Protein AF-A0A3M7L4T4-F1 (afdb_monomer_lite)

Structure (mmCIF, N/CA/C/O backbone):
data_AF-A0A3M7L4T4-F1
#
_entry.id   AF-A0A3M7L4T4-F1
#
loop_
_atom_site.group_PDB
_atom_site.id
_atom_site.type_symbol
_atom_site.label_atom_id
_atom_site.label_alt_id
_atom_site.label_comp_id
_atom_site.label_asym_id
_atom_site.label_entity_id
_atom_site.label_seq_id
_atom_site.pdbx_PDB_ins_code
_atom_site.Cartn_x
_atom_site.Cartn_y
_atom_site.Cartn_z
_atom_site.occupancy
_atom_site.B_iso_or_equiv
_atom_site.auth_seq_id
_atom_site.auth_comp_id
_atom_site.auth_asym_id
_atom_site.auth_atom_id
_atom_site.pdbx_PDB_model_num
ATOM 1 N N . MET A 1 1 ? 29.131 -25.740 -19.265 1.00 81.38 1 MET A N 1
ATOM 2 C CA . MET A 1 1 ? 28.316 -24.662 -18.664 1.00 81.38 1 MET A CA 1
ATOM 3 C C . MET A 1 1 ? 28.625 -24.423 -17.193 1.00 81.38 1 MET A C 1
ATOM 5 O O . MET A 1 1 ? 28.792 -23.266 -16.854 1.00 81.38 1 MET A O 1
ATOM 9 N N . ALA A 1 2 ? 28.774 -25.442 -16.334 1.00 85.25 2 ALA A N 1
ATOM 10 C CA . ALA A 1 2 ? 29.125 -25.220 -14.919 1.00 85.25 2 ALA A CA 1
ATOM 11 C C . ALA A 1 2 ? 30.390 -24.351 -14.724 1.00 85.25 2 ALA A C 1
ATOM 13 O O . ALA A 1 2 ? 30.353 -23.389 -13.969 1.00 85.25 2 ALA A O 1
ATOM 14 N N . ASP A 1 3 ? 31.473 -24.605 -15.469 1.00 88.56 3 ASP A N 1
ATOM 15 C CA . ASP A 1 3 ? 32.687 -23.768 -15.386 1.00 88.56 3 ASP A CA 1
ATOM 16 C C . ASP A 1 3 ? 32.474 -22.339 -15.911 1.00 88.56 3 ASP A C 1
ATOM 18 O O . ASP A 1 3 ? 33.050 -21.394 -15.384 1.00 88.56 3 ASP A O 1
ATOM 22 N N . GLN A 1 4 ? 31.613 -22.166 -16.919 1.00 91.00 4 GLN A N 1
ATOM 23 C CA . GLN A 1 4 ? 31.248 -20.841 -17.438 1.00 91.00 4 GLN A CA 1
ATOM 24 C C . GLN A 1 4 ? 30.424 -20.057 -16.413 1.00 91.00 4 GLN A C 1
ATOM 26 O O . GLN A 1 4 ? 30.643 -18.863 -16.250 1.00 91.00 4 GLN A O 1
ATOM 31 N N . LEU A 1 5 ? 29.535 -20.734 -15.679 1.00 92.31 5 LEU A N 1
ATOM 32 C CA . LEU A 1 5 ? 28.806 -20.137 -14.566 1.00 92.31 5 LEU A CA 1
ATOM 33 C C . LEU A 1 5 ? 29.765 -19.684 -13.466 1.00 92.31 5 LEU A C 1
ATOM 35 O O . LEU A 1 5 ? 29.671 -18.544 -13.026 1.00 92.31 5 LEU A O 1
ATOM 39 N N . LEU A 1 6 ? 30.720 -20.528 -13.062 1.00 91.75 6 LEU A N 1
ATOM 40 C CA . LEU A 1 6 ? 31.710 -20.150 -12.048 1.00 91.75 6 LEU A CA 1
ATOM 41 C C . LEU A 1 6 ? 32.549 -18.941 -12.492 1.00 91.75 6 LEU A C 1
ATOM 43 O O . LEU A 1 6 ? 32.792 -18.039 -11.694 1.00 91.75 6 LEU A O 1
ATOM 47 N N . GLN A 1 7 ? 32.936 -18.881 -13.769 1.00 91.94 7 GLN A N 1
ATOM 48 C CA . GLN A 1 7 ? 33.638 -17.728 -14.339 1.00 91.94 7 GLN A CA 1
ATOM 49 C C . GLN A 1 7 ? 32.776 -16.461 -14.349 1.00 91.94 7 GLN A C 1
ATOM 51 O O . GLN A 1 7 ? 33.272 -15.395 -13.993 1.00 91.94 7 GLN A O 1
ATOM 56 N N . ALA A 1 8 ? 31.498 -16.563 -14.719 1.00 91.94 8 ALA A N 1
ATOM 57 C CA . ALA A 1 8 ? 30.576 -15.431 -14.738 1.00 91.94 8 ALA A CA 1
ATOM 58 C C . ALA A 1 8 ? 30.277 -14.910 -13.323 1.00 91.94 8 ALA A C 1
ATOM 60 O O . ALA A 1 8 ? 30.312 -13.703 -13.099 1.00 91.94 8 ALA A O 1
ATOM 61 N N . VAL A 1 9 ? 30.076 -15.801 -12.346 1.00 92.31 9 VAL A N 1
ATOM 62 C CA . VAL A 1 9 ? 29.928 -15.428 -10.929 1.00 92.31 9 VAL A CA 1
ATOM 63 C C . VAL A 1 9 ? 31.195 -14.737 -10.429 1.00 92.31 9 VAL A C 1
ATOM 65 O O . VAL A 1 9 ? 31.122 -13.662 -9.839 1.00 92.31 9 VAL A O 1
ATOM 68 N N . HIS A 1 10 ? 32.371 -15.295 -10.719 1.00 92.00 10 HIS A N 1
ATOM 69 C CA . HIS A 1 10 ? 33.633 -14.657 -10.354 1.00 92.00 10 HIS A CA 1
ATOM 70 C C . HIS A 1 10 ? 33.773 -13.267 -10.994 1.00 92.00 10 HIS A C 1
ATOM 72 O O . HIS A 1 10 ? 34.141 -12.313 -10.314 1.00 92.00 10 HIS A O 1
ATOM 78 N N . ALA A 1 11 ? 33.423 -13.122 -12.274 1.00 92.06 11 ALA A N 1
ATOM 79 C CA . ALA A 1 11 ? 33.449 -11.839 -12.967 1.00 92.06 11 ALA A CA 1
ATOM 80 C C . ALA A 1 11 ? 32.481 -10.816 -12.346 1.00 92.06 11 ALA A C 1
ATOM 82 O O . ALA A 1 11 ? 32.848 -9.654 -12.193 1.00 92.06 11 ALA A O 1
ATOM 83 N N . LEU A 1 12 ? 31.284 -11.240 -11.934 1.00 93.19 12 LEU A N 1
ATOM 84 C CA . LEU A 1 12 ? 30.291 -10.368 -11.307 1.00 93.19 12 LEU A CA 1
ATOM 85 C C . LEU A 1 12 ? 30.779 -9.798 -9.963 1.00 93.19 12 LEU A C 1
ATOM 87 O O . LEU A 1 12 ? 30.674 -8.594 -9.720 1.00 93.19 12 LEU A O 1
ATOM 91 N N . TYR A 1 13 ? 31.344 -10.645 -9.099 1.00 89.62 13 TYR A N 1
ATOM 92 C CA . TYR A 1 13 ? 31.727 -10.235 -7.744 1.00 89.62 13 TYR A CA 1
ATOM 93 C C . TYR A 1 13 ? 33.141 -9.646 -7.657 1.00 89.62 13 TYR A C 1
ATOM 95 O O . TYR A 1 13 ? 33.346 -8.676 -6.929 1.00 89.62 13 TYR A O 1
ATOM 103 N N . GLN A 1 14 ? 34.106 -10.177 -8.415 1.00 90.00 14 GLN A N 1
ATOM 104 C CA . GLN A 1 14 ? 35.536 -9.896 -8.218 1.00 90.00 14 GLN A CA 1
ATOM 105 C C . GLN A 1 14 ? 36.157 -8.978 -9.286 1.00 90.00 14 GLN A C 1
ATOM 107 O O . GLN A 1 14 ? 37.242 -8.441 -9.068 1.00 90.00 14 GLN A O 1
ATOM 112 N N . ASN A 1 15 ? 35.516 -8.771 -10.444 1.00 90.88 15 ASN A N 1
ATOM 113 C CA . ASN A 1 15 ? 36.110 -7.949 -11.505 1.00 90.88 15 ASN A CA 1
ATOM 114 C C . ASN A 1 15 ? 35.996 -6.443 -11.181 1.00 90.88 15 ASN A C 1
ATOM 116 O O . ASN A 1 15 ? 34.911 -6.000 -10.827 1.00 90.88 15 ASN A O 1
ATOM 120 N N . PRO A 1 16 ? 37.052 -5.621 -11.301 1.00 87.25 16 PRO A N 1
ATOM 121 C CA . PRO A 1 16 ? 36.960 -4.183 -11.029 1.00 87.25 16 PRO A CA 1
ATOM 122 C C . PRO A 1 16 ? 36.226 -3.376 -12.118 1.00 87.25 16 PRO A C 1
ATOM 124 O O . PRO A 1 16 ? 35.821 -2.248 -11.846 1.00 87.25 16 PRO A O 1
ATOM 127 N N . ASP A 1 17 ? 36.056 -3.913 -13.331 1.00 92.44 17 ASP A N 1
ATOM 128 C CA . ASP A 1 17 ? 35.426 -3.222 -14.464 1.00 92.44 17 ASP A CA 1
ATOM 129 C C . ASP A 1 17 ? 33.883 -3.341 -14.420 1.00 92.44 17 ASP A C 1
ATOM 131 O O . ASP A 1 17 ? 33.351 -4.450 -14.565 1.00 92.44 17 ASP A O 1
ATOM 135 N N . PRO A 1 18 ? 33.135 -2.225 -14.274 1.00 91.69 18 PRO A N 1
ATOM 136 C CA . PRO A 1 18 ? 31.671 -2.240 -14.247 1.00 91.69 18 PRO A CA 1
ATOM 137 C C . PRO A 1 18 ? 31.031 -2.837 -15.506 1.00 91.69 18 PRO A C 1
ATOM 139 O O . PRO A 1 18 ? 29.996 -3.492 -15.410 1.00 91.69 18 PRO A O 1
ATOM 142 N N . SER A 1 19 ? 31.651 -2.660 -16.677 1.00 92.06 19 SER A N 1
ATOM 143 C CA . SER A 1 19 ? 31.107 -3.156 -17.946 1.00 92.06 19 SER A CA 1
ATOM 144 C C . SER A 1 19 ? 31.148 -4.684 -18.037 1.00 92.06 19 SER A C 1
ATOM 146 O O . SER A 1 19 ? 30.238 -5.308 -18.583 1.00 92.06 19 SER A O 1
ATOM 148 N N . VAL A 1 20 ? 32.174 -5.304 -17.446 1.00 92.12 20 VAL A N 1
ATOM 149 C CA . VAL A 1 20 ? 32.306 -6.764 -17.372 1.00 92.12 20 VAL A CA 1
ATOM 150 C C . VAL A 1 20 ? 31.318 -7.341 -16.361 1.00 92.12 20 VAL A C 1
ATOM 152 O O . VAL A 1 20 ? 30.726 -8.387 -16.626 1.00 92.12 20 VAL A O 1
ATOM 155 N N . LYS A 1 21 ? 31.077 -6.647 -15.240 1.00 93.50 21 LYS A N 1
ATOM 156 C CA . LYS A 1 21 ? 30.030 -7.035 -14.281 1.00 93.50 21 LYS A CA 1
ATOM 157 C C . LYS A 1 21 ? 28.645 -7.010 -14.913 1.00 93.50 21 LYS A C 1
ATOM 159 O O . LYS A 1 21 ? 27.883 -7.952 -14.728 1.00 93.50 21 LYS A O 1
ATOM 164 N N . GLU A 1 22 ? 28.334 -5.970 -15.682 1.00 92.69 22 GLU A N 1
ATOM 165 C CA . GLU A 1 22 ? 27.048 -5.841 -16.371 1.00 92.69 22 GLU A CA 1
ATOM 166 C C . GLU A 1 22 ? 26.844 -6.964 -17.401 1.00 92.69 22 GLU A C 1
ATOM 168 O O . GLU A 1 22 ? 25.785 -7.589 -17.435 1.00 92.69 22 GLU A O 1
ATOM 173 N N . GLN A 1 23 ? 27.883 -7.297 -18.176 1.00 93.00 23 GLN A N 1
ATOM 174 C CA . GLN A 1 23 ? 27.850 -8.430 -19.110 1.00 93.00 23 GLN A CA 1
ATOM 175 C C . GLN A 1 23 ? 27.679 -9.774 -18.394 1.00 93.00 23 GLN A C 1
ATOM 177 O O . GLN A 1 23 ? 26.892 -10.612 -18.838 1.00 93.00 23 GLN A O 1
ATOM 182 N N . ALA A 1 24 ? 28.394 -9.982 -17.284 1.00 92.62 24 ALA A N 1
ATOM 183 C CA . ALA A 1 24 ? 28.262 -11.184 -16.471 1.00 92.62 24 ALA A CA 1
ATOM 184 C C . ALA A 1 24 ? 26.850 -11.305 -15.883 1.00 92.62 24 ALA A C 1
ATOM 186 O O . ALA A 1 24 ? 26.254 -12.375 -15.969 1.00 92.62 24 ALA A O 1
ATOM 187 N N . ASN A 1 25 ? 26.284 -10.210 -15.363 1.00 93.94 25 ASN A N 1
ATOM 188 C CA . ASN A 1 25 ? 24.923 -10.188 -14.835 1.00 93.94 25 ASN A CA 1
ATOM 189 C C . ASN A 1 25 ? 23.891 -10.506 -15.923 1.00 93.94 25 ASN A C 1
ATOM 191 O O . ASN A 1 25 ? 23.073 -11.398 -15.742 1.00 93.94 25 ASN A O 1
ATOM 195 N N . ALA A 1 26 ? 23.980 -9.853 -17.087 1.00 92.94 26 ALA A N 1
ATOM 196 C CA . ALA A 1 26 ? 23.072 -10.106 -18.205 1.00 92.94 26 ALA A CA 1
ATOM 197 C C . ALA A 1 26 ? 23.132 -11.564 -18.694 1.00 92.94 26 ALA A C 1
ATOM 199 O O . ALA A 1 26 ? 22.108 -12.153 -19.044 1.00 92.94 26 ALA A O 1
ATOM 200 N N . TRP A 1 27 ? 24.326 -12.167 -18.704 1.00 95.94 27 TRP A N 1
ATOM 201 C CA . TRP A 1 27 ? 24.482 -13.581 -19.037 1.00 95.94 27 TRP A CA 1
ATOM 202 C C . TRP A 1 27 ? 23.875 -14.495 -17.967 1.00 95.94 27 TRP A C 1
ATOM 204 O O . TRP A 1 27 ? 23.180 -15.449 -18.316 1.00 95.94 27 TRP A O 1
ATOM 214 N N . LEU A 1 28 ? 24.105 -14.205 -16.681 1.00 94.50 28 LEU A N 1
ATOM 215 C CA . LEU A 1 28 ? 23.537 -14.973 -15.569 1.00 94.50 28 LEU A CA 1
ATOM 216 C C . LEU A 1 28 ? 22.007 -14.884 -15.557 1.00 94.50 28 LEU A C 1
ATOM 218 O O . LEU A 1 28 ? 21.361 -15.914 -15.396 1.00 94.50 28 LEU A O 1
ATOM 222 N N . ASP A 1 29 ? 21.430 -13.710 -15.819 1.00 91.69 29 ASP A N 1
ATOM 223 C CA . ASP A 1 29 ? 19.980 -13.510 -15.934 1.00 91.69 29 ASP A CA 1
ATOM 224 C C . ASP A 1 29 ? 19.381 -14.336 -17.083 1.00 91.69 29 ASP A C 1
ATOM 226 O O . ASP A 1 29 ? 18.347 -14.989 -16.921 1.00 91.69 29 ASP A O 1
ATOM 230 N N . ALA A 1 30 ? 20.044 -14.350 -18.245 1.00 92.06 30 ALA A N 1
ATOM 231 C CA . ALA A 1 30 ? 19.623 -15.163 -19.384 1.00 92.06 30 ALA A CA 1
ATOM 232 C C . ALA A 1 30 ? 19.746 -16.667 -19.091 1.00 92.06 30 ALA A C 1
ATOM 234 O O . ALA A 1 30 ? 18.863 -17.448 -19.448 1.00 92.06 30 ALA A O 1
ATOM 235 N N . TRP A 1 31 ? 20.821 -17.080 -18.413 1.00 94.56 31 TRP A N 1
ATOM 236 C CA . TRP A 1 31 ? 21.019 -18.466 -18.002 1.00 94.56 31 TRP A CA 1
ATOM 237 C C . TRP A 1 31 ? 19.970 -18.913 -16.977 1.00 94.56 31 TRP A C 1
ATOM 239 O O . TRP A 1 31 ? 19.427 -20.002 -17.133 1.00 94.56 31 TRP A O 1
ATOM 249 N N . GLN A 1 32 ? 19.617 -18.092 -15.985 1.00 91.88 32 GLN A N 1
ATOM 250 C CA . GLN A 1 32 ? 18.602 -18.441 -14.981 1.00 91.88 32 GLN A CA 1
ATOM 251 C C . GLN A 1 32 ? 17.235 -18.751 -15.595 1.00 91.88 32 GLN A C 1
ATOM 253 O O . GLN A 1 32 ? 16.491 -19.554 -15.044 1.00 91.88 32 GLN A O 1
ATOM 258 N N . GLN A 1 33 ? 16.906 -18.140 -16.734 1.00 89.06 33 GLN A N 1
ATOM 259 C CA . GLN A 1 33 ? 15.655 -18.385 -17.458 1.00 89.06 33 GLN A CA 1
ATOM 260 C C . GLN A 1 33 ? 15.720 -19.643 -18.336 1.00 89.06 33 GLN A C 1
ATOM 262 O O . GLN A 1 33 ? 14.685 -20.166 -18.740 1.00 89.06 33 GLN A O 1
ATOM 267 N N . SER A 1 34 ? 16.919 -20.155 -18.620 1.00 90.25 34 SER A N 1
ATOM 268 C CA . SER A 1 34 ? 17.123 -21.291 -19.519 1.00 90.25 34 SER A CA 1
ATOM 269 C C . SER A 1 34 ? 16.708 -22.637 -18.893 1.00 90.25 34 SER A C 1
ATOM 271 O O . SER A 1 34 ? 16.836 -22.809 -17.676 1.00 90.25 34 SER A O 1
ATOM 273 N N . PRO A 1 35 ? 16.260 -23.627 -19.691 1.00 85.38 35 PRO A N 1
ATOM 274 C CA . PRO A 1 35 ? 15.996 -24.985 -19.202 1.00 85.38 35 PRO A CA 1
ATOM 275 C C . PRO A 1 35 ? 17.250 -25.683 -18.652 1.00 85.38 35 PRO A C 1
ATOM 277 O O . PRO A 1 35 ? 17.166 -26.529 -17.762 1.00 85.38 35 PRO A O 1
ATOM 280 N N . GLU A 1 36 ? 18.438 -25.331 -19.151 1.00 86.31 36 GLU A N 1
ATOM 281 C CA . GLU A 1 36 ? 19.711 -25.888 -18.692 1.00 86.31 36 GLU A CA 1
ATOM 282 C C . GLU A 1 36 ? 20.043 -25.490 -17.246 1.00 86.31 36 GLU A C 1
ATOM 284 O O . GLU A 1 36 ? 20.851 -26.165 -16.600 1.00 86.31 36 GLU A O 1
ATOM 289 N N . ALA A 1 37 ? 19.417 -24.429 -16.718 1.00 88.06 37 ALA A N 1
ATOM 290 C CA . ALA A 1 37 ? 19.606 -23.970 -15.344 1.00 88.06 37 ALA A CA 1
ATOM 291 C C . ALA A 1 37 ? 19.374 -25.086 -14.318 1.00 88.06 37 ALA A C 1
ATOM 293 O O . ALA A 1 37 ? 20.170 -25.223 -13.394 1.00 88.06 37 ALA A O 1
ATOM 294 N N . TRP A 1 38 ? 18.367 -25.944 -14.526 1.00 80.81 38 TRP A N 1
ATOM 295 C CA . TRP A 1 38 ? 18.061 -27.074 -13.642 1.00 80.81 38 TRP A CA 1
ATOM 296 C C . TRP A 1 38 ? 19.269 -27.992 -13.417 1.00 80.81 38 TRP A C 1
ATOM 298 O O . TRP A 1 38 ? 19.698 -28.206 -12.284 1.00 80.81 38 TRP A O 1
ATOM 308 N N . ALA A 1 39 ? 19.842 -28.508 -14.507 1.00 81.81 39 ALA A N 1
ATOM 309 C CA . ALA A 1 39 ? 20.950 -29.459 -14.448 1.00 81.81 39 ALA A CA 1
ATOM 310 C C . ALA A 1 39 ? 22.271 -28.788 -14.046 1.00 81.81 39 ALA A C 1
ATOM 312 O O . ALA A 1 39 ? 23.093 -29.387 -13.354 1.00 81.81 39 ALA A O 1
ATOM 313 N N . VAL A 1 40 ? 22.494 -27.540 -14.474 1.00 86.75 40 VAL A N 1
ATOM 314 C CA . VAL A 1 40 ? 23.719 -26.801 -14.140 1.00 86.75 40 VAL A CA 1
ATOM 315 C C . VAL A 1 40 ? 23.739 -26.418 -12.661 1.00 86.75 40 VAL A C 1
ATOM 317 O O . VAL A 1 40 ? 24.784 -26.565 -12.029 1.00 86.75 40 VAL A O 1
ATOM 320 N N . SER A 1 41 ? 22.613 -25.975 -12.093 1.00 85.56 41 SER A N 1
ATOM 321 C CA . SER A 1 41 ? 22.521 -25.661 -10.666 1.00 85.56 41 SER A CA 1
ATOM 322 C C . SER A 1 41 ? 22.741 -26.890 -9.790 1.00 85.56 41 SER A C 1
ATOM 324 O O . SER A 1 41 ? 23.532 -26.810 -8.853 1.00 85.56 41 SER A O 1
ATOM 326 N N . ASP A 1 42 ? 22.123 -28.028 -10.119 1.00 77.81 42 ASP A N 1
ATOM 327 C CA . ASP A 1 42 ? 22.335 -29.295 -9.402 1.00 77.81 42 ASP A CA 1
ATOM 328 C C . ASP A 1 42 ? 23.817 -29.720 -9.426 1.00 77.81 42 ASP A C 1
ATOM 330 O O . ASP A 1 42 ? 24.433 -29.963 -8.385 1.00 77.81 42 ASP A O 1
ATOM 334 N N . ALA A 1 43 ? 24.444 -29.675 -10.607 1.00 80.94 43 ALA A N 1
ATOM 335 C CA . ALA A 1 43 ? 25.857 -30.012 -10.766 1.00 80.94 43 ALA A CA 1
ATOM 336 C C . ALA A 1 43 ? 26.801 -29.073 -9.990 1.00 80.94 43 ALA A C 1
ATOM 338 O O . ALA A 1 43 ? 27.812 -29.526 -9.455 1.00 80.94 43 ALA A O 1
ATOM 339 N N . VAL A 1 44 ? 26.507 -27.769 -9.926 1.00 83.69 44 VAL A N 1
ATOM 340 C CA . VAL A 1 44 ? 27.328 -26.789 -9.189 1.00 83.69 44 VAL A CA 1
ATOM 341 C C . VAL A 1 44 ? 27.143 -26.927 -7.677 1.00 83.69 44 VAL A C 1
ATOM 343 O O . VAL A 1 44 ? 28.118 -26.802 -6.938 1.00 83.69 44 VAL A O 1
ATOM 346 N N . LEU A 1 45 ? 25.934 -27.237 -7.200 1.00 77.56 45 LEU A N 1
ATOM 347 C CA . LEU A 1 45 ? 25.686 -27.483 -5.775 1.00 77.56 45 LEU A CA 1
ATOM 348 C C . LEU A 1 45 ? 26.417 -28.733 -5.265 1.00 77.56 45 LEU A C 1
ATOM 350 O O . LEU A 1 45 ? 26.880 -28.741 -4.126 1.00 77.56 45 LEU A O 1
ATOM 354 N N . ALA A 1 46 ? 26.581 -29.756 -6.108 1.00 74.38 46 ALA A N 1
ATOM 355 C CA . ALA A 1 46 ? 27.339 -30.964 -5.781 1.00 74.38 46 ALA A CA 1
ATOM 356 C C . ALA A 1 46 ? 28.872 -30.777 -5.818 1.00 74.38 46 ALA A C 1
ATOM 358 O O . ALA A 1 46 ? 29.617 -31.658 -5.382 1.00 74.38 46 ALA A O 1
ATOM 359 N N . ARG A 1 47 ? 29.376 -29.649 -6.343 1.00 79.31 47 ARG A N 1
ATOM 360 C CA . ARG A 1 47 ? 30.815 -29.409 -6.507 1.00 79.31 47 ARG A CA 1
ATOM 361 C C . ARG A 1 47 ? 31.475 -28.905 -5.217 1.00 79.31 47 ARG A C 1
ATOM 363 O O . ARG A 1 47 ? 31.061 -27.875 -4.672 1.00 79.31 47 ARG A O 1
ATOM 370 N N . PRO A 1 48 ? 32.557 -29.550 -4.742 1.00 74.25 48 PRO A N 1
ATOM 371 C CA . PRO A 1 48 ? 33.266 -29.110 -3.541 1.00 74.25 48 PRO A CA 1
ATOM 372 C C . PRO A 1 48 ? 34.019 -27.787 -3.746 1.00 74.25 48 PRO A C 1
ATOM 374 O O . PRO A 1 48 ? 34.167 -27.033 -2.789 1.00 74.25 48 PRO A O 1
ATOM 377 N N . ASP A 1 49 ? 34.438 -27.485 -4.978 1.00 81.00 49 ASP A N 1
ATOM 378 C CA . ASP A 1 49 ? 35.197 -26.291 -5.370 1.00 81.00 49 ASP A CA 1
ATOM 379 C C . ASP A 1 49 ? 34.322 -25.066 -5.698 1.00 81.00 49 ASP A C 1
ATOM 381 O O . ASP A 1 49 ? 34.847 -23.985 -5.964 1.00 81.00 49 ASP A O 1
ATOM 385 N N . ALA A 1 50 ? 32.993 -25.205 -5.670 1.00 81.38 50 ALA A N 1
ATOM 386 C CA . ALA A 1 50 ? 32.083 -24.083 -5.863 1.00 81.38 50 ALA A CA 1
ATOM 387 C C . ALA A 1 50 ? 32.109 -23.135 -4.648 1.00 81.38 50 ALA A C 1
ATOM 389 O O . ALA A 1 50 ? 31.841 -23.553 -3.519 1.00 81.38 50 ALA A O 1
ATOM 390 N N . GLY A 1 51 ? 32.404 -21.853 -4.894 1.00 81.75 51 GLY A N 1
ATOM 391 C CA . GLY A 1 51 ? 32.340 -20.788 -3.886 1.00 81.75 51 GLY A CA 1
ATOM 392 C C . GLY A 1 51 ? 30.922 -20.548 -3.353 1.00 81.75 51 GLY A C 1
ATOM 393 O O . GLY A 1 51 ? 29.935 -20.996 -3.948 1.00 81.75 51 GLY A O 1
ATOM 394 N N . LEU A 1 52 ? 30.814 -19.828 -2.231 1.00 81.94 52 LEU A N 1
ATOM 395 C CA . LEU A 1 52 ? 29.538 -19.567 -1.555 1.00 81.94 52 LEU A CA 1
ATOM 396 C C . LEU A 1 52 ? 28.561 -18.808 -2.462 1.00 81.94 52 LEU A C 1
ATOM 398 O O . LEU A 1 52 ? 27.384 -19.150 -2.521 1.00 81.94 52 LEU A O 1
ATOM 402 N N . GLU A 1 53 ? 29.062 -17.844 -3.230 1.00 86.19 53 GLU A N 1
ATOM 403 C CA . GLU A 1 53 ? 28.292 -17.009 -4.150 1.00 86.19 53 GLU A CA 1
ATOM 404 C C . GLU A 1 53 ? 27.668 -17.842 -5.275 1.00 86.19 53 GLU A C 1
ATOM 406 O O . GLU A 1 53 ? 26.493 -17.683 -5.605 1.00 86.19 53 GLU A O 1
ATOM 411 N N . ALA A 1 54 ? 28.430 -18.788 -5.835 1.00 86.94 54 ALA A N 1
ATOM 412 C CA . ALA A 1 54 ? 27.941 -19.672 -6.889 1.00 86.94 54 ALA A CA 1
ATOM 413 C C . ALA A 1 54 ? 26.892 -20.659 -6.361 1.00 86.94 54 ALA A C 1
ATOM 415 O O . ALA A 1 54 ? 25.885 -20.906 -7.029 1.00 86.94 54 ALA A O 1
ATOM 416 N N . ARG A 1 55 ? 27.105 -21.200 -5.153 1.00 83.31 55 ARG A N 1
ATOM 417 C CA . ARG A 1 55 ? 26.134 -22.077 -4.485 1.00 83.31 55 ARG A CA 1
ATOM 418 C C . ARG A 1 55 ? 24.846 -21.330 -4.150 1.00 83.31 55 ARG A C 1
ATOM 420 O O . ARG A 1 55 ? 23.772 -21.848 -4.439 1.00 83.31 55 ARG A O 1
ATOM 427 N N . TYR A 1 56 ? 24.950 -20.110 -3.621 1.00 82.44 56 TYR A N 1
ATOM 428 C CA . TYR A 1 56 ? 23.802 -19.251 -3.335 1.00 82.44 56 TYR A CA 1
ATOM 429 C C . TYR A 1 56 ? 22.994 -18.959 -4.602 1.00 82.44 56 TYR A C 1
ATOM 431 O O . TYR A 1 56 ? 21.790 -19.210 -4.634 1.00 82.44 56 TYR A O 1
ATOM 439 N N . LEU A 1 57 ? 23.664 -18.527 -5.677 1.00 88.38 57 LEU A N 1
ATOM 440 C CA . LEU A 1 57 ? 23.010 -18.246 -6.951 1.00 88.38 57 LEU A CA 1
ATOM 441 C C . LEU A 1 57 ? 22.281 -19.479 -7.499 1.00 88.38 57 LEU A C 1
ATOM 443 O O . LEU A 1 57 ? 21.133 -19.379 -7.927 1.00 88.38 57 LEU A O 1
ATOM 447 N N . CYS A 1 58 ? 22.918 -20.652 -7.461 1.00 85.06 58 CYS A N 1
ATOM 448 C CA . CYS A 1 58 ? 22.309 -21.896 -7.933 1.00 85.06 58 CYS A CA 1
ATOM 449 C C . CYS A 1 58 ? 21.113 -22.319 -7.071 1.00 85.06 58 CYS A C 1
ATOM 451 O O . CYS A 1 58 ? 20.081 -22.703 -7.618 1.00 85.06 58 CYS A O 1
ATOM 453 N N . ALA A 1 59 ? 21.205 -22.196 -5.744 1.00 81.38 59 ALA A N 1
ATOM 454 C CA . ALA A 1 59 ? 20.091 -22.480 -4.841 1.00 81.38 59 ALA A CA 1
ATOM 455 C C . ALA A 1 59 ? 18.903 -21.528 -5.080 1.00 81.38 59 ALA A C 1
ATOM 457 O O . ALA A 1 59 ? 17.758 -21.971 -5.185 1.00 81.38 59 ALA A O 1
ATOM 458 N N . GLN A 1 60 ? 19.167 -20.228 -5.244 1.00 84.06 60 GLN A N 1
ATOM 459 C CA . GLN A 1 60 ? 18.144 -19.225 -5.556 1.00 84.06 60 GLN A CA 1
ATOM 460 C C . GLN A 1 60 ? 17.510 -19.453 -6.937 1.00 84.06 60 GLN A C 1
ATOM 462 O O . GLN A 1 60 ? 16.295 -19.298 -7.102 1.00 84.06 60 GLN A O 1
ATOM 467 N N . THR A 1 61 ? 18.319 -19.858 -7.919 1.00 86.62 61 THR A N 1
ATOM 468 C CA . THR A 1 61 ? 17.852 -20.202 -9.268 1.00 86.62 61 THR A CA 1
ATOM 469 C C . THR A 1 61 ? 16.908 -21.397 -9.210 1.00 86.62 61 THR A C 1
ATOM 471 O O . THR A 1 61 ? 15.792 -21.306 -9.718 1.00 86.62 61 THR A O 1
ATOM 474 N N . LEU A 1 62 ? 17.286 -22.472 -8.507 1.00 81.50 62 LEU A N 1
ATOM 475 C CA . LEU A 1 62 ? 16.420 -23.637 -8.309 1.00 81.50 62 LEU A CA 1
ATOM 476 C C . LEU A 1 62 ? 15.126 -23.275 -7.578 1.00 81.50 62 LEU A C 1
ATOM 478 O O . LEU A 1 62 ? 14.061 -23.686 -8.024 1.00 81.50 62 LEU A O 1
ATOM 482 N N . ARG A 1 63 ? 15.176 -22.461 -6.514 1.00 80.50 63 ARG A N 1
ATOM 483 C CA . ARG A 1 63 ? 13.960 -21.979 -5.834 1.00 80.50 63 ARG A CA 1
ATOM 484 C C . ARG A 1 63 ? 13.025 -21.258 -6.808 1.00 80.50 63 ARG A C 1
ATOM 486 O O . ARG A 1 63 ? 11.828 -21.523 -6.821 1.00 80.50 63 ARG A O 1
ATOM 493 N N . THR A 1 64 ? 13.563 -20.362 -7.633 1.00 82.06 64 THR A N 1
ATOM 494 C CA . THR A 1 64 ? 12.773 -19.597 -8.610 1.00 82.06 64 THR A CA 1
ATOM 495 C C . THR A 1 64 ? 12.159 -20.513 -9.663 1.00 82.06 64 THR A C 1
ATOM 497 O O . THR A 1 64 ? 10.960 -20.426 -9.919 1.00 82.06 64 THR A O 1
ATOM 500 N N . LYS A 1 65 ? 12.962 -21.426 -10.210 1.00 82.12 65 LYS A N 1
ATOM 501 C CA . LYS A 1 65 ? 12.559 -22.426 -11.201 1.00 82.12 65 LYS A CA 1
ATOM 502 C C . LYS A 1 65 ? 11.474 -23.367 -10.660 1.00 82.12 65 LYS A C 1
ATOM 504 O O . LYS A 1 65 ? 10.468 -23.571 -11.327 1.00 82.12 65 LYS A O 1
ATOM 509 N N . ILE A 1 66 ? 11.593 -23.845 -9.417 1.00 77.12 66 ILE A N 1
ATOM 510 C CA . ILE A 1 66 ? 10.565 -24.664 -8.740 1.00 77.12 66 ILE A CA 1
ATOM 511 C C . ILE A 1 66 ? 9.259 -23.892 -8.548 1.00 77.12 66 ILE A C 1
ATOM 513 O O . ILE A 1 66 ? 8.185 -24.464 -8.710 1.00 77.12 66 ILE A O 1
ATOM 517 N N . THR A 1 67 ? 9.329 -22.610 -8.195 1.00 75.75 67 THR A N 1
ATOM 518 C CA . THR A 1 67 ? 8.126 -21.813 -7.921 1.00 75.75 67 THR A CA 1
ATOM 519 C C . THR A 1 67 ? 7.435 -21.322 -9.196 1.00 75.75 67 THR A C 1
ATOM 521 O O . THR A 1 67 ? 6.212 -21.165 -9.188 1.00 75.75 67 THR A O 1
ATOM 524 N N . ARG A 1 68 ? 8.188 -21.043 -10.271 1.00 76.25 68 ARG A N 1
ATOM 525 C CA . ARG A 1 68 ? 7.677 -20.368 -11.479 1.00 76.25 68 ARG A CA 1
ATOM 526 C C . ARG A 1 68 ? 7.596 -21.238 -12.727 1.00 76.25 68 ARG A C 1
ATOM 528 O O . ARG A 1 68 ? 6.617 -21.095 -13.444 1.00 76.25 68 ARG A O 1
ATOM 535 N N . ASP A 1 69 ? 8.568 -22.119 -12.938 1.00 79.12 69 ASP A N 1
ATOM 536 C CA . ASP A 1 69 ? 8.747 -22.871 -14.188 1.00 79.12 69 ASP A CA 1
ATOM 537 C C . ASP A 1 69 ? 8.662 -24.389 -13.930 1.00 79.12 69 ASP A C 1
ATOM 539 O O . ASP A 1 69 ? 9.321 -25.205 -14.578 1.00 79.12 69 ASP A O 1
ATOM 543 N N . TYR A 1 70 ? 7.876 -24.785 -12.923 1.00 74.31 70 TYR A N 1
ATOM 544 C CA . TYR A 1 70 ? 7.741 -26.172 -12.469 1.00 74.31 70 TYR A CA 1
ATOM 545 C C . TYR A 1 70 ? 7.318 -27.128 -13.597 1.00 74.31 70 TYR A C 1
ATOM 547 O O . TYR A 1 70 ? 7.674 -28.306 -13.591 1.00 74.31 70 TYR A O 1
ATOM 555 N N . GLU A 1 71 ? 6.572 -26.629 -14.583 1.00 76.81 71 GLU A N 1
ATOM 556 C CA . GLU A 1 71 ? 6.134 -27.358 -15.773 1.00 76.81 71 GLU A CA 1
ATOM 557 C C . GLU A 1 71 ? 7.262 -27.794 -16.721 1.00 76.81 71 GLU A C 1
ATOM 559 O O . GLU A 1 71 ? 7.029 -28.668 -17.558 1.00 76.81 71 GLU A O 1
ATOM 564 N N . GLU A 1 72 ? 8.468 -27.226 -16.606 1.00 80.00 72 GLU A N 1
ATOM 565 C CA . GLU A 1 72 ? 9.629 -27.625 -17.415 1.00 80.00 72 GLU A CA 1
ATOM 566 C C . GLU A 1 72 ? 10.122 -29.041 -17.067 1.00 80.00 72 GLU A C 1
ATOM 568 O O . GLU A 1 72 ? 10.783 -29.691 -17.883 1.00 80.00 72 GLU A O 1
ATOM 573 N N . LEU A 1 73 ? 9.799 -29.547 -15.870 1.00 70.56 73 LEU A N 1
ATOM 574 C CA . LEU A 1 73 ? 10.249 -30.854 -15.400 1.00 70.56 73 LEU A CA 1
ATOM 575 C C . LEU A 1 73 ? 9.332 -31.996 -15.885 1.00 70.56 73 LEU A C 1
ATOM 577 O O . LEU A 1 73 ? 8.106 -31.932 -15.746 1.00 70.56 73 LEU A O 1
ATOM 581 N N . PRO A 1 74 ? 9.897 -33.100 -16.416 1.00 66.69 74 PRO A N 1
ATOM 582 C CA . PRO A 1 74 ? 9.098 -34.220 -16.889 1.00 66.69 74 PRO A CA 1
ATOM 583 C C . PRO A 1 74 ? 8.452 -34.998 -15.724 1.00 66.69 74 PRO A C 1
ATOM 585 O O . PRO A 1 74 ? 9.084 -35.178 -14.683 1.00 66.69 74 PRO A O 1
ATOM 588 N N . PRO A 1 75 ? 7.258 -35.598 -15.927 1.00 58.38 75 PRO A N 1
ATOM 589 C CA . PRO A 1 75 ? 6.584 -36.509 -14.990 1.00 58.38 75 PRO A CA 1
ATOM 590 C C . PRO A 1 75 ? 7.445 -37.599 -14.327 1.00 58.38 75 PRO A C 1
ATOM 592 O O . PRO A 1 75 ? 7.128 -38.090 -13.249 1.00 58.38 75 PRO A O 1
ATOM 595 N N . SER A 1 76 ? 8.526 -38.024 -14.974 1.00 60.22 76 SER A N 1
ATOM 596 C CA . SER A 1 76 ? 9.435 -39.055 -14.469 1.00 60.22 76 SER A CA 1
ATOM 597 C C . SER A 1 76 ? 10.510 -38.529 -13.513 1.00 60.22 76 SER A C 1
ATOM 599 O O . SER A 1 76 ? 11.082 -39.326 -12.775 1.00 60.22 76 SER A O 1
ATOM 601 N N . ALA A 1 77 ? 10.780 -37.219 -13.501 1.00 60.50 77 ALA A N 1
ATOM 602 C CA . ALA A 1 77 ? 11.757 -36.592 -12.605 1.00 60.50 77 ALA A CA 1
ATOM 603 C C . ALA A 1 77 ? 11.236 -36.430 -11.159 1.00 60.50 77 ALA A C 1
ATOM 605 O O . ALA A 1 77 ? 11.976 -35.998 -10.283 1.00 60.50 77 ALA A O 1
ATOM 606 N N . TRP A 1 78 ? 9.970 -36.786 -10.897 1.00 56.25 78 TRP A N 1
ATOM 607 C CA . TRP A 1 78 ? 9.324 -36.671 -9.581 1.00 56.25 78 TRP A CA 1
ATOM 608 C C . TRP A 1 78 ? 9.529 -37.884 -8.658 1.00 56.25 78 TRP A C 1
ATOM 610 O O . TRP A 1 78 ? 9.144 -37.832 -7.491 1.00 56.25 78 TRP A O 1
ATOM 620 N N . ALA A 1 79 ? 10.036 -39.014 -9.165 1.00 50.84 79 ALA A N 1
ATOM 621 C CA . ALA A 1 79 ? 10.039 -40.266 -8.408 1.00 50.84 79 ALA A CA 1
ATOM 622 C C . ALA A 1 79 ? 11.172 -40.309 -7.356 1.00 50.84 79 ALA A C 1
ATOM 624 O O . ALA A 1 79 ? 12.313 -40.007 -7.704 1.00 50.84 79 ALA A O 1
ATOM 625 N N . PRO A 1 80 ? 10.922 -40.806 -6.123 1.00 45.69 80 PRO A N 1
ATOM 626 C CA . PRO A 1 80 ? 11.941 -40.938 -5.068 1.00 45.69 80 PRO A CA 1
ATOM 627 C C . PRO A 1 80 ? 13.193 -41.732 -5.482 1.00 45.69 80 PRO A C 1
ATOM 629 O O . PRO A 1 80 ? 14.262 -41.551 -4.915 1.00 45.69 80 PRO A O 1
ATOM 632 N N . ALA A 1 81 ? 13.072 -42.608 -6.485 1.00 45.00 81 ALA A N 1
ATOM 633 C CA . ALA A 1 81 ? 14.162 -43.440 -6.996 1.00 45.00 81 ALA A CA 1
ATOM 634 C C . ALA A 1 81 ? 14.893 -42.854 -8.228 1.00 45.00 81 ALA A C 1
ATOM 636 O O . ALA A 1 81 ? 15.821 -43.484 -8.729 1.00 45.00 81 ALA A O 1
ATOM 637 N N . GLY A 1 82 ? 14.468 -41.697 -8.752 1.00 45.28 82 GLY A N 1
ATOM 638 C CA . GLY A 1 82 ? 14.950 -41.134 -10.023 1.00 45.28 82 GLY A CA 1
ATOM 639 C C . GLY A 1 82 ? 15.955 -39.981 -9.915 1.00 45.28 82 GLY A C 1
ATOM 640 O O . GLY A 1 82 ? 16.410 -39.497 -10.948 1.00 45.28 82 GLY A O 1
ATOM 641 N N . GLY A 1 83 ? 16.300 -39.539 -8.700 1.00 55.34 83 GLY A N 1
ATOM 642 C CA . GLY A 1 83 ? 17.008 -38.270 -8.484 1.00 55.34 83 GLY A CA 1
ATOM 643 C C . GLY A 1 83 ? 16.070 -37.052 -8.541 1.00 55.34 83 GLY A C 1
ATOM 644 O O . GLY A 1 83 ? 14.906 -37.176 -8.912 1.00 55.34 83 GLY A O 1
ATOM 645 N N . GLY A 1 84 ? 16.563 -35.882 -8.118 1.00 54.75 84 GLY A N 1
ATOM 646 C CA . GLY A 1 84 ? 15.802 -34.623 -8.034 1.00 54.75 84 GLY A CA 1
ATOM 647 C C . GLY A 1 84 ? 16.023 -33.867 -6.715 1.00 54.75 84 GLY A C 1
ATOM 648 O O . GLY A 1 84 ? 16.735 -34.346 -5.838 1.00 54.75 84 GLY A O 1
ATOM 649 N N . VAL A 1 85 ? 15.390 -32.697 -6.543 1.00 54.25 85 VAL A N 1
ATOM 650 C CA . VAL A 1 85 ? 15.631 -31.781 -5.399 1.00 54.25 85 VAL A CA 1
ATOM 651 C C . VAL A 1 85 ? 15.316 -32.408 -4.035 1.00 54.25 85 VAL A C 1
ATOM 653 O O . VAL A 1 85 ? 16.016 -32.130 -3.068 1.00 54.25 85 VAL A O 1
ATOM 656 N N . LEU A 1 86 ? 14.319 -33.297 -3.945 1.00 62.16 86 LEU A N 1
ATOM 657 C CA . LEU A 1 86 ? 14.030 -34.038 -2.708 1.00 62.16 86 LEU A CA 1
ATOM 658 C C . LEU A 1 86 ? 15.115 -35.070 -2.385 1.00 62.16 86 LEU A C 1
ATOM 660 O O . LEU A 1 86 ? 15.525 -35.168 -1.236 1.00 62.16 86 LEU A O 1
ATOM 664 N N . ALA A 1 87 ? 15.621 -35.786 -3.392 1.00 64.69 87 ALA A N 1
ATOM 665 C CA . ALA A 1 87 ? 16.731 -36.721 -3.219 1.00 64.69 87 ALA A CA 1
ATOM 666 C C . ALA A 1 87 ? 18.042 -35.982 -2.909 1.00 64.69 87 ALA A C 1
ATOM 668 O O . ALA A 1 87 ? 18.843 -36.467 -2.118 1.00 64.69 87 ALA A O 1
ATOM 669 N N . TRP A 1 88 ? 18.245 -34.790 -3.482 1.00 62.28 88 TRP A N 1
ATOM 670 C CA . TRP A 1 88 ? 19.341 -33.896 -3.112 1.00 62.28 88 TRP A CA 1
ATOM 671 C C . TRP A 1 88 ? 19.204 -33.417 -1.665 1.00 62.28 88 TRP A C 1
ATOM 673 O O . TRP A 1 88 ? 20.168 -33.507 -0.917 1.00 62.28 88 TRP A O 1
ATOM 683 N N . ALA A 1 89 ? 18.019 -32.964 -1.242 1.00 61.12 89 ALA A N 1
ATOM 684 C CA . ALA A 1 89 ? 17.778 -32.516 0.129 1.00 61.12 89 ALA A CA 1
ATOM 685 C C . ALA A 1 89 ? 17.957 -33.662 1.137 1.00 61.12 89 ALA A C 1
ATOM 687 O O . ALA A 1 89 ? 18.581 -33.481 2.178 1.00 61.12 89 ALA A O 1
ATOM 688 N N . GLU A 1 90 ? 17.478 -34.861 0.806 1.00 69.12 90 GLU A N 1
ATOM 689 C CA . GLU A 1 90 ? 17.679 -36.075 1.598 1.00 69.12 90 GLU A CA 1
ATOM 690 C C . GLU A 1 90 ? 19.161 -36.479 1.653 1.00 69.12 90 GLU A C 1
ATOM 692 O O . GLU A 1 90 ? 19.698 -36.718 2.733 1.00 69.12 90 GLU A O 1
ATOM 697 N N . ALA A 1 91 ? 19.869 -36.476 0.520 1.00 66.31 91 ALA A N 1
ATOM 698 C CA . ALA A 1 91 ? 21.307 -36.732 0.478 1.00 66.31 91 ALA A CA 1
ATOM 699 C C . ALA A 1 91 ? 22.103 -35.668 1.251 1.00 66.31 91 ALA A C 1
ATOM 701 O O . ALA A 1 91 ? 23.068 -36.007 1.937 1.00 66.31 91 ALA A O 1
ATOM 702 N N . ALA A 1 92 ? 21.687 -34.402 1.198 1.00 61.66 92 ALA A N 1
ATOM 703 C CA . ALA A 1 92 ? 22.275 -33.312 1.966 1.00 61.66 92 ALA A CA 1
ATOM 704 C C . ALA A 1 92 ? 22.041 -33.493 3.474 1.00 61.66 92 ALA A C 1
ATOM 706 O O . ALA A 1 92 ? 22.972 -33.304 4.252 1.00 61.66 92 ALA A O 1
ATOM 707 N N . LEU A 1 93 ? 20.851 -33.938 3.889 1.00 64.25 93 LEU A N 1
ATOM 708 C CA . LEU A 1 93 ? 20.536 -34.257 5.286 1.00 64.25 93 LEU A CA 1
ATOM 709 C C . LEU A 1 93 ? 21.324 -35.464 5.814 1.00 64.25 93 LEU A C 1
ATOM 711 O O . LEU A 1 93 ? 21.717 -35.477 6.978 1.00 64.25 93 LEU A O 1
ATOM 715 N N . LEU A 1 94 ? 21.547 -36.484 4.982 1.00 68.69 94 LEU A N 1
ATOM 716 C CA . LEU A 1 94 ? 22.178 -37.741 5.402 1.00 68.69 94 LEU A CA 1
ATOM 717 C C . LEU A 1 94 ? 23.705 -37.757 5.238 1.00 68.69 94 LEU A C 1
ATOM 719 O O . LEU A 1 94 ? 24.390 -38.490 5.948 1.00 68.69 94 LEU A O 1
ATOM 723 N N . SER A 1 95 ? 24.239 -36.993 4.284 1.00 66.44 95 SER A N 1
ATOM 724 C CA . SER A 1 95 ? 25.645 -37.073 3.857 1.00 66.44 95 SER A CA 1
ATOM 725 C C . SER A 1 95 ? 26.249 -35.741 3.394 1.00 66.44 95 SER A C 1
ATOM 727 O O . SER A 1 95 ? 27.384 -35.716 2.917 1.00 66.44 95 SER A O 1
ATOM 729 N N . GLY A 1 96 ? 25.505 -34.637 3.508 1.00 61.19 96 GLY A N 1
ATOM 730 C CA . GLY A 1 96 ? 25.941 -33.320 3.060 1.00 61.19 96 GLY A CA 1
ATOM 731 C C . GLY A 1 96 ? 26.986 -32.665 3.973 1.00 61.19 96 GLY A C 1
ATOM 732 O O . GLY A 1 96 ? 27.226 -33.114 5.092 1.00 61.19 96 GLY A O 1
ATOM 733 N N . PRO A 1 97 ? 27.609 -31.565 3.511 1.00 56.84 97 PRO A N 1
ATOM 734 C CA . PRO A 1 97 ? 28.582 -30.802 4.296 1.00 56.84 97 PRO A CA 1
ATOM 735 C C . PRO A 1 97 ? 27.940 -29.983 5.430 1.00 56.84 97 PRO A C 1
ATOM 737 O O . PRO A 1 97 ? 28.655 -29.468 6.288 1.00 56.84 97 PRO A O 1
ATOM 740 N N . VAL A 1 98 ? 26.611 -29.834 5.424 1.00 64.31 98 VAL A N 1
ATOM 741 C CA . VAL A 1 98 ? 25.846 -29.116 6.450 1.00 64.31 98 VAL A CA 1
ATOM 742 C C . VAL A 1 98 ? 25.424 -30.112 7.535 1.00 64.31 98 VAL A C 1
ATOM 744 O O . VAL A 1 98 ? 24.904 -31.176 7.196 1.00 64.31 98 VAL A O 1
ATOM 747 N N . PRO A 1 99 ? 25.610 -29.804 8.831 1.00 74.06 99 PRO A N 1
ATOM 748 C CA . PRO A 1 99 ? 25.145 -30.677 9.901 1.00 74.06 99 PRO A CA 1
ATOM 749 C C . PRO A 1 99 ? 23.634 -30.946 9.793 1.00 74.06 99 PRO A C 1
ATOM 751 O O . PRO A 1 99 ? 22.836 -30.029 9.596 1.00 74.06 99 PRO A O 1
ATOM 754 N N . ALA A 1 100 ? 23.239 -32.214 9.947 1.00 80.75 100 ALA A N 1
ATOM 755 C CA . ALA A 1 100 ? 21.872 -32.669 9.684 1.00 80.75 100 ALA A CA 1
ATOM 756 C C . ALA A 1 100 ? 20.805 -31.974 10.551 1.00 80.75 100 ALA A C 1
ATOM 758 O O . ALA A 1 100 ? 19.708 -31.698 10.076 1.00 80.75 100 ALA A O 1
ATOM 759 N N . TRP A 1 101 ? 21.118 -31.688 11.819 1.00 87.38 101 TRP A N 1
ATOM 760 C CA . TRP A 1 101 ? 20.161 -31.102 12.765 1.00 87.38 101 TRP A CA 1
ATOM 761 C C . TRP A 1 101 ? 19.830 -29.631 12.485 1.00 87.38 101 TRP A C 1
ATOM 763 O O . TRP A 1 101 ? 18.643 -29.334 12.381 1.00 87.38 101 TRP A O 1
ATOM 773 N N . PRO A 1 102 ? 20.813 -28.731 12.294 1.00 86.81 102 PRO A N 1
ATOM 774 C CA . PRO A 1 102 ? 20.556 -27.362 11.837 1.00 86.81 102 PRO A CA 1
ATOM 775 C C . PRO A 1 102 ? 19.732 -27.313 10.551 1.00 86.81 102 PRO A C 1
ATOM 777 O O . PRO A 1 102 ? 18.727 -26.614 10.487 1.00 86.81 102 PRO A O 1
ATOM 780 N N . LEU A 1 103 ? 20.091 -28.131 9.554 1.00 83.50 103 LEU A N 1
ATOM 781 C CA . LEU A 1 103 ? 19.342 -28.193 8.299 1.00 83.50 103 LEU A CA 1
ATOM 782 C C . LEU A 1 103 ? 17.902 -28.690 8.509 1.00 83.50 103 LEU A C 1
ATOM 784 O O . LEU A 1 103 ? 16.978 -28.179 7.884 1.00 83.50 103 LEU A O 1
ATOM 788 N N . ALA A 1 104 ? 17.690 -29.669 9.393 1.00 86.75 104 ALA A N 1
ATOM 789 C CA . ALA A 1 104 ? 16.353 -30.162 9.709 1.00 86.75 104 ALA A CA 1
ATOM 790 C C . ALA A 1 104 ? 15.472 -29.095 10.383 1.00 86.75 104 ALA A C 1
ATOM 792 O O . ALA A 1 104 ? 14.282 -29.032 10.079 1.00 86.75 104 ALA A O 1
ATOM 793 N N . VAL A 1 105 ? 16.041 -28.258 11.260 1.00 91.38 105 VAL A N 1
ATOM 794 C CA . VAL A 1 105 ? 15.331 -27.135 11.898 1.00 91.38 105 VAL A CA 1
ATOM 795 C C . VAL A 1 105 ? 14.921 -26.093 10.857 1.00 91.38 105 VAL A C 1
ATOM 797 O O . VAL A 1 105 ? 13.740 -25.759 10.772 1.00 91.38 105 VAL A O 1
ATOM 800 N N . GLU A 1 106 ? 15.854 -25.669 10.003 1.00 88.56 106 GLU A N 1
ATOM 801 C CA . GLU A 1 106 ? 15.596 -24.714 8.916 1.00 88.56 106 GLU A CA 1
ATOM 802 C C . GLU A 1 106 ? 14.499 -25.207 7.966 1.00 88.56 106 GLU A C 1
ATOM 804 O O . GLU A 1 106 ? 13.520 -24.509 7.697 1.00 88.56 106 GLU A O 1
ATOM 809 N N . LEU A 1 107 ? 14.602 -26.457 7.501 1.00 87.06 107 LEU A N 1
ATOM 810 C CA . LEU A 1 107 ? 13.597 -27.049 6.618 1.00 87.06 107 LEU A CA 1
ATOM 811 C C . LEU A 1 107 ? 12.228 -27.158 7.298 1.00 87.06 107 LEU A C 1
ATOM 813 O O . LEU A 1 107 ? 11.206 -26.930 6.649 1.00 87.06 107 LEU A O 1
ATOM 817 N N . ALA A 1 108 ? 12.189 -27.487 8.592 1.00 90.81 108 ALA A N 1
ATOM 818 C CA . ALA A 1 108 ? 10.943 -27.540 9.346 1.00 90.81 108 ALA A CA 1
ATOM 819 C C . ALA A 1 108 ? 10.298 -26.151 9.480 1.00 90.81 108 ALA A C 1
ATOM 821 O O . ALA A 1 108 ? 9.082 -26.047 9.313 1.00 90.81 108 ALA A O 1
ATOM 822 N N . GLY A 1 109 ? 11.083 -25.101 9.741 1.00 91.44 109 GLY A N 1
ATOM 823 C CA . GLY A 1 109 ? 10.596 -23.720 9.808 1.00 91.44 109 GLY A CA 1
ATOM 824 C C . GLY A 1 109 ? 10.085 -23.215 8.456 1.00 91.44 109 GLY A C 1
ATOM 825 O O . GLY A 1 109 ? 8.957 -22.729 8.355 1.00 91.44 109 GLY A O 1
ATOM 826 N N . MET A 1 110 ? 10.860 -23.426 7.387 1.00 88.25 110 MET A N 1
ATOM 827 C CA . MET A 1 110 ? 10.464 -23.052 6.023 1.00 88.25 110 MET A CA 1
ATOM 828 C C . MET A 1 110 ? 9.183 -23.761 5.579 1.00 88.25 110 MET A C 1
ATOM 830 O O . MET A 1 110 ? 8.323 -23.143 4.955 1.00 88.25 110 MET A O 1
ATOM 834 N N . LEU A 1 111 ? 9.018 -25.043 5.921 1.00 87.94 111 LEU A N 1
ATOM 835 C CA . LEU A 1 111 ? 7.823 -25.802 5.559 1.00 87.94 111 LEU A CA 1
ATOM 836 C C . LEU A 1 111 ? 6.551 -25.218 6.196 1.00 87.94 111 LEU A C 1
ATOM 838 O O . LEU A 1 111 ? 5.516 -25.144 5.531 1.00 87.94 111 LEU A O 1
ATOM 842 N N . ALA A 1 112 ? 6.630 -24.775 7.454 1.00 89.44 112 ALA A N 1
ATOM 843 C CA . ALA A 1 112 ? 5.517 -24.096 8.112 1.00 89.44 112 ALA A CA 1
ATOM 844 C C . ALA A 1 112 ? 5.199 -22.749 7.447 1.00 89.44 112 ALA A C 1
ATOM 846 O O . ALA A 1 112 ? 4.034 -22.466 7.159 1.00 89.44 112 ALA A O 1
ATOM 847 N N . ALA A 1 113 ? 6.229 -21.953 7.139 1.00 85.38 113 ALA A N 1
ATOM 848 C CA . ALA A 1 113 ? 6.079 -20.660 6.473 1.00 85.38 113 ALA A CA 1
ATOM 849 C C . ALA A 1 113 ? 5.460 -20.789 5.066 1.00 85.38 113 ALA A C 1
ATOM 851 O O . ALA A 1 113 ? 4.566 -20.021 4.701 1.00 85.38 113 ALA A O 1
ATOM 852 N N . GLU A 1 114 ? 5.860 -21.800 4.288 1.00 79.69 114 GLU A N 1
ATOM 853 C CA . GLU A 1 114 ? 5.289 -22.065 2.960 1.00 79.69 114 GLU A CA 1
ATOM 854 C C . GLU A 1 114 ? 3.814 -22.494 3.018 1.00 79.69 114 GLU A C 1
ATOM 856 O O . GLU A 1 114 ? 3.057 -22.228 2.082 1.00 79.69 114 GLU A O 1
ATOM 861 N N . GLY A 1 115 ? 3.353 -23.074 4.134 1.00 75.19 115 GLY A N 1
ATOM 862 C CA . GLY A 1 115 ? 1.931 -23.352 4.366 1.00 75.19 115 GLY A CA 1
ATOM 863 C C . GLY A 1 115 ? 1.043 -22.101 4.284 1.00 75.19 115 GLY A C 1
ATOM 864 O O . GLY A 1 115 ? -0.100 -22.184 3.826 1.00 75.19 115 GLY A O 1
ATOM 865 N N . ALA A 1 116 ? 1.587 -20.935 4.646 1.00 68.69 116 ALA A N 1
ATOM 866 C CA . ALA A 1 116 ? 0.921 -19.634 4.563 1.00 68.69 116 ALA A CA 1
ATOM 867 C C . ALA A 1 116 ? 1.259 -18.844 3.277 1.00 68.69 116 ALA A C 1
ATOM 869 O O . ALA A 1 116 ? 0.639 -17.818 2.992 1.00 68.69 116 ALA A O 1
ATOM 870 N N . SER A 1 117 ? 2.215 -19.314 2.470 1.00 72.75 117 SER A N 1
ATOM 871 C CA . SER A 1 117 ? 2.718 -18.608 1.287 1.00 72.75 117 SER A CA 1
ATOM 872 C C . SER A 1 117 ? 1.769 -18.715 0.092 1.00 72.75 117 SER A C 1
ATOM 874 O O . SER A 1 117 ? 1.423 -19.802 -0.381 1.00 72.75 117 SER A O 1
ATOM 876 N N . PHE A 1 118 ? 1.382 -17.571 -0.474 1.00 68.69 118 PHE A N 1
ATOM 877 C CA . PHE A 1 118 ? 0.628 -17.507 -1.733 1.00 68.69 118 PHE A CA 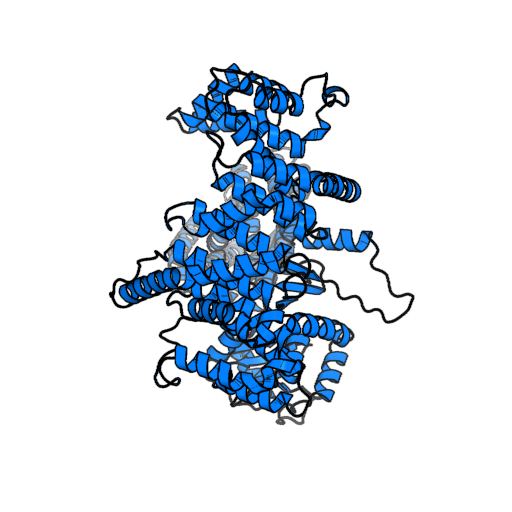1
ATOM 878 C C . PHE A 1 118 ? 1.521 -17.434 -2.976 1.00 68.69 118 PHE A C 1
ATOM 880 O O . PHE A 1 118 ? 0.992 -17.372 -4.086 1.00 68.69 118 PHE A O 1
ATOM 887 N N . GLN A 1 119 ? 2.850 -17.469 -2.816 1.00 67.69 119 GLN A N 1
ATOM 888 C CA . GLN A 1 119 ? 3.773 -17.371 -3.950 1.00 67.69 119 GLN A CA 1
ATOM 889 C C . GLN A 1 119 ? 3.590 -18.515 -4.963 1.00 67.69 119 GLN A C 1
ATOM 891 O O . GLN A 1 119 ? 3.536 -18.227 -6.162 1.00 67.69 119 GLN A O 1
ATOM 896 N N . PRO A 1 120 ? 3.402 -19.786 -4.546 1.00 67.06 120 PRO A N 1
ATOM 897 C CA . PRO A 1 120 ? 3.031 -20.841 -5.479 1.00 67.06 120 PRO A CA 1
ATOM 898 C C . PRO A 1 120 ? 1.581 -20.649 -5.944 1.00 67.06 120 PRO A C 1
ATOM 900 O O . PRO A 1 120 ? 0.640 -20.684 -5.141 1.00 67.06 120 PRO A O 1
ATOM 903 N N . SER A 1 121 ? 1.374 -20.490 -7.253 1.00 66.94 121 SER A N 1
ATOM 904 C CA . SER A 1 121 ? 0.043 -20.330 -7.866 1.00 66.94 121 SER A CA 1
ATOM 905 C C . SER A 1 121 ? -0.729 -21.658 -7.919 1.00 66.94 121 SER A C 1
ATOM 907 O O . SER A 1 121 ? -0.987 -22.227 -8.978 1.00 66.94 121 SER A O 1
ATOM 909 N N . LEU A 1 122 ? -1.096 -22.184 -6.748 1.00 69.75 122 LEU A N 1
ATOM 910 C CA . LEU A 1 122 ? -1.810 -23.452 -6.594 1.00 69.75 122 LEU A CA 1
ATOM 911 C C . LEU A 1 122 ? -3.330 -23.268 -6.640 1.00 69.75 122 LEU A C 1
ATOM 913 O O . LEU A 1 122 ? -3.886 -22.313 -6.096 1.00 69.75 122 LEU A O 1
ATOM 917 N N . ARG A 1 123 ? -4.033 -24.251 -7.221 1.00 75.75 123 ARG A N 1
ATOM 918 C CA . ARG A 1 123 ? -5.502 -24.318 -7.152 1.00 75.75 123 ARG A CA 1
ATOM 919 C C . ARG A 1 123 ? -5.956 -24.373 -5.682 1.00 75.75 123 ARG A C 1
ATOM 921 O O . ARG A 1 123 ? -5.367 -25.141 -4.917 1.00 75.75 123 ARG A O 1
ATOM 928 N N . PRO A 1 124 ? -7.058 -23.700 -5.294 1.00 75.50 124 PRO A N 1
ATOM 929 C CA . PRO A 1 124 ? -7.530 -23.683 -3.904 1.00 75.50 124 PRO A CA 1
ATOM 930 C C . PRO A 1 124 ? -7.744 -25.074 -3.288 1.00 75.50 124 PRO A C 1
ATOM 932 O O . PRO A 1 124 ? -7.504 -25.275 -2.103 1.00 75.50 124 PRO A O 1
ATOM 935 N N . ALA A 1 125 ? -8.171 -26.061 -4.084 1.00 75.25 125 ALA A N 1
ATOM 936 C CA . ALA A 1 125 ? -8.317 -27.442 -3.622 1.00 75.25 125 ALA A CA 1
ATOM 937 C C . ALA A 1 125 ? -6.974 -28.094 -3.249 1.00 75.25 125 ALA A C 1
ATOM 939 O O . ALA A 1 125 ? -6.891 -28.747 -2.215 1.00 75.25 125 ALA A O 1
ATOM 940 N N . ARG A 1 126 ? -5.912 -27.883 -4.044 1.00 81.50 126 ARG A N 1
ATOM 941 C CA . ARG A 1 126 ? -4.580 -28.424 -3.731 1.00 81.50 126 ARG A CA 1
ATOM 942 C C . ARG A 1 126 ? -3.960 -27.714 -2.533 1.00 81.50 126 ARG A C 1
ATOM 944 O O . ARG A 1 126 ? -3.343 -28.381 -1.718 1.00 81.50 126 ARG A O 1
ATOM 951 N N . ARG A 1 127 ? -4.171 -26.400 -2.405 1.00 82.06 127 ARG A N 1
ATOM 952 C CA . ARG A 1 127 ? -3.730 -25.624 -1.238 1.00 82.06 127 ARG A CA 1
ATOM 953 C C . ARG A 1 127 ? -4.357 -26.147 0.055 1.00 82.06 127 ARG A C 1
ATOM 955 O O . ARG A 1 127 ? -3.637 -26.374 1.013 1.00 82.06 127 ARG A O 1
ATOM 962 N N . ARG A 1 128 ? -5.671 -26.400 0.053 1.00 82.75 128 ARG A N 1
ATOM 963 C CA . ARG A 1 128 ? -6.361 -27.010 1.202 1.00 82.75 128 ARG A CA 1
ATOM 964 C C . ARG A 1 128 ? -5.818 -28.399 1.533 1.00 82.75 128 ARG A C 1
ATOM 966 O O . ARG A 1 128 ? -5.478 -28.632 2.679 1.00 82.75 128 ARG A O 1
ATOM 973 N N . ALA A 1 129 ? -5.656 -29.270 0.534 1.00 85.94 129 ALA A N 1
ATOM 974 C CA . ALA A 1 129 ? -5.089 -30.604 0.751 1.00 85.94 129 ALA A CA 1
ATOM 975 C C . ALA A 1 129 ? -3.659 -30.548 1.321 1.00 85.94 129 ALA A C 1
ATOM 977 O O . ALA A 1 129 ? -3.341 -31.264 2.260 1.00 85.94 129 ALA A O 1
ATOM 978 N N . PHE A 1 130 ? -2.806 -29.664 0.794 1.00 85.69 130 PHE A N 1
ATOM 979 C CA . PHE A 1 130 ? -1.452 -29.462 1.316 1.00 85.69 130 PHE A CA 1
ATOM 980 C C . PHE A 1 130 ? -1.464 -28.948 2.761 1.00 85.69 130 PHE A C 1
ATOM 982 O O . PHE A 1 130 ? -0.708 -29.430 3.596 1.00 85.69 130 PHE A O 1
ATOM 989 N N . LEU A 1 131 ? -2.356 -28.011 3.077 1.00 87.19 131 LEU A N 1
ATOM 990 C CA . LEU A 1 131 ? -2.517 -27.503 4.433 1.00 87.19 131 LEU A CA 1
ATOM 991 C C . LEU A 1 131 ? -2.998 -28.591 5.403 1.00 87.19 131 LEU A C 1
ATOM 993 O O . LEU A 1 131 ? -2.472 -28.697 6.504 1.00 87.19 131 LEU A O 1
ATOM 997 N N . GLU A 1 132 ? -3.943 -29.438 4.990 1.00 88.50 132 GLU A N 1
ATOM 998 C CA . GLU A 1 132 ? -4.378 -30.608 5.764 1.00 88.50 132 GLU A CA 1
ATOM 999 C C . GLU A 1 132 ? -3.214 -31.586 6.012 1.00 88.50 132 GLU A C 1
ATOM 1001 O O . GLU A 1 132 ? -3.032 -32.053 7.138 1.00 88.50 132 GLU A O 1
ATOM 1006 N N . GLU A 1 133 ? -2.389 -31.854 4.991 1.00 90.38 133 GLU A N 1
ATOM 1007 C CA . GLU A 1 133 ? -1.176 -32.678 5.105 1.00 90.38 133 GLU A CA 1
ATOM 1008 C C . GLU A 1 133 ? -0.169 -32.072 6.108 1.00 90.38 133 GLU A C 1
ATOM 1010 O O . GLU A 1 133 ? 0.370 -32.796 6.953 1.00 90.38 133 GLU A O 1
ATOM 1015 N N . LEU A 1 134 ? 0.052 -30.752 6.063 1.00 90.06 134 LEU A N 1
ATOM 1016 C CA . LEU A 1 134 ? 0.937 -30.038 6.989 1.00 90.06 134 LEU A CA 1
ATOM 1017 C C . LEU A 1 134 ? 0.413 -30.055 8.425 1.00 90.06 134 LEU A C 1
ATOM 1019 O O . LEU A 1 134 ? 1.153 -30.403 9.344 1.00 90.06 134 LEU A O 1
ATOM 1023 N N . LEU A 1 135 ? -0.865 -29.745 8.641 1.00 89.31 135 LEU A N 1
ATOM 1024 C CA . LEU A 1 135 ? -1.469 -29.768 9.975 1.00 89.31 135 LEU A CA 1
ATOM 1025 C C . LEU A 1 135 ? -1.434 -31.179 10.583 1.00 89.31 135 LEU A C 1
ATOM 1027 O O . LEU A 1 135 ? -1.179 -31.333 11.777 1.00 89.31 135 LEU A O 1
ATOM 1031 N N . ALA A 1 136 ? -1.581 -32.227 9.765 1.00 90.44 136 ALA A N 1
ATOM 1032 C CA . ALA A 1 136 ? -1.397 -33.614 10.198 1.00 90.44 136 ALA A CA 1
ATOM 1033 C C . ALA A 1 136 ? 0.072 -33.972 10.527 1.00 90.44 136 ALA A C 1
ATOM 1035 O O . ALA A 1 136 ? 0.344 -34.983 11.190 1.00 90.44 136 ALA A O 1
ATOM 1036 N N . ALA A 1 137 ? 1.040 -33.184 10.053 1.00 91.62 137 ALA A N 1
ATOM 1037 C CA . ALA A 1 137 ? 2.459 -33.322 10.372 1.00 91.62 137 ALA A CA 1
ATOM 1038 C C . ALA A 1 137 ? 2.890 -32.506 11.602 1.00 91.62 137 ALA A C 1
ATOM 1040 O O . ALA A 1 137 ? 3.924 -32.830 12.187 1.00 91.62 137 ALA A O 1
ATOM 1041 N N . LEU A 1 138 ? 2.088 -31.533 12.047 1.00 92.00 138 LEU A N 1
ATOM 1042 C CA . LEU A 1 138 ? 2.414 -30.621 13.147 1.00 92.00 138 LEU A CA 1
ATOM 1043 C C . LEU A 1 138 ? 2.957 -31.330 14.405 1.00 92.00 138 LEU A C 1
ATOM 1045 O O . LEU A 1 138 ? 4.037 -30.953 14.854 1.00 92.00 138 LEU A O 1
ATOM 1049 N N . PRO A 1 139 ? 2.336 -32.398 14.956 1.00 92.19 139 PRO A N 1
ATOM 1050 C CA . PRO A 1 139 ? 2.876 -33.055 16.153 1.00 92.19 139 PRO A CA 1
ATOM 1051 C C . PRO A 1 139 ? 4.275 -33.654 15.938 1.00 92.19 139 PRO A C 1
ATOM 1053 O O . PRO A 1 139 ? 5.109 -33.646 16.841 1.00 92.19 139 PRO A O 1
ATOM 1056 N N . ARG A 1 140 ? 4.551 -34.159 14.727 1.00 92.12 140 ARG A N 1
ATOM 1057 C CA . ARG A 1 140 ? 5.863 -34.709 14.357 1.00 92.12 140 ARG A CA 1
ATOM 1058 C C . ARG A 1 140 ? 6.901 -33.600 14.205 1.00 92.12 140 ARG A C 1
ATOM 1060 O O . ARG A 1 140 ? 8.032 -33.790 14.638 1.00 92.12 140 ARG A O 1
ATOM 1067 N N . ALA A 1 141 ? 6.512 -32.458 13.639 1.00 93.56 141 ALA A N 1
ATOM 1068 C CA . ALA A 1 141 ? 7.380 -31.292 13.520 1.00 93.56 141 ALA A CA 1
ATOM 1069 C C . ALA A 1 141 ? 7.774 -30.741 14.898 1.00 93.56 141 ALA A C 1
ATOM 1071 O O . ALA A 1 141 ? 8.960 -30.575 15.166 1.00 93.56 141 ALA A O 1
ATOM 1072 N N . LEU A 1 142 ? 6.810 -30.568 15.811 1.00 94.69 142 LEU A N 1
ATOM 1073 C CA . LEU A 1 142 ? 7.094 -30.136 17.184 1.00 94.69 142 LEU A CA 1
ATOM 1074 C C . LEU A 1 142 ? 8.006 -31.125 17.924 1.00 94.69 142 LEU A C 1
ATOM 1076 O O . LEU A 1 142 ? 8.954 -30.715 18.590 1.00 94.69 142 LEU A O 1
ATOM 1080 N N . GLY A 1 143 ? 7.774 -32.433 17.767 1.00 93.56 143 GLY A N 1
ATOM 1081 C CA . GLY A 1 143 ? 8.652 -33.458 18.336 1.00 93.56 143 GLY A CA 1
ATOM 1082 C C . GLY A 1 143 ? 10.082 -33.408 17.784 1.00 93.56 143 GLY A C 1
ATOM 1083 O O . GLY A 1 143 ? 11.037 -33.581 18.540 1.00 93.56 143 GLY A O 1
ATOM 1084 N N . LEU A 1 144 ? 10.243 -33.138 16.483 1.00 93.56 144 LEU A N 1
ATOM 1085 C CA . LEU A 1 144 ? 11.552 -32.981 15.842 1.00 93.56 144 LEU A CA 1
ATOM 1086 C C . LEU A 1 144 ? 12.294 -31.747 16.364 1.00 93.56 144 LEU A C 1
ATOM 1088 O O . LEU A 1 144 ? 13.460 -31.866 16.733 1.00 93.56 144 LEU A O 1
ATOM 1092 N N . LEU A 1 145 ? 11.620 -30.596 16.438 1.00 95.88 145 LEU A N 1
ATOM 1093 C CA . LEU A 1 145 ? 12.198 -29.349 16.949 1.00 95.88 145 LEU A CA 1
ATOM 1094 C C . LEU A 1 145 ? 12.597 -29.491 18.425 1.00 95.88 145 LEU A C 1
ATOM 1096 O O . LEU A 1 145 ? 13.713 -29.144 18.803 1.00 95.88 145 LEU A O 1
ATOM 1100 N N . GLY A 1 146 ? 11.744 -30.105 19.249 1.00 94.44 146 GLY A N 1
ATOM 1101 C CA . GLY A 1 146 ? 12.063 -30.377 20.652 1.00 94.44 146 GLY A CA 1
ATOM 1102 C C . GLY A 1 146 ? 13.257 -31.318 20.823 1.00 94.44 146 GLY A C 1
ATOM 1103 O O . GLY A 1 146 ? 14.060 -31.135 21.731 1.00 94.44 146 GLY A O 1
ATOM 1104 N N . ALA A 1 147 ? 13.423 -32.294 19.925 1.00 93.06 147 ALA A N 1
ATOM 1105 C CA . ALA A 1 147 ? 14.589 -33.172 19.919 1.00 93.06 147 ALA A CA 1
ATOM 1106 C C . ALA A 1 147 ? 15.864 -32.495 19.389 1.00 93.06 147 ALA A C 1
ATOM 1108 O O . ALA A 1 147 ? 16.953 -33.016 19.643 1.00 93.06 147 ALA A O 1
ATOM 1109 N N . ALA A 1 148 ? 15.742 -31.400 18.631 1.00 92.94 148 ALA A N 1
ATOM 1110 C CA . ALA A 1 148 ? 16.863 -30.632 18.097 1.00 92.94 148 ALA A CA 1
ATOM 1111 C C . ALA A 1 148 ? 17.479 -29.691 19.145 1.00 92.94 148 ALA A C 1
ATOM 1113 O O . ALA A 1 148 ? 18.688 -29.458 19.105 1.00 92.94 148 ALA A O 1
ATOM 1114 N N . LEU A 1 149 ? 16.678 -29.210 20.104 1.00 91.69 149 LEU A N 1
ATOM 1115 C CA . LEU A 1 149 ? 17.141 -28.347 21.191 1.00 91.69 149 LEU A CA 1
ATOM 1116 C C . LEU A 1 149 ? 18.336 -28.951 21.943 1.00 91.69 149 LEU A C 1
ATOM 1118 O O . LEU A 1 149 ? 18.334 -30.120 22.335 1.00 91.69 149 LEU A O 1
ATOM 1122 N N . GLY A 1 150 ? 19.370 -28.133 22.151 1.00 85.75 150 GLY A N 1
ATOM 1123 C CA . GLY A 1 150 ? 20.588 -28.520 22.868 1.00 85.75 150 GLY A CA 1
ATOM 1124 C C . GLY A 1 150 ? 21.533 -29.442 22.088 1.00 85.75 150 GLY A C 1
ATOM 1125 O O . GLY A 1 150 ? 22.536 -29.894 22.646 1.00 85.75 150 GLY A O 1
ATOM 1126 N N . ARG A 1 151 ? 21.256 -29.741 20.810 1.00 91.06 151 ARG A N 1
ATOM 1127 C CA . ARG A 1 151 ? 22.192 -30.501 19.971 1.00 91.06 151 ARG A CA 1
ATOM 1128 C C . ARG A 1 151 ? 23.338 -29.622 19.459 1.00 91.06 151 ARG A C 1
ATOM 1130 O O . ARG A 1 151 ? 23.129 -28.449 19.163 1.00 91.06 151 ARG A O 1
ATOM 1137 N N . PRO A 1 152 ? 24.546 -30.190 19.274 1.00 85.25 152 PRO A N 1
ATOM 1138 C CA . PRO A 1 152 ? 25.685 -29.444 18.750 1.00 85.25 152 PRO A CA 1
ATOM 1139 C C . PRO A 1 152 ? 25.392 -28.800 17.391 1.00 85.25 152 PRO A C 1
ATOM 1141 O O . PRO A 1 152 ? 24.968 -29.481 16.454 1.00 85.25 152 PRO A O 1
ATOM 1144 N N . GLY A 1 153 ? 25.662 -27.499 17.290 1.00 83.81 153 GLY A N 1
ATOM 1145 C CA . GLY A 1 153 ? 25.509 -26.714 16.065 1.00 83.81 153 GLY A CA 1
ATOM 1146 C C . GLY A 1 153 ? 24.082 -26.267 15.752 1.00 83.81 153 GLY A C 1
ATOM 1147 O O . GLY A 1 153 ? 23.916 -25.512 14.801 1.00 83.81 153 GLY A O 1
ATOM 1148 N N . VAL A 1 154 ? 23.073 -26.712 16.513 1.00 89.62 154 VAL A N 1
ATOM 1149 C CA . VAL A 1 154 ? 21.697 -26.214 16.387 1.00 89.62 154 VAL A CA 1
ATOM 1150 C C . VAL A 1 154 ? 21.590 -24.886 17.111 1.00 89.62 154 VAL A C 1
ATOM 1152 O O . VAL A 1 154 ? 21.858 -24.816 18.310 1.00 89.62 154 VAL A O 1
ATOM 1155 N N . ASP A 1 155 ? 21.174 -23.860 16.379 1.00 90.62 155 ASP A N 1
ATOM 1156 C CA . ASP A 1 155 ? 20.820 -22.586 16.977 1.00 90.62 155 ASP A CA 1
ATOM 1157 C C . ASP A 1 155 ? 19.470 -22.699 17.702 1.00 90.62 155 ASP A C 1
ATOM 1159 O O . ASP A 1 155 ? 18.465 -23.163 17.145 1.00 90.62 155 ASP A O 1
ATOM 1163 N N . ALA A 1 156 ? 19.464 -22.314 18.979 1.00 91.88 156 ALA A N 1
ATOM 1164 C CA . ALA A 1 156 ? 18.254 -22.302 19.788 1.00 91.88 156 ALA A CA 1
ATOM 1165 C C . ALA A 1 156 ? 17.254 -21.287 19.224 1.00 91.88 156 ALA A C 1
ATOM 1167 O O . ALA A 1 156 ? 16.069 -21.601 19.143 1.00 91.88 156 ALA A O 1
ATOM 1168 N N . GLY A 1 157 ? 17.752 -20.143 18.754 1.00 92.25 157 GLY A N 1
ATOM 1169 C CA . GLY A 1 157 ? 16.974 -19.089 18.128 1.00 92.25 157 GLY A CA 1
ATOM 1170 C C . GLY A 1 157 ? 16.167 -19.555 16.923 1.00 92.25 157 GLY A C 1
ATOM 1171 O O . GLY A 1 157 ? 14.937 -19.558 16.950 1.00 92.25 157 GLY A O 1
ATOM 1172 N N . ALA A 1 158 ? 16.856 -20.085 15.911 1.00 91.75 158 ALA A N 1
ATOM 1173 C CA . ALA A 1 158 ? 16.236 -20.670 14.723 1.00 91.75 158 ALA A CA 1
ATOM 1174 C C . ALA A 1 158 ? 15.236 -21.794 15.062 1.00 91.75 158 ALA A C 1
ATOM 1176 O O . ALA A 1 158 ? 14.227 -21.984 14.377 1.00 91.75 158 ALA A O 1
ATOM 1177 N N . THR A 1 159 ? 15.481 -22.542 16.145 1.00 95.88 159 THR A N 1
ATOM 1178 C CA . THR A 1 159 ? 14.539 -23.564 16.628 1.00 95.88 159 THR A CA 1
ATOM 1179 C C . THR A 1 159 ? 13.256 -22.939 17.183 1.00 95.88 159 THR A C 1
ATOM 1181 O O . THR A 1 159 ? 12.171 -23.476 16.941 1.00 95.88 159 THR A O 1
ATOM 1184 N N . LEU A 1 160 ? 13.359 -21.811 17.896 1.00 96.31 160 LEU A N 1
ATOM 1185 C CA . LEU A 1 160 ? 12.210 -21.050 18.391 1.00 96.31 160 LEU A CA 1
ATOM 1186 C C . LEU A 1 160 ? 11.434 -20.377 17.251 1.00 96.31 160 LEU A C 1
ATOM 1188 O O . LEU A 1 160 ? 10.208 -20.452 17.252 1.00 96.31 160 LEU A O 1
ATOM 1192 N N . ASP A 1 161 ? 12.108 -19.833 16.237 1.00 95.00 161 ASP A N 1
ATOM 1193 C CA . ASP A 1 161 ? 11.448 -19.274 15.046 1.00 95.00 161 ASP A CA 1
ATOM 1194 C C . ASP A 1 161 ? 10.668 -20.341 14.272 1.00 95.00 161 ASP A C 1
ATOM 1196 O O . ASP A 1 161 ? 9.500 -20.155 13.910 1.00 95.00 161 ASP A O 1
ATOM 1200 N N . ALA A 1 162 ? 11.280 -21.513 14.064 1.00 95.12 162 ALA A N 1
ATOM 1201 C CA . ALA A 1 162 ? 10.597 -22.646 13.453 1.00 95.12 162 ALA A CA 1
ATOM 1202 C C . ALA A 1 162 ? 9.387 -23.080 14.296 1.00 95.12 162 ALA A C 1
ATOM 1204 O O . ALA A 1 162 ? 8.318 -23.363 13.750 1.00 95.12 162 ALA A O 1
ATOM 1205 N N . PHE A 1 163 ? 9.525 -23.101 15.624 1.00 96.19 163 PHE A N 1
ATOM 1206 C CA . PHE A 1 163 ? 8.425 -23.409 16.531 1.00 96.19 163 PHE A CA 1
ATOM 1207 C C . PHE A 1 163 ? 7.278 -22.395 16.408 1.00 96.19 163 PHE A C 1
ATOM 1209 O O . PHE A 1 163 ? 6.133 -22.806 16.201 1.00 96.19 163 PHE A O 1
ATOM 1216 N N . ALA A 1 164 ? 7.581 -21.096 16.440 1.00 94.81 164 ALA A N 1
ATOM 1217 C CA . ALA A 1 164 ? 6.624 -20.007 16.257 1.00 94.81 164 ALA A CA 1
ATOM 1218 C C . ALA A 1 164 ? 5.872 -20.123 14.919 1.00 94.81 164 ALA A C 1
ATOM 1220 O O . ALA A 1 164 ? 4.645 -20.011 14.877 1.00 94.81 164 ALA A O 1
ATOM 1221 N N . ALA A 1 165 ? 6.571 -20.452 13.827 1.00 93.50 165 ALA A N 1
ATOM 1222 C CA . ALA A 1 165 ? 5.956 -20.645 12.514 1.00 93.50 165 ALA A CA 1
ATOM 1223 C C . ALA A 1 165 ? 4.920 -21.788 12.501 1.00 93.50 165 ALA A C 1
ATOM 1225 O O . ALA A 1 165 ? 3.839 -21.647 11.919 1.00 93.50 165 ALA A O 1
ATOM 1226 N N . TRP A 1 166 ? 5.208 -22.912 13.169 1.00 94.06 166 TRP A N 1
ATOM 1227 C CA . TRP A 1 166 ? 4.261 -24.029 13.300 1.00 94.06 166 TRP A CA 1
ATOM 1228 C C . TRP A 1 166 ? 3.058 -23.688 14.185 1.00 94.06 166 TRP A C 1
ATOM 1230 O O . TRP A 1 166 ? 1.937 -24.108 13.878 1.00 94.06 166 TRP A O 1
ATOM 1240 N N . LEU A 1 167 ? 3.271 -22.920 15.257 1.00 92.44 167 LEU A N 1
ATOM 1241 C CA . LEU A 1 167 ? 2.197 -22.412 16.111 1.00 92.44 167 LEU A CA 1
ATOM 1242 C C . LEU A 1 167 ? 1.248 -21.510 15.313 1.00 92.44 167 LEU A C 1
ATOM 1244 O O . LEU A 1 167 ? 0.047 -21.783 15.267 1.00 92.44 167 LEU A O 1
ATOM 1248 N N . ARG A 1 168 ? 1.789 -20.529 14.583 1.00 90.25 168 ARG A N 1
ATOM 1249 C CA . ARG A 1 168 ? 1.029 -19.618 13.715 1.00 90.25 168 ARG A CA 1
ATOM 1250 C C . ARG A 1 168 ? 0.209 -20.355 12.657 1.00 90.25 168 ARG A C 1
ATOM 1252 O O . ARG A 1 168 ? -0.970 -20.049 12.438 1.00 90.25 168 ARG A O 1
ATOM 1259 N N . LEU A 1 169 ? 0.814 -21.356 12.008 1.00 88.19 169 LEU A N 1
ATOM 1260 C CA . LEU A 1 169 ? 0.135 -22.203 11.025 1.00 88.19 169 LEU A CA 1
ATOM 1261 C C . LEU A 1 169 ? -1.067 -22.926 11.651 1.00 88.19 169 LEU A C 1
ATOM 1263 O O . LEU A 1 169 ? -2.136 -22.983 11.044 1.00 88.19 169 LEU A O 1
ATOM 1267 N N . GLY A 1 170 ? -0.909 -23.447 12.870 1.00 85.44 170 GLY A N 1
ATOM 1268 C CA . GLY A 1 170 ? -1.991 -24.079 13.620 1.00 85.44 170 GLY A CA 1
ATOM 1269 C C . GLY A 1 170 ? -3.077 -23.089 14.047 1.00 85.44 170 GLY A C 1
ATOM 1270 O O . GLY A 1 170 ? -4.258 -23.333 13.796 1.00 85.44 170 GLY A O 1
ATOM 1271 N N . ALA A 1 171 ? -2.701 -21.959 14.653 1.00 80.25 171 ALA A N 1
ATOM 1272 C CA . ALA A 1 171 ? -3.622 -20.936 15.157 1.00 80.25 171 ALA A CA 1
ATOM 1273 C C . ALA A 1 171 ? -4.581 -20.423 14.073 1.00 80.25 171 ALA A C 1
ATOM 1275 O O . ALA A 1 171 ? -5.788 -20.324 14.293 1.00 80.25 171 ALA A O 1
ATOM 1276 N N . THR A 1 172 ? -4.058 -20.179 12.871 1.00 75.75 172 THR A N 1
ATOM 1277 C CA . THR A 1 172 ? -4.836 -19.667 11.734 1.00 75.75 172 THR A CA 1
ATOM 1278 C C . THR A 1 172 ? -5.741 -20.714 11.071 1.00 75.75 172 THR A C 1
ATOM 1280 O O . THR A 1 172 ? -6.619 -20.344 10.293 1.00 75.75 172 THR A O 1
ATOM 1283 N N . ASN A 1 173 ? -5.587 -22.010 11.387 1.00 76.88 173 ASN A N 1
ATOM 1284 C CA . ASN A 1 173 ? -6.247 -23.115 10.675 1.00 76.88 173 ASN A CA 1
ATOM 1285 C C . ASN A 1 173 ? -6.896 -24.162 11.596 1.00 76.88 173 ASN A C 1
ATOM 1287 O O . ASN A 1 173 ? -6.785 -25.367 11.370 1.00 76.88 173 ASN A O 1
ATOM 1291 N N . GLY A 1 174 ? -7.617 -23.709 12.623 1.00 69.06 174 GLY A N 1
ATOM 1292 C CA . GLY A 1 174 ? -8.393 -24.590 13.512 1.00 69.06 174 GLY A CA 1
ATOM 1293 C C . GLY A 1 174 ? -7.726 -24.904 14.853 1.00 69.06 174 GLY A C 1
ATOM 1294 O O . GLY A 1 174 ? -8.293 -25.654 15.647 1.00 69.06 174 GLY A O 1
ATOM 1295 N N . GLY A 1 175 ? -6.579 -24.282 15.132 1.00 75.38 175 GLY A N 1
ATOM 1296 C CA . GLY A 1 175 ? -5.877 -24.329 16.408 1.00 75.38 175 GLY A CA 1
ATOM 1297 C C . GLY A 1 175 ? -4.867 -25.471 16.516 1.00 75.38 175 GLY A C 1
ATOM 1298 O O . GLY A 1 175 ? -4.993 -26.524 15.892 1.00 75.38 175 GLY A O 1
ATOM 1299 N N . VAL A 1 176 ? -3.859 -25.276 17.367 1.00 83.94 176 VAL A N 1
ATOM 1300 C CA . VAL A 1 176 ? -2.908 -26.335 17.724 1.00 83.94 176 VAL A CA 1
ATOM 1301 C C . VAL A 1 176 ? -3.595 -27.328 18.678 1.00 83.94 176 VAL A C 1
ATOM 1303 O O . VAL A 1 176 ? -4.198 -26.902 19.675 1.00 83.94 176 VAL A O 1
ATOM 1306 N N . PRO A 1 177 ? -3.535 -28.651 18.421 1.00 85.12 177 PRO A N 1
ATOM 1307 C CA . PRO A 1 177 ? -4.087 -29.643 19.338 1.00 85.12 177 PRO A CA 1
ATOM 1308 C C . PRO A 1 177 ? -3.383 -29.595 20.699 1.00 85.12 177 PRO A C 1
ATOM 1310 O O . PRO A 1 177 ? -2.158 -29.716 20.765 1.00 85.12 177 PRO A O 1
ATOM 1313 N N . ALA A 1 178 ? -4.146 -29.498 21.793 1.00 85.19 178 ALA A N 1
ATOM 1314 C CA . ALA A 1 178 ? -3.591 -29.435 23.149 1.00 85.19 178 ALA A CA 1
ATOM 1315 C C . ALA A 1 178 ? -2.612 -30.589 23.479 1.00 85.19 178 ALA A C 1
ATOM 1317 O O . ALA A 1 178 ? -1.557 -30.310 24.046 1.00 85.19 178 ALA A O 1
ATOM 1318 N N . PRO A 1 179 ? -2.850 -31.854 23.060 1.00 86.06 179 PRO A N 1
ATOM 1319 C CA . PRO A 1 179 ? -1.887 -32.938 23.281 1.00 86.06 179 PRO A CA 1
ATOM 1320 C C . PRO A 1 179 ? -0.554 -32.744 22.547 1.00 86.06 179 PRO A C 1
ATOM 1322 O O . PRO A 1 179 ? 0.494 -33.120 23.067 1.00 86.06 179 PRO A O 1
ATOM 1325 N N . ALA A 1 180 ? -0.581 -32.153 21.346 1.00 87.06 180 ALA A N 1
ATOM 1326 C CA . ALA A 1 180 ? 0.632 -31.882 20.579 1.00 87.06 180 ALA A CA 1
ATOM 1327 C C . ALA A 1 180 ? 1.482 -30.820 21.287 1.00 87.06 180 ALA A C 1
ATOM 1329 O O . ALA A 1 180 ? 2.686 -31.006 21.453 1.00 87.06 180 ALA A O 1
ATOM 1330 N N . LEU A 1 181 ? 0.842 -29.762 21.790 1.00 87.44 181 LEU A N 1
ATOM 1331 C CA . LEU A 1 181 ? 1.523 -28.719 22.553 1.00 87.44 181 LEU A CA 1
ATOM 1332 C C . LEU A 1 181 ? 2.039 -29.231 23.907 1.00 87.44 181 LEU A C 1
ATOM 1334 O O . LEU A 1 181 ? 3.164 -28.926 24.286 1.00 87.44 181 LEU A O 1
ATOM 1338 N N . ALA A 1 182 ? 1.273 -30.082 24.597 1.00 84.50 182 ALA A N 1
ATOM 1339 C CA . ALA A 1 182 ? 1.714 -30.723 25.837 1.00 84.50 182 ALA A CA 1
ATOM 1340 C C . ALA A 1 182 ? 2.964 -31.599 25.630 1.00 84.50 182 ALA A C 1
ATOM 1342 O O . ALA A 1 182 ? 3.844 -31.640 26.487 1.00 84.50 182 ALA A O 1
ATOM 1343 N N . SER A 1 183 ? 3.077 -32.266 24.475 1.00 84.94 183 SER A N 1
ATOM 1344 C CA . SER A 1 183 ? 4.275 -33.038 24.114 1.00 84.94 183 SER A CA 1
ATOM 1345 C C . SER A 1 183 ? 5.486 -32.171 23.738 1.00 84.94 183 SER A C 1
ATOM 1347 O O . SER A 1 183 ? 6.614 -32.658 23.754 1.00 84.94 183 SER A O 1
ATOM 1349 N N . ALA A 1 184 ? 5.272 -30.882 23.460 1.00 90.94 184 ALA A N 1
ATOM 1350 C CA . ALA A 1 184 ? 6.298 -29.904 23.105 1.00 90.94 184 ALA A CA 1
ATOM 1351 C C . ALA A 1 184 ? 6.868 -29.156 24.330 1.00 90.94 184 ALA A C 1
ATOM 1353 O O . ALA A 1 184 ? 7.387 -28.051 24.190 1.00 90.94 184 ALA A O 1
ATOM 1354 N N . GLY A 1 185 ? 6.793 -29.743 25.533 1.00 90.75 185 GLY A N 1
ATOM 1355 C CA . GLY A 1 185 ? 7.202 -29.095 26.788 1.00 90.75 185 GLY A CA 1
ATOM 1356 C C . GLY A 1 185 ? 8.617 -28.508 26.761 1.00 90.75 185 GLY A C 1
ATOM 1357 O O . GLY A 1 185 ? 8.798 -27.373 27.178 1.00 90.75 185 GLY A O 1
ATOM 1358 N N . ALA A 1 186 ? 9.587 -29.211 26.165 1.00 92.94 186 ALA A N 1
ATOM 1359 C CA . ALA A 1 186 ? 10.959 -28.711 26.033 1.00 92.94 186 ALA A CA 1
ATOM 1360 C C . ALA A 1 186 ? 11.061 -27.420 25.195 1.00 92.94 186 ALA A C 1
ATOM 1362 O O . ALA A 1 186 ? 11.874 -26.556 25.510 1.00 92.94 186 ALA A O 1
ATOM 1363 N N . LEU A 1 187 ? 10.226 -27.267 24.158 1.00 96.12 187 LEU A N 1
ATOM 1364 C CA . LEU A 1 187 ? 10.167 -26.049 23.340 1.00 96.12 187 LEU A CA 1
ATOM 1365 C C . LEU A 1 187 ? 9.531 -24.897 24.109 1.00 96.12 187 LEU A C 1
ATOM 1367 O O . LEU A 1 187 ? 10.035 -23.780 24.059 1.00 96.12 187 LEU A O 1
ATOM 1371 N N . VAL A 1 188 ? 8.462 -25.173 24.859 1.00 95.00 188 VAL A N 1
ATOM 1372 C CA . VAL A 1 188 ? 7.829 -24.183 25.741 1.00 95.00 188 VAL A CA 1
ATOM 1373 C C . VAL A 1 188 ? 8.812 -23.719 26.816 1.00 95.00 188 VAL A C 1
ATOM 1375 O O . VAL A 1 188 ? 8.950 -22.522 27.045 1.00 95.00 188 VAL A O 1
ATOM 1378 N N . ASP A 1 189 ? 9.526 -24.648 27.450 1.00 94.50 189 ASP A N 1
ATOM 1379 C CA . ASP A 1 189 ? 10.514 -24.339 28.483 1.00 94.50 189 ASP A CA 1
ATOM 1380 C C . ASP A 1 189 ? 11.672 -23.510 27.910 1.00 94.50 189 ASP A C 1
ATOM 1382 O O . ASP A 1 189 ? 12.038 -22.496 28.500 1.00 94.50 189 ASP A O 1
ATOM 1386 N N . ALA A 1 190 ? 12.192 -23.882 26.734 1.00 95.25 190 ALA A N 1
ATOM 1387 C CA . ALA A 1 190 ? 13.223 -23.116 26.033 1.00 95.25 190 ALA A CA 1
ATOM 1388 C C . ALA A 1 190 ? 12.739 -21.714 25.631 1.00 95.25 190 ALA A C 1
ATOM 1390 O O . ALA A 1 190 ? 13.477 -20.750 25.798 1.00 95.25 190 ALA A O 1
ATOM 1391 N N . THR A 1 191 ? 11.489 -21.589 25.172 1.00 96.69 191 THR A N 1
ATOM 1392 C CA . THR A 1 191 ? 10.868 -20.298 24.831 1.00 96.69 191 THR A CA 1
ATOM 1393 C C . THR A 1 191 ? 10.816 -19.383 26.055 1.00 96.69 191 THR A C 1
ATOM 1395 O O . THR A 1 191 ? 11.278 -18.249 26.016 1.00 96.69 191 THR A O 1
ATOM 1398 N N . LEU A 1 192 ? 10.306 -19.886 27.182 1.00 95.69 192 LEU A N 1
ATOM 1399 C CA . LEU A 1 192 ? 10.172 -19.094 28.407 1.00 95.69 192 LEU A CA 1
ATOM 1400 C C . LEU A 1 192 ? 11.523 -18.773 29.063 1.00 95.69 192 LEU A C 1
ATOM 1402 O O . LEU A 1 192 ? 11.653 -17.717 29.690 1.00 95.69 192 LEU A O 1
ATOM 1406 N N . ALA A 1 193 ? 12.509 -19.664 28.935 1.00 94.25 193 ALA A N 1
ATOM 1407 C CA . ALA A 1 193 ? 13.877 -19.432 29.388 1.00 94.25 193 ALA A CA 1
ATOM 1408 C C . ALA A 1 193 ? 14.607 -18.405 28.507 1.00 94.25 193 ALA A C 1
ATOM 1410 O O . ALA A 1 193 ? 15.329 -17.570 29.035 1.00 94.25 193 ALA A O 1
ATOM 1411 N N . GLY A 1 194 ? 14.371 -18.408 27.189 1.00 93.94 194 GLY A N 1
ATOM 1412 C CA . GLY A 1 194 ? 14.961 -17.443 26.253 1.00 93.94 194 GLY A CA 1
ATOM 1413 C C . GLY A 1 194 ? 14.587 -15.987 26.548 1.00 93.94 194 GLY A C 1
ATOM 1414 O O . GLY A 1 194 ? 15.351 -15.086 26.234 1.00 93.94 194 GLY A O 1
ATOM 1415 N N . LEU A 1 195 ? 13.476 -15.748 27.252 1.00 94.38 195 LEU A N 1
ATOM 1416 C CA . LEU A 1 195 ? 13.104 -14.415 27.745 1.00 94.38 195 LEU A CA 1
ATOM 1417 C C . LEU A 1 195 ? 14.083 -13.842 28.799 1.00 94.38 195 LEU A C 1
ATOM 1419 O O . LEU A 1 195 ? 14.021 -12.651 29.095 1.00 94.38 195 LEU A O 1
ATOM 1423 N N . ASP A 1 196 ? 14.956 -14.669 29.396 1.00 91.06 196 ASP A N 1
ATOM 1424 C CA . ASP A 1 196 ? 16.041 -14.217 30.288 1.00 91.06 196 ASP A CA 1
ATOM 1425 C C . ASP A 1 196 ? 17.328 -13.853 29.527 1.00 91.06 196 ASP A C 1
ATOM 1427 O O . ASP A 1 196 ? 18.275 -13.403 30.165 1.00 91.06 196 ASP A O 1
ATOM 1431 N N . ALA A 1 197 ? 17.389 -14.047 28.202 1.00 88.94 197 ALA A N 1
ATOM 1432 C CA . ALA A 1 197 ? 18.553 -13.660 27.404 1.00 88.94 197 ALA A CA 1
ATOM 1433 C C . ALA A 1 197 ? 18.759 -12.137 27.432 1.00 88.94 197 ALA A C 1
ATOM 1435 O O . ALA A 1 197 ? 17.788 -11.377 27.559 1.00 88.94 197 ALA A O 1
ATOM 1436 N N . ASP A 1 198 ? 20.012 -11.697 27.331 1.00 78.88 198 ASP A N 1
ATOM 1437 C CA . ASP A 1 198 ? 20.362 -10.276 27.354 1.00 78.88 198 ASP A CA 1
ATOM 1438 C C . ASP A 1 198 ? 19.780 -9.563 26.116 1.00 78.88 198 ASP A C 1
ATOM 1440 O O . ASP A 1 198 ? 19.513 -10.188 25.094 1.00 78.88 198 ASP A O 1
ATOM 1444 N N . GLY A 1 199 ? 19.520 -8.254 26.197 1.00 64.94 199 GLY A N 1
ATOM 1445 C CA . GLY A 1 199 ? 18.841 -7.501 25.127 1.00 64.94 199 GLY A CA 1
ATOM 1446 C C . GLY A 1 199 ? 19.593 -7.414 23.799 1.00 64.94 199 GLY A C 1
ATOM 1447 O O . GLY A 1 199 ? 18.987 -7.115 22.769 1.00 64.94 199 GLY A O 1
ATOM 1448 N N . GLU A 1 200 ? 20.898 -7.684 23.832 1.00 64.44 200 GLU A N 1
ATOM 1449 C CA . GLU A 1 200 ? 21.779 -7.767 22.663 1.00 64.44 200 GLU A CA 1
ATOM 1450 C C . GLU A 1 200 ? 21.751 -9.158 21.998 1.00 64.44 200 GLU A C 1
ATOM 1452 O O . GLU A 1 200 ? 22.262 -9.309 20.889 1.00 64.44 200 GLU A O 1
ATOM 1457 N N . ASP A 1 201 ? 21.152 -10.168 22.644 1.00 73.88 201 ASP A N 1
ATOM 1458 C CA . ASP A 1 201 ? 21.021 -11.514 22.089 1.00 73.88 201 ASP A CA 1
ATOM 1459 C C . ASP A 1 201 ? 19.759 -11.627 21.216 1.00 73.88 201 ASP A C 1
ATOM 1461 O O . ASP A 1 201 ? 18.633 -11.436 21.687 1.00 73.88 201 ASP A O 1
ATOM 1465 N N . ASP A 1 202 ? 19.925 -12.082 19.968 1.00 82.75 202 ASP A N 1
ATOM 1466 C CA . ASP A 1 202 ? 18.816 -12.402 19.047 1.00 82.75 202 ASP A CA 1
ATOM 1467 C C . ASP A 1 202 ? 17.782 -13.364 19.678 1.00 82.75 202 ASP A C 1
ATOM 1469 O O . ASP A 1 202 ? 16.583 -13.313 19.379 1.00 82.75 202 ASP A O 1
ATOM 1473 N N . LEU A 1 203 ? 18.235 -14.198 20.624 1.00 91.06 203 LEU A N 1
ATOM 1474 C CA . LEU A 1 203 ? 17.420 -15.181 21.333 1.00 91.06 203 LEU A CA 1
ATOM 1475 C C . LEU A 1 203 ? 16.250 -14.552 22.102 1.00 91.06 203 LEU A C 1
ATOM 1477 O O . LEU A 1 203 ? 15.190 -15.179 22.179 1.00 91.06 203 LEU A O 1
ATOM 1481 N N . LEU A 1 204 ? 16.403 -13.335 22.644 1.00 92.00 204 LEU A N 1
ATOM 1482 C CA . LEU A 1 204 ? 15.309 -12.641 23.330 1.00 92.00 204 LEU A CA 1
ATOM 1483 C C . LEU A 1 204 ? 14.143 -12.388 22.365 1.00 92.00 204 LEU A C 1
ATOM 1485 O O . LEU A 1 204 ? 12.996 -12.693 22.692 1.00 92.00 204 LEU A O 1
ATOM 1489 N N . TYR A 1 205 ? 14.424 -11.876 21.166 1.00 92.38 205 TYR A N 1
ATOM 1490 C CA . TYR A 1 205 ? 13.404 -11.541 20.165 1.00 92.38 205 TYR A CA 1
ATOM 1491 C C . TYR A 1 205 ? 12.685 -12.788 19.660 1.00 92.38 205 TYR A C 1
ATOM 1493 O O . TYR A 1 205 ? 11.456 -12.808 19.565 1.00 92.38 205 TYR A O 1
ATOM 1501 N N . GLN A 1 206 ? 13.439 -13.855 19.402 1.00 94.06 206 GLN A N 1
ATOM 1502 C CA . GLN A 1 206 ? 12.895 -15.138 18.952 1.00 94.06 206 GLN A CA 1
ATOM 1503 C C . GLN A 1 206 ? 12.042 -15.791 20.050 1.00 94.06 206 GLN A C 1
ATOM 1505 O O . GLN A 1 206 ? 10.980 -16.359 19.781 1.00 94.06 206 GLN A O 1
ATOM 1510 N N . ALA A 1 207 ? 12.451 -15.655 21.316 1.00 96.00 207 ALA A N 1
ATOM 1511 C CA . ALA A 1 207 ? 11.664 -16.087 22.465 1.00 96.00 207 ALA A CA 1
ATOM 1512 C C . ALA A 1 207 ? 10.387 -15.254 22.656 1.00 96.00 207 ALA A C 1
ATOM 1514 O O . ALA A 1 207 ? 9.333 -15.823 22.957 1.00 96.00 207 ALA A O 1
ATOM 1515 N N . VAL A 1 208 ? 10.444 -13.933 22.457 1.00 95.12 208 VAL A N 1
ATOM 1516 C CA . VAL A 1 208 ? 9.264 -13.053 22.460 1.00 95.12 208 VAL A CA 1
ATOM 1517 C C . VAL A 1 208 ? 8.282 -13.485 21.373 1.00 95.12 208 VAL A C 1
ATOM 1519 O O . VAL A 1 208 ? 7.116 -13.724 21.682 1.00 95.12 208 VAL A O 1
ATOM 1522 N N . GLU A 1 209 ? 8.750 -13.673 20.139 1.00 94.25 209 GLU A N 1
ATOM 1523 C CA . GLU A 1 209 ? 7.928 -14.105 19.004 1.00 94.25 209 GLU A CA 1
ATOM 1524 C C . GLU A 1 209 ? 7.234 -15.446 19.284 1.00 94.25 209 GLU A C 1
ATOM 1526 O O . GLU A 1 209 ? 6.009 -15.561 19.189 1.00 94.25 209 GLU A O 1
ATOM 1531 N N . ALA A 1 210 ? 7.995 -16.457 19.713 1.00 95.38 210 ALA A N 1
ATOM 1532 C CA . ALA A 1 210 ? 7.443 -17.760 20.064 1.00 95.38 210 ALA A CA 1
ATOM 1533 C C . ALA A 1 210 ? 6.465 -17.682 21.252 1.00 95.38 210 ALA A C 1
ATOM 1535 O O . ALA A 1 210 ? 5.454 -18.389 21.262 1.00 95.38 210 ALA A O 1
ATOM 1536 N N . THR A 1 211 ? 6.712 -16.805 22.233 1.00 96.25 211 THR A N 1
ATOM 1537 C CA . THR A 1 211 ? 5.795 -16.591 23.364 1.00 96.25 211 THR A CA 1
ATOM 1538 C C . THR A 1 211 ? 4.479 -15.968 22.905 1.00 96.25 211 THR A C 1
ATOM 1540 O O . THR A 1 211 ? 3.417 -16.429 23.322 1.00 96.25 211 THR A O 1
ATOM 1543 N N . VAL A 1 212 ? 4.522 -14.967 22.023 1.00 93.94 212 VAL A N 1
ATOM 1544 C CA . VAL A 1 212 ? 3.321 -14.339 21.450 1.00 93.94 212 VAL A CA 1
ATOM 1545 C C . VAL A 1 212 ? 2.484 -15.371 20.688 1.00 93.94 212 VAL A C 1
ATOM 1547 O O . VAL A 1 212 ? 1.280 -15.493 20.923 1.00 93.94 212 VAL A O 1
ATOM 1550 N N . GLU A 1 213 ? 3.111 -16.202 19.854 1.00 93.25 213 GLU A N 1
ATOM 1551 C CA . GLU A 1 213 ? 2.401 -17.264 19.128 1.00 93.25 213 GLU A CA 1
ATOM 1552 C C . GLU A 1 213 ? 1.817 -18.338 20.063 1.00 93.25 213 GLU A C 1
ATOM 1554 O O . GLU A 1 213 ? 0.706 -18.830 19.835 1.00 93.25 213 GLU A O 1
ATOM 1559 N N . LEU A 1 214 ? 2.509 -18.680 21.158 1.00 93.19 214 LEU A N 1
ATOM 1560 C CA . LEU A 1 214 ? 1.983 -19.575 22.198 1.00 93.19 214 LEU A CA 1
ATOM 1561 C C . LEU A 1 214 ? 0.729 -19.004 22.863 1.00 93.19 214 LEU A C 1
ATOM 1563 O O . LEU A 1 214 ? -0.235 -19.740 23.090 1.00 93.19 214 LEU A O 1
ATOM 1567 N N . VAL A 1 215 ? 0.738 -17.706 23.164 1.00 90.50 215 VAL A N 1
ATOM 1568 C CA . VAL A 1 215 ? -0.398 -16.996 23.758 1.00 90.50 215 VAL A CA 1
ATOM 1569 C C . VAL A 1 215 ? -1.597 -17.042 22.813 1.00 90.50 215 VAL A C 1
ATOM 1571 O O . VAL A 1 215 ? -2.673 -17.472 23.227 1.00 90.50 215 VAL A O 1
ATOM 1574 N N . TYR A 1 216 ? -1.418 -16.700 21.535 1.00 88.06 216 TYR A N 1
ATOM 1575 C CA . TYR A 1 216 ? -2.507 -16.745 20.554 1.00 88.06 216 TYR A CA 1
ATOM 1576 C C . TYR A 1 216 ? -3.011 -18.165 20.271 1.00 88.06 216 TYR A C 1
ATOM 1578 O O . TYR A 1 216 ? -4.212 -18.362 20.094 1.00 88.06 216 TYR A O 1
ATOM 1586 N N . CYS A 1 217 ? -2.141 -19.179 20.300 1.00 87.12 217 CYS A N 1
ATOM 1587 C CA . CYS A 1 217 ? -2.559 -20.585 20.233 1.00 87.12 217 CYS A CA 1
ATOM 1588 C C . CYS A 1 217 ? -3.363 -21.027 21.466 1.00 87.12 217 CYS A C 1
ATOM 1590 O O . CYS A 1 217 ? -4.265 -21.871 21.368 1.00 87.12 217 CYS A O 1
ATOM 1592 N N . GLY A 1 218 ? -2.992 -20.497 22.632 1.00 83.88 218 GLY A N 1
ATOM 1593 C CA . GLY A 1 218 ? -3.598 -20.786 23.925 1.00 83.88 218 GLY A CA 1
ATOM 1594 C C . GLY A 1 218 ? -4.874 -19.997 24.205 1.00 83.88 218 GLY A C 1
ATOM 1595 O O . GLY A 1 218 ? -5.638 -20.411 25.074 1.00 83.88 218 GLY A O 1
ATOM 1596 N N . ALA A 1 219 ? -5.136 -18.910 23.479 1.00 84.50 219 ALA A N 1
ATOM 1597 C CA . ALA A 1 219 ? -6.278 -18.027 23.680 1.00 84.50 219 ALA A CA 1
ATOM 1598 C C . ALA A 1 219 ? -7.446 -18.339 22.729 1.00 84.50 219 ALA A C 1
ATOM 1600 O O . ALA A 1 219 ? -7.276 -18.720 21.573 1.00 84.50 219 ALA A O 1
ATOM 1601 N N . ALA A 1 220 ? -8.672 -18.150 23.209 1.00 80.31 220 ALA A N 1
ATOM 1602 C CA . ALA A 1 220 ? -9.885 -18.165 22.405 1.00 80.31 220 ALA A CA 1
ATOM 1603 C C . ALA A 1 220 ? -10.867 -17.131 22.962 1.00 80.31 220 ALA A C 1
ATOM 1605 O O . ALA A 1 220 ? -11.206 -17.185 24.140 1.00 80.31 220 ALA A O 1
ATOM 1606 N N . ARG A 1 221 ? -11.345 -16.214 22.106 1.00 74.19 221 ARG A N 1
ATOM 1607 C CA . ARG A 1 221 ? -12.253 -15.115 22.499 1.00 74.19 221 ARG A CA 1
ATOM 1608 C C . ARG A 1 221 ? -11.710 -14.314 23.691 1.00 74.19 221 ARG A C 1
ATOM 1610 O O . ARG A 1 221 ? -12.347 -14.221 24.723 1.00 74.19 221 ARG A O 1
ATOM 1617 N N . GLY A 1 222 ? -10.480 -13.814 23.592 1.00 74.75 222 GLY A N 1
ATOM 1618 C CA . GLY A 1 222 ? -9.922 -12.939 24.628 1.00 74.75 222 GLY A CA 1
ATOM 1619 C C . GLY A 1 222 ? -9.652 -13.602 25.988 1.00 74.75 222 GLY A C 1
ATOM 1620 O O . GLY A 1 222 ? -9.438 -12.885 26.962 1.00 74.75 222 GLY A O 1
ATOM 1621 N N . ALA A 1 223 ? -9.685 -14.935 26.092 1.00 82.25 223 ALA A N 1
ATOM 1622 C CA . ALA A 1 223 ? -9.406 -15.675 27.322 1.00 82.25 223 ALA A CA 1
ATOM 1623 C C . ALA A 1 223 ? -8.630 -16.979 27.040 1.00 82.25 223 ALA A C 1
ATOM 1625 O O . ALA A 1 223 ? -8.723 -17.521 25.936 1.00 82.25 223 ALA A O 1
ATOM 1626 N N . PRO A 1 224 ? -7.879 -17.525 28.015 1.00 85.75 224 PRO A N 1
ATOM 1627 C CA . PRO A 1 224 ? -7.220 -18.820 27.874 1.00 85.75 224 PRO A CA 1
ATOM 1628 C C . PRO A 1 224 ? -8.206 -19.959 27.591 1.00 85.75 224 PRO A C 1
ATOM 1630 O O . PRO A 1 224 ? -9.255 -20.077 28.228 1.00 85.75 224 PRO A O 1
ATOM 1633 N N . ARG A 1 225 ? -7.841 -20.862 26.679 1.00 87.25 225 ARG A N 1
ATOM 1634 C CA . ARG A 1 225 ? -8.554 -22.122 26.462 1.00 87.25 225 ARG A CA 1
ATOM 1635 C C . ARG A 1 225 ? -8.508 -22.953 27.751 1.00 87.25 225 ARG A C 1
ATOM 1637 O O . ARG A 1 225 ? -7.415 -23.153 28.278 1.00 87.25 225 ARG A O 1
ATOM 1644 N N . PRO A 1 226 ? -9.632 -23.532 28.213 1.00 85.56 226 PRO A N 1
ATOM 1645 C CA . PRO A 1 226 ? -9.662 -24.309 29.457 1.00 85.56 226 PRO A CA 1
ATOM 1646 C C . PRO A 1 226 ? -8.639 -25.454 29.505 1.00 85.56 226 PRO A C 1
ATOM 1648 O O . PRO A 1 226 ? -8.035 -25.707 30.539 1.00 85.56 226 PRO A O 1
ATOM 1651 N N . GLU A 1 227 ? -8.403 -26.111 28.367 1.00 87.75 227 GLU A N 1
ATOM 1652 C CA . GLU A 1 227 ? -7.436 -27.212 28.217 1.00 87.75 227 GLU A CA 1
ATOM 1653 C C . GLU A 1 227 ? -5.969 -26.768 28.352 1.00 87.75 227 GLU A C 1
ATOM 1655 O O . GLU A 1 227 ? -5.095 -27.600 28.575 1.00 87.75 227 GLU A O 1
ATOM 1660 N N . LEU A 1 228 ? -5.692 -25.472 28.179 1.00 87.81 228 LEU A N 1
ATOM 1661 C CA . LEU A 1 228 ? -4.356 -24.871 28.193 1.00 87.81 228 LEU A CA 1
ATOM 1662 C C . LEU A 1 228 ? -4.221 -23.808 29.297 1.00 87.81 228 LEU A C 1
ATOM 1664 O O . LEU A 1 228 ? -3.282 -23.014 29.275 1.00 87.81 228 LEU A O 1
ATOM 1668 N N . ALA A 1 229 ? -5.134 -23.796 30.273 1.00 86.44 229 ALA A N 1
ATOM 1669 C CA . ALA A 1 229 ? -5.142 -22.816 31.357 1.00 86.44 229 ALA A CA 1
ATOM 1670 C C . ALA A 1 229 ? -3.837 -22.837 32.174 1.00 86.44 229 ALA A C 1
ATOM 1672 O O . ALA A 1 229 ? -3.301 -21.779 32.498 1.00 86.44 229 ALA A O 1
ATOM 1673 N N . ASP A 1 230 ? -3.276 -24.025 32.425 1.00 88.31 230 ASP A N 1
ATOM 1674 C CA . ASP A 1 230 ? -1.994 -24.179 33.126 1.00 88.31 230 ASP A CA 1
ATOM 1675 C C . ASP A 1 230 ? -0.835 -23.538 32.349 1.00 88.31 230 ASP A C 1
ATOM 1677 O O . ASP A 1 230 ? 0.023 -22.870 32.928 1.00 88.31 230 ASP A O 1
ATOM 1681 N N . LEU A 1 231 ? -0.819 -23.700 31.021 1.00 89.25 231 LEU A N 1
ATOM 1682 C CA . LEU A 1 231 ? 0.181 -23.078 30.154 1.00 89.25 231 LEU A CA 1
ATOM 1683 C C . LEU A 1 231 ? 0.027 -21.554 30.148 1.00 89.25 231 LEU A C 1
ATOM 1685 O O . LEU A 1 231 ? 1.019 -20.845 30.302 1.00 89.25 231 LEU A O 1
ATOM 1689 N N . ALA A 1 232 ? -1.202 -21.051 30.030 1.00 88.81 232 ALA A N 1
ATOM 1690 C CA . ALA A 1 232 ? -1.472 -19.620 30.101 1.00 88.81 232 ALA A CA 1
ATOM 1691 C C . ALA A 1 232 ? -1.018 -19.027 31.444 1.00 88.81 232 ALA A C 1
ATOM 1693 O O . ALA A 1 232 ? -0.361 -17.989 31.457 1.00 88.81 232 ALA A O 1
ATOM 1694 N N . GLY A 1 233 ? -1.274 -19.717 32.561 1.00 88.75 233 GLY A N 1
ATOM 1695 C CA . GLY A 1 233 ? -0.795 -19.312 33.885 1.00 88.75 233 GLY A CA 1
ATOM 1696 C C . GLY A 1 233 ? 0.733 -19.252 33.974 1.00 88.75 233 GLY A C 1
ATOM 1697 O O . GLY A 1 233 ? 1.282 -18.282 34.497 1.00 88.75 233 GLY A O 1
ATOM 1698 N N . ARG A 1 234 ? 1.433 -20.243 33.405 1.00 91.50 234 ARG A N 1
ATOM 1699 C CA . ARG A 1 234 ? 2.904 -20.242 33.313 1.00 91.50 234 ARG A CA 1
ATOM 1700 C C . ARG A 1 234 ? 3.433 -19.078 32.475 1.00 91.50 234 ARG A C 1
ATOM 1702 O O . ARG A 1 234 ? 4.375 -18.421 32.908 1.00 91.50 234 ARG A O 1
ATOM 1709 N N . ILE A 1 235 ? 2.831 -18.818 31.312 1.00 91.62 235 ILE A N 1
ATOM 1710 C CA . ILE A 1 235 ? 3.221 -17.707 30.434 1.00 91.62 235 ILE A CA 1
ATOM 1711 C C . ILE A 1 235 ? 3.001 -16.378 31.154 1.00 91.62 235 ILE A C 1
ATOM 1713 O O . ILE A 1 235 ? 3.943 -15.607 31.280 1.00 91.62 235 ILE A O 1
ATOM 1717 N N . VAL A 1 236 ? 1.806 -16.130 31.698 1.00 89.31 236 VAL A N 1
ATOM 1718 C CA . VAL A 1 236 ? 1.499 -14.881 32.414 1.00 89.31 236 VAL A CA 1
ATOM 1719 C C . VAL A 1 236 ? 2.460 -14.679 33.582 1.00 89.31 236 VAL A C 1
ATOM 1721 O O . VAL A 1 236 ? 3.065 -13.618 33.691 1.00 89.31 236 VAL A O 1
ATOM 1724 N N . SER A 1 237 ? 2.675 -15.702 34.416 1.00 90.75 237 SER A N 1
ATOM 1725 C CA . SER A 1 237 ? 3.624 -15.611 35.532 1.00 90.75 237 SER A CA 1
ATOM 1726 C C . SER A 1 237 ? 5.033 -15.252 35.065 1.00 90.75 237 SER A C 1
ATOM 1728 O O . SER A 1 237 ? 5.734 -14.517 35.759 1.00 90.75 237 SER A O 1
ATOM 1730 N N . ARG A 1 238 ? 5.462 -15.783 33.917 1.00 92.94 238 ARG A N 1
ATOM 1731 C CA . ARG A 1 238 ? 6.790 -15.527 33.369 1.00 92.94 238 ARG A CA 1
ATOM 1732 C C . ARG A 1 238 ? 6.905 -14.132 32.762 1.00 92.94 238 ARG A C 1
ATOM 1734 O O . ARG A 1 238 ? 7.859 -13.431 33.072 1.00 92.94 238 ARG A O 1
ATOM 1741 N N . VAL A 1 239 ? 5.928 -13.716 31.961 1.00 91.56 239 VAL A N 1
ATOM 1742 C CA . VAL A 1 239 ? 5.868 -12.381 31.348 1.00 91.56 239 VAL A CA 1
ATOM 1743 C C . VAL A 1 239 ? 5.872 -11.307 32.439 1.00 91.56 239 VAL A C 1
ATOM 1745 O O . VAL A 1 239 ? 6.640 -10.355 32.367 1.00 91.56 239 VAL A O 1
ATOM 1748 N N . MET A 1 240 ? 5.108 -11.496 33.518 1.00 90.50 240 MET A N 1
ATOM 1749 C CA . MET A 1 240 ? 5.087 -10.544 34.636 1.00 90.50 240 MET A CA 1
ATOM 1750 C C . MET A 1 240 ? 6.424 -10.446 35.380 1.00 90.50 240 MET A C 1
ATOM 1752 O O . MET A 1 240 ? 6.742 -9.391 35.925 1.00 90.50 240 MET A O 1
ATOM 1756 N N . ALA A 1 241 ? 7.240 -11.503 35.377 1.00 92.44 241 ALA A N 1
ATOM 1757 C CA . ALA A 1 241 ? 8.572 -11.466 35.978 1.00 92.44 241 ALA A CA 1
ATOM 1758 C C . ALA A 1 241 ? 9.561 -10.569 35.205 1.00 92.44 241 ALA A C 1
ATOM 1760 O O . ALA A 1 241 ? 10.570 -10.167 35.778 1.00 92.44 241 ALA A O 1
ATOM 1761 N N . LEU A 1 242 ? 9.268 -10.219 33.944 1.00 93.69 242 LEU A N 1
ATOM 1762 C CA . LEU A 1 242 ? 10.087 -9.316 33.120 1.00 93.69 242 LEU A CA 1
ATOM 1763 C C . LEU A 1 242 ? 9.791 -7.834 33.374 1.00 93.69 242 LEU A C 1
ATOM 1765 O O . LEU A 1 242 ? 10.542 -6.960 32.951 1.00 93.69 242 LEU A O 1
ATOM 1769 N N . ARG A 1 243 ? 8.706 -7.525 34.082 1.00 90.50 243 ARG A N 1
ATOM 1770 C CA . ARG A 1 243 ? 8.253 -6.154 34.323 1.00 90.50 243 ARG A CA 1
ATOM 1771 C C . ARG A 1 243 ? 9.305 -5.261 35.019 1.00 90.50 243 ARG A C 1
ATOM 1773 O O . ARG A 1 243 ? 9.511 -4.139 34.561 1.00 90.50 243 ARG A O 1
ATOM 1780 N N . PRO A 1 244 ? 10.067 -5.735 36.032 1.00 92.00 244 PRO A N 1
ATOM 1781 C CA . PRO A 1 244 ? 11.180 -4.966 36.599 1.00 92.00 244 PRO A CA 1
ATOM 1782 C C . PRO A 1 244 ? 12.285 -4.642 35.587 1.00 92.00 244 PRO A C 1
ATOM 1784 O O . PRO A 1 244 ? 12.872 -3.568 35.664 1.00 92.00 244 PRO A O 1
ATOM 1787 N N . ARG A 1 245 ? 12.556 -5.550 34.640 1.00 90.56 245 ARG A N 1
ATOM 1788 C CA . ARG A 1 245 ? 13.552 -5.359 33.577 1.00 90.56 245 ARG A CA 1
ATOM 1789 C C . ARG A 1 245 ? 13.107 -4.245 32.626 1.00 90.56 245 ARG A C 1
ATOM 1791 O O . ARG A 1 245 ? 13.864 -3.312 32.393 1.00 90.56 245 ARG A O 1
ATOM 1798 N N . PHE A 1 246 ? 11.836 -4.252 32.223 1.00 89.56 246 PHE A N 1
ATOM 1799 C CA . PHE A 1 246 ? 11.256 -3.170 31.424 1.00 89.56 246 PHE A CA 1
ATOM 1800 C C . PHE A 1 246 ? 11.306 -1.809 32.138 1.00 89.56 246 PHE A C 1
ATOM 1802 O O . PHE A 1 246 ? 11.666 -0.807 31.528 1.00 89.56 246 PHE A O 1
ATOM 1809 N N . HIS A 1 247 ? 11.048 -1.756 33.450 1.00 84.62 247 HIS A N 1
ATOM 1810 C CA . HIS A 1 247 ? 11.191 -0.512 34.217 1.00 84.62 247 HIS A CA 1
ATOM 1811 C C . HIS A 1 247 ? 12.618 0.051 34.219 1.00 84.62 247 HIS A C 1
ATOM 1813 O O . HIS A 1 247 ? 12.781 1.272 34.249 1.00 84.62 247 HIS A O 1
ATOM 1819 N N . VAL A 1 248 ? 13.646 -0.807 34.191 1.00 86.31 248 VAL A N 1
ATOM 1820 C CA . VAL A 1 248 ? 15.042 -0.364 34.047 1.00 86.31 248 VAL A CA 1
ATOM 1821 C C . VAL A 1 248 ? 15.240 0.301 32.685 1.00 86.31 248 VAL A C 1
ATOM 1823 O O . VAL A 1 248 ? 15.803 1.395 32.640 1.00 86.31 248 VAL A O 1
ATOM 1826 N N . CYS A 1 249 ? 14.701 -0.279 31.607 1.00 84.38 249 CYS A N 1
ATOM 1827 C CA . CYS A 1 249 ? 14.714 0.338 30.278 1.00 84.38 249 CYS A CA 1
ATOM 1828 C C . CYS A 1 249 ? 13.984 1.692 30.268 1.00 84.38 249 CYS A C 1
ATOM 1830 O O . CYS A 1 249 ? 14.539 2.684 29.803 1.00 84.38 249 CYS A O 1
ATOM 1832 N N . CYS A 1 250 ? 12.787 1.776 30.866 1.00 77.19 250 CYS A N 1
ATOM 1833 C CA . CYS A 1 250 ? 12.047 3.037 30.992 1.00 77.19 250 CYS A CA 1
ATOM 1834 C C . CYS A 1 250 ? 12.847 4.105 31.751 1.00 77.19 250 CYS A C 1
ATOM 1836 O O . CYS A 1 250 ? 12.809 5.285 31.404 1.00 77.19 250 CYS A O 1
ATOM 1838 N N . ALA A 1 251 ? 13.533 3.714 32.830 1.00 75.94 251 ALA A N 1
ATOM 1839 C CA . ALA A 1 251 ? 14.333 4.628 33.637 1.00 75.94 251 ALA A CA 1
ATOM 1840 C C . ALA A 1 251 ? 15.557 5.143 32.868 1.00 75.94 251 ALA A C 1
ATOM 1842 O O . ALA A 1 251 ? 15.864 6.331 32.965 1.00 75.94 251 ALA A O 1
ATOM 1843 N N . ALA A 1 252 ? 16.213 4.278 32.088 1.00 79.12 252 ALA A N 1
ATOM 1844 C CA . ALA A 1 252 ? 17.305 4.660 31.196 1.00 79.12 252 ALA A CA 1
ATOM 1845 C C . ALA A 1 252 ? 16.827 5.658 30.127 1.00 79.12 252 ALA A C 1
ATOM 1847 O O . ALA A 1 252 ? 17.368 6.759 30.044 1.00 79.12 252 ALA A O 1
ATOM 1848 N N . ALA A 1 253 ? 15.728 5.348 29.430 1.00 72.00 253 ALA A N 1
ATOM 1849 C CA . ALA A 1 253 ? 15.151 6.223 28.408 1.00 72.00 253 ALA A CA 1
ATOM 1850 C C . ALA A 1 253 ? 14.750 7.605 28.965 1.00 72.00 253 ALA A C 1
ATOM 1852 O O . ALA A 1 253 ? 14.997 8.641 28.350 1.00 72.00 253 ALA A O 1
ATOM 1853 N N . ARG A 1 254 ? 14.186 7.661 30.181 1.00 69.00 254 ARG A N 1
ATOM 1854 C CA . ARG A 1 254 ? 13.855 8.937 30.847 1.00 69.00 254 ARG A CA 1
ATOM 1855 C C . ARG A 1 254 ? 15.095 9.741 31.248 1.00 69.00 254 ARG A C 1
ATOM 1857 O O . ARG A 1 254 ? 15.057 10.970 31.216 1.00 69.00 254 ARG A O 1
ATOM 1864 N N . ALA A 1 255 ? 16.174 9.072 31.653 1.00 69.25 255 ALA A N 1
ATOM 1865 C CA . ALA A 1 255 ? 17.431 9.735 31.992 1.00 69.25 255 ALA A CA 1
ATOM 1866 C C . ALA A 1 255 ? 18.091 10.366 30.753 1.00 69.25 255 ALA A C 1
ATOM 1868 O O . ALA A 1 255 ? 18.643 11.462 30.852 1.00 69.25 255 ALA A O 1
ATOM 1869 N N . GLU A 1 256 ? 17.982 9.714 29.596 1.00 65.19 256 GLU A N 1
ATOM 1870 C CA . GLU A 1 256 ? 18.481 10.216 28.311 1.00 65.19 256 GLU A CA 1
ATOM 1871 C C . GLU A 1 256 ? 17.639 11.382 27.776 1.00 65.19 256 GLU A C 1
ATOM 1873 O O . GLU A 1 256 ? 18.196 12.404 27.368 1.00 65.19 256 GLU A O 1
ATOM 1878 N N . ALA A 1 257 ? 16.308 11.306 27.890 1.00 57.03 257 ALA A N 1
ATOM 1879 C CA . ALA A 1 257 ? 15.397 12.387 27.499 1.00 57.03 257 ALA A CA 1
ATOM 1880 C C . ALA A 1 257 ? 15.631 13.698 28.284 1.00 57.03 257 ALA A C 1
ATOM 1882 O O . ALA A 1 257 ? 15.477 14.795 27.747 1.00 57.03 257 ALA A O 1
ATOM 1883 N N . GLY A 1 258 ? 16.070 13.613 29.547 1.00 55.44 258 GLY A N 1
ATOM 1884 C CA . GLY A 1 258 ? 16.464 14.777 30.356 1.00 55.44 258 GLY A CA 1
ATOM 1885 C C . GLY A 1 258 ? 17.822 15.395 29.978 1.00 55.44 258 GLY A C 1
ATOM 1886 O O . GLY A 1 258 ? 18.208 16.422 30.541 1.00 55.44 258 GLY A O 1
ATOM 1887 N N . GLY A 1 259 ? 18.555 14.774 29.048 1.00 52.31 259 GLY A N 1
ATOM 1888 C CA . GLY A 1 259 ? 19.952 15.043 28.715 1.00 52.31 259 GLY A CA 1
ATOM 1889 C C . GLY A 1 259 ? 20.204 15.820 27.421 1.00 52.31 259 GLY A C 1
ATOM 1890 O O . GLY A 1 259 ? 21.293 15.701 26.884 1.00 52.31 259 GLY A O 1
ATOM 1891 N N . GLY A 1 260 ? 19.261 16.608 26.894 1.00 42.62 260 GLY A N 1
ATOM 1892 C CA . GLY A 1 260 ? 19.539 17.723 25.964 1.00 42.62 260 GLY A CA 1
ATOM 1893 C C . GLY A 1 260 ? 20.318 17.447 24.662 1.00 42.62 260 GLY A C 1
ATOM 1894 O O . GLY A 1 260 ? 20.789 18.407 24.049 1.00 42.62 260 GLY A O 1
ATOM 1895 N N . VAL A 1 261 ? 20.464 16.198 24.215 1.00 38.81 261 VAL A N 1
ATOM 1896 C CA . VAL A 1 261 ? 21.004 15.873 22.885 1.00 38.81 261 VAL A CA 1
ATOM 1897 C C . VAL A 1 261 ? 19.844 15.431 21.989 1.00 38.81 261 VAL A C 1
ATOM 1899 O O . VAL A 1 261 ? 19.412 14.286 22.080 1.00 38.81 261 VAL A O 1
ATOM 1902 N N . PRO A 1 262 ? 19.313 16.314 21.125 1.00 37.44 262 PRO A N 1
ATOM 1903 C CA . PRO A 1 262 ? 18.335 15.916 20.121 1.00 37.44 262 PRO A CA 1
ATOM 1904 C C . PRO A 1 262 ? 19.035 15.071 19.046 1.00 37.44 262 PRO A C 1
ATOM 1906 O O . PRO A 1 262 ? 19.956 15.555 18.383 1.00 37.44 262 PRO A O 1
ATOM 1909 N N . GLY A 1 263 ? 18.608 13.812 18.891 1.00 41.12 263 GLY A N 1
ATOM 1910 C CA . GLY A 1 263 ? 19.064 12.911 17.823 1.00 41.12 263 GLY A CA 1
ATOM 1911 C C . GLY A 1 263 ? 19.742 11.600 18.248 1.00 41.12 263 GLY A C 1
ATOM 1912 O O . GLY A 1 263 ? 20.433 11.012 17.419 1.00 41.12 263 GLY A O 1
ATOM 1913 N N . ALA A 1 264 ? 19.580 11.131 19.490 1.00 39.66 264 ALA A N 1
ATOM 1914 C CA . ALA A 1 264 ? 19.928 9.754 19.857 1.00 39.66 264 ALA A CA 1
ATOM 1915 C C . ALA A 1 264 ? 18.718 8.838 19.609 1.00 39.66 264 ALA A C 1
ATOM 1917 O O . ALA A 1 264 ? 17.916 8.585 20.498 1.00 39.66 264 ALA A O 1
ATOM 1918 N N . ASP A 1 265 ? 18.568 8.418 18.360 1.00 45.78 265 ASP A N 1
ATOM 1919 C CA . ASP A 1 265 ? 17.563 7.462 17.893 1.00 45.78 265 ASP A CA 1
ATOM 1920 C C . ASP A 1 265 ? 18.026 6.034 18.248 1.00 45.78 265 ASP A C 1
ATOM 1922 O O . ASP A 1 265 ? 18.415 5.261 17.376 1.00 45.78 265 ASP A O 1
ATOM 1926 N N . ASP A 1 266 ? 18.095 5.715 19.543 1.00 48.88 266 ASP A N 1
ATOM 1927 C CA . ASP A 1 266 ? 18.396 4.355 20.012 1.00 48.88 266 ASP A CA 1
ATOM 1928 C C . ASP A 1 266 ? 17.387 3.951 21.095 1.00 48.88 266 ASP A C 1
ATOM 1930 O O . ASP A 1 266 ? 17.686 3.815 22.281 1.00 48.88 266 ASP A O 1
ATOM 1934 N N . ASP A 1 267 ? 16.127 3.807 20.671 1.00 59.12 267 ASP A N 1
ATOM 1935 C CA . ASP A 1 267 ? 15.140 3.036 21.419 1.00 59.12 267 ASP A CA 1
ATOM 1936 C C . ASP A 1 267 ? 15.750 1.656 21.705 1.00 59.12 267 ASP A C 1
ATOM 1938 O O . ASP A 1 267 ? 15.921 0.863 20.777 1.00 59.12 267 ASP A O 1
ATOM 1942 N N . SER A 1 268 ? 16.054 1.352 22.970 1.00 72.62 268 SER A N 1
ATOM 1943 C CA . SER A 1 268 ? 16.570 0.038 23.362 1.00 72.62 268 SER A CA 1
ATOM 1944 C C . SER A 1 268 ? 15.711 -1.065 22.733 1.00 72.62 268 SER A C 1
ATOM 1946 O O . SER A 1 268 ? 14.526 -1.200 23.049 1.00 72.62 268 SER A O 1
ATOM 1948 N N . GLU A 1 269 ? 16.298 -1.847 21.825 1.00 82.12 269 GLU A N 1
ATOM 1949 C CA . GLU A 1 269 ? 15.598 -2.929 21.121 1.00 82.12 269 GLU A CA 1
ATOM 1950 C C . GLU A 1 269 ? 14.994 -3.940 22.124 1.00 82.12 269 GLU A C 1
ATOM 1952 O O . GLU A 1 269 ? 13.900 -4.472 21.919 1.00 82.12 269 GLU A O 1
ATOM 1957 N N . GLU A 1 270 ? 15.620 -4.083 23.298 1.00 88.00 270 GLU A N 1
ATOM 1958 C CA . GLU A 1 270 ? 15.085 -4.828 24.439 1.00 88.00 270 GLU A CA 1
ATOM 1959 C C . GLU A 1 270 ? 13.748 -4.256 24.940 1.00 88.00 270 GLU A C 1
ATOM 1961 O O . GLU A 1 270 ? 12.789 -5.001 25.158 1.00 88.00 270 GLU A O 1
ATOM 1966 N N . ALA A 1 271 ? 13.653 -2.933 25.098 1.00 87.62 271 ALA A N 1
ATOM 1967 C CA . ALA A 1 271 ? 12.429 -2.264 25.532 1.00 87.62 271 ALA A CA 1
ATOM 1968 C C . ALA A 1 271 ? 11.293 -2.483 24.526 1.00 87.62 271 ALA A C 1
ATOM 1970 O O . ALA A 1 271 ? 10.174 -2.800 24.933 1.00 87.62 271 ALA A O 1
ATOM 1971 N N . LYS A 1 272 ? 11.587 -2.400 23.220 1.00 88.06 272 LYS A N 1
ATOM 1972 C CA . LYS A 1 272 ? 10.628 -2.715 22.148 1.00 88.06 272 LYS A CA 1
ATOM 1973 C C . LYS A 1 272 ? 10.145 -4.164 22.233 1.00 88.06 272 LYS A C 1
ATOM 1975 O O . LYS A 1 272 ? 8.941 -4.415 22.162 1.00 88.06 272 LYS A O 1
ATOM 1980 N N . ALA A 1 273 ? 11.058 -5.118 22.423 1.00 90.31 273 ALA A N 1
ATOM 1981 C CA . ALA A 1 273 ? 10.723 -6.537 22.516 1.00 90.31 273 ALA A CA 1
ATOM 1982 C C . ALA A 1 273 ? 9.810 -6.840 23.718 1.00 90.31 273 ALA A C 1
ATOM 1984 O O . ALA A 1 273 ? 8.786 -7.515 23.575 1.00 90.31 273 ALA A O 1
ATOM 1985 N N . LEU A 1 274 ? 10.141 -6.301 24.897 1.00 92.50 274 LEU A N 1
ATOM 1986 C CA . LEU A 1 274 ? 9.348 -6.475 26.117 1.00 92.50 274 LEU A CA 1
ATOM 1987 C C . LEU A 1 274 ? 7.986 -5.775 26.027 1.00 92.50 274 LEU A C 1
ATOM 1989 O O . LEU A 1 274 ? 6.971 -6.359 26.411 1.00 92.50 274 LEU A O 1
ATOM 1993 N N . ALA A 1 275 ? 7.943 -4.560 25.479 1.00 88.00 275 ALA A N 1
ATOM 1994 C CA . ALA A 1 275 ? 6.701 -3.823 25.289 1.00 88.00 275 ALA A CA 1
ATOM 1995 C C . ALA A 1 275 ? 5.739 -4.540 24.340 1.00 88.00 275 ALA A C 1
ATOM 1997 O O . ALA A 1 275 ? 4.563 -4.708 24.673 1.00 88.00 275 ALA A O 1
ATOM 1998 N N . ARG A 1 276 ? 6.248 -5.047 23.208 1.00 92.56 276 ARG A N 1
ATOM 1999 C CA . ARG A 1 276 ? 5.472 -5.879 22.282 1.00 92.56 276 ARG A CA 1
ATOM 2000 C C . ARG A 1 276 ? 4.921 -7.114 22.986 1.00 92.56 276 ARG A C 1
ATOM 2002 O O . ARG A 1 276 ? 3.739 -7.417 22.849 1.00 92.56 276 ARG A O 1
ATOM 2009 N N . LEU A 1 277 ? 5.743 -7.805 23.778 1.00 94.44 277 LEU A N 1
ATOM 2010 C CA . LEU A 1 277 ? 5.299 -8.975 24.534 1.00 94.44 277 LEU A CA 1
ATOM 2011 C C . LEU A 1 277 ? 4.147 -8.635 25.495 1.00 94.44 277 LEU A C 1
ATOM 2013 O O . LEU A 1 277 ? 3.157 -9.366 25.546 1.00 94.44 277 LEU A O 1
ATOM 2017 N N . PHE A 1 278 ? 4.252 -7.537 26.250 1.00 89.69 278 PHE A N 1
ATOM 2018 C CA . PHE A 1 278 ? 3.203 -7.107 27.181 1.00 89.69 278 PHE A CA 1
ATOM 2019 C C . PHE A 1 278 ? 1.914 -6.711 26.461 1.00 89.69 278 PHE A C 1
ATOM 2021 O O . PHE A 1 278 ? 0.833 -7.140 26.875 1.00 89.69 278 PHE A O 1
ATOM 2028 N N . ALA A 1 279 ? 2.026 -5.949 25.372 1.00 83.56 279 ALA A N 1
ATOM 2029 C CA . ALA A 1 279 ? 0.891 -5.531 24.561 1.00 83.56 279 ALA A CA 1
ATOM 2030 C C . ALA A 1 279 ? 0.130 -6.731 23.976 1.00 83.56 279 ALA A C 1
ATOM 2032 O O . ALA A 1 279 ? -1.076 -6.854 24.186 1.00 83.56 279 ALA A O 1
ATOM 2033 N N . GLU A 1 280 ? 0.834 -7.663 23.331 1.00 89.44 280 GLU A N 1
ATOM 2034 C CA . GLU A 1 280 ? 0.238 -8.840 22.685 1.00 89.44 280 GLU A CA 1
ATOM 2035 C C . GLU A 1 280 ? -0.403 -9.801 23.704 1.00 89.44 280 GLU A C 1
ATOM 2037 O O . GLU A 1 280 ? -1.492 -10.334 23.478 1.00 89.44 280 GLU A O 1
ATOM 2042 N N . VAL A 1 281 ? 0.222 -9.990 24.876 1.00 88.94 281 VAL A N 1
ATOM 2043 C CA . VAL A 1 281 ? -0.369 -10.776 25.977 1.00 88.94 281 VAL A CA 1
ATOM 2044 C C . VAL A 1 281 ? -1.656 -10.125 26.487 1.00 88.94 281 VAL A C 1
ATOM 2046 O O . VAL A 1 281 ? -2.653 -10.818 26.718 1.00 88.94 281 VAL A O 1
ATOM 2049 N N . GLY A 1 282 ? -1.657 -8.801 26.637 1.00 82.56 282 GLY A N 1
ATOM 2050 C CA . GLY A 1 282 ? -2.850 -8.031 26.974 1.00 82.56 282 GLY A CA 1
ATOM 2051 C C . GLY A 1 282 ? -3.969 -8.187 25.952 1.00 82.56 282 GLY A C 1
ATOM 2052 O O . GLY A 1 282 ? -5.131 -8.429 26.295 1.00 82.56 282 GLY A O 1
ATOM 2053 N N . GLU A 1 283 ? -3.610 -8.075 24.679 1.00 81.31 283 GLU A N 1
ATOM 2054 C CA . GLU A 1 283 ? -4.519 -8.136 23.540 1.00 81.31 283 GLU A CA 1
ATOM 2055 C C . GLU A 1 283 ? -5.146 -9.530 23.352 1.00 81.31 283 GLU A C 1
ATOM 2057 O O . GLU A 1 283 ? -6.310 -9.661 22.954 1.00 81.31 283 GLU A O 1
ATOM 2062 N N . ALA A 1 284 ? -4.410 -10.590 23.684 1.00 84.75 284 ALA A N 1
ATOM 2063 C CA . ALA A 1 284 ? -4.910 -11.958 23.627 1.00 84.75 284 ALA A CA 1
ATOM 2064 C C . ALA A 1 284 ? -5.818 -12.332 24.810 1.00 84.75 284 ALA A C 1
ATOM 2066 O O . ALA A 1 284 ? -6.722 -13.158 24.650 1.00 84.75 284 ALA A O 1
ATOM 2067 N N . TYR A 1 285 ? -5.611 -11.728 25.985 1.00 85.25 285 TYR A N 1
ATOM 2068 C CA . TYR A 1 285 ? -6.374 -12.006 27.210 1.00 85.25 285 TYR A CA 1
ATOM 2069 C C . TYR A 1 285 ? -7.330 -10.878 27.616 1.00 85.25 285 TYR A C 1
ATOM 2071 O O . TYR A 1 285 ? -7.723 -10.766 28.777 1.00 85.25 285 TYR A O 1
ATOM 2079 N N . THR A 1 286 ? -7.743 -10.052 26.658 1.00 78.12 286 THR A N 1
ATOM 2080 C CA . THR A 1 286 ? -8.553 -8.856 26.910 1.00 78.12 286 THR A CA 1
ATOM 2081 C C . THR A 1 286 ? -9.893 -9.135 27.608 1.00 78.12 286 THR A C 1
ATOM 2083 O O . THR A 1 286 ? -10.259 -8.390 28.513 1.00 78.12 286 THR A O 1
ATOM 2086 N N . GLU A 1 287 ? -10.624 -10.202 27.252 1.00 74.75 287 GLU A N 1
ATOM 2087 C CA . GLU A 1 287 ? -11.893 -10.551 27.928 1.00 74.75 287 GLU A CA 1
ATOM 2088 C C . GLU A 1 287 ? -11.654 -11.037 29.363 1.00 74.75 287 GLU A C 1
ATOM 2090 O O . GLU A 1 287 ? -12.444 -10.751 30.258 1.00 74.75 287 GLU A O 1
ATOM 2095 N N . LEU A 1 288 ? -10.547 -11.743 29.608 1.00 76.50 288 LEU A N 1
ATOM 2096 C CA . LEU A 1 288 ? -10.164 -12.146 30.958 1.00 76.50 288 LEU A CA 1
ATOM 2097 C C . LEU A 1 288 ? -9.773 -10.920 31.805 1.00 76.50 288 LEU A C 1
ATOM 2099 O O . LEU A 1 288 ? -10.220 -10.807 32.946 1.00 76.50 288 LEU A O 1
ATOM 2103 N N . ILE A 1 289 ? -9.006 -9.981 31.246 1.00 72.06 289 ILE A N 1
ATOM 2104 C CA . ILE A 1 289 ? -8.618 -8.725 31.913 1.00 72.06 289 ILE A CA 1
ATOM 2105 C C . ILE A 1 289 ? -9.852 -7.873 32.244 1.00 72.06 289 ILE A C 1
ATOM 2107 O O . ILE A 1 289 ? -9.951 -7.331 33.344 1.00 72.06 289 ILE A O 1
ATOM 2111 N N . ALA A 1 290 ? -10.843 -7.846 31.350 1.00 65.44 290 ALA A N 1
ATOM 2112 C CA . ALA A 1 290 ? -12.112 -7.150 31.550 1.00 65.44 290 ALA A CA 1
ATOM 2113 C C . ALA A 1 290 ? -12.889 -7.587 32.804 1.00 65.44 290 ALA A C 1
ATOM 2115 O O . ALA A 1 290 ? -13.681 -6.810 33.331 1.00 65.44 290 ALA A O 1
ATOM 2116 N N . THR A 1 291 ? -12.657 -8.805 33.308 1.00 66.44 291 THR A N 1
ATOM 2117 C CA . THR A 1 291 ? -13.318 -9.298 34.528 1.00 66.44 291 THR A CA 1
ATOM 2118 C C . THR A 1 291 ? -12.885 -8.566 35.801 1.00 66.44 291 THR A C 1
ATOM 2120 O O . THR A 1 291 ? -13.556 -8.699 36.824 1.00 66.44 291 THR A O 1
ATOM 2123 N N . GLY A 1 292 ? -11.762 -7.834 35.772 1.00 59.53 292 GLY A N 1
ATOM 2124 C CA . GLY A 1 292 ? -11.263 -7.060 36.914 1.00 59.53 292 GLY A CA 1
ATOM 2125 C C . GLY A 1 292 ? -10.844 -7.907 38.122 1.00 59.53 292 GLY A C 1
ATOM 2126 O O . GLY A 1 292 ? -10.813 -7.416 39.250 1.00 59.53 292 GLY A O 1
ATOM 2127 N N . THR A 1 293 ? -10.556 -9.198 37.931 1.00 64.75 293 THR A N 1
ATOM 2128 C CA . THR A 1 293 ? -10.102 -10.060 39.032 1.00 64.75 293 THR A CA 1
ATOM 2129 C C . THR A 1 293 ? -8.674 -9.694 39.480 1.00 64.75 293 THR A C 1
ATOM 2131 O O . THR A 1 293 ? -7.840 -9.310 38.663 1.00 64.75 293 THR A O 1
ATOM 2134 N N . PRO A 1 294 ? -8.307 -9.859 40.765 1.00 57.84 294 PRO A N 1
ATOM 2135 C CA . PRO A 1 294 ? -6.955 -9.523 41.236 1.00 57.84 294 PRO A CA 1
ATOM 2136 C C . PRO A 1 294 ? -5.828 -10.260 40.494 1.00 57.84 294 PRO A C 1
ATOM 2138 O O . PRO A 1 294 ? -4.704 -9.777 40.422 1.00 57.84 294 PRO A O 1
ATOM 2141 N N . GLN A 1 295 ? -6.128 -11.431 39.927 1.00 61.72 295 GLN A N 1
ATOM 2142 C CA . GLN A 1 295 ? -5.177 -12.259 39.181 1.00 61.72 295 GLN A CA 1
ATOM 2143 C C . GLN A 1 295 ? -4.848 -11.702 37.785 1.00 61.72 295 GLN A C 1
ATOM 2145 O O . GLN A 1 295 ? -3.824 -12.077 37.221 1.00 61.72 295 GLN A O 1
ATOM 2150 N N . VAL A 1 296 ? -5.687 -10.815 37.233 1.00 65.62 296 VAL A N 1
ATOM 2151 C CA . VAL A 1 296 ? -5.528 -10.238 35.882 1.00 65.62 296 VAL A CA 1
ATOM 2152 C C . VAL A 1 296 ? -5.010 -8.798 35.908 1.00 65.62 296 VAL A C 1
ATOM 2154 O O . VAL A 1 296 ? -4.744 -8.222 34.856 1.00 65.62 296 VAL A O 1
ATOM 2157 N N . MET A 1 297 ? -4.812 -8.241 37.108 1.00 67.88 297 MET A N 1
ATOM 2158 C CA . MET A 1 297 ? -4.265 -6.897 37.305 1.00 67.88 297 MET A CA 1
ATOM 2159 C C . MET A 1 297 ? -2.802 -6.791 36.874 1.00 67.88 297 MET A C 1
ATOM 2161 O O . MET A 1 297 ? -2.425 -5.783 36.296 1.00 67.88 297 MET A O 1
ATOM 2165 N N . GLY A 1 298 ? -1.998 -7.842 37.068 1.00 72.44 298 GLY A N 1
ATOM 2166 C CA . GLY A 1 298 ? -0.590 -7.844 36.652 1.00 72.44 298 GLY A CA 1
ATOM 2167 C C . GLY A 1 298 ? -0.403 -7.501 35.165 1.00 72.44 298 GLY A C 1
ATOM 2168 O O . GLY A 1 298 ? 0.296 -6.535 34.864 1.00 72.44 298 GLY A O 1
ATOM 2169 N N . PRO A 1 299 ? -1.043 -8.235 34.231 1.00 75.50 299 PRO A N 1
ATOM 2170 C CA . PRO A 1 299 ? -1.001 -7.908 32.806 1.00 75.50 299 PRO A CA 1
ATOM 2171 C C . PRO A 1 299 ? -1.460 -6.486 32.477 1.00 75.50 299 PRO A C 1
ATOM 2173 O O . PRO A 1 299 ? -0.823 -5.825 31.666 1.00 75.50 299 PRO A O 1
ATOM 2176 N N . LEU A 1 300 ? -2.523 -5.995 33.124 1.00 71.38 300 LEU A N 1
ATOM 2177 C CA . LEU A 1 300 ? -2.998 -4.623 32.927 1.00 71.38 300 LEU A CA 1
ATOM 2178 C C . LEU A 1 300 ? -1.947 -3.591 33.357 1.00 71.38 300 LEU A C 1
ATOM 2180 O O . LEU A 1 300 ? -1.687 -2.637 32.631 1.00 71.38 300 LEU A O 1
ATOM 2184 N N . GLU A 1 301 ? -1.326 -3.794 34.515 1.00 71.12 301 GLU A N 1
ATOM 2185 C CA . GLU A 1 301 ? -0.267 -2.923 35.015 1.00 71.12 301 GLU A CA 1
ATOM 2186 C C . GLU A 1 301 ? 0.969 -2.933 34.099 1.00 71.12 301 GLU A C 1
ATOM 2188 O O . GLU A 1 301 ? 1.550 -1.882 33.855 1.00 71.12 301 GLU A O 1
ATOM 2193 N N . ALA A 1 302 ? 1.337 -4.085 33.527 1.00 75.12 302 ALA A N 1
ATOM 2194 C CA . ALA A 1 302 ? 2.422 -4.159 32.546 1.00 75.12 302 ALA A CA 1
ATOM 2195 C C . ALA A 1 302 ? 2.110 -3.361 31.267 1.00 75.12 302 ALA A C 1
ATOM 2197 O O . ALA A 1 302 ? 2.986 -2.689 30.733 1.00 75.12 302 ALA A O 1
ATOM 2198 N N . ILE A 1 303 ? 0.863 -3.388 30.788 1.00 74.69 303 ILE A N 1
ATOM 2199 C CA . ILE A 1 303 ? 0.444 -2.604 29.614 1.00 74.69 303 ILE A CA 1
ATOM 2200 C C . ILE A 1 303 ? 0.409 -1.104 29.930 1.00 74.69 303 ILE A C 1
ATOM 2202 O O . ILE A 1 303 ? 0.752 -0.289 29.077 1.00 74.69 303 ILE A O 1
ATOM 2206 N N . LEU A 1 304 ? 0.029 -0.729 31.155 1.00 64.12 304 LEU A N 1
ATOM 2207 C CA . LEU A 1 304 ? 0.116 0.658 31.617 1.00 64.12 304 LEU A CA 1
ATOM 2208 C C . LEU A 1 304 ? 1.564 1.153 31.636 1.00 64.12 304 LEU A C 1
ATOM 2210 O O . LEU A 1 304 ? 1.813 2.295 31.263 1.00 64.12 304 LEU A O 1
ATOM 2214 N N . ASP A 1 305 ? 2.518 0.299 32.006 1.00 69.06 305 ASP A N 1
ATOM 2215 C CA . ASP A 1 305 ? 3.934 0.660 31.942 1.00 69.06 305 ASP A CA 1
ATOM 2216 C C . ASP A 1 305 ? 4.399 0.888 30.503 1.00 69.06 305 ASP A C 1
ATOM 2218 O O . ASP A 1 305 ? 5.170 1.817 30.265 1.00 69.06 305 ASP A O 1
ATOM 2222 N N . VAL A 1 306 ? 3.917 0.081 29.546 1.00 70.75 306 VAL A N 1
ATOM 2223 C CA . VAL A 1 306 ? 4.179 0.295 28.111 1.00 70.75 306 VAL A CA 1
ATOM 2224 C C . VAL A 1 306 ? 3.620 1.640 27.668 1.00 70.75 306 VAL A C 1
ATOM 2226 O O . VAL A 1 306 ? 4.352 2.438 27.093 1.00 70.75 306 VAL A O 1
ATOM 2229 N N . ALA A 1 307 ? 2.362 1.931 28.002 1.00 60.19 307 ALA A N 1
ATOM 2230 C CA . ALA A 1 307 ? 1.720 3.204 27.677 1.00 60.19 307 ALA A CA 1
ATOM 2231 C C . ALA A 1 307 ? 2.403 4.420 28.337 1.00 60.19 307 ALA A C 1
ATOM 2233 O O . ALA A 1 307 ? 2.271 5.536 27.846 1.00 60.19 307 ALA A O 1
ATOM 2234 N N . ALA A 1 308 ? 3.123 4.219 29.445 1.00 61.06 308 ALA A N 1
ATOM 2235 C CA . ALA A 1 308 ? 3.867 5.254 30.165 1.00 61.06 308 ALA A CA 1
ATOM 2236 C C . ALA A 1 308 ? 5.348 5.366 29.738 1.00 61.06 308 ALA A C 1
ATOM 2238 O O . ALA A 1 308 ? 6.134 6.070 30.396 1.00 61.06 308 ALA A O 1
ATOM 2239 N N . HIS A 1 309 ? 5.764 4.637 28.699 1.00 69.31 309 HIS A N 1
ATOM 2240 C CA . HIS A 1 309 ? 7.115 4.722 28.155 1.00 69.31 309 HIS A CA 1
ATOM 2241 C C . HIS A 1 309 ? 7.334 6.093 27.480 1.00 69.31 309 HIS A C 1
ATOM 2243 O O . HIS A 1 309 ? 6.431 6.572 26.806 1.00 69.31 309 HIS A O 1
ATOM 2249 N N . PRO A 1 310 ? 8.508 6.743 27.633 1.00 58.97 310 PRO A N 1
ATOM 2250 C CA . PRO A 1 310 ? 8.768 8.070 27.049 1.00 58.97 310 PRO A CA 1
ATOM 2251 C C . PRO A 1 310 ? 8.927 8.093 25.518 1.00 58.97 310 PRO A C 1
ATOM 2253 O O . PRO A 1 310 ? 8.984 9.171 24.947 1.00 58.97 310 PRO A O 1
ATOM 2256 N N . SER A 1 311 ? 9.076 6.928 24.882 1.00 62.16 311 SER A N 1
ATOM 2257 C CA . SER A 1 311 ? 9.179 6.784 23.420 1.00 62.16 311 SER A CA 1
ATOM 2258 C C . SER A 1 311 ? 7.829 6.377 22.842 1.00 62.16 311 SER A C 1
ATOM 2260 O O . SER A 1 311 ? 7.271 5.349 23.247 1.00 62.16 311 SER A O 1
ATOM 2262 N N . ASP A 1 312 ? 7.351 7.152 21.872 1.00 56.16 312 ASP A N 1
ATOM 2263 C CA . ASP A 1 312 ? 6.042 6.989 21.232 1.00 56.16 312 ASP A CA 1
ATOM 2264 C C . ASP A 1 312 ? 5.946 5.676 20.442 1.00 56.16 312 ASP A C 1
ATOM 2266 O O . ASP A 1 312 ? 4.919 4.992 20.463 1.00 56.16 312 ASP A O 1
ATOM 2270 N N . ASN A 1 313 ? 7.060 5.236 19.842 1.00 59.34 313 ASN A N 1
ATOM 2271 C CA . ASN A 1 313 ? 7.165 3.942 19.160 1.00 59.34 313 ASN A CA 1
ATOM 2272 C C . ASN A 1 313 ? 6.835 2.766 20.090 1.00 59.34 313 ASN A C 1
ATOM 2274 O O . ASN A 1 313 ? 6.301 1.749 19.653 1.00 59.34 313 ASN A O 1
ATOM 2278 N N . ILE A 1 314 ? 7.183 2.890 21.373 1.00 67.50 314 ILE A N 1
ATOM 2279 C CA . ILE A 1 314 ? 6.959 1.854 22.381 1.00 67.50 314 ILE A CA 1
ATOM 2280 C C . ILE A 1 314 ? 5.572 2.013 23.011 1.00 67.50 314 ILE A C 1
ATOM 2282 O O . ILE A 1 314 ? 4.857 1.021 23.160 1.00 67.50 314 ILE A O 1
ATOM 2286 N N . ALA A 1 315 ? 5.158 3.240 23.337 1.00 57.34 315 ALA A N 1
ATOM 2287 C CA . ALA A 1 315 ? 3.852 3.502 23.940 1.00 57.34 315 ALA A CA 1
ATOM 2288 C C . ALA A 1 315 ? 2.685 3.079 23.027 1.00 57.34 315 ALA A C 1
ATOM 2290 O O . ALA A 1 315 ? 1.739 2.424 23.491 1.00 57.34 315 ALA A O 1
ATOM 2291 N N . SER A 1 316 ? 2.798 3.361 21.725 1.00 57.75 316 SER A N 1
ATOM 2292 C CA . SER A 1 316 ? 1.790 3.032 20.707 1.00 57.75 316 SER A CA 1
ATOM 2293 C C . SER A 1 316 ? 1.529 1.532 20.543 1.00 57.75 316 SER A C 1
ATOM 2295 O O . SER A 1 316 ? 0.421 1.132 20.173 1.00 57.75 316 SER A O 1
ATOM 2297 N N . MET A 1 317 ? 2.477 0.666 20.928 1.00 71.62 317 MET A N 1
ATOM 2298 C CA . MET A 1 317 ? 2.277 -0.790 20.914 1.00 71.62 317 MET A CA 1
ATOM 2299 C C . MET A 1 317 ? 1.088 -1.222 21.789 1.00 71.62 317 MET A C 1
ATOM 2301 O O . MET A 1 317 ? 0.455 -2.239 21.514 1.00 71.62 317 MET A O 1
ATOM 2305 N N . SER A 1 318 ? 0.738 -0.445 22.821 1.00 67.81 318 SER A N 1
ATOM 2306 C CA . SER A 1 318 ? -0.380 -0.746 23.725 1.00 67.81 318 SER A CA 1
ATOM 2307 C C . SER A 1 318 ? -1.771 -0.387 23.172 1.00 67.81 318 SER A C 1
ATOM 2309 O O . SER A 1 318 ? -2.784 -0.808 23.737 1.00 67.81 318 SER A O 1
ATOM 2311 N N . PHE A 1 319 ? -1.875 0.374 22.078 1.00 62.78 319 PHE A N 1
ATOM 2312 C CA . PHE A 1 319 ? -3.146 0.992 21.672 1.00 62.78 319 PHE A CA 1
ATOM 2313 C C . PHE A 1 319 ? -4.193 -0.005 21.170 1.00 62.78 319 PHE A C 1
ATOM 2315 O O . PHE A 1 319 ? -5.376 0.109 21.516 1.00 62.78 319 PHE A O 1
ATOM 2322 N N . ASN A 1 320 ? -3.773 -1.056 20.460 1.00 58.19 320 ASN A N 1
ATOM 2323 C CA . ASN A 1 320 ? -4.679 -2.125 20.031 1.00 58.19 320 ASN A CA 1
ATOM 2324 C C . ASN A 1 320 ? -5.365 -2.815 21.217 1.00 58.19 320 ASN A C 1
ATOM 2326 O O . ASN A 1 320 ? -6.563 -3.118 21.145 1.00 58.19 320 ASN A O 1
ATOM 2330 N N . PHE A 1 321 ? -4.646 -3.014 22.325 1.00 68.69 321 PHE A N 1
ATOM 2331 C CA . PHE A 1 321 ? -5.228 -3.541 23.555 1.00 68.69 321 PHE A CA 1
ATOM 2332 C C . PHE A 1 321 ? -6.313 -2.609 24.099 1.00 68.69 321 PHE A C 1
ATOM 2334 O O . PHE A 1 321 ? -7.429 -3.069 24.342 1.00 68.69 321 PHE A O 1
ATOM 2341 N N . TRP A 1 322 ? -6.030 -1.310 24.246 1.00 60.12 322 TRP A N 1
ATOM 2342 C CA . TRP A 1 322 ? -7.004 -0.342 24.766 1.00 60.12 322 TRP A CA 1
ATOM 2343 C C . TRP A 1 322 ? -8.259 -0.277 23.895 1.00 60.12 322 TRP A C 1
ATOM 2345 O O . TRP A 1 322 ? -9.386 -0.290 24.403 1.00 60.12 322 TRP A O 1
ATOM 2355 N N . HIS A 1 323 ? -8.081 -0.331 22.575 1.00 54.12 323 HIS A N 1
ATOM 2356 C CA . HIS A 1 323 ? -9.181 -0.435 21.630 1.00 54.12 323 HIS A CA 1
ATOM 2357 C C . HIS A 1 323 ? -9.983 -1.736 21.819 1.00 54.12 323 HIS A C 1
ATOM 2359 O O . HIS A 1 323 ? -11.208 -1.681 21.955 1.00 54.12 323 HIS A O 1
ATOM 2365 N N . ARG A 1 324 ? -9.349 -2.915 21.895 1.00 55.91 324 ARG A N 1
ATOM 2366 C CA . ARG A 1 324 ? -10.074 -4.183 22.114 1.00 55.91 324 ARG A CA 1
ATOM 2367 C C . ARG A 1 324 ? -10.765 -4.238 23.475 1.00 55.91 324 ARG A C 1
ATOM 2369 O O . ARG A 1 324 ? -11.899 -4.714 23.542 1.00 55.91 324 ARG A O 1
ATOM 2376 N N . LEU A 1 325 ? -10.133 -3.723 24.529 1.00 59.22 325 LEU A N 1
ATOM 2377 C CA . LEU A 1 325 ? -10.703 -3.649 25.873 1.00 59.22 325 LEU A CA 1
ATOM 2378 C C . LEU A 1 325 ? -11.966 -2.789 25.862 1.00 59.22 325 LEU A C 1
ATOM 2380 O O . LEU A 1 325 ? -13.009 -3.228 26.347 1.00 59.22 325 LEU A O 1
ATOM 2384 N N . SER A 1 326 ? -11.914 -1.628 25.200 1.00 50.50 326 SER A N 1
ATOM 2385 C CA . SER A 1 326 ? -13.081 -0.757 25.031 1.00 50.50 326 SER A CA 1
ATOM 2386 C C . SER A 1 326 ? -14.248 -1.459 24.322 1.00 50.50 326 SER A C 1
ATOM 2388 O O . SER A 1 326 ? -15.400 -1.211 24.657 1.00 50.50 326 SER A O 1
ATOM 2390 N N . ARG A 1 327 ? -13.976 -2.394 23.397 1.00 48.66 327 ARG A N 1
ATOM 2391 C CA . ARG A 1 327 ? -14.998 -3.140 22.640 1.00 48.66 327 ARG A CA 1
ATOM 2392 C C . ARG A 1 327 ? -15.548 -4.363 23.372 1.00 48.66 327 ARG A C 1
ATOM 2394 O O . ARG A 1 327 ? -16.742 -4.635 23.269 1.00 48.66 327 ARG A O 1
ATOM 2401 N N . GLY A 1 328 ? -14.689 -5.121 24.054 1.00 45.97 328 GLY A N 1
ATOM 2402 C CA . GLY A 1 328 ? -15.044 -6.381 24.720 1.00 45.97 328 GLY A CA 1
ATOM 2403 C C . GLY A 1 328 ? -15.664 -6.192 26.105 1.00 45.97 328 GLY A C 1
ATOM 2404 O O . GLY A 1 328 ? -16.480 -7.002 26.535 1.00 45.97 328 GLY A O 1
ATOM 2405 N N . ALA A 1 329 ? -15.323 -5.094 26.779 1.00 44.62 329 ALA A N 1
ATOM 2406 C CA . ALA A 1 329 ? -15.693 -4.833 28.165 1.00 44.62 329 ALA A CA 1
ATOM 2407 C C . ALA A 1 329 ? -16.622 -3.622 28.341 1.00 44.62 329 ALA A C 1
ATOM 2409 O O . ALA A 1 329 ? -16.945 -3.281 29.476 1.00 44.62 329 ALA A O 1
ATOM 2410 N N . ALA A 1 330 ? -17.083 -2.989 27.252 1.00 40.69 330 ALA A N 1
ATOM 2411 C CA . ALA A 1 330 ? -17.888 -1.759 27.272 1.00 40.69 330 ALA A CA 1
ATOM 2412 C C . ALA A 1 330 ? -19.051 -1.799 28.283 1.00 40.69 330 ALA A C 1
ATOM 2414 O O . ALA A 1 330 ? -19.278 -0.847 29.023 1.00 40.69 330 ALA A O 1
ATOM 2415 N N . ALA A 1 331 ? -19.757 -2.932 28.359 1.00 39.69 331 ALA A N 1
ATOM 2416 C CA . ALA A 1 331 ? -20.897 -3.113 29.256 1.00 39.69 331 ALA A CA 1
ATOM 2417 C C . ALA A 1 331 ? -20.513 -3.347 30.734 1.00 39.69 331 ALA A C 1
ATOM 2419 O O . ALA A 1 331 ? -21.337 -3.111 31.614 1.00 39.69 331 ALA A O 1
ATOM 2420 N N . GLN A 1 332 ? -19.294 -3.823 31.015 1.00 39.56 332 GLN A N 1
ATOM 2421 C CA . GLN A 1 332 ? -18.810 -4.174 32.362 1.00 39.56 332 GLN A CA 1
ATOM 2422 C C . GLN A 1 332 ? -17.897 -3.093 32.966 1.00 39.56 332 GLN A C 1
ATOM 2424 O O . GLN A 1 332 ? -17.924 -2.893 34.176 1.00 39.56 332 GLN A O 1
ATOM 2429 N N . LEU A 1 333 ? -17.144 -2.367 32.131 1.00 39.03 333 LEU A N 1
ATOM 2430 C CA . LEU A 1 333 ? -16.247 -1.269 32.515 1.00 39.03 333 LEU A CA 1
ATOM 2431 C C . LEU A 1 333 ? -16.937 0.099 32.579 1.00 39.03 333 LEU A C 1
ATOM 2433 O O . LEU A 1 333 ? -16.354 1.027 33.127 1.00 39.03 333 LEU A O 1
ATOM 2437 N N . ALA A 1 334 ? -18.170 0.244 32.079 1.00 39.84 334 ALA A N 1
ATOM 2438 C CA . ALA A 1 334 ? -18.942 1.491 32.161 1.00 39.84 334 ALA A CA 1
ATOM 2439 C C . ALA A 1 334 ? -18.944 2.177 33.555 1.00 39.84 334 ALA A C 1
ATOM 2441 O O . ALA A 1 334 ? -18.815 3.401 33.591 1.00 39.84 334 ALA A O 1
ATOM 2442 N N . PRO A 1 335 ? -19.053 1.461 34.698 1.00 39.31 335 PRO A N 1
ATOM 2443 C CA . PRO A 1 335 ? -18.985 2.095 36.019 1.00 39.31 335 PRO A CA 1
ATOM 2444 C C . PRO A 1 335 ? -17.565 2.483 36.480 1.00 39.31 335 PRO A C 1
ATOM 2446 O O . PRO A 1 335 ? -17.435 3.404 37.282 1.00 39.31 335 PRO A O 1
ATOM 2449 N N . GLU A 1 336 ? -16.512 1.833 35.973 1.00 38.84 336 GLU A N 1
ATOM 2450 C CA . GLU A 1 336 ? -15.108 2.023 36.401 1.00 38.84 336 GLU A CA 1
ATOM 2451 C C . GLU A 1 336 ? -14.280 2.874 35.411 1.00 38.84 336 GLU A C 1
ATOM 2453 O O . GLU A 1 336 ? -13.180 3.333 35.726 1.00 38.84 336 GLU A O 1
ATOM 2458 N N . LEU A 1 337 ? -14.822 3.153 34.219 1.00 41.69 337 LEU A N 1
ATOM 2459 C CA . LEU A 1 337 ? -14.212 3.976 33.168 1.00 41.69 337 LEU A CA 1
ATOM 2460 C C . LEU A 1 337 ? -13.732 5.360 33.668 1.00 41.69 337 LEU A C 1
ATOM 2462 O O . LEU A 1 337 ? -12.622 5.757 33.312 1.00 41.69 337 LEU A O 1
ATOM 2466 N N . PRO A 1 338 ? -14.454 6.077 34.560 1.00 40.62 338 PRO A N 1
ATOM 2467 C CA . PRO A 1 338 ? -13.967 7.337 35.128 1.00 40.62 338 PRO A CA 1
ATOM 2468 C C . PRO A 1 338 ? -12.745 7.189 36.047 1.00 40.62 338 PRO A C 1
ATOM 2470 O O . PRO A 1 338 ? -12.049 8.170 36.298 1.00 40.62 338 PRO A O 1
ATOM 2473 N N . ALA A 1 339 ? -12.499 6.010 36.624 1.00 40.94 339 ALA A N 1
ATOM 2474 C CA . ALA A 1 339 ? -11.313 5.743 37.441 1.00 40.94 339 ALA A CA 1
ATOM 2475 C C . ALA A 1 339 ? -10.103 5.396 36.562 1.00 40.94 339 ALA A C 1
ATOM 2477 O O . ALA A 1 339 ? -9.014 5.908 36.802 1.00 40.94 339 ALA A O 1
ATOM 2478 N N . LEU A 1 340 ? -10.312 4.615 35.496 1.00 38.94 340 LEU A N 1
ATOM 2479 C CA . LEU A 1 340 ? -9.282 4.309 34.494 1.00 38.94 340 LEU A CA 1
ATOM 2480 C C . LEU A 1 340 ? -8.804 5.563 33.752 1.00 38.94 340 LEU A C 1
ATOM 2482 O O . LEU A 1 340 ? -7.602 5.763 33.609 1.00 38.94 340 LEU A O 1
ATOM 2486 N N . LEU A 1 341 ? -9.726 6.451 33.369 1.00 40.66 341 LEU A N 1
ATOM 2487 C CA . LEU A 1 341 ? -9.391 7.737 32.746 1.00 40.66 341 LEU A CA 1
ATOM 2488 C C . LEU A 1 341 ? -8.670 8.690 33.710 1.00 40.66 341 LEU A C 1
ATOM 2490 O O . LEU A 1 341 ? -7.791 9.435 33.289 1.00 40.66 341 LEU A O 1
ATOM 2494 N N . ARG A 1 342 ? -8.995 8.649 35.010 1.00 40.81 342 ARG A N 1
ATOM 2495 C CA . ARG A 1 342 ? -8.269 9.418 36.034 1.00 40.81 342 ARG A CA 1
ATOM 2496 C C . ARG A 1 342 ? -6.860 8.891 36.264 1.00 40.81 342 ARG A C 1
ATOM 2498 O O . ARG A 1 342 ? -5.947 9.696 36.329 1.00 40.81 342 ARG A O 1
ATOM 2505 N N . MET A 1 343 ? -6.669 7.573 36.315 1.00 36.72 343 MET A N 1
ATOM 2506 C CA . MET A 1 343 ? -5.329 6.982 36.387 1.00 36.72 343 MET A CA 1
ATOM 2507 C C . MET A 1 343 ? -4.504 7.312 35.138 1.00 36.72 343 MET A C 1
ATOM 2509 O O . MET A 1 343 ? -3.349 7.695 35.270 1.00 36.72 343 MET A O 1
ATOM 2513 N N . PHE A 1 344 ? -5.103 7.256 33.944 1.00 37.84 344 PHE A N 1
ATOM 2514 C CA . PHE A 1 344 ? -4.460 7.692 32.700 1.00 37.84 344 PHE A CA 1
ATOM 2515 C C . PHE A 1 344 ? -4.038 9.175 32.761 1.00 37.84 344 PHE A C 1
ATOM 2517 O O . PHE A 1 344 ? -2.901 9.502 32.438 1.00 37.84 344 PHE A O 1
ATOM 2524 N N . ALA A 1 345 ? -4.905 10.059 33.270 1.00 37.81 345 ALA A N 1
ATOM 2525 C CA . ALA A 1 345 ? -4.607 11.484 33.449 1.00 37.81 345 ALA A CA 1
ATOM 2526 C C . ALA A 1 345 ? -3.565 11.774 34.552 1.00 37.81 345 ALA A C 1
ATOM 2528 O O . ALA A 1 345 ? -2.780 12.712 34.432 1.00 37.81 345 ALA A O 1
ATOM 2529 N N . GLU A 1 346 ? -3.537 10.984 35.628 1.00 37.16 346 GLU A N 1
ATOM 2530 C CA . GLU A 1 346 ? -2.564 11.111 36.722 1.00 37.16 346 GLU A CA 1
ATOM 2531 C C . GLU A 1 346 ? -1.169 10.602 36.319 1.00 37.16 346 GLU A C 1
ATOM 2533 O O . GLU A 1 346 ? -0.165 11.187 36.729 1.00 37.16 346 GLU A O 1
ATOM 2538 N N . ILE A 1 347 ? -1.099 9.562 35.479 1.00 34.19 347 ILE A N 1
ATOM 2539 C CA . ILE A 1 347 ? 0.149 8.993 34.939 1.00 34.19 347 ILE A CA 1
ATOM 2540 C C . ILE A 1 347 ? 0.817 9.942 33.926 1.00 34.19 347 ILE A C 1
ATOM 2542 O O . ILE A 1 347 ? 2.043 9.967 33.842 1.00 34.19 347 ILE A O 1
ATOM 2546 N N . GLN A 1 348 ? 0.039 10.772 33.224 1.00 34.81 348 GLN A N 1
ATOM 2547 C CA . GLN A 1 348 ? 0.525 11.753 32.239 1.00 34.81 348 GLN A CA 1
ATOM 2548 C C . GLN A 1 348 ? 1.136 13.037 32.849 1.00 34.81 348 GLN A C 1
ATOM 2550 O O . GLN A 1 348 ? 1.673 13.859 32.121 1.00 34.81 348 GLN A O 1
ATOM 2555 N N . GLY A 1 349 ? 1.126 13.210 34.178 1.00 29.73 349 GLY A N 1
ATOM 2556 C CA . GLY A 1 349 ? 1.976 14.194 34.865 1.00 29.73 349 GLY A CA 1
ATOM 2557 C C . GLY A 1 349 ? 1.622 15.685 34.683 1.00 29.73 349 GLY A C 1
ATOM 2558 O O . GLY A 1 349 ? 2.137 16.370 33.816 1.00 29.73 349 GLY A O 1
ATOM 2559 N N . SER A 1 350 ? 0.843 16.219 35.630 1.00 32.25 350 SER A N 1
ATOM 2560 C CA . SER A 1 350 ? 0.844 17.611 36.136 1.00 32.25 350 SER A CA 1
ATOM 2561 C C . SER A 1 350 ? 0.934 18.811 35.162 1.00 32.25 350 SER A C 1
ATOM 2563 O O . SER A 1 350 ? 2.020 19.213 34.752 1.00 32.25 350 SER A O 1
ATOM 2565 N N . GLY A 1 351 ? -0.175 19.555 35.055 1.00 30.83 351 GLY A N 1
ATOM 2566 C CA . GLY A 1 351 ? -0.159 21.015 34.871 1.00 30.83 351 GLY A CA 1
ATOM 2567 C C . GLY A 1 351 ? -0.815 21.529 33.588 1.00 30.83 351 GLY A C 1
ATOM 2568 O O . GLY A 1 351 ? -0.252 21.408 32.513 1.00 30.83 351 GLY A O 1
ATOM 2569 N N . ASP A 1 352 ? -1.984 22.153 33.759 1.00 31.59 352 ASP A N 1
ATOM 2570 C CA . ASP A 1 352 ? -2.673 23.067 32.832 1.00 31.59 352 ASP A CA 1
ATOM 2571 C C . ASP A 1 352 ? -2.719 22.656 31.340 1.00 31.59 352 ASP A C 1
ATOM 2573 O O . ASP A 1 352 ? -1.928 23.083 30.496 1.00 31.59 352 ASP A O 1
ATOM 2577 N N . VAL A 1 353 ? -3.733 21.846 31.016 1.00 37.41 353 VAL A N 1
ATOM 2578 C CA . VAL A 1 353 ? -4.034 21.274 29.686 1.00 37.41 353 VAL A CA 1
ATOM 2579 C C . VAL A 1 353 ? -4.248 22.345 28.602 1.00 37.41 353 VAL A C 1
ATOM 2581 O O . VAL A 1 353 ? -4.152 22.054 27.413 1.00 37.41 353 VAL A O 1
ATOM 2584 N N . ALA A 1 354 ? -4.492 23.601 28.980 1.00 32.03 354 ALA A N 1
ATOM 2585 C CA . ALA A 1 354 ? -4.776 24.672 28.031 1.00 32.03 354 ALA A CA 1
ATOM 2586 C C . ALA A 1 354 ? -3.528 25.312 27.393 1.00 32.03 354 ALA A C 1
ATOM 2588 O O . ALA A 1 354 ? -3.679 26.032 26.407 1.00 32.03 354 ALA A O 1
ATOM 2589 N N . GLN A 1 355 ? -2.317 25.085 27.923 1.00 30.58 355 GLN A N 1
ATOM 2590 C CA . GLN A 1 355 ? -1.106 25.754 27.414 1.00 30.58 355 GLN A CA 1
ATOM 2591 C C . GLN A 1 355 ? 0.002 24.840 26.880 1.00 30.58 355 GLN A C 1
ATOM 2593 O O . GLN A 1 355 ? 0.865 25.348 26.174 1.00 30.58 355 GLN A O 1
ATOM 2598 N N . ASN A 1 356 ? -0.038 23.523 27.113 1.00 30.47 356 ASN A N 1
ATOM 2599 C CA . ASN A 1 356 ? 1.060 22.622 26.716 1.00 30.47 356 ASN A CA 1
ATOM 2600 C C . ASN A 1 356 ? 0.657 21.450 25.800 1.00 30.47 356 ASN A C 1
ATOM 2602 O O . ASN A 1 356 ? 1.502 20.626 25.468 1.00 30.47 356 ASN A O 1
ATOM 2606 N N . ALA A 1 357 ? -0.606 21.342 25.378 1.00 34.84 357 ALA A N 1
ATOM 2607 C CA . ALA A 1 357 ? -1.100 20.116 24.742 1.00 34.84 357 ALA A CA 1
ATOM 2608 C C . ALA A 1 357 ? -0.688 19.902 23.270 1.00 34.84 357 ALA A C 1
ATOM 2610 O O . ALA A 1 357 ? -0.842 18.790 22.784 1.00 34.84 357 ALA A O 1
ATOM 2611 N N . TYR A 1 358 ? -0.173 20.912 22.555 1.00 36.88 358 TYR A N 1
ATOM 2612 C CA . TYR A 1 358 ? 0.040 20.782 21.101 1.00 36.88 358 TYR A CA 1
ATOM 2613 C C . TYR A 1 358 ? 1.447 21.115 20.597 1.00 36.88 358 TYR A C 1
ATOM 2615 O O . TYR A 1 358 ? 1.851 20.570 19.580 1.00 36.88 358 TYR A O 1
ATOM 2623 N N . GLU A 1 359 ? 2.232 21.939 21.295 1.00 32.25 359 GLU A N 1
ATOM 2624 C CA . GLU A 1 359 ? 3.589 22.284 20.826 1.00 32.25 359 GLU A CA 1
ATOM 2625 C C . GLU A 1 359 ? 4.697 21.388 21.407 1.00 32.25 359 GLU A C 1
ATOM 2627 O O . GLU A 1 359 ? 5.837 21.481 20.959 1.00 32.25 359 GLU A O 1
ATOM 2632 N N . GLN A 1 360 ? 4.394 20.517 22.383 1.00 32.75 360 GLN A N 1
ATOM 2633 C CA . GLN A 1 360 ? 5.413 19.733 23.099 1.00 32.75 360 GLN A CA 1
ATOM 2634 C C . GLN A 1 360 ? 5.305 18.201 22.939 1.00 32.75 360 GLN A C 1
ATOM 2636 O O . GLN A 1 360 ? 6.243 17.516 23.333 1.00 32.75 360 GLN A O 1
ATOM 2641 N N . TYR A 1 361 ? 4.221 17.661 22.360 1.00 36.53 361 TYR A N 1
ATOM 2642 C CA . TYR A 1 361 ? 3.929 16.213 22.409 1.00 36.53 361 TYR A CA 1
ATOM 2643 C C . TYR A 1 361 ? 3.665 15.509 21.069 1.00 36.53 361 TYR A C 1
ATOM 2645 O O . TYR A 1 361 ? 3.325 14.340 21.119 1.00 36.53 361 TYR A O 1
ATOM 2653 N N . ASP A 1 362 ? 3.800 16.191 19.923 1.00 36.00 362 ASP A N 1
ATOM 2654 C CA . ASP A 1 362 ? 3.783 15.634 18.546 1.00 36.00 362 ASP A CA 1
ATOM 2655 C C . ASP A 1 362 ? 2.958 14.332 18.345 1.00 36.00 362 ASP A C 1
ATOM 2657 O O . ASP A 1 362 ? 3.432 13.364 17.757 1.00 36.00 362 ASP A O 1
ATOM 2661 N N . LEU A 1 363 ? 1.719 14.299 18.867 1.00 38.41 363 LEU A N 1
ATOM 2662 C CA . LEU A 1 363 ? 0.795 13.170 18.714 1.00 38.41 363 LEU A CA 1
ATOM 2663 C C . LEU A 1 363 ? 0.417 13.059 17.239 1.00 38.41 363 LEU A C 1
ATOM 2665 O O . LEU A 1 363 ? -0.060 14.036 16.651 1.00 38.41 363 LEU A O 1
ATOM 2669 N N . ASP A 1 364 ? 0.604 11.883 16.648 1.00 36.97 364 ASP A N 1
ATOM 2670 C CA . ASP A 1 364 ? 0.308 11.692 15.237 1.00 36.97 364 ASP A CA 1
ATOM 2671 C C . ASP A 1 364 ? -1.200 11.483 14.979 1.00 36.97 364 ASP A C 1
ATOM 2673 O O . ASP A 1 364 ? -2.033 11.298 15.876 1.00 36.97 364 ASP A O 1
ATOM 2677 N N . GLU A 1 365 ? -1.588 11.560 13.706 1.00 37.75 365 GLU A N 1
ATOM 2678 C CA . GLU A 1 365 ? -2.982 11.408 13.285 1.00 37.75 365 GLU A CA 1
ATOM 2679 C C . GLU A 1 365 ? -3.573 10.024 13.617 1.00 37.75 365 GLU A C 1
ATOM 2681 O O . GLU A 1 365 ? -4.797 9.875 13.685 1.00 37.75 365 GLU A O 1
ATOM 2686 N N . GLU A 1 366 ? -2.731 9.005 13.815 1.00 37.25 366 GLU A N 1
ATOM 2687 C CA . GLU A 1 366 ? -3.127 7.623 14.090 1.00 37.25 366 GLU A CA 1
ATOM 2688 C C . GLU A 1 366 ? -3.667 7.487 15.526 1.00 37.25 366 GLU A C 1
ATOM 2690 O O . GLU A 1 366 ? -4.700 6.842 15.747 1.00 37.25 366 GLU A O 1
ATOM 2695 N N . ASP A 1 367 ? -3.057 8.194 16.475 1.00 42.16 367 ASP A N 1
ATOM 2696 C CA . ASP A 1 367 ? -3.366 8.131 17.907 1.00 42.16 367 ASP A CA 1
ATOM 2697 C C . ASP A 1 367 ? -4.720 8.765 18.248 1.00 42.16 367 ASP A C 1
ATOM 2699 O O . ASP A 1 367 ? -5.553 8.197 18.969 1.00 42.16 367 ASP A O 1
ATOM 2703 N N . VAL A 1 368 ? -5.000 9.919 17.640 1.00 41.91 368 VAL A N 1
ATOM 2704 C CA . VAL A 1 368 ? -6.286 10.619 17.771 1.00 41.91 368 VAL A CA 1
ATOM 2705 C C . VAL A 1 368 ? -7.415 9.800 17.129 1.00 41.91 368 VAL A C 1
ATOM 2707 O O . VAL A 1 368 ? -8.526 9.712 17.668 1.00 41.91 368 VAL A O 1
ATOM 2710 N N . GLN A 1 369 ? -7.144 9.143 15.998 1.00 42.19 369 GLN A N 1
ATOM 2711 C CA . GLN A 1 369 ? -8.126 8.317 15.293 1.00 42.19 369 GLN A CA 1
ATOM 2712 C C . GLN A 1 369 ? -8.515 7.054 16.067 1.00 42.19 369 GLN A C 1
ATOM 2714 O O . GLN A 1 369 ? -9.710 6.754 16.190 1.00 42.19 369 GLN A O 1
ATOM 2719 N N . GLN A 1 370 ? -7.540 6.305 16.589 1.00 42.88 370 GLN A N 1
ATOM 2720 C CA . GLN A 1 370 ? -7.796 5.050 17.309 1.00 42.88 370 GLN A CA 1
ATOM 2721 C C . GLN A 1 370 ? -8.633 5.277 18.574 1.00 42.88 370 GLN A C 1
ATOM 2723 O O . GLN A 1 370 ? -9.515 4.481 18.923 1.00 42.88 370 GLN A O 1
ATOM 2728 N N . LEU A 1 371 ? -8.427 6.421 19.210 1.00 42.69 371 LEU A N 1
ATOM 2729 C CA . LEU A 1 371 ? -9.133 6.821 20.408 1.00 42.69 371 LEU A CA 1
ATOM 2730 C C . LEU A 1 371 ? -10.591 7.254 20.133 1.00 42.69 371 LEU A C 1
ATOM 2732 O O . LEU A 1 371 ? -11.505 6.819 20.842 1.00 42.69 371 LEU A O 1
ATOM 2736 N N . ILE A 1 372 ? -10.867 7.993 19.051 1.00 41.16 372 ILE A N 1
ATOM 2737 C CA . ILE A 1 372 ? -12.250 8.306 18.628 1.00 41.16 372 ILE A CA 1
ATOM 2738 C C . ILE A 1 372 ? -13.033 7.038 18.264 1.00 41.16 372 ILE A C 1
ATOM 2740 O O . ILE A 1 372 ? -14.229 6.925 18.564 1.00 41.16 372 ILE A O 1
ATOM 2744 N N . VAL A 1 373 ? -12.372 6.062 17.639 1.00 42.81 373 VAL A N 1
ATOM 2745 C CA . VAL A 1 373 ? -12.967 4.763 17.296 1.00 42.81 373 VAL A CA 1
ATOM 2746 C C . VAL A 1 373 ? -13.369 3.989 18.555 1.00 42.81 373 VAL A C 1
ATOM 2748 O O . VAL A 1 373 ? -14.490 3.468 18.615 1.00 42.81 373 VAL A O 1
ATOM 2751 N N . GLY A 1 374 ? -12.508 3.949 19.577 1.00 42.19 374 GLY A N 1
ATOM 2752 C CA . GLY A 1 374 ? -12.831 3.341 20.872 1.00 42.19 374 GLY A CA 1
ATOM 2753 C C . GLY A 1 374 ? -14.062 3.985 21.521 1.00 42.19 374 GLY A C 1
ATOM 2754 O O . GLY A 1 374 ? -15.016 3.295 21.886 1.00 42.19 374 GLY A O 1
ATOM 2755 N N . ILE A 1 375 ? -14.106 5.319 21.561 1.00 43.59 375 ILE A N 1
ATOM 2756 C CA . ILE A 1 375 ? -15.184 6.104 22.191 1.00 43.59 375 ILE A CA 1
ATOM 2757 C C . ILE A 1 375 ? -16.524 5.946 21.459 1.00 43.59 375 ILE A C 1
ATOM 2759 O O . ILE A 1 375 ? -17.562 5.725 22.087 1.00 43.59 375 ILE A O 1
ATOM 2763 N N . THR A 1 376 ? -16.514 5.999 20.125 1.00 38.91 376 THR A N 1
ATOM 2764 C CA . THR A 1 376 ? -17.725 5.833 19.300 1.00 38.91 376 THR A CA 1
ATOM 2765 C C . THR A 1 376 ? -18.305 4.427 19.457 1.00 38.91 376 THR A C 1
ATOM 2767 O O . THR A 1 376 ? -19.523 4.237 19.489 1.00 38.91 376 THR A O 1
ATOM 2770 N N . THR A 1 377 ? -17.437 3.425 19.606 1.00 41.38 377 THR A N 1
ATOM 2771 C CA . THR A 1 377 ? -17.859 2.036 19.796 1.00 41.38 377 THR A CA 1
ATOM 2772 C C . THR A 1 377 ? -18.476 1.813 21.178 1.00 41.38 377 THR A C 1
ATOM 2774 O O . THR A 1 377 ? -19.507 1.151 21.269 1.00 41.38 377 THR A O 1
ATOM 2777 N N . VAL A 1 378 ? -17.919 2.422 22.232 1.00 40.22 378 VAL A N 1
ATOM 2778 C CA . VAL A 1 378 ? -18.493 2.401 23.591 1.00 40.22 378 VAL A CA 1
ATOM 2779 C C . VAL A 1 378 ? -19.840 3.126 23.626 1.00 40.22 378 VAL A C 1
ATOM 2781 O O . VAL A 1 378 ? -20.824 2.582 24.128 1.00 40.22 378 VAL A O 1
ATOM 2784 N N . SER A 1 379 ? -19.927 4.312 23.023 1.00 40.16 379 SER A N 1
ATOM 2785 C CA . SER A 1 379 ? -21.153 5.115 22.992 1.00 40.16 379 SER A CA 1
ATOM 2786 C C . SER A 1 379 ? -22.325 4.385 22.328 1.00 40.16 379 SER A C 1
ATOM 2788 O O . SER A 1 379 ? -23.424 4.335 22.878 1.00 40.16 379 SER A O 1
ATOM 2790 N N . ASN A 1 380 ? -22.076 3.695 21.212 1.00 40.12 380 ASN A N 1
ATOM 2791 C CA . ASN A 1 380 ? -23.089 2.914 20.494 1.00 40.12 380 ASN A CA 1
ATOM 2792 C C . ASN A 1 380 ? -23.632 1.693 21.262 1.00 40.12 380 ASN A C 1
ATOM 2794 O O . ASN A 1 380 ? -24.574 1.050 20.797 1.00 40.12 380 ASN A O 1
ATOM 2798 N N . THR A 1 381 ? -23.058 1.357 22.422 1.00 40.38 381 THR A N 1
ATOM 2799 C CA . THR A 1 381 ? -23.553 0.281 23.299 1.00 40.38 381 THR A CA 1
ATOM 2800 C C . THR A 1 381 ? -24.407 0.785 24.467 1.00 40.38 381 THR A C 1
ATOM 2802 O O . THR A 1 381 ? -24.996 -0.024 25.186 1.00 40.38 381 THR A O 1
ATOM 2805 N N . LEU A 1 382 ? -24.517 2.105 24.651 1.00 38.72 382 LEU A N 1
ATOM 2806 C CA . LEU A 1 382 ? -25.298 2.733 25.718 1.00 38.72 382 LEU A CA 1
ATOM 2807 C C . LEU A 1 382 ? -26.757 2.968 25.295 1.00 38.72 382 LEU A C 1
ATOM 2809 O O . LEU A 1 382 ? -27.086 3.064 24.116 1.00 38.72 382 LEU A O 1
ATOM 2813 N N . ALA A 1 383 ? -27.660 3.084 26.274 1.00 38.88 383 ALA A N 1
ATOM 2814 C CA . ALA A 1 383 ? -29.045 3.474 26.004 1.00 38.88 383 ALA A CA 1
ATOM 2815 C C . ALA A 1 383 ? -29.103 4.910 25.427 1.00 38.88 383 ALA A C 1
ATOM 2817 O O . ALA A 1 383 ? -28.322 5.755 25.876 1.00 38.88 383 ALA A O 1
ATOM 2818 N N . PRO A 1 384 ? -30.057 5.242 24.527 1.00 39.88 384 PRO A N 1
ATOM 2819 C CA . PRO A 1 384 ? -30.064 6.506 23.770 1.00 39.88 384 PRO A CA 1
ATOM 2820 C C . PRO A 1 384 ? -29.957 7.786 24.619 1.00 39.88 384 PRO A C 1
ATOM 2822 O O . PRO A 1 384 ? -29.392 8.780 24.179 1.00 39.88 384 PRO A O 1
ATOM 2825 N N . GLY A 1 385 ? -30.464 7.767 25.858 1.00 41.25 385 GLY A N 1
ATOM 2826 C CA . GLY A 1 385 ? -30.375 8.902 26.788 1.00 41.25 385 GLY A CA 1
ATOM 2827 C C . GLY A 1 385 ? -29.025 9.065 27.507 1.00 41.25 385 GLY A C 1
ATOM 2828 O O . GLY A 1 385 ? -28.706 10.166 27.937 1.00 41.25 385 GLY A O 1
ATOM 2829 N N . ALA A 1 386 ? -28.228 7.999 27.637 1.00 38.41 386 ALA A N 1
ATOM 2830 C CA . ALA A 1 386 ? -26.890 8.017 28.250 1.00 38.41 386 ALA A CA 1
ATOM 2831 C C . ALA A 1 386 ? -25.769 8.159 27.205 1.00 38.41 386 ALA A C 1
ATOM 2833 O O . ALA A 1 386 ? -24.663 8.590 27.528 1.00 38.41 386 ALA A O 1
ATOM 2834 N N . GLN A 1 387 ? -26.087 7.833 25.950 1.00 42.66 387 GLN A N 1
ATOM 2835 C CA . GLN A 1 387 ? -25.217 7.949 24.788 1.00 42.66 387 GLN A CA 1
ATOM 2836 C C . GLN A 1 387 ? -24.739 9.394 24.580 1.00 42.66 387 GLN A C 1
ATOM 2838 O O . GLN A 1 387 ? -23.541 9.633 24.495 1.00 42.66 387 GLN A O 1
ATOM 2843 N N . ALA A 1 388 ? -25.654 10.369 24.607 1.00 38.66 388 ALA A N 1
ATOM 2844 C CA . ALA A 1 388 ? -25.330 11.782 24.400 1.00 38.66 388 ALA A CA 1
ATOM 2845 C C . ALA A 1 388 ? -24.458 12.382 25.520 1.00 38.66 388 ALA A C 1
ATOM 2847 O O . ALA A 1 388 ? -23.529 13.129 25.236 1.00 38.66 388 ALA A O 1
ATOM 2848 N N . ALA A 1 389 ? -24.709 12.025 26.785 1.00 40.12 389 ALA A N 1
ATOM 2849 C CA . ALA A 1 389 ? -23.940 12.531 27.925 1.00 40.12 389 ALA A CA 1
ATOM 2850 C C . ALA A 1 389 ? -22.529 11.923 27.994 1.00 40.12 389 ALA A C 1
ATOM 2852 O O . ALA A 1 389 ? -21.564 12.636 28.244 1.00 40.12 389 ALA A O 1
ATOM 2853 N N . CYS A 1 390 ? -22.396 10.621 27.720 1.00 40.12 390 CYS A N 1
ATOM 2854 C CA . CYS A 1 390 ? -21.102 9.940 27.680 1.00 40.12 390 CYS A CA 1
ATOM 2855 C C . CYS A 1 390 ? -20.252 10.411 26.493 1.00 40.12 390 CYS A C 1
ATOM 2857 O O . CYS A 1 390 ? -19.070 10.695 26.675 1.00 40.12 390 CYS A O 1
ATOM 2859 N N . LEU A 1 391 ? -20.865 10.569 25.311 1.00 40.41 391 LEU A N 1
ATOM 2860 C CA . LEU A 1 391 ? -20.200 11.150 24.148 1.00 40.41 391 LEU A CA 1
ATOM 2861 C C . LEU A 1 391 ? -19.758 12.587 24.476 1.00 40.41 391 LEU A C 1
ATOM 2863 O O . LEU A 1 391 ? -18.582 12.877 24.348 1.00 40.41 391 LEU A O 1
ATOM 2867 N N . SER A 1 392 ? -20.636 13.443 25.014 1.00 38.59 392 SER A N 1
ATOM 2868 C CA . SER A 1 392 ? -20.313 14.833 25.391 1.00 38.59 392 SER A CA 1
ATOM 2869 C C . SER A 1 392 ? -19.134 14.948 26.367 1.00 38.59 392 SER A C 1
ATOM 2871 O O . SER A 1 392 ? -18.256 15.777 26.161 1.00 38.59 392 SER A O 1
ATOM 2873 N N . GLN A 1 393 ? -19.082 14.105 27.400 1.00 36.62 393 GLN A N 1
ATOM 2874 C CA . GLN A 1 393 ? -18.084 14.197 28.475 1.00 36.62 393 GLN A CA 1
ATOM 2875 C C . GLN A 1 393 ? -16.719 13.588 28.082 1.00 36.62 393 GLN A C 1
ATOM 2877 O O . GLN A 1 393 ? -15.668 14.047 28.525 1.00 36.62 393 GLN A O 1
ATOM 2882 N N . LEU A 1 394 ? -16.713 12.576 27.205 1.00 39.25 394 LEU A N 1
ATOM 2883 C CA . LEU A 1 394 ? -15.492 12.006 26.612 1.00 39.25 394 LEU A CA 1
ATOM 2884 C C . LEU A 1 394 ? -14.931 12.887 25.493 1.00 39.25 394 LEU A C 1
ATOM 2886 O O . LEU A 1 394 ? -13.716 13.033 25.363 1.00 39.25 394 LEU A O 1
ATOM 2890 N N . LEU A 1 395 ? -15.818 13.504 24.715 1.00 40.09 395 LEU A N 1
ATOM 2891 C CA . LEU A 1 395 ? -15.469 14.464 23.681 1.00 40.09 395 LEU A CA 1
ATOM 2892 C C . LEU A 1 395 ? -14.867 15.734 24.311 1.00 40.09 395 LEU A C 1
ATOM 2894 O O . LEU A 1 395 ? -13.823 16.176 23.833 1.00 40.09 395 LEU A O 1
ATOM 2898 N N . GLU A 1 396 ? -15.407 16.244 25.427 1.00 38.53 396 GLU A N 1
ATOM 2899 C CA . GLU A 1 396 ? -14.796 17.328 26.228 1.00 38.53 396 GLU A CA 1
ATOM 2900 C C . GLU A 1 396 ? -13.343 17.037 26.647 1.00 38.53 396 GLU A C 1
ATOM 2902 O O . GLU A 1 396 ? -12.552 17.967 26.782 1.00 38.53 396 GLU A O 1
ATOM 2907 N N . THR A 1 397 ? -12.981 15.762 26.831 1.00 37.28 397 THR A N 1
ATOM 2908 C CA . THR A 1 397 ? -11.681 15.369 27.397 1.00 37.28 397 THR A CA 1
ATOM 2909 C C . THR A 1 397 ? -10.606 15.093 26.335 1.00 37.28 397 THR A C 1
ATOM 2911 O O . THR A 1 397 ? -9.429 15.264 26.634 1.00 37.28 397 THR A O 1
ATOM 2914 N N . LEU A 1 398 ? -10.968 14.674 25.109 1.00 41.12 398 LEU A N 1
ATOM 2915 C CA . LEU A 1 398 ? -9.980 14.182 24.128 1.00 41.12 398 LEU A CA 1
ATOM 2916 C C . LEU A 1 398 ? -9.923 14.916 22.778 1.00 41.12 398 LEU A C 1
ATOM 2918 O O . LEU A 1 398 ? -8.854 14.942 22.183 1.00 41.12 398 LEU A O 1
ATOM 2922 N N . VAL A 1 399 ? -11.014 15.500 22.261 1.00 44.09 399 VAL A N 1
ATOM 2923 C CA . VAL A 1 399 ? -11.012 16.065 20.881 1.00 44.09 399 VAL A CA 1
ATOM 2924 C C . VAL A 1 399 ? -11.906 17.307 20.711 1.00 44.09 399 VAL A C 1
ATOM 2926 O O . VAL A 1 399 ? -11.703 18.113 19.807 1.00 44.09 399 VAL A O 1
ATOM 2929 N N . ILE A 1 400 ? -12.886 17.531 21.588 1.00 43.44 400 ILE A N 1
ATOM 2930 C CA . ILE A 1 400 ? -13.970 18.510 21.382 1.00 43.44 400 ILE A CA 1
ATOM 2931 C C . ILE A 1 400 ? -13.874 19.743 22.280 1.00 43.44 400 ILE A C 1
ATOM 2933 O O . ILE A 1 400 ? -14.707 20.633 22.186 1.00 43.44 400 ILE A O 1
ATOM 2937 N N . GLY A 1 401 ? -12.787 19.926 23.027 1.00 40.31 401 GLY A N 1
ATOM 2938 C CA . GLY A 1 401 ? -12.511 21.241 23.620 1.00 40.31 401 GLY A CA 1
ATOM 2939 C C . GLY A 1 401 ? -12.437 22.385 22.586 1.00 40.31 401 GLY A C 1
ATOM 2940 O O . GLY A 1 401 ? -12.581 23.542 22.960 1.00 40.31 401 GLY A O 1
ATOM 2941 N N . THR A 1 402 ? -12.237 22.084 21.290 1.00 42.50 402 THR A N 1
ATOM 2942 C CA . THR A 1 402 ? -12.044 23.102 20.234 1.00 42.50 402 THR A CA 1
ATOM 2943 C C . THR A 1 402 ? -13.004 23.036 19.039 1.00 42.50 402 THR A C 1
ATOM 2945 O O . THR A 1 402 ? -13.147 24.047 18.365 1.00 42.50 402 THR A O 1
ATOM 2948 N N . LEU A 1 403 ? -13.688 21.911 18.772 1.00 46.50 403 LEU A N 1
ATOM 2949 C CA . LEU A 1 403 ? -14.670 21.795 17.671 1.00 46.50 403 LEU A CA 1
ATOM 2950 C C . LEU A 1 403 ? -16.142 21.858 18.130 1.00 46.50 403 LEU A C 1
ATOM 2952 O O . LEU A 1 403 ? -17.028 21.905 17.279 1.00 46.50 403 LEU A O 1
ATOM 2956 N N . ALA A 1 404 ? -16.435 21.821 19.440 1.00 45.47 404 ALA A N 1
ATOM 2957 C CA . ALA A 1 404 ? -17.825 21.853 19.927 1.00 45.47 404 ALA A CA 1
ATOM 2958 C C . ALA A 1 404 ? -18.488 23.215 19.783 1.00 45.47 404 ALA A C 1
ATOM 2960 O O . ALA A 1 404 ? -19.704 23.261 19.603 1.00 45.47 404 ALA A O 1
ATOM 2961 N N . GLU A 1 405 ? -17.735 24.309 19.888 1.00 50.47 405 GLU A N 1
ATOM 2962 C CA . GLU A 1 405 ? -18.341 25.631 19.878 1.00 50.47 405 GLU A CA 1
ATOM 2963 C C . GLU A 1 405 ? -17.564 26.638 19.028 1.00 50.47 405 GLU A C 1
ATOM 2965 O O . GLU A 1 405 ? -16.431 26.981 19.374 1.00 50.47 405 GLU A O 1
ATOM 2970 N N . PRO A 1 406 ? -18.190 27.154 17.951 1.00 50.91 406 PRO A N 1
ATOM 2971 C CA . PRO A 1 406 ? -19.489 26.767 17.377 1.00 50.91 406 PRO A CA 1
ATOM 2972 C C . PRO A 1 406 ? -19.313 25.603 16.381 1.00 50.91 406 PRO A C 1
ATOM 2974 O O . PRO A 1 406 ? -18.529 25.725 15.448 1.00 50.91 406 PRO A O 1
ATOM 2977 N N . GLY A 1 407 ? -20.018 24.479 16.576 1.00 66.25 407 GLY A N 1
ATOM 2978 C CA . GLY A 1 407 ? -19.900 23.268 15.743 1.00 66.25 407 GLY A CA 1
ATOM 2979 C C . GLY A 1 407 ? -19.962 23.493 14.222 1.00 66.25 407 GLY A C 1
ATOM 2980 O O . GLY A 1 407 ? -20.495 24.488 13.738 1.00 66.25 407 GLY A O 1
ATOM 2981 N N . LEU A 1 408 ? -19.423 22.547 13.444 1.00 80.19 408 LEU A N 1
ATOM 2982 C CA . LEU A 1 408 ? -19.259 22.695 11.993 1.00 80.19 408 LEU A CA 1
ATOM 2983 C C . LEU A 1 408 ? -20.606 22.896 11.282 1.00 80.19 408 LEU A C 1
ATOM 2985 O O . LEU A 1 408 ? -21.587 22.200 11.556 1.00 80.19 408 LEU A O 1
ATOM 2989 N N . HIS A 1 409 ? -20.631 23.789 10.291 1.00 85.69 409 HIS A N 1
ATOM 2990 C CA . HIS A 1 409 ? -21.795 24.020 9.435 1.00 85.69 409 HIS A CA 1
ATOM 2991 C C . HIS A 1 409 ? -21.496 23.642 7.984 1.00 85.69 409 HIS A C 1
ATOM 2993 O O . HIS A 1 409 ? -20.489 24.058 7.408 1.00 85.69 409 HIS A O 1
ATOM 2999 N N . GLY A 1 410 ? -22.395 22.869 7.375 1.00 88.00 410 GLY A N 1
ATOM 3000 C CA . GLY A 1 410 ? -22.265 22.412 5.996 1.00 88.00 410 GLY A CA 1
ATOM 3001 C C . GLY A 1 410 ? -23.491 22.698 5.137 1.00 88.00 410 GLY A C 1
ATOM 3002 O O . GLY A 1 410 ? -24.617 22.646 5.618 1.00 88.00 410 GLY A O 1
ATOM 3003 N N . LEU A 1 411 ? -23.288 22.948 3.844 1.00 88.38 411 LEU A N 1
ATOM 3004 C CA . LEU A 1 411 ? -24.343 23.099 2.841 1.00 88.38 411 LEU A CA 1
ATOM 3005 C C . LEU A 1 411 ? -24.420 21.854 1.947 1.00 88.38 411 LEU A C 1
ATOM 3007 O O . LEU A 1 411 ? -23.469 21.527 1.237 1.00 88.38 411 LEU A O 1
ATOM 3011 N N . LEU A 1 412 ? -25.567 21.177 1.940 1.00 86.25 412 LEU A N 1
ATOM 3012 C CA . LEU A 1 412 ? -25.868 20.071 1.035 1.00 86.25 412 LEU A CA 1
ATOM 3013 C C . LEU A 1 412 ? -26.173 20.601 -0.375 1.00 86.25 412 LEU A C 1
ATOM 3015 O O . LEU A 1 412 ? -27.213 21.224 -0.600 1.00 86.25 412 LEU A O 1
ATOM 3019 N N . ARG A 1 413 ? -25.291 20.303 -1.335 1.00 80.12 413 ARG A N 1
ATOM 3020 C CA . ARG A 1 413 ? -25.412 20.683 -2.751 1.00 80.12 413 ARG A CA 1
ATOM 3021 C C . ARG A 1 413 ? -24.780 19.621 -3.653 1.00 80.12 413 ARG A C 1
ATOM 3023 O O . ARG A 1 413 ? -23.715 19.099 -3.341 1.00 80.12 413 ARG A O 1
ATOM 3030 N N . ASP A 1 414 ? -25.436 19.296 -4.769 1.00 70.94 414 ASP A N 1
ATOM 3031 C CA . ASP A 1 414 ? -24.937 18.344 -5.780 1.00 70.94 414 ASP A CA 1
ATOM 3032 C C . ASP A 1 414 ? -24.491 16.982 -5.203 1.00 70.94 414 ASP A C 1
ATOM 3034 O O . ASP A 1 414 ? -23.447 16.440 -5.565 1.00 70.94 414 ASP A O 1
ATOM 3038 N N . ALA A 1 415 ? -25.294 16.424 -4.287 1.00 78.62 415 ALA A N 1
ATOM 3039 C CA . ALA A 1 415 ? -25.026 15.154 -3.601 1.00 78.62 415 ALA A CA 1
ATOM 3040 C C . ALA A 1 415 ? -23.719 15.124 -2.775 1.00 78.62 415 ALA A C 1
ATOM 3042 O O . ALA A 1 415 ? -23.133 14.061 -2.568 1.00 78.62 415 ALA A O 1
ATOM 3043 N N . ALA A 1 416 ? -23.276 16.277 -2.271 1.00 85.25 416 ALA A N 1
ATOM 3044 C CA . ALA A 1 416 ? -22.188 16.405 -1.307 1.00 85.25 416 ALA A CA 1
ATOM 3045 C C . ALA A 1 416 ? -22.515 17.487 -0.269 1.00 85.25 416 ALA A C 1
ATOM 3047 O O . ALA A 1 416 ? -23.350 18.356 -0.519 1.00 85.25 416 ALA A O 1
ATOM 3048 N N . VAL A 1 417 ? -21.854 17.449 0.888 1.00 88.12 417 VAL A N 1
ATOM 3049 C CA . VAL A 1 417 ? -21.973 18.506 1.903 1.00 88.12 417 VAL A CA 1
ATOM 3050 C C . VAL A 1 417 ? -20.684 19.313 1.930 1.00 88.12 417 VAL A C 1
ATOM 3052 O O . VAL A 1 417 ? -19.602 18.760 2.101 1.00 88.12 417 VAL A O 1
ATOM 3055 N N . TRP A 1 418 ? -20.806 20.619 1.727 1.00 87.69 418 TRP A N 1
ATOM 3056 C CA . TRP A 1 418 ? -19.690 21.556 1.706 1.00 87.69 418 TRP A CA 1
ATOM 3057 C C . TRP A 1 418 ? -19.597 22.267 3.044 1.00 87.69 418 TRP A C 1
ATOM 3059 O O . TRP A 1 418 ? -20.521 22.984 3.408 1.00 87.69 418 TRP A O 1
ATOM 3069 N N . VAL A 1 419 ? -18.500 22.063 3.761 1.00 86.88 419 VAL A N 1
ATOM 3070 C CA . VAL A 1 419 ? -18.247 22.632 5.086 1.00 86.88 419 VAL A CA 1
ATOM 3071 C C . VAL A 1 419 ? -17.246 23.767 4.953 1.00 86.88 419 VAL A C 1
ATOM 3073 O O . VAL A 1 419 ? -16.195 23.592 4.334 1.00 86.88 419 VAL A O 1
ATOM 3076 N N . CYS A 1 420 ? -17.572 24.923 5.524 1.00 84.31 420 CYS A N 1
ATOM 3077 C CA . CYS A 1 420 ? -16.594 25.987 5.721 1.00 84.31 420 CYS A CA 1
ATOM 3078 C C . CYS A 1 420 ? -15.772 25.651 6.957 1.00 84.31 420 CYS A C 1
ATOM 3080 O O . CYS A 1 420 ? -16.346 25.506 8.031 1.00 84.31 420 CYS A O 1
ATOM 3082 N N . ALA A 1 421 ? -14.462 25.527 6.784 1.00 79.56 421 ALA A N 1
ATOM 3083 C CA . ALA A 1 421 ? -13.542 25.163 7.847 1.00 79.56 421 ALA A CA 1
ATOM 3084 C C . ALA A 1 421 ? -12.293 26.054 7.780 1.00 79.56 421 ALA A C 1
ATOM 3086 O O . ALA A 1 421 ? -11.781 26.328 6.692 1.00 79.56 421 ALA A O 1
ATOM 3087 N N . ASN A 1 422 ? -11.808 26.535 8.919 1.00 79.12 422 ASN A N 1
ATOM 3088 C CA . ASN A 1 422 ? -10.499 27.174 9.037 1.00 79.12 422 ASN A CA 1
ATOM 3089 C C . ASN A 1 422 ? -9.365 26.132 8.900 1.00 79.12 422 ASN A C 1
ATOM 3091 O O . ASN A 1 422 ? -9.625 24.934 8.833 1.00 79.12 422 ASN A O 1
ATOM 3095 N N . ASP A 1 423 ? -8.107 26.569 8.830 1.00 70.50 423 ASP A N 1
ATOM 3096 C CA . ASP A 1 423 ? -6.976 25.656 8.586 1.00 70.50 423 ASP A CA 1
ATOM 3097 C C . ASP A 1 423 ? -6.818 24.568 9.669 1.00 70.50 423 ASP A C 1
ATOM 3099 O O . ASP A 1 423 ? -6.446 23.440 9.353 1.00 70.50 423 ASP A O 1
ATOM 3103 N N . ASP A 1 424 ? -7.166 24.873 10.919 1.00 67.06 424 ASP A N 1
ATOM 3104 C CA . ASP A 1 424 ? -7.142 23.926 12.041 1.00 67.06 424 ASP A CA 1
ATOM 3105 C C . ASP A 1 424 ? -8.289 22.901 11.943 1.00 67.06 424 ASP A C 1
ATOM 3107 O O . ASP A 1 424 ? -8.082 21.699 12.079 1.00 67.06 424 ASP A O 1
ATOM 3111 N N . GLU A 1 425 ? -9.498 23.345 11.601 1.00 74.81 425 GLU A N 1
ATOM 3112 C CA . GLU A 1 425 ? -10.658 22.480 11.352 1.00 74.81 425 GLU A CA 1
ATOM 3113 C C . GLU A 1 425 ? -10.458 21.580 10.124 1.00 74.81 425 GLU A C 1
ATOM 3115 O O . GLU A 1 425 ? -10.842 20.411 10.135 1.00 74.81 425 GLU A O 1
ATOM 3120 N N . VAL A 1 426 ? -9.841 22.111 9.065 1.00 71.88 426 VAL A N 1
ATOM 3121 C CA . VAL A 1 426 ? -9.450 21.361 7.865 1.00 71.88 426 VAL A CA 1
ATOM 3122 C C . VAL A 1 426 ? -8.463 20.265 8.230 1.00 71.88 426 VAL A C 1
ATOM 3124 O O . VAL A 1 426 ? -8.667 19.120 7.829 1.00 71.88 426 VAL A O 1
ATOM 3127 N N . HIS A 1 427 ? -7.417 20.614 8.981 1.00 61.16 427 HIS A N 1
ATOM 3128 C CA . HIS A 1 427 ? -6.410 19.659 9.417 1.00 61.16 427 HIS A CA 1
ATOM 3129 C C . HIS A 1 427 ? -7.052 18.559 10.263 1.00 61.16 427 HIS A C 1
ATOM 3131 O O . HIS A 1 427 ? -6.927 17.393 9.921 1.00 61.16 427 HIS A O 1
ATOM 3137 N N . LYS A 1 428 ? -7.876 18.919 11.254 1.00 64.25 428 LYS A N 1
ATOM 3138 C CA . LYS A 1 428 ? -8.618 17.960 12.087 1.00 64.25 428 LYS A CA 1
ATOM 3139 C C . LYS A 1 428 ? -9.536 17.048 11.276 1.00 64.25 428 LYS A C 1
ATOM 3141 O O . LYS A 1 428 ? -9.602 15.851 11.536 1.00 64.25 428 LYS A O 1
ATOM 3146 N N . LEU A 1 429 ? -10.265 17.575 10.293 1.00 71.44 429 LEU A N 1
ATOM 3147 C CA . LEU A 1 429 ? -11.113 16.749 9.429 1.00 71.44 429 LEU A CA 1
ATOM 3148 C C . LEU A 1 429 ? -10.279 15.762 8.598 1.00 71.44 429 LEU A C 1
ATOM 3150 O O . LEU A 1 429 ? -10.668 14.596 8.493 1.00 71.44 429 LEU A O 1
ATOM 3154 N N . ASP A 1 430 ? -9.130 16.191 8.071 1.00 67.19 430 ASP A N 1
ATOM 3155 C CA . ASP A 1 430 ? -8.199 15.339 7.318 1.00 67.19 430 ASP A CA 1
ATOM 3156 C C . ASP A 1 430 ? -7.586 14.249 8.207 1.00 67.19 430 ASP A C 1
ATOM 3158 O O . ASP A 1 430 ? -7.714 13.060 7.899 1.00 67.19 430 ASP A O 1
ATOM 3162 N N . THR A 1 431 ? -7.097 14.640 9.387 1.00 56.09 431 THR A N 1
ATOM 3163 C CA . THR A 1 431 ? -6.619 13.754 10.453 1.00 56.09 431 THR A CA 1
ATOM 3164 C C . THR A 1 431 ? -7.659 12.724 10.841 1.00 56.09 431 THR A C 1
ATOM 3166 O O . THR A 1 431 ? -7.306 11.605 11.165 1.00 56.09 431 THR A O 1
ATOM 3169 N N . LEU A 1 432 ? -8.956 13.025 10.770 1.00 61.06 432 LEU A N 1
ATOM 3170 C CA . LEU A 1 432 ? -10.033 12.069 11.059 1.00 61.06 432 LEU A CA 1
ATOM 3171 C C . LEU A 1 432 ? -10.541 11.297 9.832 1.00 61.06 432 LEU A C 1
ATOM 3173 O O . LEU A 1 432 ? -11.492 10.503 9.931 1.00 61.06 432 LEU A O 1
ATOM 3177 N N . CYS A 1 433 ? -9.882 11.494 8.689 1.00 69.94 433 CYS A N 1
ATOM 3178 C CA . CYS A 1 433 ? -10.220 10.957 7.375 1.00 69.94 433 CYS A CA 1
ATOM 3179 C C . CYS A 1 433 ? -11.622 11.343 6.890 1.00 69.94 433 CYS A C 1
ATOM 3181 O O . CYS A 1 433 ? -12.241 10.598 6.124 1.00 69.94 433 CYS A O 1
ATOM 3183 N N . PHE A 1 434 ? -12.126 12.498 7.316 1.00 79.12 434 PHE A N 1
ATOM 3184 C CA . PHE A 1 434 ? -13.410 13.028 6.891 1.00 79.12 434 PHE A CA 1
ATOM 3185 C C . PHE A 1 434 ? -13.241 14.096 5.817 1.00 79.12 434 PHE A C 1
A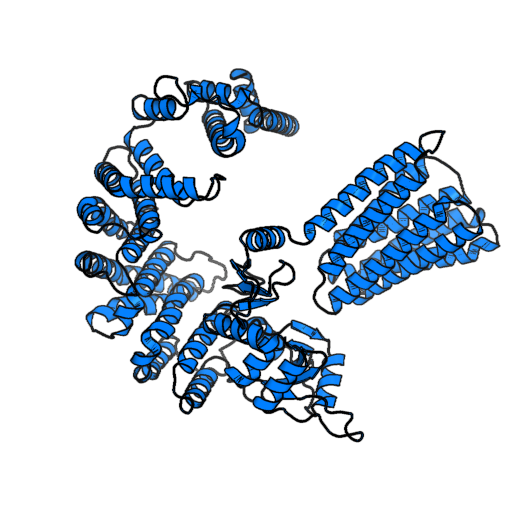TOM 3187 O O . PHE A 1 434 ? -12.583 15.114 5.999 1.00 79.12 434 PHE A O 1
ATOM 3194 N N . GLY A 1 435 ? -13.925 13.889 4.694 1.00 75.00 435 GLY A N 1
ATOM 3195 C CA . GLY A 1 435 ? -13.969 14.871 3.623 1.00 75.00 435 GLY A CA 1
ATOM 3196 C C . GLY A 1 435 ? -12.672 14.967 2.839 1.00 75.00 435 GLY A C 1
ATOM 3197 O O . GLY A 1 435 ? -11.756 14.154 2.981 1.00 75.00 435 GLY A O 1
ATOM 3198 N N . ASN A 1 436 ? -12.663 15.914 1.907 1.00 74.69 436 ASN A N 1
ATOM 3199 C CA . ASN A 1 436 ? -11.503 16.277 1.108 1.00 74.69 436 ASN A CA 1
ATOM 3200 C C . ASN A 1 436 ? -11.486 17.795 0.935 1.00 74.69 436 ASN A C 1
ATOM 3202 O O . ASN A 1 436 ? -12.537 18.399 0.696 1.00 74.69 436 ASN A O 1
ATOM 3206 N N . LEU A 1 437 ? -10.301 18.398 0.973 1.00 72.44 437 LEU A N 1
ATOM 3207 C CA . LEU A 1 437 ? -10.123 19.790 0.577 1.00 72.44 437 LEU A CA 1
ATOM 3208 C C . LEU A 1 437 ? -10.416 19.921 -0.930 1.00 72.44 437 LEU A C 1
ATOM 3210 O O . LEU A 1 437 ? -9.640 19.454 -1.765 1.00 72.44 437 LEU A O 1
ATOM 3214 N N . ASP A 1 438 ? -11.567 20.493 -1.290 1.00 60.56 438 ASP A N 1
ATOM 3215 C CA . ASP A 1 438 ? -12.049 20.510 -2.685 1.00 60.56 438 ASP A CA 1
ATOM 3216 C C . ASP A 1 438 ? -12.428 21.919 -3.177 1.00 60.56 438 ASP A C 1
ATOM 3218 O O . ASP A 1 438 ? -12.580 22.141 -4.380 1.00 60.56 438 ASP A O 1
ATOM 3222 N N . GLY A 1 439 ? -12.523 22.901 -2.273 1.00 58.97 439 GLY A N 1
ATOM 3223 C CA . GLY A 1 439 ? -12.774 24.302 -2.607 1.00 58.97 439 GLY A CA 1
ATOM 3224 C C . GLY A 1 439 ? -11.853 25.260 -1.849 1.00 58.97 439 GLY A C 1
ATOM 3225 O O . GLY A 1 439 ? -11.528 25.050 -0.685 1.00 58.97 439 GLY A O 1
ATOM 3226 N N . GLY A 1 440 ? -11.427 26.323 -2.533 1.00 67.38 440 GLY A N 1
ATOM 3227 C CA . GLY A 1 440 ? -10.643 27.400 -1.926 1.00 67.38 440 GLY A CA 1
ATOM 3228 C C . GLY A 1 440 ? -11.522 28.455 -1.233 1.00 67.38 440 GLY A C 1
ATOM 3229 O O . GLY A 1 440 ? -12.748 28.304 -1.185 1.00 67.38 440 GLY A O 1
ATOM 3230 N N . PRO A 1 441 ? -10.931 29.582 -0.799 1.00 70.00 441 PRO A N 1
ATOM 3231 C CA . PRO A 1 441 ? -11.626 30.604 -0.012 1.00 70.00 441 PRO A CA 1
ATOM 3232 C C . PRO A 1 441 ? -12.884 31.183 -0.679 1.00 70.00 441 PRO A C 1
ATOM 3234 O O . PRO A 1 441 ? -13.822 31.592 -0.003 1.00 70.00 441 PRO A O 1
ATOM 3237 N N . GLY A 1 442 ? -12.946 31.190 -2.016 1.00 74.81 442 GLY A N 1
ATOM 3238 C CA . GLY A 1 442 ? -14.133 31.638 -2.754 1.00 74.81 442 GLY A CA 1
ATOM 3239 C C . GLY A 1 442 ? -15.352 30.725 -2.579 1.00 74.81 442 GLY A C 1
ATOM 3240 O O . GLY A 1 442 ? -16.470 31.217 -2.464 1.00 74.81 442 GLY A O 1
ATOM 3241 N N . THR A 1 443 ? -15.145 29.407 -2.516 1.00 77.56 443 THR A N 1
ATOM 3242 C CA . THR A 1 443 ? -16.224 28.438 -2.259 1.00 77.56 443 THR A CA 1
ATOM 3243 C C . THR A 1 443 ? -16.666 28.505 -0.803 1.00 77.56 443 THR A C 1
ATOM 3245 O O . THR A 1 443 ? -17.861 28.451 -0.533 1.00 77.56 443 THR A O 1
ATOM 3248 N N . ALA A 1 444 ? -15.723 28.696 0.124 1.00 77.38 444 ALA A N 1
ATOM 3249 C CA . ALA A 1 444 ? -16.044 28.921 1.529 1.00 77.38 444 ALA A CA 1
ATOM 3250 C C . ALA A 1 444 ? -16.900 30.191 1.707 1.00 77.38 444 ALA A C 1
ATOM 3252 O O . ALA A 1 444 ? -17.914 30.158 2.397 1.00 77.38 444 ALA A O 1
ATOM 3253 N N . ALA A 1 445 ? -16.563 31.284 1.012 1.00 78.50 445 ALA A N 1
ATOM 3254 C CA . ALA A 1 445 ? -17.352 32.519 1.019 1.00 78.50 445 ALA A CA 1
ATOM 3255 C C . ALA A 1 445 ? -18.782 32.327 0.480 1.00 78.50 445 ALA A C 1
ATOM 3257 O O . ALA A 1 445 ? -19.735 32.838 1.065 1.00 78.50 445 ALA A O 1
ATOM 3258 N N . GLU A 1 446 ? -18.949 31.567 -0.607 1.00 80.12 446 GLU A N 1
ATOM 3259 C CA . GLU A 1 446 ? -20.271 31.243 -1.159 1.00 80.12 446 GLU A CA 1
ATOM 3260 C C . GLU A 1 446 ? -21.103 30.415 -0.169 1.00 80.12 446 GLU A C 1
ATOM 3262 O O . GLU A 1 446 ? -22.235 30.783 0.143 1.00 80.12 446 GLU A O 1
ATOM 3267 N N . VAL A 1 447 ? -20.531 29.339 0.377 1.00 79.31 447 VAL A N 1
ATOM 3268 C CA . VAL A 1 447 ? -21.211 28.458 1.338 1.00 79.31 447 VAL A CA 1
ATOM 3269 C C . VAL A 1 447 ? -21.610 29.230 2.594 1.00 79.31 447 VAL A C 1
ATOM 3271 O O . VAL A 1 447 ? -22.781 29.189 2.961 1.00 79.31 447 VAL A O 1
ATOM 3274 N N . SER A 1 448 ? -20.688 30.001 3.182 1.00 81.62 448 SER A N 1
ATOM 3275 C CA . SER A 1 448 ? -20.928 30.886 4.335 1.00 81.62 448 SER A CA 1
ATOM 3276 C C . SER A 1 448 ? -22.067 31.877 4.085 1.00 81.62 448 SER A C 1
ATOM 3278 O O . SER A 1 448 ? -22.947 32.026 4.934 1.00 81.62 448 SER A O 1
ATOM 3280 N N . SER A 1 449 ? -22.116 32.488 2.895 1.00 80.75 449 SER A N 1
ATOM 3281 C CA . SER A 1 449 ? -23.183 33.429 2.535 1.00 80.75 449 SER A CA 1
ATOM 3282 C C . SER A 1 449 ? -24.566 32.775 2.451 1.00 80.75 449 SER A C 1
ATOM 3284 O O . SER A 1 449 ? -25.563 33.401 2.804 1.00 80.75 449 SER A O 1
ATOM 3286 N N . LEU A 1 450 ? -24.630 31.512 2.020 1.00 79.69 450 LEU A N 1
ATOM 3287 C CA . LEU A 1 450 ? -25.879 30.769 1.853 1.00 79.69 450 LEU A CA 1
ATOM 3288 C C . LEU A 1 450 ? -26.401 30.205 3.177 1.00 79.69 450 LEU A C 1
ATOM 3290 O O . LEU A 1 450 ? -27.610 30.175 3.389 1.00 79.69 450 LEU A O 1
ATOM 3294 N N . ILE A 1 451 ? -25.512 29.771 4.071 1.00 81.12 451 ILE A N 1
ATOM 3295 C CA . ILE A 1 451 ? -25.881 29.255 5.401 1.00 81.12 451 ILE A CA 1
ATOM 3296 C C . ILE A 1 451 ? -26.075 30.368 6.442 1.00 81.12 451 ILE A C 1
ATOM 3298 O O . ILE A 1 451 ? -26.683 30.125 7.479 1.00 81.12 451 ILE A O 1
ATOM 3302 N N . GLY A 1 452 ? -25.593 31.586 6.167 1.00 72.56 452 GLY A N 1
ATOM 3303 C CA . GLY A 1 452 ? -25.701 32.729 7.076 1.00 72.56 452 GLY A CA 1
ATOM 3304 C C . GLY A 1 452 ? -24.748 32.667 8.276 1.00 72.56 452 GLY A C 1
ATOM 3305 O O . GLY A 1 452 ? -25.061 33.227 9.322 1.00 72.56 452 GLY A O 1
ATOM 3306 N N . VAL A 1 453 ? -23.607 31.984 8.135 1.00 74.00 453 VAL A N 1
ATOM 3307 C CA . VAL A 1 453 ? -22.570 31.840 9.176 1.00 74.00 453 VAL A CA 1
ATOM 3308 C C . VAL A 1 453 ? -21.385 32.736 8.828 1.00 74.00 453 VAL A C 1
ATOM 3310 O O . VAL A 1 453 ? -20.974 32.781 7.670 1.00 74.00 453 VAL A O 1
ATOM 3313 N N . GLU A 1 454 ? -20.837 33.461 9.805 1.00 72.00 454 GLU A N 1
ATOM 3314 C CA . GLU A 1 454 ? -19.719 34.388 9.596 1.00 72.00 454 GLU A CA 1
ATOM 3315 C C . GLU A 1 454 ? -18.437 33.634 9.199 1.00 72.00 454 GLU A C 1
ATOM 3317 O O . GLU A 1 454 ? -18.079 32.625 9.802 1.00 72.00 454 GLU A O 1
ATOM 3322 N N . LEU A 1 455 ? -17.763 34.094 8.141 1.00 68.50 455 LEU A N 1
ATOM 3323 C CA . LEU A 1 455 ? -16.606 33.396 7.582 1.00 68.50 455 LEU A CA 1
ATOM 3324 C C . LEU A 1 455 ? -15.367 33.583 8.471 1.00 68.50 455 LEU A C 1
ATOM 3326 O O . LEU A 1 455 ? -14.918 34.712 8.680 1.00 68.50 455 LEU A O 1
ATOM 3330 N N . CYS A 1 456 ? -14.758 32.487 8.922 1.00 66.62 456 CYS A N 1
ATOM 3331 C CA . CYS A 1 456 ? -13.481 32.541 9.632 1.00 66.62 456 CYS A CA 1
ATOM 3332 C C . CYS A 1 456 ? -12.345 33.072 8.723 1.00 66.62 456 CYS A C 1
ATOM 3334 O O . CYS A 1 456 ? -12.330 32.793 7.516 1.00 66.62 456 CYS A O 1
ATOM 3336 N N . PRO A 1 457 ? -11.356 33.810 9.265 1.00 60.25 457 PRO A N 1
ATOM 3337 C CA . PRO A 1 457 ? -10.179 34.229 8.505 1.00 60.25 457 PRO A CA 1
ATOM 3338 C C . PRO A 1 457 ? -9.426 33.010 7.956 1.00 60.25 457 PRO A C 1
ATOM 3340 O O . PRO A 1 457 ? -9.101 32.101 8.709 1.00 60.25 457 PRO A O 1
ATOM 3343 N N . GLY A 1 458 ? -9.148 32.988 6.649 1.00 66.62 458 GLY A N 1
ATOM 3344 C CA . GLY A 1 458 ? -8.445 31.865 6.011 1.00 66.62 458 GLY A CA 1
ATOM 3345 C C . GLY A 1 458 ? -9.306 30.626 5.730 1.00 66.62 458 GLY A C 1
ATOM 3346 O O . GLY A 1 458 ? -8.759 29.610 5.325 1.00 66.62 458 GLY A O 1
ATOM 3347 N N . ALA A 1 459 ? -10.634 30.697 5.895 1.00 73.50 459 ALA A N 1
ATOM 3348 C CA . ALA A 1 459 ? -11.514 29.549 5.684 1.00 73.50 459 ALA A CA 1
ATOM 3349 C C . ALA A 1 459 ? -11.391 28.929 4.279 1.00 73.50 459 ALA A C 1
ATOM 3351 O O . ALA A 1 459 ? -11.449 29.616 3.254 1.00 73.50 459 ALA A O 1
ATOM 3352 N N . ASN A 1 460 ? -11.308 27.603 4.255 1.00 80.31 460 ASN A N 1
ATOM 3353 C CA . ASN A 1 460 ? -11.349 26.752 3.078 1.00 80.31 460 ASN A CA 1
ATOM 3354 C C . ASN A 1 460 ? -12.643 25.922 3.070 1.00 80.31 460 ASN A C 1
ATOM 3356 O O . ASN A 1 460 ? -13.369 25.849 4.062 1.00 80.31 460 ASN A O 1
ATOM 3360 N N . ALA A 1 461 ? -12.969 25.322 1.923 1.00 80.88 461 ALA A N 1
ATOM 3361 C CA . ALA A 1 461 ? -14.160 24.490 1.787 1.00 80.88 461 ALA A CA 1
ATOM 3362 C C . ALA A 1 461 ? -13.785 23.002 1.730 1.00 80.88 461 ALA A C 1
ATOM 3364 O O . ALA A 1 461 ? -13.149 22.533 0.777 1.00 80.88 461 ALA A O 1
ATOM 3365 N N . VAL A 1 462 ? -14.236 22.251 2.735 1.00 83.31 462 VAL A N 1
ATOM 3366 C CA . VAL A 1 462 ? -14.104 20.793 2.811 1.00 83.31 462 VAL A CA 1
ATOM 3367 C C . VAL A 1 462 ? -15.356 20.153 2.229 1.00 83.31 462 VAL A C 1
ATOM 3369 O O . VAL A 1 462 ? -16.476 20.464 2.631 1.00 83.31 462 VAL A O 1
ATOM 3372 N N . ARG A 1 463 ? -15.186 19.239 1.272 1.00 86.88 463 ARG A N 1
ATOM 3373 C CA . ARG A 1 463 ? -16.294 18.482 0.690 1.00 86.88 463 ARG A CA 1
ATOM 3374 C C . ARG A 1 463 ? -16.403 17.110 1.341 1.00 86.88 463 ARG A C 1
ATOM 3376 O O . ARG A 1 463 ? -15.512 16.276 1.185 1.00 86.88 463 ARG A O 1
ATOM 3383 N N . LEU A 1 464 ? -17.534 16.864 1.988 1.00 87.69 464 LEU A N 1
ATOM 3384 C CA . LEU A 1 464 ? -17.928 15.582 2.562 1.00 87.69 464 LEU A CA 1
ATOM 3385 C C . LEU A 1 464 ? -18.817 14.802 1.587 1.00 87.69 464 LEU A C 1
ATOM 3387 O O . LEU A 1 464 ? -19.710 15.366 0.941 1.00 87.69 464 LEU A O 1
ATOM 3391 N N . GLY A 1 465 ? -18.606 13.489 1.502 1.00 87.81 465 GLY A N 1
ATOM 3392 C CA . GLY A 1 465 ? -19.586 12.575 0.917 1.00 87.81 465 GLY A CA 1
ATOM 3393 C C . GLY A 1 465 ? -20.877 12.533 1.743 1.00 87.81 465 GLY A C 1
ATOM 3394 O O . GLY A 1 465 ? -20.888 12.920 2.911 1.00 87.81 465 GLY A O 1
ATOM 3395 N N . LEU A 1 466 ? -21.974 12.041 1.160 1.00 85.38 466 LEU A N 1
ATOM 3396 C CA . LEU A 1 466 ? -23.252 11.939 1.881 1.00 85.38 466 LEU A CA 1
ATOM 3397 C C . LEU A 1 466 ? -23.131 11.048 3.120 1.00 85.38 466 LEU A C 1
ATOM 3399 O O . LEU A 1 466 ? -23.698 11.367 4.160 1.00 85.38 466 LEU A O 1
ATOM 3403 N N . GLU A 1 467 ? -22.390 9.943 3.022 1.00 87.88 467 GLU A N 1
ATOM 3404 C CA . GLU A 1 467 ? -22.200 9.010 4.130 1.00 87.88 467 GLU A CA 1
ATOM 3405 C C . GLU A 1 467 ? -21.351 9.605 5.254 1.00 87.88 467 GLU A C 1
ATOM 3407 O O . GLU A 1 467 ? -21.709 9.470 6.422 1.00 87.88 467 GLU A O 1
ATOM 3412 N N . GLU A 1 468 ? -20.265 10.299 4.900 1.00 88.31 468 GLU A N 1
ATOM 3413 C CA . GLU A 1 468 ? -19.403 11.026 5.839 1.00 88.31 468 GLU A CA 1
ATOM 3414 C C . GLU A 1 468 ? -20.196 12.122 6.558 1.00 88.31 468 GLU A C 1
ATOM 3416 O O . GLU A 1 468 ? -20.189 12.185 7.785 1.00 88.31 468 GLU A O 1
ATOM 3421 N N . ALA A 1 469 ? -20.930 12.945 5.805 1.00 88.31 469 ALA A N 1
ATOM 3422 C CA . ALA A 1 469 ? -21.710 14.049 6.347 1.00 88.31 469 ALA A CA 1
ATOM 3423 C C . ALA A 1 469 ? -22.850 13.571 7.248 1.00 88.31 469 ALA A C 1
ATOM 3425 O O . ALA A 1 469 ? -23.037 14.104 8.339 1.00 88.31 469 ALA A O 1
ATOM 3426 N N . PHE A 1 470 ? -23.587 12.538 6.832 1.00 85.38 470 PHE A N 1
ATOM 3427 C CA . PHE A 1 470 ? -24.639 11.972 7.668 1.00 85.38 470 PHE A CA 1
ATOM 3428 C C . PHE A 1 470 ? -24.052 11.309 8.919 1.00 85.38 470 PHE A C 1
ATOM 3430 O O . PHE A 1 470 ? -24.632 11.421 9.990 1.00 85.38 470 PHE A O 1
ATOM 3437 N N . PHE A 1 471 ? -22.881 10.670 8.835 1.00 81.56 471 PHE A N 1
ATOM 3438 C CA . PHE A 1 471 ? -22.188 10.135 10.011 1.00 81.56 471 PHE A CA 1
ATOM 3439 C C . PHE A 1 471 ? -21.772 11.243 10.991 1.00 81.56 471 PHE A C 1
ATOM 3441 O O . PHE A 1 471 ? -22.040 11.130 12.184 1.00 81.56 471 PHE A O 1
ATOM 3448 N N . LEU A 1 472 ? -21.187 12.337 10.497 1.00 80.62 472 LEU A N 1
ATOM 3449 C CA . LEU A 1 472 ? -20.796 13.489 11.317 1.00 80.62 472 LEU A CA 1
ATOM 3450 C C . LEU A 1 472 ? -21.999 14.183 11.970 1.00 80.62 472 LEU A C 1
ATOM 3452 O O . LEU A 1 472 ? -21.924 14.570 13.134 1.00 80.62 472 LEU A O 1
ATOM 3456 N N . ALA A 1 473 ? -23.111 14.305 11.243 1.00 81.75 473 ALA A N 1
ATOM 3457 C CA . ALA A 1 473 ? -24.326 14.953 11.728 1.00 81.75 473 ALA A CA 1
ATOM 3458 C C . ALA A 1 473 ? -25.140 14.066 12.686 1.00 81.75 473 ALA A C 1
ATOM 3460 O O . ALA A 1 473 ? -25.596 14.533 13.724 1.00 81.75 473 ALA A O 1
ATOM 3461 N N . HIS A 1 474 ? -25.325 12.784 12.357 1.00 79.00 474 HIS A N 1
ATOM 3462 C CA . HIS A 1 474 ? -26.192 11.870 13.108 1.00 79.00 474 HIS A CA 1
ATOM 3463 C C . HIS A 1 474 ? -25.457 11.073 14.190 1.00 79.00 474 HIS A C 1
ATOM 3465 O O . HIS A 1 474 ? -25.952 10.975 15.308 1.00 79.00 474 HIS A O 1
ATOM 3471 N N . ALA A 1 475 ? -24.307 10.473 13.860 1.00 64.56 475 ALA A N 1
ATOM 3472 C CA . ALA A 1 475 ? -23.604 9.565 14.769 1.00 64.56 475 ALA A CA 1
ATOM 3473 C C . ALA A 1 475 ? -22.659 10.309 15.723 1.00 64.56 475 ALA A C 1
ATOM 3475 O O . ALA A 1 475 ? -22.506 9.897 16.870 1.00 64.56 475 ALA A O 1
ATOM 3476 N N . LEU A 1 476 ? -22.034 11.397 15.255 1.00 66.31 476 LEU A N 1
ATOM 3477 C CA . LEU A 1 476 ? -21.099 12.197 16.054 1.00 66.31 476 LEU A CA 1
ATOM 3478 C C . LEU A 1 476 ? -21.703 13.502 16.588 1.00 66.31 476 LEU A C 1
ATOM 3480 O O . LEU A 1 476 ? -21.213 14.020 17.584 1.00 66.31 476 LEU A O 1
ATOM 3484 N N . GLY A 1 477 ? -22.760 14.026 15.962 1.00 71.94 477 GLY A N 1
ATOM 3485 C CA . GLY A 1 477 ? -23.439 15.248 16.410 1.00 71.94 477 GLY A CA 1
ATOM 3486 C C . GLY A 1 477 ? -22.614 16.532 16.265 1.00 71.94 477 GLY A C 1
ATOM 3487 O O . GLY A 1 477 ? -22.930 17.518 16.922 1.00 71.94 477 GLY A O 1
ATOM 3488 N N . ILE A 1 478 ? -21.569 16.533 15.427 1.00 72.81 478 ILE A N 1
ATOM 3489 C CA . ILE A 1 478 ? -20.623 17.659 15.285 1.00 72.81 478 ILE A CA 1
ATOM 34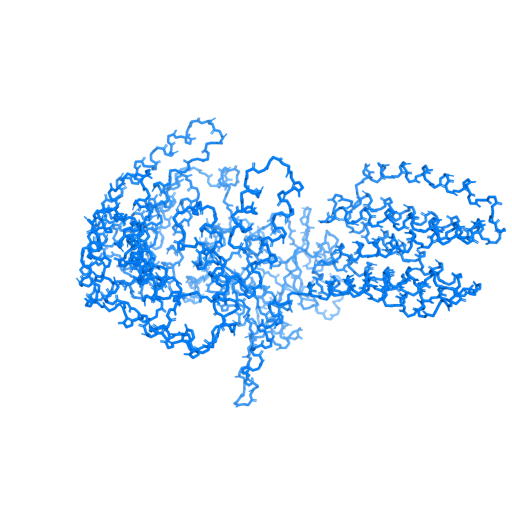90 C C . ILE A 1 478 ? -20.846 18.516 14.034 1.00 72.81 478 ILE A C 1
ATOM 3492 O O . ILE A 1 478 ? -20.168 19.525 13.859 1.00 72.81 478 ILE A O 1
ATOM 3496 N N . LEU A 1 479 ? -21.771 18.120 13.152 1.00 83.31 479 LEU A N 1
ATOM 3497 C CA . LEU A 1 479 ? -22.056 18.810 11.892 1.00 83.31 479 LEU A CA 1
ATOM 3498 C C . LEU A 1 479 ? -23.541 19.170 11.773 1.00 83.31 479 LEU A C 1
ATOM 3500 O O . LEU A 1 479 ? -24.400 18.290 11.745 1.00 83.31 479 LEU A O 1
ATOM 3504 N N . SER A 1 480 ? -23.825 20.458 11.592 1.00 87.31 480 SER A N 1
ATOM 3505 C CA . SER A 1 480 ? -25.142 20.970 11.204 1.00 87.31 480 SER A CA 1
ATOM 3506 C C . SER A 1 480 ? -25.229 21.103 9.684 1.00 87.31 480 SER A C 1
ATOM 3508 O O . SER A 1 480 ? -24.436 21.819 9.072 1.00 87.31 480 SER A O 1
ATOM 3510 N N . VAL A 1 481 ? -26.186 20.418 9.049 1.00 88.06 481 VAL A N 1
ATOM 3511 C CA . VAL A 1 481 ? -26.321 20.404 7.582 1.00 88.06 481 VAL A CA 1
ATOM 3512 C C . VAL A 1 481 ? -27.517 21.236 7.139 1.00 88.06 481 VAL A C 1
ATOM 3514 O O . VAL A 1 481 ? -28.653 20.964 7.508 1.00 88.06 481 VAL A O 1
ATOM 3517 N N . HIS A 1 482 ? -27.266 22.215 6.283 1.00 89.12 482 HIS A N 1
ATOM 3518 C CA . HIS A 1 482 ? -28.255 23.086 5.665 1.00 89.12 482 HIS A CA 1
ATOM 3519 C C . HIS A 1 482 ? -28.519 22.639 4.226 1.00 89.12 482 HIS A C 1
ATOM 3521 O O . HIS A 1 482 ? -27.634 22.081 3.578 1.00 89.12 482 HIS A O 1
ATOM 3527 N N . ALA A 1 483 ? -29.710 22.894 3.683 1.00 81.94 483 ALA A N 1
ATOM 3528 C CA . ALA A 1 483 ? -29.992 22.597 2.277 1.00 81.94 483 ALA A CA 1
ATOM 3529 C C . ALA A 1 483 ? -30.761 23.712 1.581 1.00 81.94 483 ALA A C 1
ATOM 3531 O O . ALA A 1 483 ? -31.673 24.314 2.145 1.00 81.94 483 ALA A O 1
ATOM 3532 N N . GLU A 1 484 ? -30.439 23.915 0.307 1.00 70.94 484 GLU A N 1
ATOM 3533 C CA . GLU A 1 484 ? -31.178 24.824 -0.559 1.00 70.94 484 GLU A CA 1
ATOM 3534 C C . GLU A 1 484 ? -32.597 24.254 -0.795 1.00 70.94 484 GLU A C 1
ATOM 3536 O O . GLU A 1 484 ? -32.805 23.122 -1.262 1.00 70.94 484 GLU A O 1
ATOM 3541 N N . LEU A 1 485 ? -33.611 25.010 -0.380 1.00 59.28 485 LEU A N 1
ATOM 3542 C CA . LEU A 1 485 ? -34.995 24.824 -0.820 1.00 59.28 485 LEU A CA 1
ATOM 3543 C C . LEU A 1 485 ? -35.182 25.586 -2.152 1.00 59.28 485 LEU A C 1
ATOM 3545 O O . LEU A 1 485 ? -34.369 26.460 -2.449 1.00 59.28 485 LEU A O 1
ATOM 3549 N N . PRO A 1 486 ? -36.196 25.268 -2.991 1.00 54.06 486 PRO A N 1
ATOM 3550 C CA . PRO A 1 486 ? -36.492 26.057 -4.197 1.00 54.06 486 PRO A CA 1
ATOM 3551 C C . PRO A 1 486 ? -36.515 27.556 -3.863 1.00 54.06 486 PRO A C 1
ATOM 3553 O O . PRO A 1 486 ? -36.940 27.899 -2.759 1.00 54.06 486 PRO A O 1
ATOM 3556 N N . PRO A 1 487 ? -36.022 28.417 -4.777 1.00 43.47 487 PRO A N 1
ATOM 3557 C CA . PRO A 1 487 ? -35.293 29.635 -4.439 1.00 43.47 487 PRO A CA 1
ATOM 3558 C C . PRO A 1 487 ? -36.021 30.430 -3.353 1.00 43.47 487 PRO A C 1
ATOM 3560 O O . PRO A 1 487 ? -37.155 30.863 -3.596 1.00 43.47 487 PRO A O 1
ATOM 3563 N N . PRO A 1 488 ? -35.401 30.621 -2.173 1.00 43.59 488 PRO A N 1
ATOM 3564 C CA . PRO A 1 488 ? -35.938 31.531 -1.185 1.00 43.59 488 PRO A CA 1
ATOM 3565 C C . PRO A 1 488 ? -36.068 32.913 -1.822 1.00 43.59 488 PRO A C 1
ATOM 3567 O O . PRO A 1 488 ? -35.263 33.316 -2.669 1.00 43.59 488 PRO A O 1
ATOM 3570 N N . SER A 1 489 ? -37.093 33.652 -1.414 1.00 51.72 489 SER A N 1
ATOM 3571 C CA . SER A 1 489 ? -37.166 35.099 -1.605 1.00 51.72 489 SER A CA 1
ATOM 3572 C C . SER A 1 489 ? -35.778 35.696 -1.344 1.00 51.72 489 SER A C 1
ATOM 3574 O O . SER A 1 489 ? -35.178 35.386 -0.318 1.00 51.72 489 SER A O 1
ATOM 3576 N N . ALA A 1 490 ? -35.239 36.482 -2.281 1.00 48.94 490 ALA A N 1
ATOM 3577 C CA . ALA A 1 490 ? -33.859 36.967 -2.233 1.00 48.94 490 ALA A CA 1
ATOM 3578 C C . ALA A 1 490 ? -33.482 37.509 -0.834 1.00 48.94 490 ALA A C 1
ATOM 3580 O O . ALA A 1 490 ? -33.953 38.579 -0.451 1.00 48.94 490 ALA A O 1
ATOM 3581 N N . GLY A 1 491 ? -32.648 36.766 -0.089 1.00 55.44 491 GLY A N 1
ATOM 3582 C CA . GLY A 1 491 ? -32.109 37.184 1.213 1.00 55.44 491 GLY A CA 1
ATOM 3583 C C . GLY A 1 491 ? -32.332 36.258 2.421 1.00 55.44 491 GLY A C 1
ATOM 3584 O O . GLY A 1 491 ? -31.855 36.610 3.494 1.00 55.44 491 GLY A O 1
ATOM 3585 N N . GLU A 1 492 ? -33.012 35.110 2.302 1.00 60.22 492 GLU A N 1
ATOM 3586 C CA . GLU A 1 492 ? -33.148 34.149 3.420 1.00 60.22 492 GLU A CA 1
ATOM 3587 C C . GLU A 1 492 ? -32.041 33.077 3.423 1.00 60.22 492 GLU A C 1
ATOM 3589 O O . GLU A 1 492 ? -31.732 32.490 2.385 1.00 60.22 492 GLU A O 1
ATOM 3594 N N . ALA A 1 493 ? -31.456 32.821 4.601 1.00 65.12 493 ALA A N 1
ATOM 3595 C CA . ALA A 1 493 ? -30.438 31.790 4.811 1.00 65.12 493 ALA A CA 1
ATOM 3596 C C . ALA A 1 493 ? -31.021 30.372 4.678 1.00 65.12 493 ALA A C 1
ATOM 3598 O O . ALA A 1 493 ? -32.185 30.125 5.003 1.00 65.12 493 ALA A O 1
ATOM 3599 N N . ALA A 1 494 ? -30.201 29.423 4.226 1.00 75.56 494 ALA A N 1
ATOM 3600 C CA . ALA A 1 494 ? -30.597 28.032 4.055 1.00 75.56 494 ALA A CA 1
ATOM 3601 C C . ALA A 1 494 ? -30.986 27.399 5.408 1.00 75.56 494 ALA A C 1
ATOM 3603 O O . ALA A 1 494 ? -30.209 27.472 6.368 1.00 75.56 494 ALA A O 1
ATOM 3604 N N . PRO A 1 495 ? -32.157 26.743 5.516 1.00 80.31 495 PRO A N 1
ATOM 3605 C CA . PRO A 1 495 ? -32.569 26.123 6.767 1.00 80.31 495 PRO A CA 1
ATOM 3606 C C . PRO A 1 495 ? -31.676 24.930 7.109 1.00 80.31 495 PRO A C 1
ATOM 3608 O O . PRO A 1 495 ? -31.310 24.140 6.231 1.00 80.31 495 PRO A O 1
ATOM 3611 N N . CYS A 1 496 ? -31.366 24.792 8.399 1.00 83.75 496 CYS A N 1
ATOM 3612 C CA . CYS A 1 496 ? -30.738 23.594 8.942 1.00 83.75 496 CYS A CA 1
ATOM 3613 C C . CYS A 1 496 ? -31.737 22.431 8.883 1.00 83.75 496 CYS A C 1
ATOM 3615 O O . CYS A 1 496 ? -32.916 22.594 9.209 1.00 83.75 496 CYS A O 1
ATOM 3617 N N . LEU A 1 497 ? -31.274 21.274 8.427 1.00 85.12 497 LEU A N 1
ATOM 3618 C CA . LEU A 1 497 ? -32.061 20.055 8.343 1.00 85.12 497 LEU A CA 1
ATOM 3619 C C . LEU A 1 497 ? -31.966 19.290 9.660 1.00 85.12 497 LEU A C 1
ATOM 3621 O O . LEU A 1 497 ? -30.874 19.081 10.187 1.00 85.12 497 LEU A O 1
ATOM 3625 N N . ASP A 1 498 ? -33.104 18.808 10.153 1.00 83.12 498 ASP A N 1
ATOM 3626 C CA . ASP A 1 498 ? -33.098 17.771 11.178 1.00 83.12 498 ASP A CA 1
ATOM 3627 C C . ASP A 1 498 ? -32.639 16.424 10.586 1.00 83.12 498 ASP A C 1
ATOM 3629 O O . ASP A 1 498 ? -32.493 16.254 9.370 1.00 83.12 498 ASP A O 1
ATOM 3633 N N . THR A 1 499 ? -32.373 15.446 11.452 1.00 79.06 499 THR A N 1
ATOM 3634 C CA . THR A 1 499 ? -31.849 14.137 11.038 1.00 79.06 499 THR A CA 1
ATOM 3635 C C . THR A 1 499 ? -32.763 13.429 10.031 1.00 79.06 499 THR A C 1
ATOM 3637 O O . THR A 1 499 ? -32.271 12.811 9.086 1.00 79.06 499 THR A O 1
ATOM 3640 N N . GLU A 1 500 ? -34.084 13.525 10.205 1.00 81.31 500 GLU A N 1
ATOM 3641 C CA . GLU A 1 500 ? -35.069 12.873 9.335 1.00 81.31 500 GLU A CA 1
ATOM 3642 C C . GLU A 1 500 ? -35.127 13.549 7.955 1.00 81.31 500 GLU A C 1
ATOM 3644 O O . GLU A 1 500 ? -35.061 12.877 6.920 1.00 81.31 500 GLU A O 1
ATOM 3649 N N . ALA A 1 501 ? -35.147 14.882 7.910 1.00 83.81 501 ALA A N 1
ATOM 3650 C CA . ALA A 1 501 ? -35.096 15.646 6.672 1.00 83.81 501 ALA A CA 1
ATOM 3651 C C . ALA A 1 501 ? -33.764 15.449 5.937 1.00 83.81 501 ALA A C 1
ATOM 3653 O O . ALA A 1 501 ? -33.764 15.301 4.711 1.00 83.81 501 ALA A O 1
ATOM 3654 N N . LEU A 1 502 ? -32.638 15.395 6.657 1.00 85.44 502 LEU A N 1
ATOM 3655 C CA . LEU A 1 502 ? -31.328 15.105 6.077 1.00 85.44 502 LEU A CA 1
ATOM 3656 C C . LEU A 1 502 ? -31.296 13.703 5.460 1.00 85.44 502 LEU A C 1
ATOM 3658 O O . LEU A 1 502 ? -30.886 13.559 4.309 1.00 85.44 502 LEU A O 1
ATOM 3662 N N . TRP A 1 503 ? -31.804 12.691 6.168 1.00 83.25 503 TRP A N 1
ATOM 3663 C CA . TRP A 1 503 ? -31.915 11.321 5.660 1.00 83.25 503 TRP A CA 1
ATOM 3664 C C . TRP A 1 503 ? -32.715 11.269 4.352 1.00 83.25 503 TRP A C 1
ATOM 3666 O O . TRP A 1 503 ? -32.255 10.717 3.348 1.00 83.25 503 TRP A O 1
ATOM 3676 N N . HIS A 1 504 ? -33.881 11.920 4.319 1.00 83.88 504 HIS A N 1
ATOM 3677 C CA . HIS A 1 504 ? -34.707 11.997 3.115 1.00 83.88 504 HIS A CA 1
ATOM 3678 C C . HIS A 1 504 ? -34.024 12.738 1.963 1.00 83.88 504 HIS A C 1
ATOM 3680 O O . HIS A 1 504 ? -34.125 12.303 0.813 1.00 83.88 504 HIS A O 1
ATOM 3686 N N . ARG A 1 505 ? -33.299 13.826 2.239 1.00 82.81 505 ARG A N 1
ATOM 3687 C CA . ARG A 1 505 ? -32.538 14.560 1.218 1.00 82.81 505 ARG A CA 1
ATOM 3688 C C . ARG A 1 505 ? -31.372 13.739 0.668 1.00 82.81 505 ARG A C 1
ATOM 3690 O O . ARG A 1 505 ? -31.170 13.741 -0.544 1.00 82.81 505 ARG A O 1
ATOM 3697 N N . CYS A 1 506 ? -30.662 12.985 1.506 1.00 80.69 506 CYS A N 1
ATOM 3698 C CA . CYS A 1 506 ? -29.624 12.054 1.061 1.00 80.69 506 CYS A CA 1
ATOM 3699 C C . CYS A 1 506 ? -30.201 10.956 0.153 1.00 80.69 506 CYS A C 1
ATOM 3701 O O . CYS A 1 506 ? -29.630 10.687 -0.901 1.00 80.69 506 CYS A O 1
ATOM 3703 N N . MET A 1 507 ? -31.366 10.388 0.492 1.00 79.56 507 MET A N 1
ATOM 3704 C CA . MET A 1 507 ? -32.065 9.410 -0.359 1.00 79.56 507 MET A CA 1
ATOM 3705 C C . MET A 1 507 ? -32.537 9.997 -1.697 1.00 79.56 507 MET A C 1
ATOM 3707 O O . MET A 1 507 ? -32.502 9.313 -2.719 1.00 79.56 507 MET A O 1
ATOM 3711 N N . GLN A 1 508 ? -32.984 11.257 -1.707 1.00 81.31 508 GLN A N 1
ATOM 3712 C CA . GLN A 1 508 ? -33.361 11.959 -2.940 1.00 81.31 508 GLN A CA 1
ATOM 3713 C C . GLN A 1 508 ? -32.145 12.246 -3.825 1.00 81.31 508 GLN A C 1
ATOM 3715 O O . GLN A 1 508 ? -32.236 12.129 -5.045 1.00 81.31 508 GLN A O 1
ATOM 3720 N N . ALA A 1 509 ? -31.014 12.611 -3.218 1.00 77.75 509 ALA A N 1
ATOM 3721 C CA . ALA A 1 509 ? -29.765 12.862 -3.926 1.00 77.75 509 ALA A CA 1
ATOM 3722 C C . ALA A 1 509 ? -29.131 11.568 -4.464 1.00 77.75 509 ALA A C 1
ATOM 3724 O O . ALA A 1 509 ? -28.560 11.572 -5.555 1.00 77.75 509 ALA A O 1
ATOM 3725 N N . ARG A 1 510 ? -29.241 10.460 -3.719 1.00 74.62 510 ARG A N 1
ATOM 3726 C CA . ARG A 1 510 ? -28.707 9.149 -4.100 1.00 74.62 510 ARG A CA 1
ATOM 3727 C C . ARG A 1 510 ? -29.645 8.015 -3.645 1.00 74.62 510 ARG A C 1
ATOM 3729 O O . ARG A 1 510 ? -29.723 7.732 -2.450 1.00 74.62 510 ARG A O 1
ATOM 3736 N N . PRO A 1 511 ? -30.332 7.318 -4.571 1.00 74.25 511 PRO A N 1
ATOM 3737 C CA . PRO A 1 511 ? -31.286 6.258 -4.216 1.00 74.25 511 PRO A CA 1
ATOM 3738 C C . PRO A 1 511 ? -30.680 5.051 -3.480 1.00 74.25 511 PRO A C 1
ATOM 3740 O O . PRO A 1 511 ? -31.371 4.378 -2.720 1.00 74.25 511 PRO A O 1
ATOM 3743 N N . ASP A 1 512 ? -29.396 4.769 -3.694 1.00 68.75 512 ASP A N 1
ATOM 3744 C CA . ASP A 1 512 ? -28.625 3.700 -3.043 1.00 68.75 512 ASP A CA 1
ATOM 3745 C C . ASP A 1 512 ? -28.032 4.117 -1.681 1.00 68.75 512 ASP A C 1
ATOM 3747 O O . ASP A 1 512 ? -27.437 3.291 -0.984 1.00 68.75 512 ASP A O 1
ATOM 3751 N N . PHE A 1 513 ? -28.206 5.382 -1.274 1.00 79.94 513 PHE A N 1
ATOM 3752 C CA . PHE A 1 513 ? -27.664 5.940 -0.036 1.00 79.94 513 PHE A CA 1
ATOM 3753 C C . PHE A 1 513 ? -27.927 5.080 1.208 1.00 79.94 513 PHE A C 1
ATOM 3755 O O . PHE A 1 513 ? -26.961 4.836 1.924 1.00 79.94 513 PHE A O 1
ATOM 3762 N N . PRO A 1 514 ? -29.141 4.551 1.472 1.00 79.38 514 PRO A N 1
ATOM 3763 C CA . PRO A 1 514 ? -29.383 3.772 2.689 1.00 79.38 514 PRO A CA 1
ATOM 3764 C C . PRO A 1 514 ? -28.479 2.542 2.809 1.00 79.38 514 PRO A C 1
ATOM 3766 O O . PRO A 1 514 ? -27.951 2.246 3.877 1.00 79.38 514 PRO A O 1
ATOM 3769 N N . VAL A 1 515 ? -28.277 1.834 1.697 1.00 74.94 515 VAL A N 1
ATOM 3770 C CA . VAL A 1 515 ? -27.480 0.600 1.635 1.00 74.94 515 VAL A CA 1
ATOM 3771 C C . VAL A 1 515 ? -26.002 0.915 1.819 1.00 74.94 515 VAL A C 1
ATOM 3773 O O . VAL A 1 515 ? -25.302 0.260 2.589 1.00 74.94 515 VAL A O 1
ATOM 3776 N N . MET A 1 516 ? -25.547 1.952 1.128 1.00 77.44 516 MET A N 1
ATOM 3777 C CA . MET A 1 516 ? -24.168 2.410 1.177 1.00 77.44 516 MET A CA 1
ATOM 3778 C C . MET A 1 516 ? -23.817 2.978 2.555 1.00 77.44 516 MET A C 1
ATOM 3780 O O . MET A 1 516 ? -22.827 2.566 3.152 1.00 77.44 516 MET A O 1
ATOM 3784 N N . TYR A 1 517 ? -24.679 3.820 3.130 1.00 83.56 517 TYR A N 1
ATOM 3785 C CA . TYR A 1 517 ? -24.506 4.356 4.477 1.00 83.56 517 TYR A CA 1
ATOM 3786 C C . TYR A 1 517 ? -24.473 3.257 5.541 1.00 83.56 517 TYR A C 1
ATOM 3788 O O . TYR A 1 517 ? -23.641 3.317 6.440 1.00 83.56 517 TYR A O 1
ATOM 3796 N N . LEU A 1 518 ? -25.310 2.219 5.428 1.00 76.50 518 LEU A N 1
ATOM 3797 C CA . LEU A 1 518 ? -25.239 1.059 6.324 1.00 76.50 518 LEU A CA 1
ATOM 3798 C C . LEU A 1 518 ? -23.859 0.393 6.275 1.00 76.50 518 LEU A C 1
ATOM 3800 O O . LEU A 1 518 ? -23.291 0.092 7.324 1.00 76.50 518 LEU A O 1
ATOM 3804 N N . GLY A 1 519 ? -23.305 0.198 5.074 1.00 72.62 519 GLY A N 1
ATOM 3805 C CA . GLY A 1 519 ? -21.940 -0.298 4.895 1.00 72.62 519 GLY A CA 1
ATOM 3806 C C . GLY A 1 519 ? -20.905 0.640 5.519 1.00 72.62 519 GLY A C 1
ATOM 3807 O O . GLY A 1 519 ? -20.082 0.207 6.324 1.00 72.62 519 GLY A O 1
ATOM 3808 N N . TYR A 1 520 ? -20.987 1.933 5.212 1.00 81.00 520 TYR A N 1
ATOM 3809 C CA . TYR A 1 520 ? -20.093 2.960 5.741 1.00 81.00 520 TYR A CA 1
ATOM 3810 C C . TYR A 1 520 ? -20.103 3.007 7.277 1.00 81.00 520 TYR A C 1
ATOM 3812 O O . TYR A 1 520 ? -19.053 2.892 7.907 1.00 81.00 520 TYR A O 1
ATOM 3820 N N . HIS A 1 521 ? -21.285 3.093 7.891 1.00 74.62 521 HIS A N 1
ATOM 3821 C CA . HIS A 1 521 ? -21.472 3.103 9.341 1.00 74.62 521 HIS A CA 1
ATOM 3822 C C . HIS A 1 521 ? -20.972 1.803 9.983 1.00 74.62 521 HIS A C 1
ATOM 3824 O O . HIS A 1 521 ? -20.308 1.838 11.017 1.00 74.62 521 HIS A O 1
ATOM 3830 N N . HIS A 1 522 ? -21.245 0.648 9.369 1.00 70.38 522 HIS A N 1
ATOM 3831 C CA . HIS A 1 522 ? -20.767 -0.646 9.854 1.00 70.38 522 HIS A CA 1
ATOM 3832 C C . HIS A 1 522 ? -19.238 -0.716 9.923 1.00 70.38 522 HIS A C 1
ATOM 3834 O O . HIS A 1 522 ? -18.688 -1.201 10.912 1.00 70.38 522 HIS A O 1
ATOM 3840 N N . TYR A 1 523 ? -18.553 -0.250 8.878 1.00 68.75 523 TYR A N 1
ATOM 3841 C CA . TYR A 1 523 ? -17.095 -0.270 8.826 1.00 68.75 523 TYR A CA 1
ATOM 3842 C C . TYR A 1 523 ? -16.472 0.810 9.718 1.00 68.75 523 TYR A C 1
ATOM 3844 O O . TYR A 1 523 ? -15.563 0.476 10.479 1.00 68.75 523 TYR A O 1
ATOM 3852 N N . ARG A 1 524 ? -17.014 2.039 9.742 1.00 68.50 524 ARG A N 1
ATOM 3853 C CA . ARG A 1 524 ? -16.585 3.084 10.696 1.00 68.50 524 ARG A CA 1
ATOM 3854 C C . ARG A 1 524 ? -16.741 2.626 12.145 1.00 68.50 524 ARG A C 1
ATOM 3856 O O . ARG A 1 524 ? -15.800 2.737 12.918 1.00 68.50 524 ARG A O 1
ATOM 3863 N N . GLY A 1 525 ? -17.871 2.010 12.495 1.00 53.59 525 GLY A N 1
ATOM 3864 C CA . GLY A 1 525 ? -18.113 1.447 13.829 1.00 53.59 525 GLY A CA 1
ATOM 3865 C C . GLY A 1 525 ? -17.246 0.229 14.182 1.00 53.59 525 GLY A C 1
ATOM 3866 O O . GLY A 1 525 ? -17.282 -0.245 15.312 1.00 53.59 525 GLY A O 1
ATOM 3867 N N . LYS A 1 526 ? -16.474 -0.305 13.229 1.00 53.53 526 LYS A N 1
ATOM 3868 C CA . LYS A 1 526 ? -15.490 -1.376 13.448 1.00 53.53 526 LYS A CA 1
ATOM 3869 C C . LYS A 1 526 ? -14.042 -0.876 13.453 1.00 53.53 526 LYS A C 1
ATOM 3871 O O . LYS A 1 526 ? -13.155 -1.721 13.574 1.00 53.53 526 LYS A O 1
ATOM 3876 N N . GLY A 1 527 ? -13.827 0.433 13.314 1.00 52.22 527 GLY A N 1
ATOM 3877 C CA . GLY A 1 527 ? -12.505 1.059 13.255 1.00 52.22 527 GLY A CA 1
ATOM 3878 C C . GLY A 1 527 ? -11.868 1.095 11.871 1.00 52.22 527 GLY A C 1
ATOM 3879 O O . GLY A 1 527 ? -10.707 1.450 11.748 1.00 52.22 527 GLY A O 1
ATOM 3880 N N . TRP A 1 528 ? -12.609 0.745 10.820 1.00 63.94 528 TRP A N 1
ATOM 3881 C CA . TRP A 1 528 ? -12.118 0.873 9.451 1.00 63.94 528 TRP A CA 1
ATOM 3882 C C . TRP A 1 528 ? -12.386 2.276 8.918 1.00 63.94 528 TRP A C 1
ATOM 3884 O O . TRP A 1 528 ? -13.408 2.882 9.244 1.00 63.94 528 TRP A O 1
ATOM 3894 N N . ILE A 1 529 ? -11.510 2.764 8.041 1.00 73.19 529 ILE A N 1
ATOM 3895 C CA . ILE A 1 529 ? -11.698 4.005 7.285 1.00 73.19 529 ILE A CA 1
ATOM 3896 C C . ILE A 1 529 ? -12.193 3.629 5.882 1.00 73.19 529 ILE A C 1
ATOM 3898 O O . ILE A 1 529 ? -11.394 3.211 5.037 1.00 73.19 529 ILE A O 1
ATOM 3902 N N . PRO A 1 530 ? -13.505 3.732 5.596 1.00 81.12 530 PRO A N 1
ATOM 3903 C CA . PRO A 1 530 ? -14.040 3.433 4.282 1.00 81.12 530 PRO A CA 1
ATOM 3904 C C . PRO A 1 530 ? -13.824 4.651 3.389 1.00 81.12 530 PRO A C 1
ATOM 3906 O O . PRO A 1 530 ? -14.358 5.729 3.645 1.00 81.12 530 PRO A O 1
ATOM 3909 N N . ARG A 1 531 ? -13.074 4.480 2.304 1.00 84.31 531 ARG A N 1
ATOM 3910 C CA . ARG A 1 531 ? -12.995 5.463 1.216 1.00 84.31 531 ARG A CA 1
ATOM 3911 C C . ARG A 1 531 ? -13.660 4.896 -0.032 1.00 84.31 531 ARG A C 1
ATOM 3913 O O . ARG A 1 531 ? -13.855 3.691 -0.156 1.00 84.31 531 ARG A O 1
ATOM 3920 N N . THR A 1 532 ? -14.012 5.758 -0.983 1.00 80.50 532 THR A N 1
ATOM 3921 C CA . THR A 1 532 ? -14.642 5.320 -2.239 1.00 80.50 532 THR A CA 1
ATOM 3922 C C . THR A 1 532 ? -13.745 4.353 -3.026 1.00 80.50 532 THR A C 1
ATOM 3924 O O . THR A 1 532 ? -12.630 4.694 -3.444 1.00 80.50 532 THR A O 1
ATOM 3927 N N . GLY A 1 533 ? -14.266 3.148 -3.275 1.00 70.69 533 GLY A N 1
ATOM 3928 C CA . GLY A 1 533 ? -13.577 2.075 -3.993 1.00 70.69 533 GLY A CA 1
ATOM 3929 C C . GLY A 1 533 ? -13.638 2.184 -5.517 1.00 70.69 533 GLY A C 1
ATOM 3930 O O . GLY A 1 533 ? -13.111 1.312 -6.205 1.00 70.69 533 GLY A O 1
ATOM 3931 N N . LEU A 1 534 ? -14.246 3.245 -6.068 1.00 69.88 534 LEU A N 1
ATOM 3932 C CA . LEU A 1 534 ? -14.624 3.320 -7.487 1.00 69.88 534 LEU A CA 1
ATOM 3933 C C . LEU A 1 534 ? -13.440 3.122 -8.454 1.00 69.88 534 LEU A C 1
ATOM 3935 O O . LEU A 1 534 ? -13.591 2.534 -9.520 1.00 69.88 534 LEU A O 1
ATOM 3939 N N . GLN A 1 535 ? -12.240 3.571 -8.067 1.00 59.16 535 GLN A N 1
ATOM 3940 C CA . GLN A 1 535 ? -10.999 3.397 -8.845 1.00 59.16 535 GLN A CA 1
ATOM 3941 C C . GLN A 1 535 ? -10.542 1.937 -8.970 1.00 59.16 535 GLN A C 1
ATOM 3943 O O . GLN A 1 535 ? -9.750 1.622 -9.855 1.00 59.16 535 GLN A O 1
ATOM 3948 N N . TYR A 1 536 ? -11.040 1.073 -8.093 1.00 64.38 536 TYR A N 1
ATOM 3949 C CA . TYR A 1 536 ? -10.701 -0.342 -7.986 1.00 64.38 536 TYR A CA 1
ATOM 3950 C C . TYR A 1 536 ? -11.866 -1.239 -8.424 1.00 64.38 536 TYR A C 1
ATOM 3952 O O . TYR A 1 536 ? -11.814 -2.450 -8.231 1.00 64.38 536 TYR A O 1
ATOM 3960 N N . GLY A 1 537 ? -12.928 -0.654 -8.995 1.00 64.50 537 GLY A N 1
ATOM 3961 C CA . GLY A 1 537 ? -14.150 -1.383 -9.333 1.00 64.50 537 GLY A CA 1
ATOM 3962 C C . GLY A 1 537 ? -14.907 -1.895 -8.104 1.00 64.50 537 GLY A C 1
ATOM 3963 O O . GLY A 1 537 ? -15.577 -2.918 -8.201 1.00 64.50 537 GLY A O 1
ATOM 3964 N N . ALA A 1 538 ? -14.770 -1.211 -6.964 1.00 77.44 538 ALA A N 1
ATOM 3965 C CA . ALA A 1 538 ? -15.415 -1.545 -5.698 1.00 77.44 538 ALA A CA 1
ATOM 3966 C C . ALA A 1 538 ? -16.256 -0.370 -5.170 1.00 77.44 538 ALA A C 1
ATOM 3968 O O . ALA A 1 538 ? -16.077 0.773 -5.593 1.00 77.44 538 ALA A O 1
ATOM 3969 N N . ASP A 1 539 ? -17.148 -0.637 -4.221 1.00 78.88 539 ASP A N 1
ATOM 3970 C CA . ASP A 1 539 ? -17.968 0.389 -3.574 1.00 78.88 539 ASP A CA 1
ATOM 3971 C C . ASP A 1 539 ? -17.150 1.135 -2.511 1.00 78.88 539 ASP A C 1
ATOM 3973 O O . ASP A 1 539 ? -17.034 2.366 -2.540 1.00 78.88 539 ASP A O 1
ATOM 3977 N N . TYR A 1 540 ? -16.461 0.378 -1.651 1.00 84.62 540 TYR A N 1
ATOM 3978 C CA . TYR A 1 540 ? -15.493 0.902 -0.690 1.00 84.62 540 TYR A CA 1
ATOM 3979 C C . TYR A 1 540 ? -14.127 0.239 -0.837 1.00 84.62 540 TYR A C 1
ATOM 3981 O O . TYR A 1 540 ? -14.002 -0.906 -1.264 1.00 84.62 540 TYR A O 1
ATOM 3989 N N . VAL A 1 541 ? -13.096 0.965 -0.435 1.00 84.88 541 VAL A N 1
ATOM 3990 C CA . VAL A 1 541 ? -11.817 0.398 -0.015 1.00 84.88 541 VAL A CA 1
ATOM 3991 C C . VAL A 1 541 ? -11.616 0.724 1.453 1.00 84.88 541 VAL A C 1
ATOM 3993 O O . VAL A 1 541 ? -11.959 1.822 1.897 1.00 84.88 541 VAL A O 1
ATOM 3996 N N . LEU A 1 542 ? -11.119 -0.248 2.206 1.00 78.62 542 LEU A N 1
ATOM 3997 C CA . LEU A 1 542 ? -10.947 -0.126 3.645 1.00 78.62 542 LEU A CA 1
ATOM 3998 C C . LEU A 1 542 ? -9.478 0.056 3.970 1.00 78.62 542 LEU A C 1
ATOM 4000 O O . LEU A 1 542 ? -8.634 -0.672 3.446 1.00 78.62 542 LEU A O 1
ATOM 4004 N N . TYR A 1 543 ? -9.218 0.999 4.861 1.00 65.12 543 TYR A N 1
ATOM 4005 C CA . TYR A 1 543 ? -7.909 1.212 5.447 1.00 65.12 543 TYR A CA 1
ATOM 4006 C C . TYR A 1 543 ? -7.981 0.997 6.956 1.00 65.12 543 TYR A C 1
ATOM 4008 O O . TYR A 1 543 ? -8.971 1.391 7.585 1.00 65.12 543 TYR A O 1
ATOM 4016 N N . GLN A 1 544 ? -6.939 0.383 7.516 1.00 58.06 544 GLN A N 1
ATOM 4017 C CA . GLN A 1 544 ? -6.704 0.381 8.966 1.00 58.06 544 GLN A CA 1
ATOM 4018 C C . GLN A 1 544 ? -6.023 1.664 9.453 1.00 58.06 544 GLN A C 1
ATOM 4020 O O . GLN A 1 544 ? -6.262 2.077 10.579 1.00 58.06 544 GLN A O 1
ATOM 4025 N N . LYS A 1 545 ? -5.206 2.291 8.599 1.00 52.81 545 LYS A N 1
ATOM 4026 C CA . LYS A 1 545 ? -4.448 3.521 8.883 1.00 52.81 545 LYS A CA 1
ATOM 4027 C C . LYS A 1 545 ? -4.853 4.653 7.941 1.00 52.81 545 LYS A C 1
ATOM 4029 O O . LYS A 1 545 ? -5.556 4.415 6.956 1.00 52.81 545 LYS A O 1
ATOM 4034 N N . HIS A 1 546 ? -4.372 5.872 8.186 1.00 58.66 546 HIS A N 1
ATOM 4035 C CA . HIS A 1 546 ? -4.577 6.986 7.260 1.00 58.66 546 HIS A CA 1
ATOM 4036 C C . HIS A 1 546 ? -4.181 6.586 5.812 1.00 58.66 546 HIS A C 1
ATOM 4038 O O . HIS A 1 546 ? -3.114 5.995 5.611 1.00 58.66 546 HIS A O 1
ATOM 4044 N N . PRO A 1 547 ? -4.987 6.894 4.771 1.00 58.06 547 PRO A N 1
ATOM 4045 C CA . PRO A 1 547 ? -4.717 6.472 3.389 1.00 58.06 547 PRO A CA 1
ATOM 4046 C C . PRO A 1 547 ? -3.389 6.952 2.785 1.00 58.06 547 PRO A C 1
ATOM 4048 O O . PRO A 1 547 ? -2.982 6.446 1.738 1.00 58.06 547 PRO A O 1
ATOM 4051 N N . ALA A 1 548 ? -2.734 7.942 3.400 1.00 51.56 548 ALA A N 1
ATOM 4052 C CA . ALA A 1 548 ? -1.394 8.387 3.015 1.00 51.56 548 ALA A CA 1
ATOM 4053 C C . ALA A 1 548 ? -0.276 7.462 3.533 1.00 51.56 548 ALA A C 1
ATOM 4055 O O . ALA A 1 548 ? 0.801 7.436 2.943 1.00 51.56 548 ALA A O 1
ATOM 4056 N N . LEU A 1 549 ? -0.538 6.703 4.601 1.00 42.69 549 LEU A N 1
ATOM 4057 C CA . LEU A 1 549 ? 0.450 5.902 5.329 1.00 42.69 549 LEU A CA 1
ATOM 4058 C C . LEU A 1 549 ? 0.400 4.413 4.960 1.00 42.69 549 LEU A C 1
ATOM 4060 O O . LEU A 1 549 ? 1.398 3.710 5.096 1.00 42.69 549 LEU A O 1
ATOM 4064 N N . ALA A 1 550 ? -0.741 3.921 4.468 1.00 48.12 550 ALA A N 1
ATOM 4065 C CA . ALA A 1 550 ? -0.931 2.506 4.158 1.00 48.12 550 ALA A CA 1
ATOM 4066 C C . ALA A 1 550 ? -1.700 2.268 2.853 1.00 48.12 550 ALA A C 1
ATOM 4068 O O . ALA A 1 550 ? -2.484 3.096 2.383 1.00 48.12 550 ALA A O 1
ATOM 4069 N N . HIS A 1 551 ? -1.497 1.088 2.265 1.00 64.62 551 HIS A N 1
ATOM 4070 C CA . HIS A 1 551 ? -2.361 0.592 1.197 1.00 64.62 551 HIS A CA 1
ATOM 4071 C C . HIS A 1 551 ? -3.690 0.092 1.769 1.00 64.62 551 HIS A C 1
ATOM 4073 O O . HIS A 1 551 ? -3.752 -0.353 2.907 1.00 64.62 551 HIS A O 1
ATOM 4079 N N . SER A 1 552 ? -4.753 0.152 0.965 1.00 67.56 552 SER A N 1
ATOM 4080 C CA . SER A 1 552 ? -6.045 -0.406 1.362 1.00 67.56 552 SER A CA 1
ATOM 4081 C C . SER A 1 552 ? -5.953 -1.924 1.500 1.00 67.56 552 SER A C 1
ATOM 4083 O O . SER A 1 552 ? -5.549 -2.596 0.547 1.00 67.56 552 SER A O 1
ATOM 4085 N N . ASP A 1 553 ? -6.401 -2.454 2.631 1.00 70.56 553 ASP A N 1
ATOM 4086 C CA . ASP A 1 553 ? -6.368 -3.884 2.946 1.00 70.56 553 ASP A CA 1
ATOM 4087 C C . ASP A 1 553 ? -7.448 -4.671 2.196 1.00 70.56 553 ASP A C 1
ATOM 4089 O O . ASP A 1 553 ? -7.242 -5.812 1.782 1.00 70.56 553 ASP A O 1
ATOM 4093 N N . TYR A 1 554 ? -8.613 -4.047 1.997 1.00 79.62 554 TYR A N 1
ATOM 4094 C CA . TYR A 1 554 ? -9.776 -4.695 1.398 1.00 79.62 554 TYR A CA 1
ATOM 4095 C C . TYR A 1 554 ? -10.475 -3.795 0.384 1.00 79.62 554 TYR A C 1
ATOM 4097 O O . TYR A 1 554 ? -10.657 -2.600 0.608 1.00 79.62 554 TYR A O 1
ATOM 4105 N N . ALA A 1 555 ? -10.947 -4.409 -0.700 1.00 81.88 555 ALA A N 1
ATOM 4106 C CA . ALA A 1 555 ? -11.953 -3.849 -1.592 1.00 81.88 555 ALA A CA 1
ATOM 4107 C C . ALA A 1 555 ? -13.313 -4.484 -1.264 1.00 81.88 555 ALA A C 1
ATOM 4109 O O . ALA A 1 555 ? -13.417 -5.703 -1.127 1.00 81.88 555 ALA A O 1
ATOM 4110 N N . VAL A 1 556 ? -14.350 -3.663 -1.120 1.00 83.44 556 VAL A N 1
ATOM 4111 C CA . VAL A 1 556 ? -15.683 -4.077 -0.669 1.00 83.44 556 VAL A CA 1
ATOM 4112 C C . VAL A 1 556 ? -16.716 -3.739 -1.728 1.00 83.44 556 VAL A C 1
ATOM 4114 O O . VAL A 1 556 ? -16.782 -2.605 -2.200 1.00 83.44 556 VAL A O 1
ATOM 4117 N N . LEU A 1 557 ? -17.560 -4.720 -2.038 1.00 80.75 557 LEU A N 1
ATOM 4118 C CA . LEU A 1 557 ? -18.789 -4.543 -2.804 1.00 80.75 557 LEU A CA 1
ATOM 4119 C C . LEU A 1 557 ? -19.987 -4.679 -1.860 1.00 80.75 557 LEU A C 1
ATOM 4121 O O . LEU A 1 557 ? -20.111 -5.681 -1.151 1.00 80.75 557 LEU A O 1
ATOM 4125 N N . VAL A 1 558 ? -20.862 -3.681 -1.843 1.00 77.19 558 VAL A N 1
ATOM 4126 C CA . VAL A 1 558 ? -22.072 -3.645 -1.025 1.00 77.19 558 VAL A CA 1
ATOM 4127 C C . VAL A 1 558 ? -23.248 -4.086 -1.887 1.00 77.19 558 VAL A C 1
ATOM 4129 O O . VAL A 1 558 ? -23.755 -3.343 -2.721 1.00 77.19 558 VAL A O 1
ATOM 4132 N N . VAL A 1 559 ? -23.705 -5.321 -1.678 1.00 73.19 559 VAL A N 1
ATOM 4133 C CA . VAL A 1 559 ? -24.799 -5.897 -2.468 1.00 73.19 559 VAL A CA 1
ATOM 4134 C C . VAL A 1 559 ? -26.109 -5.864 -1.680 1.00 73.19 559 VAL A C 1
ATOM 4136 O O . VAL A 1 559 ? -26.245 -6.598 -0.695 1.00 73.19 559 VAL A O 1
ATOM 4139 N N . PRO A 1 560 ? -27.103 -5.067 -2.105 1.00 65.12 560 PRO A N 1
ATOM 4140 C CA . PRO A 1 560 ? -28.414 -5.064 -1.473 1.00 65.12 560 PRO A CA 1
ATOM 4141 C C . PRO A 1 560 ? -29.168 -6.378 -1.731 1.00 65.12 560 PRO A C 1
ATOM 4143 O O . PRO A 1 560 ? -29.450 -6.731 -2.876 1.00 65.12 560 PRO A O 1
ATOM 4146 N N . GLN A 1 561 ? -29.555 -7.093 -0.671 1.00 63.41 561 GLN A N 1
ATOM 4147 C CA . GLN A 1 561 ? -30.402 -8.291 -0.766 1.00 63.41 561 GLN A CA 1
ATOM 4148 C C . GLN A 1 561 ? -31.868 -7.956 -0.465 1.00 63.41 561 GLN A C 1
ATOM 4150 O O . GLN A 1 561 ? -32.387 -8.321 0.586 1.00 63.41 561 GLN A O 1
ATOM 4155 N N . PHE A 1 562 ? -32.544 -7.245 -1.372 1.00 54.91 562 PHE A N 1
ATOM 4156 C CA . PHE A 1 562 ? -33.950 -6.865 -1.155 1.00 54.91 562 PHE A CA 1
ATOM 4157 C C . PHE A 1 562 ? -34.982 -7.856 -1.714 1.00 54.91 562 PHE A C 1
ATOM 4159 O O . PHE A 1 562 ? -36.143 -7.782 -1.328 1.00 54.91 562 PHE A O 1
ATOM 4166 N N . GLU A 1 563 ? -34.588 -8.841 -2.530 1.00 44.03 563 GLU A N 1
ATOM 4167 C CA . GLU A 1 563 ? -35.485 -9.914 -2.987 1.00 44.03 563 GLU A CA 1
ATOM 4168 C C . GLU A 1 563 ? -34.742 -11.247 -3.166 1.00 44.03 563 GLU A C 1
ATOM 4170 O O . GLU A 1 563 ? -33.563 -11.277 -3.520 1.00 44.03 563 GLU A O 1
ATOM 4175 N N . ALA A 1 564 ? -35.455 -12.374 -3.026 1.00 47.25 564 ALA A N 1
ATOM 4176 C CA . ALA A 1 564 ? -34.949 -13.741 -3.238 1.00 47.25 564 ALA A CA 1
ATOM 4177 C C . ALA A 1 564 ? -34.401 -14.024 -4.665 1.00 47.25 564 ALA A C 1
ATOM 4179 O O . ALA A 1 564 ? -33.973 -15.143 -4.952 1.00 47.25 564 ALA A O 1
ATOM 4180 N N . ARG A 1 565 ? -34.425 -13.022 -5.558 1.00 40.56 565 ARG A N 1
ATOM 4181 C CA . ARG A 1 565 ? -33.916 -13.027 -6.939 1.00 40.56 565 ARG A CA 1
ATOM 4182 C C . ARG A 1 565 ? -32.948 -11.872 -7.255 1.00 40.56 565 ARG A C 1
ATOM 4184 O O . ARG A 1 565 ? -32.693 -11.622 -8.430 1.00 40.56 565 ARG A O 1
ATOM 4191 N N . GLY A 1 566 ? -32.412 -11.164 -6.256 1.00 46.41 566 GLY A N 1
ATOM 4192 C CA . GLY A 1 566 ? -31.305 -10.227 -6.495 1.00 46.41 566 GLY A CA 1
ATOM 4193 C C . GLY A 1 566 ? -30.106 -10.952 -7.130 1.00 46.41 566 GLY A C 1
ATOM 4194 O O . GLY A 1 566 ? -29.940 -12.152 -6.875 1.00 46.41 566 GLY A O 1
ATOM 4195 N N . PRO A 1 567 ? -29.291 -10.287 -7.973 1.00 48.66 567 PRO A N 1
ATOM 4196 C CA . PRO A 1 567 ? -28.145 -10.930 -8.600 1.00 48.66 567 PRO A CA 1
ATOM 4197 C C . PRO A 1 567 ? -27.212 -11.431 -7.497 1.00 48.66 567 PRO A C 1
ATOM 4199 O O . PRO A 1 567 ? -26.618 -10.649 -6.755 1.00 48.66 567 PRO A O 1
ATOM 4202 N N . ARG A 1 568 ? -27.122 -12.754 -7.343 1.00 57.19 568 ARG A N 1
ATOM 4203 C CA . ARG A 1 568 ? -26.046 -13.351 -6.558 1.00 57.19 568 ARG A CA 1
ATOM 4204 C C . ARG A 1 568 ? -24.765 -13.017 -7.301 1.00 57.19 568 ARG A C 1
ATOM 4206 O O . ARG A 1 568 ? -24.694 -13.273 -8.497 1.00 57.19 568 ARG A O 1
ATOM 4213 N N . LEU A 1 569 ? -23.793 -12.438 -6.599 1.00 62.94 569 LEU A N 1
ATOM 4214 C CA . LEU A 1 569 ? -22.441 -12.339 -7.132 1.00 62.94 569 LEU A CA 1
ATOM 4215 C C . LEU A 1 569 ? -21.981 -13.762 -7.437 1.00 62.94 569 LEU A C 1
ATOM 4217 O O . LEU A 1 569 ? -21.770 -14.565 -6.524 1.00 62.94 569 LEU A O 1
ATOM 4221 N N . GLU A 1 570 ? -21.887 -14.082 -8.719 1.00 68.62 570 GLU A N 1
ATOM 4222 C CA . GLU A 1 570 ? -21.358 -15.357 -9.155 1.00 68.62 570 GLU A CA 1
ATOM 4223 C C . GLU A 1 570 ? -19.834 -15.313 -9.032 1.00 68.62 570 GLU A C 1
ATOM 4225 O O . GLU A 1 570 ? -19.200 -14.255 -8.970 1.00 68.62 570 GLU A O 1
ATOM 4230 N N . TRP A 1 571 ? -19.202 -16.485 -9.029 1.00 65.25 571 TRP A N 1
ATOM 4231 C CA . TRP A 1 571 ? -17.740 -16.576 -8.956 1.00 65.25 571 TRP A CA 1
ATOM 4232 C C . TRP A 1 571 ? -17.034 -15.734 -10.038 1.00 65.25 571 TRP A C 1
ATOM 4234 O O . TRP A 1 571 ? -15.953 -15.188 -9.810 1.00 65.25 571 TRP A O 1
ATOM 4244 N N . HIS A 1 572 ? -17.661 -15.598 -11.209 1.00 66.75 572 HIS A N 1
ATOM 4245 C CA . HIS A 1 572 ? -17.143 -14.781 -12.299 1.00 66.75 572 HIS A CA 1
ATOM 4246 C C . HIS A 1 572 ? -17.103 -13.282 -11.962 1.00 66.75 572 HIS A C 1
ATOM 4248 O O . HIS A 1 572 ? -16.130 -12.608 -12.309 1.00 66.75 572 HIS A O 1
ATOM 4254 N N . ASP A 1 573 ? -18.103 -12.777 -11.241 1.00 64.12 573 ASP A N 1
ATOM 4255 C CA . ASP A 1 573 ? -18.189 -11.371 -10.841 1.00 64.12 573 ASP A CA 1
ATOM 4256 C C . ASP A 1 573 ? -17.111 -11.047 -9.803 1.00 64.12 573 ASP A C 1
ATOM 4258 O O . ASP A 1 573 ? -16.396 -10.055 -9.934 1.00 64.12 573 ASP A O 1
ATOM 4262 N N . LEU A 1 574 ? -16.897 -11.952 -8.840 1.00 66.38 574 LEU A N 1
ATOM 4263 C CA . LEU A 1 574 ? -15.829 -11.840 -7.841 1.00 66.38 574 LEU A CA 1
ATOM 4264 C C . LEU A 1 574 ? -14.435 -11.892 -8.478 1.00 66.38 574 LEU A C 1
ATOM 4266 O O . LEU A 1 574 ? -13.550 -11.116 -8.120 1.00 66.38 574 LEU A O 1
ATOM 4270 N N . GLN A 1 575 ? -14.227 -12.781 -9.455 1.00 69.06 575 GLN A N 1
ATOM 4271 C CA . GLN A 1 575 ? -12.960 -12.855 -10.180 1.00 69.06 575 GLN A CA 1
ATOM 4272 C C . GLN A 1 575 ? -12.716 -11.597 -11.027 1.00 69.06 575 GLN A C 1
ATOM 4274 O O . GLN A 1 575 ? -11.573 -11.150 -11.141 1.00 69.06 575 GLN A O 1
ATOM 4279 N N . THR A 1 576 ? -13.767 -11.029 -11.616 1.00 62.62 576 THR A N 1
ATOM 4280 C CA . THR A 1 576 ? -13.689 -9.791 -12.399 1.00 62.62 576 THR A CA 1
ATOM 4281 C C . THR A 1 576 ? -13.376 -8.599 -11.503 1.00 62.62 576 THR A C 1
ATOM 4283 O O . THR A 1 576 ? -12.433 -7.867 -11.797 1.00 62.62 576 THR A O 1
ATOM 4286 N N . ALA A 1 577 ? -14.070 -8.460 -10.372 1.00 63.25 577 ALA A N 1
ATOM 4287 C CA . ALA A 1 577 ? -13.793 -7.434 -9.371 1.00 63.25 577 ALA A CA 1
ATOM 4288 C C . ALA A 1 577 ? -12.350 -7.524 -8.853 1.00 63.25 577 ALA A C 1
ATOM 4290 O O . ALA A 1 577 ? -11.644 -6.523 -8.850 1.00 63.25 577 ALA A O 1
ATOM 4291 N N . ASN A 1 578 ? -11.863 -8.730 -8.541 1.00 67.25 578 ASN A N 1
ATOM 4292 C CA . ASN A 1 578 ? -10.485 -8.938 -8.085 1.00 67.25 578 ASN A CA 1
ATOM 4293 C C . ASN A 1 578 ? -9.432 -8.587 -9.161 1.00 67.25 578 ASN A C 1
ATOM 4295 O O . ASN A 1 578 ? -8.348 -8.089 -8.868 1.00 67.25 578 ASN A O 1
ATOM 4299 N N . ARG A 1 579 ? -9.735 -8.826 -10.446 1.00 65.25 579 ARG A N 1
ATOM 4300 C CA . ARG A 1 579 ? -8.855 -8.409 -11.554 1.00 65.25 579 ARG A CA 1
ATOM 4301 C C . ARG A 1 579 ? -8.844 -6.893 -11.740 1.00 65.25 579 ARG A C 1
ATOM 4303 O O . ARG A 1 579 ? -7.783 -6.341 -12.021 1.00 65.25 579 ARG A O 1
ATOM 4310 N N . LEU A 1 580 ? -10.001 -6.245 -11.604 1.00 58.53 580 LEU A N 1
ATOM 4311 C CA . LEU A 1 580 ? -10.137 -4.790 -11.691 1.00 58.53 580 LEU A CA 1
ATOM 4312 C C . LEU A 1 580 ? -9.439 -4.097 -10.514 1.00 58.53 580 LEU A C 1
ATOM 4314 O O . LEU A 1 580 ? -8.703 -3.139 -10.733 1.00 58.53 580 LEU A O 1
ATOM 4318 N N . SER A 1 581 ? -9.571 -4.624 -9.295 1.00 61.09 581 SER A N 1
ATOM 4319 C CA . SER A 1 581 ? -8.905 -4.079 -8.108 1.00 61.09 581 SER A CA 1
ATOM 4320 C C . SER A 1 581 ? -7.382 -4.243 -8.156 1.00 61.09 581 SER A C 1
ATOM 4322 O O . SER A 1 581 ? -6.658 -3.385 -7.657 1.00 61.09 581 SER A O 1
ATOM 4324 N N . ALA A 1 582 ? -6.880 -5.298 -8.809 1.00 55.66 582 ALA A N 1
ATOM 4325 C CA . ALA A 1 582 ? -5.448 -5.543 -8.998 1.00 55.66 582 ALA A CA 1
ATOM 4326 C C . ALA A 1 582 ? -4.807 -4.720 -10.137 1.00 55.66 582 ALA A C 1
ATOM 4328 O O . ALA A 1 582 ? -3.578 -4.648 -10.232 1.00 55.66 582 ALA A O 1
ATOM 4329 N N . GLN A 1 583 ? -5.603 -4.107 -11.019 1.00 52.03 583 GLN A N 1
ATOM 4330 C CA . GLN A 1 583 ? -5.114 -3.295 -12.134 1.00 52.03 583 GLN A CA 1
ATOM 4331 C C . GLN A 1 583 ? -5.572 -1.841 -11.979 1.00 52.03 583 GLN A C 1
ATOM 4333 O O . GLN A 1 583 ? -6.599 -1.462 -12.540 1.00 52.03 583 GLN A O 1
ATOM 4338 N N . PRO A 1 584 ? -4.805 -0.976 -11.285 1.00 50.22 584 PRO A N 1
ATOM 4339 C CA . PRO A 1 584 ? -5.106 0.449 -11.299 1.00 50.22 584 PRO A CA 1
ATOM 4340 C C . PRO A 1 584 ? -5.069 0.986 -12.747 1.00 50.22 584 PRO A C 1
ATOM 4342 O O . PRO A 1 584 ? -4.350 0.431 -13.592 1.00 50.22 584 PRO A O 1
ATOM 4345 N N . PRO A 1 585 ? -5.732 2.122 -13.051 1.00 51.91 585 PRO A N 1
ATOM 4346 C CA . PRO A 1 585 ? -5.783 2.741 -14.390 1.00 51.91 585 PRO A CA 1
ATOM 4347 C C . PRO A 1 585 ? -4.411 3.062 -15.030 1.00 51.91 585 PRO A C 1
ATOM 4349 O O . PRO A 1 585 ? -4.329 3.428 -16.204 1.00 51.91 585 PRO A O 1
ATOM 4352 N N . ARG A 1 586 ? -3.307 2.827 -14.308 1.00 54.41 586 ARG A N 1
ATOM 4353 C CA . ARG A 1 586 ? -1.920 2.803 -14.801 1.00 54.41 586 ARG A CA 1
ATOM 4354 C C . ARG A 1 586 ? -1.718 1.878 -16.012 1.00 54.41 586 ARG A C 1
ATOM 4356 O O . ARG A 1 586 ? -0.799 2.117 -16.791 1.00 54.41 586 ARG A O 1
ATOM 4363 N N . GLY A 1 587 ? -2.554 0.850 -16.198 1.00 65.44 587 GLY A N 1
ATOM 4364 C CA . GLY A 1 587 ? -2.511 -0.022 -17.379 1.00 65.44 587 GLY A CA 1
ATOM 4365 C C . GLY A 1 587 ? -2.748 0.734 -18.692 1.00 65.44 587 GLY A C 1
ATOM 4366 O O . GLY A 1 587 ? -1.943 0.625 -19.615 1.00 65.44 587 GLY A O 1
ATOM 4367 N N . LEU A 1 588 ? -3.797 1.562 -18.759 1.00 73.56 588 LEU A N 1
ATOM 4368 C CA . LEU A 1 588 ? -4.145 2.331 -19.961 1.00 73.56 588 LEU A CA 1
ATOM 4369 C C . LEU A 1 588 ? -3.051 3.349 -20.321 1.00 73.56 588 LEU A C 1
ATOM 4371 O O . LEU A 1 588 ? -2.686 3.474 -21.488 1.00 73.56 588 LEU A O 1
ATOM 4375 N N . ALA A 1 589 ? -2.470 4.010 -19.315 1.00 80.62 589 ALA A N 1
ATOM 4376 C CA . ALA A 1 589 ? -1.356 4.936 -19.506 1.00 80.62 589 ALA A CA 1
ATOM 4377 C C . ALA A 1 589 ? -0.094 4.232 -20.040 1.00 80.62 589 ALA A C 1
ATOM 4379 O O . ALA A 1 589 ? 0.559 4.728 -20.956 1.00 80.62 589 ALA A O 1
ATOM 4380 N N . ARG A 1 590 ? 0.242 3.043 -19.522 1.00 83.50 590 ARG A N 1
ATOM 4381 C CA . ARG A 1 590 ? 1.395 2.258 -20.000 1.00 83.50 590 ARG A CA 1
ATOM 4382 C C . ARG A 1 590 ? 1.208 1.789 -21.444 1.00 83.50 590 ARG A C 1
ATOM 4384 O O . ARG A 1 590 ? 2.118 1.948 -22.255 1.00 83.50 590 ARG A O 1
ATOM 4391 N N . TRP A 1 591 ? 0.029 1.268 -21.785 1.00 85.62 591 TRP A N 1
ATOM 4392 C CA . TRP A 1 591 ? -0.285 0.845 -23.155 1.00 85.62 591 TRP A CA 1
ATOM 4393 C C . TRP A 1 591 ? -0.342 2.021 -24.134 1.00 85.62 591 TRP A C 1
ATOM 4395 O O . TRP A 1 591 ? 0.164 1.905 -25.249 1.00 85.62 591 TRP A O 1
ATOM 4405 N N . GLY A 1 592 ? -0.883 3.167 -23.709 1.00 90.06 592 GLY A N 1
ATOM 4406 C CA . GLY A 1 592 ? -0.863 4.406 -24.488 1.00 90.06 592 GLY A CA 1
ATOM 4407 C C . GLY A 1 592 ? 0.560 4.885 -24.786 1.00 90.06 592 GLY A C 1
ATOM 4408 O O . GLY A 1 592 ? 0.885 5.164 -25.939 1.00 90.06 592 GLY A O 1
ATOM 4409 N N . ALA A 1 593 ? 1.442 4.893 -23.780 1.00 91.88 593 ALA A N 1
ATOM 4410 C CA . ALA A 1 593 ? 2.845 5.274 -23.950 1.00 91.88 593 ALA A CA 1
ATOM 4411 C C . ALA A 1 593 ? 3.609 4.322 -24.886 1.00 91.88 593 ALA A C 1
ATOM 4413 O O . ALA A 1 593 ? 4.338 4.775 -25.771 1.00 91.88 593 ALA A O 1
ATOM 4414 N N . LEU A 1 594 ? 3.403 3.008 -24.743 1.00 92.75 594 LEU A N 1
ATOM 4415 C CA . LEU A 1 594 ? 3.967 1.996 -25.642 1.00 92.75 594 LEU A CA 1
ATOM 4416 C C . LEU A 1 594 ? 3.494 2.190 -27.088 1.00 92.75 594 LEU A C 1
ATOM 4418 O O . LEU A 1 594 ? 4.315 2.161 -28.007 1.00 92.75 594 LEU A O 1
ATOM 4422 N N . LEU A 1 595 ? 2.193 2.433 -27.292 1.00 94.62 595 LEU A N 1
ATOM 4423 C CA . LEU A 1 595 ? 1.626 2.694 -28.615 1.00 94.62 595 LEU A CA 1
ATOM 4424 C C . LEU A 1 595 ? 2.279 3.919 -29.264 1.00 94.62 595 LEU A C 1
ATOM 4426 O O . LEU A 1 595 ? 2.712 3.827 -30.413 1.00 94.62 595 LEU A O 1
ATOM 4430 N N . THR A 1 596 ? 2.411 5.030 -28.530 1.00 95.19 596 THR A N 1
ATOM 4431 C CA . THR A 1 596 ? 3.061 6.248 -29.035 1.00 95.19 596 THR A CA 1
ATOM 4432 C C . THR A 1 596 ? 4.504 5.995 -29.445 1.00 95.19 596 THR A C 1
ATOM 4434 O O . THR A 1 596 ? 4.904 6.377 -30.542 1.00 95.19 596 THR A O 1
ATOM 4437 N N . THR A 1 597 ? 5.288 5.324 -28.601 1.00 93.06 597 THR A N 1
ATOM 4438 C CA . THR A 1 597 ? 6.716 5.085 -28.850 1.00 93.06 597 THR A CA 1
ATOM 4439 C C . THR A 1 597 ? 6.941 4.170 -30.055 1.00 93.06 597 THR A C 1
ATOM 4441 O O . THR A 1 597 ? 7.753 4.478 -30.935 1.00 93.06 597 THR A O 1
ATOM 4444 N N . LEU A 1 598 ? 6.189 3.069 -30.151 1.00 93.31 598 LEU A N 1
ATOM 4445 C CA . LEU A 1 598 ? 6.297 2.127 -31.268 1.00 93.31 598 LEU A CA 1
ATOM 4446 C C . LEU A 1 598 ? 5.815 2.753 -32.583 1.00 93.31 598 LEU A C 1
ATOM 4448 O O . LEU A 1 598 ? 6.489 2.638 -33.611 1.00 93.31 598 LEU A O 1
ATOM 4452 N N . ALA A 1 599 ? 4.680 3.455 -32.557 1.00 93.12 599 ALA A N 1
ATOM 4453 C CA . ALA A 1 599 ? 4.144 4.122 -33.737 1.00 93.12 599 ALA A CA 1
ATOM 4454 C C . ALA A 1 599 ? 5.032 5.293 -34.193 1.00 93.12 599 ALA A C 1
ATOM 4456 O O . ALA A 1 599 ? 5.226 5.463 -35.397 1.00 93.12 599 ALA A O 1
ATOM 4457 N N . CYS A 1 600 ? 5.647 6.040 -33.267 1.00 93.94 600 CYS A N 1
ATOM 4458 C CA . CYS A 1 600 ? 6.595 7.114 -33.575 1.00 93.94 600 CYS A CA 1
ATOM 4459 C C . CYS A 1 600 ? 7.867 6.563 -34.230 1.00 93.94 600 CYS A C 1
ATOM 4461 O O . CYS A 1 600 ? 8.308 7.069 -35.263 1.00 93.94 600 CYS A O 1
ATOM 4463 N N . THR A 1 601 ? 8.403 5.459 -33.708 1.00 91.31 601 THR A N 1
ATOM 4464 C CA . THR A 1 601 ? 9.552 4.774 -34.320 1.00 91.31 601 THR A CA 1
ATOM 4465 C C . THR A 1 601 ? 9.218 4.326 -35.747 1.00 91.31 601 THR A C 1
ATOM 4467 O O . THR A 1 601 ? 9.965 4.599 -36.689 1.00 91.31 601 THR A O 1
ATOM 4470 N N . ALA A 1 602 ? 8.043 3.717 -35.944 1.00 90.19 602 ALA A N 1
ATOM 4471 C CA . ALA A 1 602 ? 7.562 3.339 -37.270 1.00 90.19 602 ALA A CA 1
ATOM 4472 C C . ALA A 1 602 ? 7.328 4.552 -38.192 1.00 90.19 602 ALA A C 1
ATOM 4474 O O . ALA A 1 602 ? 7.546 4.450 -39.400 1.00 90.19 602 ALA A O 1
ATOM 4475 N N . LEU A 1 603 ? 6.898 5.694 -37.647 1.00 89.94 603 LEU A N 1
ATOM 4476 C CA . LEU A 1 603 ? 6.696 6.942 -38.381 1.00 89.94 603 LEU A CA 1
ATOM 4477 C C . LEU A 1 603 ? 8.023 7.498 -38.910 1.00 89.94 603 LEU A C 1
ATOM 4479 O O . LEU A 1 603 ? 8.115 7.778 -40.103 1.00 89.94 603 LEU A O 1
ATOM 4483 N N . VAL A 1 604 ? 9.059 7.585 -38.068 1.00 89.75 604 VAL A N 1
ATOM 4484 C CA . VAL A 1 604 ? 10.397 8.063 -38.469 1.00 89.75 604 VAL A CA 1
ATOM 4485 C C . VAL A 1 604 ? 10.994 7.172 -39.564 1.00 89.75 604 VAL A C 1
ATOM 4487 O O . VAL A 1 604 ? 11.471 7.673 -40.583 1.00 89.75 604 VAL A O 1
ATOM 4490 N N . VAL A 1 605 ? 10.892 5.846 -39.412 1.00 87.69 605 VAL A N 1
ATOM 4491 C CA . VAL A 1 605 ? 11.353 4.882 -40.429 1.00 87.69 605 VAL A CA 1
ATOM 4492 C C . VAL A 1 605 ? 10.584 5.044 -41.747 1.00 87.69 605 VAL A C 1
ATOM 4494 O O . VAL A 1 605 ? 11.162 4.940 -42.830 1.00 87.69 605 VAL A O 1
ATOM 4497 N N . ARG A 1 606 ? 9.277 5.321 -41.689 1.00 86.50 606 ARG A N 1
ATOM 4498 C CA . ARG A 1 606 ? 8.442 5.500 -42.887 1.00 86.50 606 ARG A CA 1
ATOM 4499 C C . ARG A 1 606 ? 8.650 6.837 -43.589 1.00 86.50 606 ARG A C 1
ATOM 4501 O O . ARG A 1 606 ? 8.536 6.867 -44.814 1.00 86.50 606 ARG A O 1
ATOM 4508 N N . GLU A 1 607 ? 8.981 7.900 -42.861 1.00 83.69 607 GLU A N 1
ATOM 4509 C CA . GLU A 1 607 ? 9.380 9.194 -43.437 1.00 83.69 607 GLU A CA 1
ATOM 4510 C C . GLU A 1 607 ? 10.714 9.096 -44.196 1.00 83.69 607 GLU A C 1
ATOM 4512 O O . GLU A 1 607 ? 10.886 9.757 -45.221 1.00 83.69 607 GLU A O 1
ATOM 4517 N N . ALA A 1 608 ? 11.614 8.196 -43.773 1.00 82.75 608 ALA A N 1
ATOM 4518 C CA . ALA A 1 608 ? 12.855 7.896 -44.493 1.00 82.75 608 ALA A CA 1
ATOM 4519 C C . ALA A 1 608 ? 12.624 7.126 -45.810 1.00 82.75 608 ALA A C 1
ATOM 4521 O O . ALA A 1 608 ? 13.470 7.142 -46.705 1.00 82.75 608 ALA A O 1
ATOM 4522 N N . HIS A 1 609 ? 11.488 6.431 -45.950 1.00 81.62 609 HIS A N 1
ATOM 4523 C CA . HIS A 1 609 ? 11.225 5.577 -47.106 1.00 81.62 609 HIS A CA 1
ATOM 4524 C C . HIS A 1 609 ? 10.662 6.382 -48.301 1.00 81.62 609 HIS A C 1
ATOM 4526 O O . HIS A 1 609 ? 9.628 7.043 -48.163 1.00 81.62 609 HIS A O 1
ATOM 4532 N N . PRO A 1 610 ? 11.182 6.215 -49.537 1.00 71.38 610 PRO A N 1
ATOM 4533 C CA . PRO A 1 610 ? 10.776 6.995 -50.724 1.00 71.38 610 PRO A CA 1
ATOM 4534 C C . PRO A 1 610 ? 9.286 6.947 -51.104 1.00 71.38 610 PRO A C 1
ATOM 4536 O O . PRO A 1 610 ? 8.804 7.758 -51.885 1.00 71.38 610 PRO A O 1
ATOM 4539 N N . ARG A 1 611 ? 8.550 5.955 -50.591 1.00 74.44 611 ARG A N 1
ATOM 4540 C CA . ARG A 1 611 ? 7.145 5.679 -50.941 1.00 74.44 611 ARG A CA 1
ATOM 4541 C C . ARG A 1 611 ? 6.154 6.223 -49.908 1.00 74.44 611 ARG A C 1
ATOM 4543 O O . ARG A 1 611 ? 4.961 6.181 -50.187 1.00 74.44 611 ARG A O 1
ATOM 4550 N N . ARG A 1 612 ? 6.627 6.651 -48.722 1.00 75.06 612 ARG A N 1
ATOM 4551 C CA . ARG A 1 612 ? 5.844 7.222 -47.600 1.00 75.06 612 ARG A CA 1
ATOM 4552 C C . ARG A 1 612 ? 4.520 6.504 -47.271 1.00 75.06 612 ARG A C 1
ATOM 4554 O O . ARG A 1 612 ? 3.575 7.095 -46.748 1.00 75.06 612 ARG A O 1
ATOM 4561 N N . ARG A 1 613 ? 4.422 5.203 -47.568 1.00 78.12 613 ARG A N 1
ATOM 4562 C CA . ARG A 1 613 ? 3.214 4.404 -47.318 1.00 78.12 613 ARG A CA 1
ATOM 4563 C C . ARG A 1 613 ? 3.065 4.167 -45.818 1.00 78.12 613 ARG A C 1
ATOM 4565 O O . ARG A 1 613 ? 4.002 3.708 -45.171 1.00 78.12 613 ARG A O 1
ATOM 4572 N N . GLY A 1 614 ? 1.879 4.445 -45.280 1.00 80.81 614 GLY A N 1
ATOM 4573 C CA . GLY A 1 614 ? 1.569 4.229 -43.864 1.00 80.81 614 GLY A CA 1
ATOM 4574 C C . GLY A 1 614 ? 2.046 5.332 -42.913 1.00 80.81 614 GLY A C 1
ATOM 4575 O O . GLY A 1 614 ? 1.925 5.141 -41.707 1.00 80.81 614 GLY A O 1
ATOM 4576 N N . VAL A 1 615 ? 2.553 6.465 -43.422 1.00 85.12 615 VAL A N 1
ATOM 4577 C CA . VAL A 1 615 ? 2.901 7.654 -42.612 1.00 85.12 615 VAL A CA 1
ATOM 4578 C C . VAL A 1 615 ? 1.663 8.209 -41.908 1.00 85.12 615 VAL A C 1
ATOM 4580 O O . VAL A 1 615 ? 1.690 8.389 -40.698 1.00 85.12 615 VAL A O 1
ATOM 4583 N N . ALA A 1 616 ? 0.552 8.382 -42.633 1.00 86.44 616 ALA A N 1
ATOM 4584 C CA . ALA A 1 616 ? -0.707 8.859 -42.057 1.00 86.44 616 ALA A CA 1
ATOM 4585 C C . ALA A 1 616 ? -1.190 7.961 -40.905 1.00 86.44 616 ALA A C 1
ATOM 4587 O O . ALA A 1 616 ? -1.475 8.455 -39.822 1.00 86.44 616 ALA A O 1
ATOM 4588 N N . LEU A 1 617 ? -1.189 6.639 -41.116 1.00 89.69 617 LEU A N 1
ATOM 4589 C CA . LEU A 1 617 ? -1.593 5.665 -40.101 1.00 89.69 617 LEU A CA 1
ATOM 4590 C C . LEU A 1 617 ? -0.662 5.693 -38.880 1.00 89.69 617 LEU A C 1
ATOM 4592 O O . LEU A 1 617 ? -1.139 5.764 -37.752 1.00 89.69 617 LEU A O 1
ATOM 4596 N N . ALA A 1 618 ? 0.657 5.663 -39.098 1.00 89.69 618 ALA A N 1
ATOM 4597 C CA . ALA A 1 618 ? 1.631 5.719 -38.010 1.00 89.69 618 ALA A CA 1
ATOM 4598 C C . ALA A 1 618 ? 1.482 7.015 -37.204 1.00 89.69 618 ALA A C 1
ATOM 4600 O O . ALA A 1 618 ? 1.437 6.959 -35.983 1.00 89.69 618 ALA A O 1
ATOM 4601 N N . LYS A 1 619 ? 1.288 8.154 -37.878 1.00 90.19 619 LYS A N 1
ATOM 4602 C CA . LYS A 1 619 ? 1.051 9.448 -37.236 1.00 90.19 619 LYS A CA 1
ATOM 4603 C C . LYS A 1 619 ? -0.218 9.432 -36.380 1.00 90.19 619 LYS A C 1
ATOM 4605 O O . LYS A 1 619 ? -0.160 9.765 -35.204 1.00 90.19 619 LYS A O 1
ATOM 4610 N N . THR A 1 620 ? -1.339 8.950 -36.922 1.00 92.12 620 THR A N 1
ATOM 4611 C CA . THR A 1 620 ? -2.596 8.845 -36.161 1.00 92.12 620 THR A CA 1
ATOM 4612 C C . THR A 1 620 ? -2.498 7.892 -34.971 1.00 92.12 620 THR A C 1
ATOM 4614 O O . THR A 1 620 ? -3.065 8.177 -33.919 1.00 92.12 620 THR A O 1
ATOM 4617 N N . LEU A 1 621 ? -1.766 6.780 -35.099 1.00 91.56 621 LEU A N 1
ATOM 4618 C CA . LEU A 1 621 ? -1.566 5.826 -34.005 1.00 91.56 621 LEU A CA 1
ATOM 4619 C C . LEU A 1 621 ? -0.674 6.414 -32.908 1.00 91.56 621 LEU A C 1
ATOM 4621 O O . LEU A 1 621 ? -1.020 6.286 -31.735 1.00 91.56 621 LEU A O 1
ATOM 4625 N N . SER A 1 622 ? 0.402 7.120 -33.277 1.00 91.94 622 SER A N 1
ATOM 4626 C CA . SER A 1 622 ? 1.254 7.833 -32.321 1.00 91.94 622 SER A CA 1
ATOM 4627 C C . SER A 1 622 ? 0.453 8.848 -31.515 1.00 91.94 622 SER A C 1
ATOM 4629 O O . SER A 1 622 ? 0.555 8.889 -30.291 1.00 91.94 622 SER A O 1
ATOM 4631 N N . SER A 1 623 ? -0.394 9.631 -32.189 1.00 93.88 623 SER A N 1
ATOM 4632 C CA . SER A 1 623 ? -1.184 10.662 -31.519 1.00 93.88 623 SER A CA 1
ATOM 4633 C C . SER A 1 623 ? -2.316 10.079 -30.671 1.00 93.88 623 SER A C 1
ATOM 4635 O O . SER A 1 623 ? -2.655 10.603 -29.614 1.00 93.88 623 SER A O 1
ATOM 4637 N N . THR A 1 624 ? -2.881 8.946 -31.091 1.00 94.25 624 THR A N 1
ATOM 4638 C CA . THR A 1 624 ? -3.883 8.223 -30.293 1.00 94.25 624 THR A CA 1
ATOM 4639 C C . THR A 1 624 ? -3.267 7.672 -29.005 1.00 94.25 624 THR A C 1
ATOM 4641 O O . THR A 1 624 ? -3.908 7.716 -27.959 1.00 94.25 624 THR A O 1
ATOM 4644 N N . GLY A 1 625 ? -2.011 7.217 -29.037 1.00 92.50 625 GLY A N 1
ATOM 4645 C CA . GLY A 1 625 ? -1.316 6.711 -27.853 1.00 92.50 625 GLY A CA 1
ATOM 4646 C C . GLY A 1 625 ? -1.175 7.749 -26.734 1.00 92.50 625 GLY A C 1
ATOM 4647 O O . GLY A 1 625 ? -1.543 7.456 -25.596 1.00 92.50 625 GLY A O 1
ATOM 4648 N N . PHE A 1 626 ? -0.736 8.983 -27.028 1.00 94.19 626 PHE A N 1
ATOM 4649 C CA . PHE A 1 626 ? -0.616 10.021 -25.990 1.00 94.19 626 PHE A CA 1
ATOM 4650 C C . PHE A 1 626 ? -1.989 10.464 -25.468 1.00 94.19 626 PHE A C 1
ATOM 4652 O O . PHE A 1 626 ? -2.121 10.830 -24.298 1.00 94.19 626 PHE A O 1
ATOM 4659 N N . LEU A 1 627 ? -3.028 10.392 -26.309 1.00 94.69 627 LEU A N 1
ATOM 4660 C CA . LEU A 1 627 ? -4.392 10.721 -25.913 1.00 94.69 627 LEU A CA 1
ATOM 4661 C C . LEU A 1 627 ? -4.922 9.700 -24.899 1.00 94.69 627 LEU A C 1
ATOM 4663 O O . LEU A 1 627 ? -5.547 10.089 -23.917 1.00 94.69 627 LEU A O 1
ATOM 4667 N N . LEU A 1 628 ? -4.603 8.412 -25.077 1.00 93.00 628 LEU A N 1
ATOM 4668 C CA . LEU A 1 628 ? -4.928 7.359 -24.109 1.00 93.00 628 LEU A CA 1
ATOM 4669 C C . LEU A 1 628 ? -4.230 7.573 -22.757 1.00 93.00 628 LEU A C 1
ATOM 4671 O O . LEU A 1 628 ? -4.846 7.342 -21.718 1.00 93.00 628 LEU A O 1
ATOM 4675 N N . VAL A 1 629 ? -2.986 8.071 -22.751 1.00 92.31 629 VAL A N 1
ATOM 4676 C CA . VAL A 1 629 ? -2.286 8.458 -21.509 1.00 92.31 629 VAL A CA 1
ATOM 4677 C C . VAL A 1 629 ? -3.027 9.590 -20.799 1.00 92.31 629 VAL A C 1
ATOM 4679 O O . VAL A 1 629 ? -3.285 9.506 -19.601 1.00 92.31 629 VAL A O 1
ATOM 4682 N N . SER A 1 630 ? -3.429 10.627 -21.536 1.00 91.75 630 SER A N 1
ATOM 4683 C CA . SER A 1 630 ? -4.155 11.758 -20.952 1.00 91.75 630 SER A CA 1
ATOM 4684 C C . SER A 1 630 ? -5.569 11.388 -20.494 1.00 91.75 630 SER A C 1
ATOM 4686 O O . SER A 1 630 ? -6.047 11.940 -19.506 1.00 91.75 630 SER A O 1
ATOM 4688 N N . LEU A 1 631 ? -6.237 10.458 -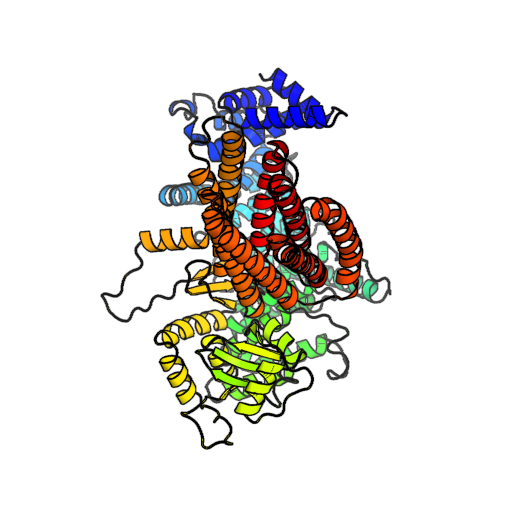21.183 1.00 90.75 631 LEU A N 1
ATOM 4689 C CA . LEU A 1 631 ? -7.531 9.908 -20.771 1.00 90.75 631 LEU A CA 1
ATOM 4690 C C . LEU A 1 631 ? -7.404 9.098 -19.480 1.00 90.75 631 LEU A C 1
ATOM 4692 O O . LEU A 1 631 ? -8.260 9.220 -18.609 1.00 90.75 631 LEU A O 1
ATOM 4696 N N . ALA A 1 632 ? -6.326 8.323 -19.330 1.00 85.31 632 ALA A N 1
ATOM 4697 C CA . ALA A 1 632 ? -6.032 7.612 -18.090 1.00 85.31 632 ALA A CA 1
ATOM 4698 C C . ALA A 1 632 ? -5.815 8.586 -16.920 1.00 85.31 632 ALA A C 1
ATOM 4700 O O . ALA A 1 632 ? -6.339 8.355 -15.833 1.00 85.31 632 ALA A O 1
ATOM 4701 N N . GLY A 1 633 ? -5.104 9.694 -17.155 1.00 82.12 633 GLY A N 1
ATOM 4702 C CA . GLY A 1 633 ? -4.908 10.731 -16.142 1.00 82.12 633 GLY A CA 1
ATOM 4703 C C . GLY A 1 633 ? -6.185 11.483 -15.784 1.00 82.12 633 GLY A C 1
ATOM 4704 O O . GLY A 1 633 ? -6.488 11.668 -14.611 1.00 82.12 633 GLY A O 1
ATOM 4705 N N . TRP A 1 634 ? -7.015 11.817 -16.773 1.00 87.94 634 TRP A N 1
ATOM 4706 C CA . TRP A 1 634 ? -8.335 12.399 -16.522 1.00 87.94 634 TRP A CA 1
ATOM 4707 C C . TRP A 1 634 ? -9.262 11.456 -15.742 1.00 87.94 634 TRP A C 1
ATOM 4709 O O . TRP A 1 634 ? -9.895 11.892 -14.783 1.00 87.94 634 TRP A O 1
ATOM 4719 N N . ALA A 1 635 ? -9.306 10.170 -16.101 1.00 76.50 635 ALA A N 1
ATOM 4720 C CA . ALA A 1 635 ? -10.099 9.165 -15.393 1.00 76.50 635 ALA A CA 1
ATOM 4721 C C . ALA A 1 635 ? -9.581 8.896 -13.965 1.00 76.50 635 ALA A C 1
ATOM 4723 O O . ALA A 1 635 ? -10.354 8.523 -13.084 1.00 76.50 635 ALA A O 1
ATOM 4724 N N . GLY A 1 636 ? -8.278 9.083 -13.734 1.00 65.56 636 GLY A N 1
ATOM 4725 C CA . GLY A 1 636 ? -7.639 8.948 -12.424 1.00 65.56 636 GLY A CA 1
ATOM 4726 C C . GLY A 1 636 ? -7.697 10.206 -11.551 1.00 65.56 636 GLY A C 1
ATOM 4727 O O . GLY A 1 636 ? -7.496 10.103 -10.339 1.00 65.56 636 GLY A O 1
ATOM 4728 N N . ALA A 1 637 ? -7.977 11.380 -12.127 1.00 68.31 637 ALA A N 1
ATOM 4729 C CA . ALA A 1 637 ? -7.928 12.655 -11.422 1.00 68.31 637 ALA A CA 1
ATOM 4730 C C . ALA A 1 637 ? -9.039 12.775 -10.365 1.00 68.31 637 ALA A C 1
ATOM 4732 O O . ALA A 1 637 ? -10.228 12.685 -10.669 1.00 68.31 637 ALA A O 1
ATOM 4733 N N . ARG A 1 638 ? -8.642 13.038 -9.115 1.00 66.50 638 ARG A N 1
ATOM 4734 C CA . ARG A 1 638 ? -9.539 13.344 -7.989 1.00 66.50 638 ARG A CA 1
ATOM 4735 C C . ARG A 1 638 ? -9.217 14.723 -7.408 1.00 66.50 638 ARG A C 1
ATOM 4737 O O . ARG A 1 638 ? -8.049 15.103 -7.376 1.00 66.50 638 ARG A O 1
ATOM 4744 N N . GLY A 1 639 ? -10.250 15.444 -6.969 1.00 50.66 639 GLY A N 1
ATOM 4745 C CA . GLY A 1 639 ? -10.181 16.844 -6.524 1.00 50.66 639 GLY A CA 1
ATOM 4746 C C . GLY A 1 639 ? -10.350 17.841 -7.678 1.00 50.66 639 GLY A C 1
ATOM 4747 O O . GLY A 1 639 ? -9.853 17.617 -8.785 1.00 50.66 639 GLY A O 1
ATOM 4748 N N . ALA A 1 640 ? -11.053 18.949 -7.444 1.00 62.75 640 ALA A N 1
ATOM 4749 C CA . ALA A 1 640 ? -11.422 19.941 -8.450 1.00 62.75 640 ALA A CA 1
ATOM 4750 C C . ALA A 1 640 ? -10.196 20.551 -9.137 1.00 62.75 640 ALA A C 1
ATOM 4752 O O . ALA A 1 640 ? -10.205 20.744 -10.354 1.00 62.75 640 ALA A O 1
ATOM 4753 N N . GLN A 1 641 ? -9.114 20.796 -8.394 1.00 69.44 641 GLN A N 1
ATOM 4754 C CA . GLN A 1 641 ? -7.877 21.347 -8.948 1.00 69.44 641 GLN A CA 1
ATOM 4755 C C . GLN A 1 641 ? -7.187 20.364 -9.907 1.00 69.44 641 GLN A C 1
ATOM 4757 O O . GLN A 1 641 ? -6.892 20.726 -11.048 1.00 69.44 641 GLN A O 1
ATOM 4762 N N . ARG A 1 642 ? -7.003 19.098 -9.503 1.00 73.56 642 ARG A N 1
ATOM 4763 C CA . ARG A 1 642 ? -6.433 18.052 -10.374 1.00 73.56 642 ARG A CA 1
ATOM 4764 C C . ARG A 1 642 ? -7.350 17.710 -11.544 1.00 73.56 642 ARG A C 1
ATOM 4766 O O . ARG A 1 642 ? -6.860 17.480 -12.643 1.00 73.56 642 ARG A O 1
ATOM 4773 N N . LEU A 1 643 ? -8.668 17.717 -11.349 1.00 79.69 643 LEU A N 1
ATOM 4774 C CA . LEU A 1 643 ? -9.631 17.463 -12.419 1.00 79.69 643 LEU A CA 1
ATOM 4775 C C . LEU A 1 643 ? -9.639 18.598 -13.449 1.00 79.69 643 LEU A C 1
ATOM 4777 O O . LEU A 1 643 ? -9.681 18.334 -14.649 1.00 79.69 643 LEU A O 1
ATOM 4781 N N . ARG A 1 644 ? -9.555 19.860 -13.007 1.00 83.31 644 ARG A N 1
ATOM 4782 C CA . ARG A 1 644 ? -9.372 21.020 -13.894 1.00 83.31 644 ARG A CA 1
ATOM 4783 C C . ARG A 1 644 ? -8.063 20.913 -14.665 1.00 83.31 644 ARG A C 1
ATOM 4785 O O . ARG A 1 644 ? -8.078 21.063 -15.883 1.00 83.31 644 ARG A O 1
ATOM 4792 N N . TYR A 1 645 ? -6.969 20.591 -13.979 1.00 86.56 645 TYR A N 1
ATOM 4793 C CA . TYR A 1 645 ? -5.669 20.372 -14.604 1.00 86.56 645 TYR A CA 1
ATOM 4794 C C . TYR A 1 645 ? -5.728 19.279 -15.681 1.00 86.56 645 TYR A C 1
ATOM 4796 O O . TYR A 1 645 ? -5.408 19.532 -16.843 1.00 86.56 645 TYR A O 1
ATOM 4804 N N . ALA A 1 646 ? -6.229 18.092 -15.331 1.00 87.38 646 ALA A N 1
ATOM 4805 C CA . ALA A 1 646 ? -6.330 16.957 -16.240 1.00 87.38 646 ALA A CA 1
ATOM 4806 C C . ALA A 1 646 ? -7.287 17.218 -17.415 1.00 87.38 646 ALA A C 1
ATOM 4808 O O . ALA A 1 646 ? -7.006 16.787 -18.530 1.00 87.38 646 ALA A O 1
ATOM 4809 N N . ARG A 1 647 ? -8.382 17.970 -17.212 1.00 91.81 647 ARG A N 1
ATOM 4810 C CA . ARG A 1 647 ? -9.279 18.417 -18.296 1.00 91.81 647 ARG A CA 1
ATOM 4811 C C . ARG A 1 647 ? -8.577 19.365 -19.264 1.00 91.81 647 ARG A C 1
ATOM 4813 O O . ARG A 1 647 ? -8.725 19.195 -20.470 1.00 91.81 647 ARG A O 1
ATOM 4820 N N . CYS A 1 648 ? -7.812 20.334 -18.762 1.00 93.31 648 CYS A N 1
ATOM 4821 C CA . CYS A 1 648 ? -7.060 21.258 -19.612 1.00 93.31 648 CYS A CA 1
ATOM 4822 C C . CYS A 1 648 ? -5.952 20.534 -20.393 1.00 93.31 648 CYS A C 1
ATOM 4824 O O . CYS A 1 648 ? -5.806 20.773 -21.590 1.00 93.31 648 CYS A O 1
ATOM 4826 N N . VAL A 1 649 ? -5.229 19.604 -19.756 1.00 94.75 649 VAL A N 1
ATOM 4827 C CA . VAL A 1 649 ? -4.227 18.752 -20.421 1.00 94.75 649 VAL A CA 1
ATOM 4828 C C . VAL A 1 649 ? -4.879 17.853 -21.476 1.00 94.75 649 VAL A C 1
ATOM 4830 O O . VAL A 1 649 ? -4.386 17.775 -22.599 1.00 94.75 649 VAL A O 1
ATOM 4833 N N . LEU A 1 650 ? -6.025 17.236 -21.175 1.00 95.50 650 LEU A N 1
ATOM 4834 C CA . LEU A 1 650 ? -6.767 16.417 -22.137 1.00 95.50 650 LEU A CA 1
ATOM 4835 C C . LEU A 1 650 ? -7.290 17.245 -23.316 1.00 95.50 650 LEU A C 1
ATOM 4837 O O . LEU A 1 650 ? -7.190 16.803 -24.460 1.00 95.50 650 LEU A O 1
ATOM 4841 N N . ALA A 1 651 ? -7.807 18.449 -23.064 1.00 96.44 651 ALA A N 1
ATOM 4842 C CA . ALA A 1 651 ? -8.232 19.372 -24.111 1.00 96.44 651 ALA A CA 1
ATOM 4843 C C . ALA A 1 651 ? -7.052 19.779 -25.008 1.00 96.44 651 ALA A C 1
ATOM 4845 O O . ALA A 1 651 ? -7.168 19.727 -26.234 1.00 96.44 651 ALA A O 1
ATOM 4846 N N . ALA A 1 652 ? -5.897 20.093 -24.412 1.00 96.62 652 ALA A N 1
ATOM 4847 C CA . ALA A 1 652 ? -4.668 20.391 -25.140 1.00 96.62 652 ALA A CA 1
ATOM 4848 C C . ALA A 1 652 ? -4.213 19.212 -26.019 1.00 96.62 652 ALA A C 1
ATOM 4850 O O . ALA A 1 652 ? -3.815 19.409 -27.172 1.00 96.62 652 ALA A O 1
ATOM 4851 N N . GLN A 1 653 ? -4.351 17.980 -25.519 1.00 96.31 653 GLN A N 1
ATOM 4852 C CA . GLN A 1 653 ? -4.031 16.772 -26.276 1.00 96.31 653 GLN A CA 1
ATOM 4853 C C . GLN A 1 653 ? -5.033 16.455 -27.385 1.00 96.31 653 GLN A C 1
ATOM 4855 O O . GLN A 1 653 ? -4.630 16.047 -28.472 1.00 96.31 653 GLN A O 1
ATOM 4860 N N . CYS A 1 654 ? -6.328 16.694 -27.171 1.00 97.19 654 CYS A N 1
ATOM 4861 C CA . CYS A 1 654 ? -7.336 16.569 -28.227 1.00 97.19 654 CYS A CA 1
ATOM 4862 C C . CYS A 1 654 ? -7.058 17.551 -29.375 1.00 97.19 654 CYS A C 1
ATOM 4864 O O . CYS A 1 654 ? -7.137 17.184 -30.547 1.00 97.19 654 CYS A O 1
ATOM 4866 N N . LEU A 1 655 ? -6.688 18.790 -29.039 1.00 96.81 655 LEU A N 1
ATOM 4867 C CA . LEU A 1 655 ? -6.311 19.817 -30.011 1.00 96.81 655 LEU A CA 1
ATOM 4868 C C . LEU A 1 655 ? -5.008 19.467 -30.742 1.00 96.81 655 LEU A C 1
ATOM 4870 O O . LEU A 1 655 ? -4.927 19.638 -31.956 1.00 96.81 655 LEU A O 1
ATOM 4874 N N . SER A 1 656 ? -4.026 18.903 -30.036 1.00 95.25 656 SER A N 1
ATOM 4875 C CA . SER A 1 656 ? -2.778 18.414 -30.632 1.00 95.25 656 SER A CA 1
ATOM 4876 C C . SER A 1 656 ? -3.006 17.233 -31.581 1.00 95.25 656 SER A C 1
ATOM 4878 O O . SER A 1 656 ? -2.443 17.199 -32.674 1.00 95.25 656 SER A O 1
ATOM 4880 N N . TRP A 1 657 ? -3.885 16.296 -31.211 1.00 95.94 657 TRP A N 1
ATOM 4881 C CA . TRP A 1 657 ? -4.307 15.185 -32.067 1.00 95.94 657 TRP A CA 1
ATOM 4882 C C . TRP A 1 657 ? -5.011 15.685 -33.335 1.00 95.94 657 TRP A C 1
ATOM 4884 O O . TRP A 1 657 ? -4.708 15.232 -34.442 1.00 95.94 657 TRP A O 1
ATOM 4894 N N . LEU A 1 658 ? -5.914 16.664 -33.192 1.00 94.50 658 LEU A N 1
ATOM 4895 C CA . LEU A 1 658 ? -6.597 17.297 -34.320 1.00 94.50 658 LEU A CA 1
ATOM 4896 C C . LEU A 1 658 ? -5.603 18.028 -35.234 1.00 94.50 658 LEU A C 1
ATOM 4898 O O . LEU A 1 658 ? -5.676 17.893 -36.456 1.00 94.50 658 LEU A O 1
ATOM 4902 N N . GLY A 1 659 ? -4.650 18.758 -34.651 1.00 92.25 659 GLY A N 1
ATOM 4903 C CA . GLY A 1 659 ? -3.566 19.412 -35.379 1.00 92.25 659 GLY A CA 1
ATOM 4904 C C . GLY A 1 659 ? -2.749 18.416 -36.198 1.00 92.25 659 GLY A C 1
ATOM 4905 O O . GLY A 1 659 ? -2.550 18.608 -37.399 1.00 92.25 659 GLY A O 1
ATOM 4906 N N . ASP A 1 660 ? -2.355 17.297 -35.591 1.00 91.81 660 ASP A N 1
ATOM 4907 C CA . ASP A 1 660 ? -1.625 16.230 -36.270 1.00 91.81 660 ASP A CA 1
ATOM 4908 C C . ASP A 1 660 ? -2.386 15.635 -37.453 1.00 91.81 660 ASP A C 1
ATOM 4910 O O . ASP A 1 660 ? -1.781 15.422 -38.509 1.00 91.81 660 ASP A O 1
ATOM 4914 N N . ALA A 1 661 ? -3.692 15.402 -37.294 1.00 90.25 661 ALA A N 1
ATOM 4915 C CA . ALA A 1 661 ? -4.559 14.885 -38.347 1.00 90.25 661 ALA A CA 1
ATOM 4916 C C . ALA A 1 661 ? -4.686 15.871 -39.522 1.00 90.25 661 ALA A C 1
ATOM 4918 O O . ALA A 1 661 ? -4.570 15.477 -40.686 1.00 90.25 661 ALA A O 1
ATOM 4919 N N . LEU A 1 662 ? -4.860 17.163 -39.232 1.00 89.38 662 LEU A N 1
ATOM 4920 C CA . LEU A 1 662 ? -4.990 18.217 -40.244 1.00 89.38 662 LEU A CA 1
ATOM 4921 C C . LEU A 1 662 ? -3.693 18.424 -41.045 1.00 89.38 662 LEU A C 1
ATOM 4923 O O . LEU A 1 662 ? -3.741 18.668 -42.257 1.00 89.38 662 LEU A O 1
ATOM 4927 N N . LEU A 1 663 ? -2.532 18.240 -40.407 1.00 86.38 663 LEU A N 1
ATOM 4928 C CA . LEU A 1 663 ? -1.221 18.363 -41.050 1.00 86.38 663 LEU A CA 1
ATOM 4929 C C . LEU A 1 663 ? -0.878 17.217 -42.022 1.00 86.38 663 LEU A C 1
ATOM 4931 O O . LEU A 1 663 ? 0.049 17.376 -42.816 1.00 86.38 663 LEU A O 1
ATOM 4935 N N . ILE A 1 664 ? -1.610 16.092 -42.022 1.00 84.06 664 ILE A N 1
ATOM 4936 C CA . ILE A 1 664 ? -1.332 14.936 -42.906 1.00 84.06 664 ILE A CA 1
ATOM 4937 C C . ILE A 1 664 ? -1.439 15.309 -44.392 1.00 84.06 664 ILE A C 1
ATOM 4939 O O . ILE A 1 664 ? -0.664 14.826 -45.216 1.00 84.06 664 ILE A O 1
ATOM 4943 N N . THR A 1 665 ? -2.402 16.161 -44.747 1.00 77.75 665 THR A N 1
ATOM 4944 C CA . THR A 1 665 ? -2.704 16.486 -46.153 1.00 77.75 665 THR A CA 1
ATOM 4945 C C . THR A 1 665 ? -1.719 17.480 -46.775 1.00 77.75 665 THR A C 1
ATOM 4947 O O . THR A 1 665 ? -1.610 17.549 -47.997 1.00 77.75 665 THR A O 1
ATOM 4950 N N . GLY A 1 666 ? -1.011 18.268 -45.955 1.00 69.44 666 GLY A N 1
ATOM 4951 C CA . GLY A 1 666 ? -0.042 19.281 -46.395 1.00 69.44 666 GLY A CA 1
ATOM 4952 C C . GLY A 1 666 ? -0.622 20.467 -47.185 1.00 69.44 666 GLY A C 1
ATOM 4953 O O . GLY A 1 666 ? 0.141 21.344 -47.603 1.00 69.44 666 GLY A O 1
ATOM 4954 N N . ALA A 1 667 ? -1.943 20.512 -47.393 1.00 80.25 667 ALA A N 1
ATOM 4955 C CA . ALA A 1 667 ? -2.626 21.566 -48.137 1.00 80.25 667 ALA A CA 1
ATOM 4956 C C . ALA A 1 667 ? -2.700 22.880 -47.326 1.00 80.25 667 ALA A C 1
ATOM 4958 O O . ALA A 1 667 ? -2.781 22.825 -46.099 1.00 80.25 667 ALA A O 1
ATOM 4959 N N . PRO A 1 668 ? -2.715 24.066 -47.972 1.00 76.81 668 PRO A N 1
ATOM 4960 C CA . PRO A 1 668 ? -2.619 25.356 -47.276 1.00 76.81 668 PRO A CA 1
ATOM 4961 C C . PRO A 1 668 ? -3.720 25.605 -46.231 1.00 76.81 668 PRO A C 1
ATOM 4963 O O . PRO A 1 668 ? -3.426 26.079 -45.138 1.00 76.81 668 PRO A O 1
ATOM 4966 N N . GLY A 1 669 ? -4.973 25.246 -46.539 1.00 82.69 669 GLY A N 1
ATOM 4967 C CA . GLY A 1 669 ? -6.116 25.418 -45.630 1.00 82.69 669 GLY A CA 1
ATOM 4968 C C . GLY A 1 669 ? -6.046 24.521 -44.384 1.00 82.69 669 GLY A C 1
ATOM 4969 O O . GLY A 1 669 ? -6.009 25.046 -43.272 1.00 82.69 669 GLY A O 1
ATOM 4970 N N . PRO A 1 670 ? -5.965 23.184 -44.536 1.00 86.81 670 PRO A N 1
ATOM 4971 C CA . PRO A 1 670 ? -5.767 22.262 -43.414 1.00 86.81 670 PRO A CA 1
ATOM 4972 C C . PRO A 1 670 ? -4.492 22.540 -42.613 1.00 86.81 670 PRO A C 1
ATOM 4974 O O . PRO A 1 670 ? -4.491 22.379 -41.399 1.00 86.81 670 PRO A O 1
ATOM 4977 N N . PHE A 1 671 ? -3.423 23.011 -43.263 1.00 82.31 671 PHE A N 1
ATOM 4978 C CA . PHE A 1 671 ? -2.200 23.427 -42.580 1.00 82.31 671 PHE A CA 1
ATOM 4979 C C . PHE A 1 671 ? -2.445 24.591 -41.612 1.00 82.31 671 PHE A C 1
ATOM 4981 O O . PHE A 1 671 ? -2.047 24.507 -40.453 1.00 82.31 671 PHE A O 1
ATOM 4988 N N . LEU A 1 672 ? -3.140 25.645 -42.056 1.00 85.06 672 LEU A N 1
ATOM 4989 C CA . LEU A 1 672 ? -3.483 26.778 -41.194 1.00 85.06 672 LEU A CA 1
ATOM 4990 C C . LEU A 1 672 ? -4.427 26.358 -40.058 1.00 85.06 672 LEU A C 1
ATOM 4992 O O . LEU A 1 672 ? -4.221 26.750 -38.913 1.00 85.06 672 LEU A O 1
ATOM 4996 N N . ALA A 1 673 ? -5.422 25.517 -40.351 1.00 87.88 673 ALA A N 1
ATOM 4997 C CA . ALA A 1 673 ? -6.320 24.972 -39.333 1.00 87.88 673 ALA A CA 1
ATOM 4998 C C . ALA A 1 673 ? -5.567 24.117 -38.295 1.00 87.88 673 ALA A C 1
ATOM 5000 O O . ALA A 1 673 ? -5.836 24.221 -37.100 1.00 87.88 673 ALA A O 1
ATOM 5001 N N . GLY A 1 674 ? -4.587 23.322 -38.735 1.00 90.06 674 GLY A N 1
ATOM 5002 C CA . GLY A 1 674 ? -3.711 22.554 -37.852 1.00 90.06 674 GLY A CA 1
ATOM 5003 C C . GLY A 1 674 ? -2.832 23.448 -36.977 1.00 90.06 674 GLY A C 1
ATOM 5004 O O . GLY A 1 674 ? -2.718 23.200 -35.780 1.00 90.06 674 GLY A O 1
ATOM 5005 N N . LEU A 1 675 ? -2.280 24.529 -37.537 1.00 86.94 675 LEU A N 1
ATOM 5006 C CA . LEU A 1 675 ? -1.509 25.525 -36.786 1.00 86.94 675 LEU A CA 1
ATOM 5007 C C . LEU A 1 675 ? -2.356 26.202 -35.696 1.00 86.94 675 LEU A C 1
ATOM 5009 O O . LEU A 1 675 ? -1.892 26.365 -34.570 1.00 86.94 675 LEU A O 1
ATOM 5013 N N . VAL A 1 676 ? -3.610 26.550 -36.006 1.00 91.88 676 VAL A N 1
ATOM 5014 C CA . VAL A 1 676 ? -4.561 27.101 -35.025 1.00 91.88 676 VAL A CA 1
ATOM 5015 C C . VAL A 1 676 ? -4.898 26.075 -33.940 1.00 91.88 676 VAL A C 1
ATOM 5017 O O . VAL A 1 676 ? -4.943 26.433 -32.766 1.00 91.88 676 VAL A O 1
ATOM 5020 N N . ALA A 1 677 ? -5.088 24.800 -34.296 1.00 94.62 677 ALA A N 1
ATOM 5021 C CA . ALA A 1 677 ? -5.336 23.742 -33.317 1.00 94.62 677 ALA A CA 1
ATOM 5022 C C . ALA A 1 677 ? -4.164 23.597 -32.328 1.00 94.62 677 ALA A C 1
ATOM 5024 O O . ALA A 1 677 ? -4.390 23.584 -31.119 1.00 94.62 677 ALA A O 1
ATOM 5025 N N . PHE A 1 678 ? -2.917 23.594 -32.812 1.00 93.69 678 PHE A N 1
ATOM 5026 C CA . PHE A 1 678 ? -1.733 23.582 -31.945 1.00 93.69 678 PHE A CA 1
ATOM 5027 C C . PHE A 1 678 ? -1.613 24.840 -31.080 1.00 93.69 678 PHE A C 1
ATOM 5029 O O . PHE A 1 678 ? -1.352 24.729 -29.885 1.00 93.69 678 PHE A O 1
ATOM 5036 N N . LEU A 1 679 ? -1.879 26.026 -31.639 1.00 93.38 679 LEU A N 1
ATOM 5037 C CA . LEU A 1 679 ? -1.880 27.287 -30.891 1.00 93.38 679 LEU A CA 1
ATOM 5038 C C . LEU A 1 679 ? -2.860 27.253 -29.705 1.00 93.38 679 LEU A C 1
ATOM 5040 O O . LEU A 1 679 ? -2.509 27.635 -28.589 1.00 93.38 679 LEU A O 1
ATOM 5044 N N . LEU A 1 680 ? -4.086 26.772 -29.937 1.00 95.88 680 LEU A N 1
ATOM 5045 C CA . LEU A 1 680 ? -5.095 26.610 -28.888 1.00 95.88 680 LEU A CA 1
ATOM 5046 C C . LEU A 1 680 ? -4.698 25.522 -27.882 1.00 95.88 680 LEU A C 1
ATOM 5048 O O . LEU A 1 680 ? -4.957 25.675 -26.688 1.00 95.88 680 LEU A O 1
ATOM 5052 N N . GLY A 1 681 ? -4.042 24.454 -28.342 1.00 96.12 681 GLY A N 1
ATOM 5053 C CA . GLY A 1 681 ? -3.478 23.417 -27.478 1.00 96.12 681 GLY A CA 1
ATOM 5054 C C . GLY A 1 681 ? -2.444 23.983 -26.503 1.00 96.12 681 GLY A C 1
ATOM 5055 O O . GLY A 1 681 ? -2.550 23.764 -25.298 1.00 96.12 681 GLY A O 1
ATOM 5056 N N . HIS A 1 682 ? -1.515 24.803 -26.998 1.00 96.44 682 HIS A N 1
ATOM 5057 C CA . HIS A 1 682 ? -0.515 25.502 -26.182 1.00 96.44 682 HIS A CA 1
ATOM 5058 C C . HIS A 1 682 ? -1.143 26.450 -25.162 1.00 96.44 682 HIS A C 1
ATOM 5060 O O . HIS A 1 682 ? -0.719 26.490 -24.008 1.00 96.44 682 HIS A O 1
ATOM 5066 N N . ALA A 1 683 ? -2.195 27.173 -25.553 1.00 95.88 683 ALA A N 1
ATOM 5067 C CA . ALA A 1 683 ? -2.951 28.010 -24.626 1.00 95.88 683 ALA A CA 1
ATOM 5068 C C . ALA A 1 683 ? -3.627 27.174 -23.522 1.00 95.88 683 ALA A C 1
ATOM 5070 O O . ALA A 1 683 ? -3.582 27.556 -22.353 1.00 95.88 683 ALA A O 1
ATOM 5071 N N . CYS A 1 684 ? -4.192 26.008 -23.858 1.00 96.25 684 CYS A N 1
ATOM 5072 C CA . CYS A 1 684 ? -4.770 25.087 -22.874 1.00 96.25 684 CYS A CA 1
ATOM 5073 C C . CYS A 1 684 ? -3.713 24.548 -21.898 1.00 96.25 684 CYS A C 1
ATOM 5075 O O . CYS A 1 684 ? -3.979 24.495 -20.698 1.00 96.25 684 CYS A O 1
ATOM 5077 N N . TYR A 1 685 ? -2.513 24.206 -22.379 1.00 96.81 685 TYR A N 1
ATOM 5078 C CA . TYR A 1 685 ? -1.391 23.828 -21.516 1.00 96.81 685 TYR A CA 1
ATOM 5079 C C . TYR A 1 685 ? -0.966 24.966 -20.589 1.00 96.81 685 TYR A C 1
ATOM 5081 O O . TYR A 1 685 ? -0.851 24.757 -19.385 1.00 96.81 685 TYR A O 1
ATOM 5089 N N . ALA A 1 686 ? -0.802 26.181 -21.116 1.00 95.38 686 ALA A N 1
ATOM 5090 C CA . ALA A 1 686 ? -0.428 27.338 -20.309 1.00 95.38 686 ALA A CA 1
ATOM 5091 C C . ALA A 1 686 ? -1.459 27.623 -19.202 1.00 95.38 686 ALA A C 1
ATOM 5093 O O . ALA A 1 686 ? -1.094 27.840 -18.047 1.00 95.38 686 ALA A O 1
ATOM 5094 N N . LEU A 1 687 ? -2.755 27.548 -19.526 1.00 93.38 687 LEU A N 1
ATOM 5095 C CA . LEU A 1 687 ? -3.837 27.672 -18.546 1.00 93.38 687 LEU A CA 1
ATOM 5096 C C . LEU A 1 687 ? -3.821 26.534 -17.517 1.00 93.38 687 LEU A C 1
ATOM 5098 O O . LEU A 1 687 ? -4.068 26.783 -16.338 1.00 93.38 687 LEU A O 1
ATOM 5102 N N . ALA A 1 688 ? -3.508 25.302 -17.936 1.00 92.69 688 ALA A N 1
ATOM 5103 C CA . ALA A 1 688 ? -3.348 24.172 -17.023 1.00 92.69 688 ALA A CA 1
ATOM 5104 C C . ALA A 1 688 ? -2.213 24.430 -16.021 1.00 92.69 688 ALA A C 1
ATOM 5106 O O . ALA A 1 688 ? -2.384 24.213 -14.825 1.00 92.69 688 ALA A O 1
ATOM 5107 N N . PHE A 1 689 ? -1.069 24.933 -16.489 1.00 93.88 689 PHE A N 1
ATOM 5108 C CA . PHE A 1 689 ? 0.091 25.195 -15.639 1.00 93.88 689 PHE A CA 1
ATOM 5109 C C . PHE A 1 689 ? -0.182 26.332 -14.656 1.00 93.88 689 PHE A C 1
ATOM 5111 O O . PHE A 1 689 ? 0.036 26.163 -13.460 1.00 93.88 689 PHE A O 1
ATOM 5118 N N . LEU A 1 690 ? -0.765 27.438 -15.122 1.00 88.69 690 LEU A N 1
ATOM 5119 C CA . LEU A 1 690 ? -1.136 28.560 -14.255 1.00 88.69 690 LEU A CA 1
ATOM 5120 C C . LEU A 1 690 ? -2.174 28.172 -13.190 1.00 88.69 690 LEU A C 1
ATOM 5122 O O . LEU A 1 690 ? -2.135 28.704 -12.085 1.00 88.69 690 LEU A O 1
ATOM 5126 N N . ALA A 1 691 ? -3.065 27.220 -13.485 1.00 82.75 691 ALA A N 1
ATOM 5127 C CA . ALA A 1 691 ? -4.054 26.724 -12.528 1.00 82.75 691 ALA A CA 1
ATOM 5128 C C . ALA A 1 691 ? -3.457 25.883 -11.378 1.00 82.75 691 ALA A C 1
ATOM 5130 O O . ALA A 1 691 ? -4.154 25.629 -10.394 1.00 82.75 691 ALA A O 1
ATOM 5131 N N . GLN A 1 692 ? -2.197 25.444 -11.478 1.00 77.50 692 GLN A N 1
ATOM 5132 C CA . GLN A 1 692 ? -1.507 24.739 -10.389 1.00 77.50 692 GLN A CA 1
ATOM 5133 C C . GLN A 1 692 ? -0.915 25.698 -9.346 1.00 77.50 692 GLN A C 1
ATOM 5135 O O . GLN A 1 692 ? -0.764 25.311 -8.195 1.00 77.50 692 GLN A O 1
ATOM 5140 N N . GLY A 1 693 ? -0.619 26.943 -9.727 1.00 76.56 693 GLY A N 1
ATOM 5141 C CA . GLY A 1 693 ? 0.053 27.936 -8.887 1.00 76.56 693 GLY A CA 1
ATOM 5142 C C . GLY A 1 693 ? 1.234 28.576 -9.617 1.00 76.56 693 GLY A C 1
ATOM 5143 O O . GLY A 1 693 ? 1.826 27.973 -10.513 1.00 76.56 693 GLY A O 1
ATOM 5144 N N . SER A 1 694 ? 1.570 29.818 -9.263 1.00 83.81 694 SER A N 1
ATOM 5145 C CA . SER A 1 694 ? 2.598 30.601 -9.957 1.00 83.81 694 SER A CA 1
ATOM 5146 C C . SER A 1 694 ? 3.685 31.096 -9.008 1.00 83.81 694 SER A C 1
ATOM 5148 O O . SER A 1 694 ? 3.423 31.932 -8.145 1.00 83.81 694 SER A O 1
ATOM 5150 N N . HIS A 1 695 ? 4.920 30.652 -9.230 1.00 88.81 695 HIS A N 1
ATOM 5151 C CA . HIS A 1 695 ? 6.105 31.177 -8.564 1.00 88.81 695 HIS A CA 1
ATOM 5152 C C . HIS A 1 695 ? 6.894 32.087 -9.522 1.00 88.81 695 HIS A C 1
ATOM 5154 O O . HIS A 1 695 ? 7.539 31.639 -10.474 1.00 88.81 695 HIS A O 1
ATOM 5160 N N . LEU A 1 696 ? 6.817 33.400 -9.290 1.00 89.25 696 LEU A N 1
ATOM 5161 C CA . LEU A 1 696 ? 7.363 34.419 -10.194 1.00 89.25 696 LEU A CA 1
ATOM 5162 C C . LEU A 1 696 ? 8.891 34.319 -10.410 1.00 89.25 696 LEU A C 1
ATOM 5164 O O . LEU A 1 696 ? 9.320 34.446 -11.560 1.00 89.25 696 LEU A O 1
ATOM 5168 N N . PRO A 1 697 ? 9.729 34.036 -9.389 1.00 91.56 697 PRO A N 1
ATOM 5169 C CA . PRO A 1 697 ? 11.172 33.890 -9.596 1.00 91.56 697 PRO A CA 1
ATOM 5170 C C . PRO A 1 697 ? 11.548 32.730 -10.527 1.00 91.56 697 PRO A C 1
ATOM 5172 O O . PRO A 1 697 ? 12.446 32.876 -11.354 1.00 91.56 697 PRO A O 1
ATOM 5175 N N . SER A 1 698 ? 10.846 31.592 -10.454 1.00 88.06 698 SER A N 1
ATOM 5176 C CA . SER A 1 698 ? 11.121 30.457 -11.350 1.00 88.06 698 SER A CA 1
ATOM 5177 C C . SER A 1 698 ? 10.603 30.707 -12.764 1.00 88.06 698 SER A C 1
ATOM 5179 O O . SER A 1 698 ? 11.265 30.334 -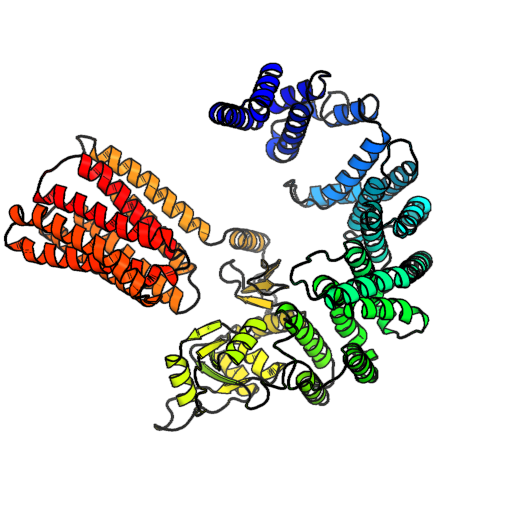13.732 1.00 88.06 698 SER A O 1
ATOM 5181 N N . ALA A 1 699 ? 9.486 31.428 -12.900 1.00 91.75 699 ALA A N 1
ATOM 5182 C CA . ALA A 1 699 ? 9.025 31.928 -14.192 1.00 91.75 699 ALA A CA 1
ATOM 5183 C C . ALA A 1 699 ? 10.068 32.855 -14.844 1.00 91.75 699 ALA A C 1
ATOM 5185 O O . ALA A 1 699 ? 10.356 32.714 -16.030 1.00 91.75 699 ALA A O 1
ATOM 5186 N N . ALA A 1 700 ? 10.679 33.763 -14.074 1.00 91.38 700 ALA A N 1
ATOM 5187 C CA . ALA A 1 700 ? 11.727 34.659 -14.562 1.00 91.38 700 ALA A CA 1
ATOM 5188 C C . ALA A 1 700 ? 13.010 33.902 -14.949 1.00 91.38 700 ALA A C 1
ATOM 5190 O O . ALA A 1 700 ? 13.579 34.165 -16.010 1.00 91.38 700 ALA A O 1
ATOM 5191 N N . ALA A 1 701 ? 13.425 32.921 -14.140 1.00 92.31 701 ALA A N 1
ATOM 5192 C CA . ALA A 1 701 ? 14.595 32.085 -14.414 1.00 92.31 701 ALA A CA 1
ATOM 5193 C C . ALA A 1 701 ? 14.469 31.299 -15.731 1.00 92.31 701 ALA A C 1
ATOM 5195 O O . ALA A 1 701 ? 15.449 31.163 -16.459 1.00 92.31 701 ALA A O 1
ATOM 5196 N N . VAL A 1 702 ? 13.261 30.830 -16.069 1.00 94.06 702 VAL A N 1
ATOM 5197 C CA . VAL A 1 702 ? 12.966 30.176 -17.358 1.00 94.06 702 VAL A CA 1
ATOM 5198 C C . VAL A 1 702 ? 12.714 31.200 -18.474 1.00 94.06 702 VAL A C 1
ATOM 5200 O O . VAL A 1 702 ? 13.077 30.971 -19.626 1.00 94.06 702 VAL A O 1
ATOM 5203 N N . GLY A 1 703 ? 12.143 32.362 -18.157 1.00 93.81 703 GLY A N 1
ATOM 5204 C CA . GLY A 1 703 ? 11.822 33.412 -19.125 1.00 93.81 703 GLY A CA 1
ATOM 5205 C C . GLY A 1 703 ? 13.042 34.026 -19.810 1.00 93.81 703 GLY A C 1
ATOM 5206 O O . GLY A 1 703 ? 12.990 34.283 -21.010 1.00 93.81 703 GLY A O 1
ATOM 5207 N N . VAL A 1 704 ? 14.154 34.208 -19.092 1.00 92.31 704 VAL A N 1
ATOM 5208 C CA . VAL A 1 704 ? 15.406 34.751 -19.656 1.00 92.31 704 VAL A CA 1
ATOM 5209 C C . VAL A 1 704 ? 15.971 33.882 -20.797 1.00 92.31 704 VAL A C 1
ATOM 5211 O O . VAL A 1 704 ? 16.156 34.411 -21.898 1.00 92.31 704 VAL A O 1
ATOM 5214 N N . PRO A 1 705 ? 16.222 32.568 -20.614 1.00 94.81 705 PRO A N 1
ATOM 5215 C CA . PRO A 1 705 ? 16.706 31.722 -21.703 1.00 94.81 705 PRO A CA 1
ATOM 5216 C C . PRO A 1 705 ? 15.670 31.552 -22.823 1.00 94.81 705 PRO A C 1
ATOM 5218 O O . PRO A 1 705 ? 16.054 31.508 -23.992 1.00 94.81 705 PRO A O 1
ATOM 5221 N N . VAL A 1 706 ? 14.367 31.525 -22.510 1.00 95.69 706 VAL A N 1
ATOM 5222 C CA . VAL A 1 706 ? 13.305 31.472 -23.532 1.00 95.69 706 VAL A CA 1
ATOM 5223 C C . VAL A 1 706 ? 13.303 32.736 -24.394 1.00 95.69 706 VAL A C 1
ATOM 5225 O O . VAL A 1 706 ? 13.252 32.631 -25.616 1.00 95.69 706 VAL A O 1
ATOM 5228 N N . ALA A 1 707 ? 13.435 33.926 -23.805 1.00 94.19 707 ALA A N 1
ATOM 5229 C CA . ALA A 1 707 ? 13.497 35.181 -24.555 1.00 94.19 707 ALA A CA 1
ATOM 5230 C C . ALA A 1 707 ? 14.706 35.224 -25.505 1.00 94.19 707 ALA A C 1
ATOM 5232 O O . ALA A 1 707 ? 14.570 35.627 -26.663 1.00 94.19 707 ALA A O 1
ATOM 5233 N N . ALA A 1 708 ? 15.871 34.748 -25.050 1.00 94.56 708 ALA A N 1
ATOM 5234 C CA . ALA A 1 708 ? 17.058 34.620 -25.894 1.00 94.56 708 ALA A CA 1
ATOM 5235 C C . ALA A 1 708 ? 16.833 33.629 -27.053 1.00 94.56 708 ALA A C 1
ATOM 5237 O O . ALA A 1 708 ? 17.168 33.930 -28.201 1.00 94.56 708 ALA A O 1
ATOM 5238 N N . ALA A 1 709 ? 16.212 32.478 -26.774 1.00 93.88 709 ALA A N 1
ATOM 5239 C CA . ALA A 1 709 ? 15.877 31.482 -27.789 1.00 93.88 709 ALA A CA 1
ATOM 5240 C C . ALA A 1 709 ? 14.875 32.019 -28.825 1.00 93.88 709 ALA A C 1
ATOM 5242 O O . ALA A 1 709 ? 15.064 31.806 -30.021 1.00 93.88 709 ALA A O 1
ATOM 5243 N N . VAL A 1 710 ? 13.850 32.763 -28.396 1.00 95.06 710 VAL A N 1
ATOM 5244 C CA . VAL A 1 710 ? 12.863 33.401 -29.283 1.00 95.06 710 VAL A CA 1
ATOM 5245 C C . VAL A 1 710 ? 13.511 34.465 -30.159 1.00 95.06 710 VAL A C 1
ATOM 5247 O O . VAL A 1 710 ? 13.250 34.493 -31.359 1.00 95.06 710 VAL A O 1
ATOM 5250 N N . ALA A 1 711 ? 14.385 35.308 -29.603 1.00 94.31 711 ALA A N 1
ATOM 5251 C CA . ALA A 1 711 ? 15.110 36.311 -30.380 1.00 94.31 711 ALA A CA 1
ATOM 5252 C C . ALA A 1 711 ? 15.988 35.660 -31.463 1.00 94.31 711 ALA A C 1
ATOM 5254 O O . ALA A 1 711 ? 15.967 36.090 -32.617 1.00 94.31 711 ALA A O 1
ATOM 5255 N N . GLY A 1 712 ? 16.701 34.582 -31.115 1.00 94.31 712 GLY A N 1
ATOM 5256 C CA . GLY A 1 712 ? 17.488 33.797 -32.068 1.00 94.31 712 GLY A CA 1
ATOM 5257 C C . GLY A 1 712 ? 16.625 33.120 -33.138 1.00 94.31 712 GLY A C 1
ATOM 5258 O O . GLY A 1 712 ? 16.926 33.215 -34.329 1.00 94.31 712 GLY A O 1
ATOM 5259 N N . ALA A 1 713 ? 15.519 32.489 -32.736 1.00 92.62 713 ALA A N 1
ATOM 5260 C CA . ALA A 1 713 ? 14.576 31.851 -33.652 1.00 92.62 713 ALA A CA 1
ATOM 5261 C C . ALA A 1 713 ? 13.940 32.866 -34.614 1.00 92.62 713 ALA A C 1
ATOM 5263 O O . ALA A 1 713 ? 13.844 32.601 -35.811 1.00 92.62 713 ALA A O 1
ATOM 5264 N N . TRP A 1 714 ? 13.556 34.045 -34.118 1.00 94.75 714 TRP A N 1
ATOM 5265 C CA . TRP A 1 714 ? 12.995 35.121 -34.932 1.00 94.75 714 TRP A CA 1
ATOM 5266 C C . TRP A 1 714 ? 14.016 35.671 -35.926 1.00 94.75 714 TRP A C 1
ATOM 5268 O O . TRP A 1 714 ? 13.712 35.771 -37.111 1.00 94.75 714 TRP A O 1
ATOM 5278 N N . ALA A 1 715 ? 15.243 35.960 -35.480 1.00 94.00 715 ALA A N 1
ATOM 5279 C CA . ALA A 1 715 ? 16.317 36.421 -36.360 1.00 94.00 715 ALA A CA 1
ATOM 5280 C C . ALA A 1 715 ? 16.626 35.412 -37.482 1.00 94.00 715 ALA A C 1
ATOM 5282 O O . ALA A 1 715 ? 16.939 35.809 -38.603 1.00 94.00 715 ALA A O 1
ATOM 5283 N N . TYR A 1 716 ? 16.500 34.113 -37.194 1.00 93.00 716 TYR A N 1
ATOM 5284 C CA . TYR A 1 716 ? 16.704 33.041 -38.166 1.00 93.00 716 TYR A CA 1
ATOM 5285 C C . TYR A 1 716 ? 15.527 32.868 -39.144 1.00 93.00 716 TYR A C 1
ATOM 5287 O O . TYR A 1 716 ? 15.733 32.699 -40.349 1.00 93.00 716 TYR A O 1
ATOM 5295 N N . LEU A 1 717 ? 14.286 32.910 -38.647 1.00 92.00 717 LEU A N 1
ATOM 5296 C CA . LEU A 1 717 ? 13.087 32.634 -39.444 1.00 92.00 717 LEU A CA 1
ATOM 5297 C C . LEU A 1 717 ? 12.595 33.854 -40.230 1.00 92.00 717 LEU A C 1
ATOM 5299 O O . LEU A 1 717 ? 12.229 33.697 -41.391 1.00 92.00 717 LEU A O 1
ATOM 5303 N N . ALA A 1 718 ? 12.614 35.057 -39.645 1.00 92.00 718 ALA A N 1
ATOM 5304 C CA . ALA A 1 718 ? 12.013 36.263 -40.223 1.00 92.00 718 ALA A CA 1
ATOM 5305 C C . AL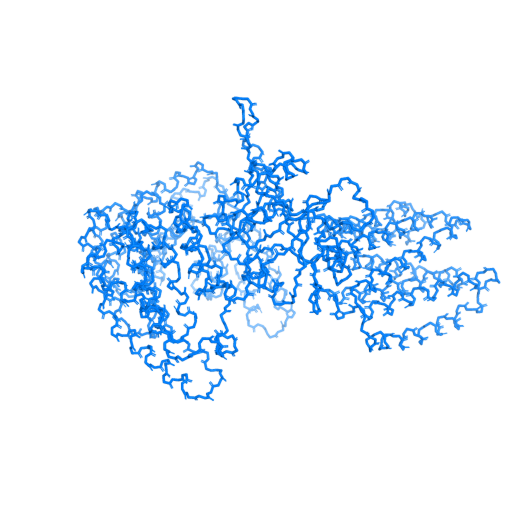A A 1 718 ? 12.441 36.580 -41.673 1.00 92.00 718 ALA A C 1
ATOM 5307 O O . ALA A 1 718 ? 11.564 36.937 -42.459 1.00 92.00 718 ALA A O 1
ATOM 5308 N N . PRO A 1 719 ? 13.714 36.395 -42.089 1.00 93.31 719 PRO A N 1
ATOM 5309 C CA . PRO A 1 719 ? 14.128 36.627 -43.478 1.00 93.31 719 PRO A CA 1
ATOM 5310 C C . PRO A 1 719 ? 13.479 35.684 -44.504 1.00 93.31 719 PRO A C 1
ATOM 5312 O O . PRO A 1 719 ? 13.476 35.983 -45.695 1.00 93.31 719 PRO A O 1
ATOM 5315 N N . HIS A 1 720 ? 12.957 34.541 -44.054 1.00 92.06 720 HIS A N 1
ATOM 5316 C CA . HIS A 1 720 ? 12.418 33.472 -44.894 1.00 92.06 720 HIS A CA 1
ATOM 5317 C C . HIS A 1 720 ? 10.880 33.401 -44.865 1.00 92.06 720 HIS A C 1
ATOM 5319 O O . HIS A 1 720 ? 10.286 32.583 -45.570 1.00 92.06 720 HIS A O 1
ATOM 5325 N N . LEU A 1 721 ? 10.218 34.226 -44.043 1.00 90.06 721 LEU A N 1
ATOM 5326 C CA . LEU A 1 721 ? 8.764 34.198 -43.889 1.00 90.06 721 LEU A CA 1
ATOM 5327 C C . LEU A 1 721 ? 8.068 35.014 -44.990 1.00 90.06 721 LEU A C 1
ATOM 5329 O O . LEU A 1 721 ? 8.423 36.174 -45.209 1.00 90.06 721 LEU A O 1
ATOM 5333 N N . PRO A 1 722 ? 7.036 34.464 -45.654 1.00 89.50 722 PRO A N 1
ATOM 5334 C CA . PRO A 1 722 ? 6.198 35.252 -46.545 1.00 89.50 722 PRO A CA 1
ATOM 5335 C C . PRO A 1 722 ? 5.333 36.248 -45.736 1.00 89.50 722 PRO A C 1
ATOM 5337 O O . PRO A 1 722 ? 5.018 35.971 -44.572 1.00 89.50 722 PRO A O 1
ATOM 5340 N N . PRO A 1 723 ? 4.943 37.405 -46.314 1.00 88.44 723 PRO A N 1
ATOM 5341 C CA . PRO A 1 723 ? 4.316 38.508 -45.571 1.00 88.44 723 PRO A CA 1
ATOM 5342 C C . PRO A 1 723 ? 3.039 38.132 -44.807 1.00 88.44 723 PRO A C 1
ATOM 5344 O O . PRO A 1 723 ? 2.761 38.683 -43.746 1.00 88.44 723 PRO A O 1
ATOM 5347 N N . ASP A 1 724 ? 2.276 37.174 -45.326 1.00 87.06 724 ASP A N 1
ATOM 5348 C CA . ASP A 1 724 ? 1.038 36.648 -44.749 1.00 87.06 724 ASP A CA 1
ATOM 5349 C C . ASP A 1 724 ? 1.264 35.710 -43.548 1.00 87.06 724 ASP A C 1
ATOM 5351 O O . ASP A 1 724 ? 0.367 35.543 -42.724 1.00 87.06 724 ASP A O 1
ATOM 5355 N N . MET A 1 725 ? 2.464 35.135 -43.401 1.00 86.12 725 MET A N 1
ATOM 5356 C CA . MET A 1 725 ? 2.811 34.198 -42.319 1.00 86.12 725 MET A CA 1
ATOM 5357 C C . MET A 1 725 ? 3.580 34.844 -41.162 1.00 86.12 725 MET A C 1
ATOM 5359 O O . MET A 1 725 ? 3.729 34.217 -40.114 1.00 86.12 725 MET A O 1
ATOM 5363 N N . VAL A 1 726 ? 4.022 36.099 -41.301 1.00 89.25 726 VAL A N 1
ATOM 5364 C CA . VAL A 1 726 ? 4.770 36.816 -40.251 1.00 89.25 726 VAL A CA 1
ATOM 5365 C C . VAL A 1 726 ? 3.955 36.919 -38.958 1.00 89.25 726 VAL A C 1
ATOM 5367 O O . VAL A 1 726 ? 4.449 36.562 -37.890 1.00 89.25 726 VAL A O 1
ATOM 5370 N N . LEU A 1 727 ? 2.695 37.360 -39.049 1.00 89.44 727 LEU A N 1
ATOM 5371 C CA . LEU A 1 727 ? 1.823 37.514 -37.881 1.00 89.44 727 LEU A CA 1
ATOM 5372 C C . LEU A 1 727 ? 1.430 36.159 -37.250 1.00 89.44 727 LEU A C 1
ATOM 5374 O O . LEU A 1 727 ? 1.596 36.025 -36.037 1.00 89.44 727 LEU A O 1
ATOM 5378 N N . PRO A 1 728 ? 0.979 35.138 -38.011 1.00 88.25 728 PRO A N 1
ATOM 5379 C CA . PRO A 1 728 ? 0.723 33.804 -37.464 1.00 88.25 728 PRO A CA 1
ATOM 5380 C C . PRO A 1 728 ? 1.926 33.184 -36.746 1.00 88.25 728 PRO A C 1
ATOM 5382 O O . PRO A 1 728 ? 1.770 32.654 -35.649 1.00 88.25 728 PRO A O 1
ATOM 5385 N N . VAL A 1 729 ? 3.130 33.274 -37.323 1.00 89.12 729 VAL A N 1
ATOM 5386 C CA . VAL A 1 729 ? 4.347 32.705 -36.720 1.00 89.12 729 VAL A CA 1
ATOM 5387 C C . VAL A 1 729 ? 4.772 33.487 -35.474 1.00 89.12 729 VAL A C 1
ATOM 5389 O O . VAL A 1 729 ? 5.153 32.872 -34.480 1.00 89.12 729 VAL A O 1
ATOM 5392 N N . ALA A 1 730 ? 4.649 34.819 -35.476 1.00 90.69 730 ALA A N 1
ATOM 5393 C CA . ALA A 1 730 ? 4.911 35.642 -34.292 1.00 90.69 730 ALA A CA 1
ATOM 5394 C C . ALA A 1 730 ? 3.954 35.312 -33.136 1.00 90.69 730 ALA A C 1
ATOM 5396 O O . ALA A 1 730 ? 4.396 35.102 -32.006 1.00 90.69 730 ALA A O 1
ATOM 5397 N N . ALA A 1 731 ? 2.651 35.222 -33.424 1.00 90.44 731 ALA A N 1
ATOM 5398 C CA . ALA A 1 731 ? 1.638 34.853 -32.439 1.00 90.44 731 ALA A CA 1
ATOM 5399 C C . ALA A 1 731 ? 1.887 33.444 -31.880 1.00 90.44 731 ALA A C 1
ATOM 5401 O O . ALA A 1 731 ? 1.794 33.229 -30.673 1.00 90.44 731 ALA A O 1
ATOM 5402 N N . TYR A 1 732 ? 2.272 32.502 -32.744 1.00 91.25 732 TYR A N 1
ATOM 5403 C CA . TYR A 1 732 ? 2.613 31.144 -32.338 1.00 91.25 732 TYR A CA 1
ATOM 5404 C C . TYR A 1 732 ? 3.824 31.097 -31.406 1.00 91.25 732 TYR A C 1
ATOM 5406 O O . TYR A 1 732 ? 3.733 30.515 -30.325 1.00 91.25 732 TYR A O 1
ATOM 5414 N N . LEU A 1 733 ? 4.924 31.768 -31.774 1.00 92.81 733 LEU A N 1
ATOM 5415 C CA . LEU A 1 733 ? 6.127 31.867 -30.941 1.00 92.81 733 LEU A CA 1
ATOM 5416 C C . LEU A 1 733 ? 5.833 32.499 -29.576 1.00 92.81 733 LEU A C 1
ATOM 5418 O O . LEU A 1 733 ? 6.378 32.046 -28.572 1.00 92.81 733 LEU A O 1
ATOM 5422 N N . ALA A 1 734 ? 4.953 33.500 -29.511 1.00 94.44 734 ALA A N 1
ATOM 5423 C CA . ALA A 1 734 ? 4.549 34.110 -28.248 1.00 94.44 734 ALA A CA 1
ATOM 5424 C C . ALA A 1 734 ? 3.791 33.122 -27.341 1.00 94.44 734 ALA A C 1
ATOM 5426 O O . ALA A 1 734 ? 4.132 32.980 -26.166 1.00 94.44 734 ALA A O 1
ATOM 5427 N N . VAL A 1 735 ? 2.800 32.403 -27.880 1.00 95.44 735 VAL A N 1
ATOM 5428 C CA . VAL A 1 735 ? 1.963 31.479 -27.095 1.00 95.44 735 VAL A CA 1
ATOM 5429 C C . VAL A 1 735 ? 2.756 30.267 -26.604 1.00 95.44 735 VAL A C 1
ATOM 5431 O O . VAL A 1 735 ? 2.670 29.929 -25.424 1.00 95.44 735 VAL A O 1
ATOM 5434 N N . ILE A 1 736 ? 3.578 29.645 -27.456 1.00 94.56 736 ILE A N 1
ATOM 5435 C CA . ILE A 1 736 ? 4.403 28.499 -27.038 1.00 94.56 736 ILE A CA 1
ATOM 5436 C C . ILE A 1 736 ? 5.475 28.907 -26.017 1.00 94.56 736 ILE A C 1
ATOM 5438 O O . ILE A 1 736 ? 5.759 28.163 -25.082 1.00 94.56 736 ILE A O 1
ATOM 5442 N N . SER A 1 737 ? 6.014 30.125 -26.118 1.00 95.56 737 SER A N 1
ATOM 5443 C CA . SER A 1 737 ? 6.922 30.670 -25.100 1.00 95.56 737 SER A CA 1
ATOM 5444 C C . SER A 1 737 ? 6.201 30.905 -23.775 1.00 95.56 737 SER A C 1
ATOM 5446 O O . SER A 1 737 ? 6.727 30.561 -22.718 1.00 95.56 737 SER A O 1
ATOM 5448 N N . GLY A 1 738 ? 4.968 31.420 -23.821 1.00 96.00 738 GLY A N 1
ATOM 5449 C CA . GLY A 1 738 ? 4.097 31.537 -22.651 1.00 96.00 738 GLY A CA 1
ATOM 5450 C C . GLY A 1 738 ? 3.813 30.186 -21.990 1.00 96.00 738 GLY A C 1
ATOM 5451 O O . GLY A 1 738 ? 3.833 30.087 -20.763 1.00 96.00 738 GLY A O 1
ATOM 5452 N N . MET A 1 739 ? 3.636 29.120 -22.776 1.00 96.56 739 MET A N 1
ATOM 5453 C CA . MET A 1 739 ? 3.509 27.753 -22.262 1.00 96.56 739 MET A CA 1
ATOM 5454 C C . MET A 1 739 ? 4.770 27.296 -21.506 1.00 96.56 739 MET A C 1
ATOM 5456 O O . MET A 1 739 ? 4.662 26.789 -20.393 1.00 96.56 739 MET A O 1
ATOM 5460 N N . VAL A 1 740 ? 5.974 27.511 -22.049 1.00 97.44 740 VAL A N 1
ATOM 5461 C CA . VAL A 1 740 ? 7.228 27.124 -21.365 1.00 97.44 740 VAL A CA 1
ATOM 5462 C C . VAL A 1 740 ? 7.456 27.944 -20.090 1.00 97.44 740 VAL A C 1
ATOM 5464 O O . VAL A 1 740 ? 7.837 27.399 -19.055 1.00 97.44 740 VAL A O 1
ATOM 5467 N N . ILE A 1 741 ? 7.179 29.249 -20.130 1.00 96.38 741 ILE A N 1
ATOM 5468 C CA . ILE A 1 741 ? 7.327 30.138 -18.968 1.00 96.38 741 ILE A CA 1
ATOM 5469 C C . ILE A 1 741 ? 6.319 29.775 -17.871 1.00 96.38 741 ILE A C 1
ATOM 5471 O O . ILE A 1 741 ? 6.686 29.712 -16.699 1.00 96.38 741 ILE A O 1
ATOM 5475 N N . SER A 1 742 ? 5.067 29.485 -18.234 1.00 95.94 742 SER A N 1
ATOM 5476 C CA . SER A 1 742 ? 4.050 29.025 -17.279 1.00 95.94 742 SER A CA 1
ATOM 5477 C C . SER A 1 742 ? 4.370 27.642 -16.698 1.00 95.94 742 SER A C 1
ATOM 5479 O O . SER A 1 742 ? 4.128 27.428 -15.513 1.00 95.94 742 SER A O 1
ATOM 5481 N N . ALA A 1 743 ? 5.009 26.742 -17.456 1.00 95.44 743 ALA A N 1
ATOM 5482 C CA . ALA A 1 743 ? 5.542 25.488 -16.916 1.00 95.44 743 ALA A CA 1
ATOM 5483 C C . ALA A 1 743 ? 6.633 25.740 -15.855 1.00 95.44 743 ALA A C 1
ATOM 5485 O O . ALA A 1 743 ? 6.623 25.118 -14.795 1.00 95.44 743 ALA A O 1
ATOM 5486 N N . GLY A 1 744 ? 7.534 26.701 -16.098 1.00 94.19 744 GLY A N 1
ATOM 5487 C CA . GLY A 1 744 ? 8.531 27.152 -15.117 1.00 94.19 744 GLY A CA 1
ATOM 5488 C C . GLY A 1 744 ? 7.924 27.843 -13.889 1.00 94.19 744 GLY A C 1
ATOM 5489 O O . GLY A 1 744 ? 8.420 27.686 -12.772 1.00 94.19 744 GLY A O 1
ATOM 5490 N N . ALA A 1 745 ? 6.820 28.572 -14.064 1.00 92.62 745 ALA A N 1
ATOM 5491 C CA . ALA A 1 745 ? 6.066 29.170 -12.961 1.00 92.62 745 ALA A CA 1
ATOM 5492 C C . ALA A 1 745 ? 5.420 28.104 -12.060 1.00 92.62 745 ALA A C 1
ATOM 5494 O O . ALA A 1 745 ? 5.390 28.272 -10.843 1.00 92.62 745 ALA A O 1
ATOM 5495 N N . ALA A 1 746 ? 4.949 27.007 -12.656 1.00 89.94 746 ALA A N 1
ATOM 5496 C CA . ALA A 1 746 ? 4.250 25.921 -11.976 1.00 89.94 746 ALA A CA 1
ATOM 5497 C C . ALA A 1 746 ? 5.176 24.813 -11.438 1.00 89.94 746 ALA A C 1
ATOM 5499 O O . ALA A 1 746 ? 4.696 23.874 -10.808 1.00 89.94 746 ALA A O 1
ATOM 5500 N N . VAL A 1 747 ? 6.495 24.896 -11.668 1.00 86.81 747 VAL A N 1
ATOM 5501 C CA . VAL A 1 747 ? 7.433 23.797 -11.372 1.00 86.81 747 VAL A CA 1
ATOM 5502 C C . VAL A 1 747 ? 7.422 23.379 -9.897 1.00 86.81 747 VAL A C 1
ATOM 5504 O O . VAL A 1 747 ? 7.428 22.191 -9.612 1.00 86.81 747 VAL A O 1
ATOM 5507 N N . HIS A 1 748 ? 7.317 24.330 -8.966 1.00 81.50 748 HIS A N 1
ATOM 5508 C CA . HIS A 1 748 ? 7.294 24.051 -7.523 1.00 81.50 748 HIS A CA 1
ATOM 5509 C C . HIS A 1 748 ? 5.926 23.572 -7.018 1.00 81.50 748 HIS A C 1
ATOM 5511 O O . HIS A 1 748 ? 5.855 22.894 -6.002 1.00 81.50 748 HIS A O 1
ATOM 5517 N N . ALA A 1 749 ? 4.848 23.912 -7.730 1.00 74.94 749 ALA A N 1
ATOM 5518 C CA . ALA A 1 749 ? 3.486 23.494 -7.395 1.00 74.94 749 ALA A CA 1
ATOM 5519 C C . ALA A 1 749 ? 3.112 22.138 -8.025 1.00 74.94 749 ALA A C 1
ATOM 5521 O O . ALA A 1 749 ? 2.093 21.538 -7.686 1.00 74.94 749 ALA A O 1
ATOM 5522 N N . SER A 1 750 ? 3.924 21.648 -8.964 1.00 78.12 750 SER A N 1
ATOM 5523 C CA . SER A 1 750 ? 3.700 20.379 -9.644 1.00 78.12 750 SER A CA 1
ATOM 5524 C C . SER A 1 750 ? 4.291 19.221 -8.851 1.00 78.12 750 SER A C 1
ATOM 5526 O O . SER A 1 750 ? 5.472 19.211 -8.520 1.00 78.12 750 SER A O 1
ATOM 5528 N N . SER A 1 751 ? 3.500 18.164 -8.670 1.00 74.25 751 SER A N 1
ATOM 5529 C CA . SER A 1 751 ? 3.987 16.872 -8.157 1.00 74.25 751 SER A CA 1
ATOM 5530 C C . SER A 1 751 ? 4.993 16.180 -9.094 1.00 74.25 751 SER A C 1
ATOM 5532 O O . SER A 1 751 ? 5.653 15.218 -8.707 1.00 74.25 751 SER A O 1
ATOM 5534 N N . ARG A 1 752 ? 5.109 16.649 -10.347 1.00 83.25 752 ARG A N 1
ATOM 5535 C CA . ARG A 1 752 ? 6.025 16.123 -11.372 1.00 83.25 752 ARG A CA 1
ATOM 5536 C C . ARG A 1 752 ? 6.746 17.260 -12.100 1.00 83.25 752 ARG A C 1
ATOM 5538 O O . ARG A 1 752 ? 6.448 17.524 -13.269 1.00 83.25 752 ARG A O 1
ATOM 5545 N N . PRO A 1 753 ? 7.713 17.920 -11.443 1.00 81.50 753 PRO A N 1
ATOM 5546 C CA . PRO A 1 753 ? 8.394 19.095 -11.988 1.00 81.50 753 PRO A CA 1
ATOM 5547 C C . PRO A 1 753 ? 9.222 18.790 -13.243 1.00 81.50 753 PRO A C 1
ATOM 5549 O O . PRO A 1 753 ? 9.200 19.554 -14.208 1.00 81.50 753 PRO A O 1
ATOM 5552 N N . ILE A 1 754 ? 9.920 17.648 -13.254 1.00 89.81 754 ILE A N 1
ATOM 5553 C CA . ILE A 1 754 ? 10.833 17.279 -14.346 1.00 89.81 754 ILE A CA 1
ATOM 5554 C C . ILE A 1 754 ? 10.066 16.999 -15.653 1.00 89.81 754 ILE A C 1
ATOM 5556 O O . ILE A 1 754 ? 10.381 17.649 -16.651 1.00 89.81 754 ILE A O 1
ATOM 5560 N N . PRO A 1 755 ? 9.042 16.113 -15.698 1.00 91.62 755 PRO A N 1
ATOM 5561 C CA . PRO A 1 755 ? 8.270 15.882 -16.924 1.00 91.62 755 PRO A CA 1
ATOM 5562 C C . PRO A 1 755 ? 7.538 17.129 -17.428 1.00 91.62 755 PRO A C 1
ATOM 5564 O O . PRO A 1 755 ? 7.420 17.313 -18.636 1.00 91.62 755 PRO A O 1
ATOM 5567 N N . LEU A 1 756 ? 7.078 17.993 -16.517 1.00 92.50 756 LEU A N 1
ATOM 5568 C CA . LEU A 1 756 ? 6.383 19.233 -16.856 1.00 92.50 756 LEU A CA 1
ATOM 5569 C C . LEU A 1 756 ? 7.283 20.190 -17.650 1.00 92.50 756 LEU A C 1
ATOM 5571 O O . LEU A 1 756 ? 6.941 20.587 -18.765 1.00 92.50 756 LEU A O 1
ATOM 5575 N N . LEU A 1 757 ? 8.445 20.537 -17.087 1.00 93.94 757 LEU A N 1
ATOM 5576 C CA . LEU A 1 757 ? 9.363 21.490 -17.707 1.00 93.94 757 LEU A CA 1
ATOM 5577 C C . LEU A 1 757 ? 10.037 20.886 -18.944 1.00 93.94 757 LEU A C 1
ATOM 5579 O O . LEU A 1 757 ? 10.060 21.517 -20.000 1.00 93.94 757 LEU A O 1
ATOM 5583 N N . LEU A 1 758 ? 10.516 19.641 -18.845 1.00 95.88 758 LEU A N 1
ATOM 5584 C CA . LEU A 1 758 ? 11.149 18.948 -19.966 1.00 95.88 758 LEU A CA 1
ATOM 5585 C C . LEU A 1 758 ? 10.174 18.767 -21.136 1.00 95.88 758 LEU A C 1
ATOM 5587 O O . LEU A 1 758 ? 10.550 19.006 -22.281 1.00 95.88 758 LEU A O 1
ATOM 5591 N N . GLY A 1 759 ? 8.921 18.397 -20.860 1.00 96.31 759 GLY A N 1
ATOM 5592 C CA . GLY A 1 759 ? 7.882 18.257 -21.876 1.00 96.31 759 GLY A CA 1
ATOM 5593 C C . GLY A 1 759 ? 7.610 19.572 -22.605 1.00 96.31 759 GLY A C 1
ATOM 5594 O O . GLY A 1 759 ? 7.636 19.606 -23.834 1.00 96.31 759 GLY A O 1
ATOM 5595 N N . ALA A 1 760 ? 7.441 20.675 -21.871 1.00 96.62 760 ALA A N 1
ATOM 5596 C CA . ALA A 1 760 ? 7.216 21.986 -22.478 1.00 96.62 760 ALA A CA 1
ATOM 5597 C C . ALA A 1 760 ? 8.410 22.453 -23.334 1.00 96.62 760 ALA A C 1
ATOM 5599 O O . ALA A 1 760 ? 8.222 22.935 -24.453 1.00 96.62 760 ALA A O 1
ATOM 5600 N N . THR A 1 761 ? 9.644 22.266 -22.852 1.00 95.62 761 THR A N 1
ATOM 5601 C CA . THR A 1 761 ? 10.859 22.629 -23.598 1.00 95.62 761 THR A CA 1
ATOM 5602 C C . THR A 1 761 ? 11.054 21.767 -24.846 1.00 95.62 761 THR A C 1
ATOM 5604 O O . THR A 1 761 ? 11.366 22.300 -25.912 1.00 95.62 761 THR A O 1
ATOM 5607 N N . LEU A 1 762 ? 10.847 20.449 -24.758 1.00 96.19 762 LEU A N 1
ATOM 5608 C CA . LEU A 1 762 ? 10.949 19.555 -25.915 1.00 96.19 762 LEU A CA 1
ATOM 5609 C C . LEU A 1 762 ? 9.912 19.899 -26.988 1.00 96.19 762 LEU A C 1
ATOM 5611 O O . LEU A 1 762 ? 10.248 19.865 -28.172 1.00 96.19 762 LEU A O 1
ATOM 5615 N N . PHE A 1 763 ? 8.698 20.293 -26.588 1.00 95.69 763 PHE A N 1
ATOM 5616 C CA . PHE A 1 763 ? 7.678 20.759 -27.528 1.00 95.69 763 PHE A CA 1
ATOM 5617 C C . PHE A 1 763 ? 8.165 22.013 -28.267 1.00 95.69 763 PHE A C 1
ATOM 5619 O O . PHE A 1 763 ? 8.211 22.019 -29.498 1.00 95.69 763 PHE A O 1
ATOM 5626 N N . PHE A 1 764 ? 8.640 23.029 -27.537 1.00 94.88 764 PHE A N 1
ATOM 5627 C CA . PHE A 1 764 ? 9.190 24.256 -28.126 1.00 94.88 764 PHE A CA 1
ATOM 5628 C C . PHE A 1 764 ? 10.288 23.975 -29.160 1.00 94.88 764 PHE A C 1
ATOM 5630 O O . PHE A 1 764 ? 10.260 24.503 -30.272 1.00 94.88 764 PHE A O 1
ATOM 5637 N N . VAL A 1 765 ? 11.243 23.105 -28.820 1.00 93.44 765 VAL A N 1
ATOM 5638 C CA . VAL A 1 765 ? 12.344 22.758 -29.730 1.00 93.44 765 VAL A CA 1
ATOM 5639 C C . VAL A 1 765 ? 11.848 21.954 -30.937 1.00 93.44 765 VAL A C 1
ATOM 5641 O O . VAL A 1 765 ? 12.324 22.177 -32.053 1.00 93.44 765 VAL A O 1
ATOM 5644 N N . SER A 1 766 ? 10.869 21.063 -30.754 1.00 94.06 766 SER A N 1
ATOM 5645 C CA . SER A 1 766 ? 10.278 20.302 -31.862 1.00 94.06 766 SER A CA 1
ATOM 5646 C C . SER A 1 766 ? 9.586 21.206 -32.890 1.00 94.06 766 SER A C 1
ATOM 5648 O O . SER A 1 766 ? 9.753 21.007 -34.095 1.00 94.06 766 SER A O 1
ATOM 5650 N N . ASP A 1 767 ? 8.917 22.269 -32.440 1.00 89.75 767 ASP A N 1
ATOM 5651 C CA . ASP A 1 767 ? 8.221 23.214 -33.318 1.00 89.75 767 ASP A CA 1
ATOM 5652 C C . ASP A 1 767 ? 9.190 24.098 -34.113 1.00 89.75 767 ASP A C 1
ATOM 5654 O O . ASP A 1 767 ? 8.915 24.444 -35.266 1.00 89.75 767 ASP A O 1
ATOM 5658 N N . LEU A 1 768 ? 10.379 24.385 -33.572 1.00 89.31 768 LEU A N 1
ATOM 5659 C CA . LEU A 1 768 ? 11.465 25.010 -34.335 1.00 89.31 768 LEU A CA 1
ATOM 5660 C C . LEU A 1 768 ? 11.933 24.118 -35.497 1.00 89.31 768 LEU A C 1
ATOM 5662 O O . LEU A 1 768 ? 12.221 24.630 -36.584 1.00 89.31 768 LEU A O 1
ATOM 5666 N N . ALA A 1 769 ? 11.971 22.793 -35.312 1.00 88.19 769 ALA A N 1
ATOM 5667 C CA . ALA A 1 769 ? 12.292 21.858 -36.391 1.00 88.19 769 ALA A CA 1
ATOM 5668 C C . ALA A 1 769 ? 11.201 21.847 -37.480 1.00 88.19 769 ALA A C 1
ATOM 5670 O O . ALA A 1 769 ? 11.526 21.816 -38.670 1.00 88.19 769 ALA A O 1
ATOM 5671 N N . VAL A 1 770 ? 9.921 21.957 -37.097 1.00 86.69 770 VAL A N 1
ATOM 5672 C CA . VAL A 1 770 ? 8.791 22.100 -38.036 1.00 86.69 770 VAL A CA 1
ATOM 5673 C C . VAL A 1 770 ? 8.871 23.425 -38.803 1.00 86.69 770 VAL A C 1
ATOM 5675 O O . VAL A 1 770 ? 8.715 23.443 -40.027 1.00 86.69 770 VAL A O 1
ATOM 5678 N N . ALA A 1 771 ? 9.166 24.534 -38.118 1.00 86.56 771 ALA A N 1
ATOM 5679 C CA . ALA A 1 771 ? 9.324 25.846 -38.742 1.00 86.56 771 ALA A CA 1
ATOM 5680 C C . ALA A 1 771 ? 10.490 25.861 -39.744 1.00 86.56 771 ALA A C 1
ATOM 5682 O O . ALA A 1 771 ? 10.338 26.341 -40.871 1.00 86.56 771 ALA A O 1
ATOM 5683 N N . ARG A 1 772 ? 11.632 25.263 -39.379 1.00 88.56 772 ARG A N 1
ATOM 5684 C CA . ARG A 1 772 ? 12.786 25.113 -40.274 1.00 88.56 772 ARG A CA 1
ATOM 5685 C C . ARG A 1 772 ? 12.445 24.290 -41.518 1.00 88.56 772 ARG A C 1
ATOM 5687 O O . ARG A 1 772 ? 12.790 24.708 -42.623 1.00 88.56 772 ARG A O 1
ATOM 5694 N N . GLU A 1 773 ? 11.765 23.155 -41.348 1.00 86.31 773 GLU A N 1
ATOM 5695 C CA . GLU A 1 773 ? 11.331 22.282 -42.450 1.00 86.31 773 GLU A CA 1
ATOM 5696 C C . GLU A 1 773 ? 10.390 23.012 -43.419 1.00 86.31 773 GLU A C 1
ATOM 5698 O O . GLU A 1 773 ? 10.444 22.802 -44.634 1.00 86.31 773 GLU A O 1
ATOM 5703 N N . ARG A 1 774 ? 9.524 23.888 -42.895 1.00 84.62 774 ARG A N 1
ATOM 5704 C CA . ARG A 1 774 ? 8.517 24.585 -43.697 1.00 84.62 774 ARG A CA 1
ATOM 5705 C C . ARG A 1 774 ? 9.052 25.816 -44.423 1.00 84.62 774 ARG A C 1
ATOM 5707 O O . ARG A 1 774 ? 8.685 26.005 -45.582 1.00 84.62 774 ARG A O 1
ATOM 5714 N N . PHE A 1 775 ? 9.856 26.641 -43.753 1.00 86.88 775 PHE A N 1
ATOM 5715 C CA . PHE A 1 775 ? 10.204 27.982 -44.236 1.00 86.88 775 PHE A CA 1
ATOM 5716 C C . PHE A 1 775 ? 11.658 28.132 -44.690 1.00 86.88 775 PHE A C 1
ATOM 5718 O O . PHE A 1 775 ? 11.930 29.004 -45.505 1.00 86.88 775 PHE A O 1
ATOM 5725 N N . VAL A 1 776 ? 12.586 27.292 -44.216 1.00 89.25 776 VAL A N 1
ATOM 5726 C CA . VAL A 1 776 ? 14.023 27.468 -44.497 1.00 89.25 776 VAL A CA 1
ATOM 5727 C C . VAL A 1 776 ? 14.571 26.370 -45.402 1.00 89.25 776 VAL A C 1
ATOM 5729 O O . VAL A 1 776 ? 15.010 26.636 -46.517 1.00 89.25 776 VAL A O 1
ATOM 5732 N N . SER A 1 777 ? 14.571 25.119 -44.938 1.00 85.81 777 SER A N 1
ATOM 5733 C CA . SER A 1 777 ? 15.170 24.007 -45.680 1.00 85.81 777 SER A CA 1
ATOM 5734 C C . SER A 1 777 ? 14.508 22.685 -45.323 1.00 85.81 777 SER A C 1
ATOM 5736 O O . SER A 1 777 ? 14.492 22.313 -44.146 1.00 85.81 777 SER A O 1
ATOM 5738 N N . ARG A 1 778 ? 14.060 21.945 -46.342 1.00 82.12 778 ARG A N 1
ATOM 5739 C CA . ARG A 1 778 ? 13.537 20.586 -46.179 1.00 82.12 778 ARG A CA 1
ATOM 5740 C C . ARG A 1 778 ? 14.673 19.587 -46.010 1.00 82.12 778 ARG A C 1
ATOM 5742 O O . ARG A 1 778 ? 15.506 19.451 -46.905 1.00 82.12 778 ARG A O 1
ATOM 5749 N N . ALA A 1 779 ? 14.713 18.892 -44.882 1.00 84.31 779 ALA A N 1
ATOM 5750 C CA . ALA A 1 779 ? 15.733 17.898 -44.580 1.00 84.31 779 ALA A CA 1
ATOM 5751 C C . ALA A 1 779 ? 15.157 16.790 -43.697 1.00 84.31 779 ALA A C 1
ATOM 5753 O O . ALA A 1 779 ? 14.530 17.063 -42.677 1.00 84.31 779 ALA A O 1
ATOM 5754 N N . PHE A 1 780 ? 15.465 15.529 -44.018 1.00 81.12 780 PHE A N 1
ATOM 5755 C CA . PHE A 1 780 ? 15.040 14.382 -43.205 1.00 81.12 780 PHE A CA 1
ATOM 5756 C C . PHE A 1 780 ? 15.462 14.516 -41.732 1.00 81.12 780 PHE A C 1
ATOM 5758 O O . PHE A 1 780 ? 14.713 14.128 -40.842 1.00 81.12 780 PHE A O 1
ATOM 5765 N N . LEU A 1 781 ? 16.615 15.144 -41.464 1.00 80.44 781 LEU A N 1
ATOM 5766 C CA . LEU A 1 781 ? 17.102 15.405 -40.108 1.00 80.44 781 LEU A CA 1
ATOM 5767 C C . LEU A 1 781 ? 16.096 16.206 -39.253 1.00 80.44 781 LEU A C 1
ATOM 5769 O O . LEU A 1 781 ? 15.984 15.953 -38.057 1.00 80.44 781 LEU A O 1
ATOM 5773 N N . ASN A 1 782 ? 15.328 17.124 -39.858 1.00 83.12 782 ASN A N 1
ATOM 5774 C CA . ASN A 1 782 ? 14.288 17.880 -39.150 1.00 83.12 782 ASN A CA 1
ATOM 5775 C C . ASN A 1 782 ? 13.174 16.959 -38.649 1.00 83.12 782 ASN A C 1
ATOM 5777 O O . ASN A 1 782 ? 12.701 17.113 -37.529 1.00 83.12 782 ASN A O 1
ATOM 5781 N N . GLN A 1 783 ? 12.775 15.982 -39.463 1.00 81.88 783 GLN A N 1
ATOM 5782 C CA . GLN A 1 783 ? 11.729 15.023 -39.115 1.00 81.88 783 GLN A CA 1
ATOM 5783 C C . GLN A 1 783 ? 12.253 13.937 -38.163 1.00 81.88 783 GLN A C 1
ATOM 5785 O O . GLN A 1 783 ? 11.557 13.566 -37.222 1.00 81.88 783 GLN A O 1
ATOM 5790 N N . ALA A 1 784 ? 13.486 13.465 -38.368 1.00 83.12 784 ALA A N 1
ATOM 5791 C CA . ALA A 1 784 ? 14.117 12.422 -37.561 1.00 83.12 784 ALA A CA 1
ATOM 5792 C C . ALA A 1 784 ? 14.379 12.851 -36.110 1.00 83.12 784 ALA A C 1
ATOM 5794 O O . ALA A 1 784 ? 14.363 12.008 -35.220 1.00 83.12 784 ALA A O 1
ATOM 5795 N N . ILE A 1 785 ? 14.602 14.147 -35.874 1.00 85.19 785 ILE A N 1
ATOM 5796 C CA . ILE A 1 785 ? 14.801 14.716 -34.534 1.00 85.19 785 ILE A CA 1
ATOM 5797 C C . ILE A 1 785 ? 13.494 15.328 -34.011 1.00 85.19 785 ILE A C 1
ATOM 5799 O O . ILE A 1 785 ? 13.098 15.068 -32.877 1.00 85.19 785 ILE A O 1
ATOM 5803 N N . GLY A 1 786 ? 12.781 16.091 -34.845 1.00 89.00 786 GLY A N 1
ATOM 5804 C CA . GLY A 1 786 ? 11.571 16.806 -34.439 1.00 89.00 786 GLY A CA 1
ATOM 5805 C C . GLY A 1 786 ? 10.416 15.888 -34.033 1.00 89.00 786 GLY A C 1
ATOM 5806 O O . GLY A 1 786 ? 9.777 16.147 -33.017 1.00 89.00 786 GLY A O 1
ATOM 5807 N N . LEU A 1 787 ? 10.167 14.790 -34.763 1.00 89.81 787 LEU A N 1
ATOM 5808 C CA . LEU A 1 787 ? 9.050 13.884 -34.455 1.00 89.81 787 LEU A CA 1
ATOM 5809 C C . LEU A 1 787 ? 9.242 13.147 -33.114 1.00 89.81 787 LEU A C 1
ATOM 5811 O O . LEU A 1 787 ? 8.310 13.172 -32.307 1.00 89.81 787 LEU A O 1
ATOM 5815 N N . PRO A 1 788 ? 10.410 12.543 -32.805 1.00 93.75 788 PRO A N 1
ATOM 5816 C CA . PRO A 1 788 ? 10.638 11.959 -31.487 1.00 93.75 788 PRO A CA 1
ATOM 5817 C C . PRO A 1 788 ? 10.536 12.975 -30.353 1.00 93.75 788 PRO A C 1
ATOM 5819 O O . PRO A 1 788 ? 9.919 12.669 -29.335 1.00 93.75 788 PRO A O 1
ATOM 5822 N N . MET A 1 789 ? 11.083 14.185 -30.526 1.00 93.88 789 MET A N 1
ATOM 5823 C CA . MET A 1 789 ? 10.999 15.236 -29.504 1.00 93.88 789 MET A CA 1
ATOM 5824 C C . MET A 1 789 ? 9.551 15.654 -29.239 1.00 93.88 789 MET A C 1
ATOM 5826 O O . MET A 1 789 ? 9.155 15.732 -28.080 1.00 93.88 789 MET A O 1
ATOM 5830 N N . TYR A 1 790 ? 8.748 15.832 -30.291 1.00 95.56 790 TYR A N 1
ATOM 5831 C CA . TYR A 1 790 ? 7.326 16.154 -30.186 1.00 95.56 790 TYR A CA 1
ATOM 5832 C C . TYR A 1 790 ? 6.540 15.060 -29.449 1.00 95.56 790 TYR A C 1
ATOM 5834 O O . TYR A 1 790 ? 5.877 15.327 -28.450 1.00 95.56 790 TYR A O 1
ATOM 5842 N N . TYR A 1 791 ? 6.637 13.802 -29.889 1.00 96.12 791 TYR A N 1
ATOM 5843 C CA . TYR A 1 791 ? 5.868 12.721 -29.263 1.00 96.12 791 TYR A CA 1
ATOM 5844 C C . TYR A 1 791 ? 6.335 12.420 -27.833 1.00 96.12 791 TYR A C 1
ATOM 5846 O O . TYR A 1 791 ? 5.515 12.074 -26.983 1.00 96.12 791 TYR A O 1
ATOM 5854 N N . THR A 1 792 ? 7.622 12.617 -27.536 1.00 96.25 792 THR A N 1
ATOM 5855 C CA . THR A 1 792 ? 8.147 12.540 -26.164 1.00 96.25 792 THR A CA 1
ATOM 5856 C C . THR A 1 792 ? 7.604 13.681 -25.307 1.00 96.25 792 THR A C 1
ATOM 5858 O O . THR A 1 792 ? 7.156 13.433 -24.189 1.00 96.25 792 THR A O 1
ATOM 5861 N N . ALA A 1 793 ? 7.567 14.911 -25.831 1.00 96.50 793 ALA A N 1
ATOM 5862 C CA . ALA A 1 793 ? 6.959 16.051 -25.152 1.00 96.50 793 ALA A CA 1
ATOM 5863 C C . ALA A 1 793 ? 5.494 15.775 -24.794 1.00 96.50 793 ALA A C 1
ATOM 5865 O O . ALA A 1 793 ? 5.100 15.944 -23.642 1.00 96.50 793 ALA A O 1
ATOM 5866 N N . GLN A 1 794 ? 4.713 15.258 -25.746 1.00 97.19 794 GLN A N 1
ATOM 5867 C CA . GLN A 1 794 ? 3.307 14.927 -25.518 1.00 97.19 794 GLN A CA 1
ATOM 5868 C C . GLN A 1 794 ? 3.115 13.839 -24.461 1.00 97.19 794 GLN A C 1
ATOM 5870 O O . GLN A 1 794 ? 2.223 13.953 -23.620 1.00 97.19 794 GLN A O 1
ATOM 5875 N N . LEU A 1 795 ? 3.959 12.805 -24.453 1.00 96.56 795 LEU A N 1
ATOM 5876 C CA . LEU A 1 795 ? 3.911 11.775 -23.415 1.00 96.56 795 LEU A CA 1
ATOM 5877 C C . LEU A 1 795 ? 4.252 12.334 -22.037 1.00 96.56 795 LEU A C 1
ATOM 5879 O O . LEU A 1 795 ? 3.524 12.057 -21.088 1.00 96.56 795 LEU A O 1
ATOM 5883 N N . LEU A 1 796 ? 5.314 13.136 -21.923 1.00 95.88 796 LEU A N 1
ATOM 5884 C CA . LEU A 1 796 ? 5.716 13.748 -20.657 1.00 95.88 796 LEU A CA 1
ATOM 5885 C C . LEU A 1 796 ? 4.617 14.659 -20.108 1.00 95.88 796 LEU A C 1
ATOM 5887 O O . LEU A 1 796 ? 4.258 14.538 -18.939 1.00 95.88 796 LEU A O 1
ATOM 5891 N N . LEU A 1 797 ? 4.029 15.504 -20.961 1.00 95.56 797 LEU A N 1
ATOM 5892 C CA . LEU A 1 797 ? 2.934 16.395 -20.584 1.00 95.56 797 LEU A CA 1
ATOM 5893 C C . LEU A 1 797 ? 1.663 15.619 -20.213 1.00 95.56 797 LEU A C 1
ATOM 5895 O O . LEU A 1 797 ? 1.046 15.936 -19.200 1.00 95.56 797 LEU A O 1
ATOM 5899 N N . ALA A 1 798 ? 1.294 14.567 -20.949 1.00 94.06 798 ALA A N 1
ATOM 5900 C CA . ALA A 1 798 ? 0.168 13.704 -20.578 1.00 94.06 798 ALA A CA 1
ATOM 5901 C C . ALA A 1 798 ? 0.408 12.983 -19.240 1.00 94.06 798 ALA A C 1
ATOM 5903 O O . ALA A 1 798 ? -0.504 12.862 -18.426 1.00 94.06 798 ALA A O 1
ATOM 5904 N N . TRP A 1 799 ? 1.645 12.550 -18.985 1.00 91.31 799 TRP A N 1
ATOM 5905 C CA . TRP A 1 799 ? 2.021 11.845 -17.760 1.00 91.31 799 TRP A CA 1
ATOM 5906 C C . TRP A 1 799 ? 1.963 12.730 -16.514 1.00 91.31 799 TRP A C 1
ATOM 5908 O O . TRP A 1 799 ? 1.778 12.229 -15.408 1.00 91.31 799 TRP A O 1
ATOM 5918 N N . THR A 1 800 ? 2.072 14.054 -16.664 1.00 90.56 800 THR A N 1
ATOM 5919 C CA . THR A 1 800 ? 1.863 14.966 -15.528 1.00 90.56 800 THR A CA 1
ATOM 5920 C C . THR A 1 800 ? 0.448 14.876 -14.950 1.00 90.56 800 THR A C 1
ATOM 5922 O O . THR A 1 800 ? 0.276 15.168 -13.771 1.00 90.56 800 THR A O 1
ATOM 5925 N N . ALA A 1 801 ? -0.539 14.438 -15.740 1.00 84.56 801 ALA A N 1
ATOM 5926 C CA . ALA A 1 801 ? -1.938 14.326 -15.331 1.00 84.56 801 ALA A CA 1
ATOM 5927 C C . ALA A 1 801 ? -2.342 12.930 -14.807 1.00 84.56 801 ALA A C 1
ATOM 5929 O O . ALA A 1 801 ? -3.465 12.789 -14.331 1.00 84.56 801 ALA A O 1
ATOM 5930 N N . VAL A 1 802 ? -1.468 11.915 -14.909 1.00 78.81 802 VAL A N 1
ATOM 5931 C CA . VAL A 1 802 ? -1.693 10.518 -14.452 1.00 78.81 802 VAL A CA 1
ATOM 5932 C C . VAL A 1 802 ? -1.347 10.349 -12.991 1.00 78.81 802 VAL A C 1
ATOM 5934 O O . VAL A 1 802 ? -2.083 9.698 -12.229 1.00 78.81 802 VAL A O 1
#

InterPro domains:
  IPR001494 Importin-beta, N-terminal domain [PF03810] (24-76)
  IPR006677 tRNA intron endonuclease, catalytic domain-like [PF01974] (514-582)
  IPR006677 tRNA intron endonuclease, catalytic domain-like [cd22363] (512-583)
  IPR011856 tRNA endonuclease-like domain superfamily [G3DSA:3.40.1350.10] (509-587)
  IPR011989 Armadillo-like helical [G3DSA:1.25.10.10] (1-331)
  IPR012506 Lysoplasmalogenase-like [PF07947] (627-800)
  IPR016024 Armadillo-type fold [SSF48371] (1-421)
  IPR036167 tRNA intron endonuclease, catalytic domain-like superfamily [SSF53032] (511-583)
  IPR051345 Importin beta-like nuclear transport receptors [PTHR12363] (109-328)
  IPR057941 Transportin-3/Importin-13, second TPR domain [PF24138] (266-328)

Secondary structure (DSSP, 8-state):
-HHHHHHHHHHHHH-S-HHHHHHHHHHHHHHHHSTTHHHHHHHHHT-TT--HHHHHHHHHHHHHHHHH-GGGS-GGGGSTTS-SHHHHHHHHHHHSSS-HHHHHHHHHHHHHHHHH---S---HHHHHHHHHHHHHHHHHHHHHHHHHTT-TT--HHHHHHHHHHHHHHHHTTT---HHHHHHTHHHHHHHHHHTTS-TTSHHHHHHHHHHHHHHHHHEETTEE-GGGHHHHHHHHHHHHHTHHHHHHHHHHHHHHHTT--TT-----HHHHHHHHHHHHHHHHSHHHHHT--TTTHHHHHHHHHHHT-SSHHHHGGGHHHHHHHHHHSHHHHTTTHHHHHHHHHHHT--S-HHHHTTTSS---HHHHHHHHHHHHHHHTTS-HHHHHHHHHHHHHHHTTTTTSTTPEEEEEETTEEEEEE-HHHHHHHHHTT--EEEE-HHHHHHHHHHHT-PPPTT-EEEEEPHHHHHIIIIIS--EEEEEPPSPPSTTPPPPBPPHHHHHHHHHHH-TTHHHHHHHHHHHHTTT-EEEE-GGGTSSEEEESS-TTTS--SEEE------STTS----HHHHHHHHHHHHS-THHHHHHHHHHHHHHHHHHHHHHHSTT-TTHHHHHHHHHHHHHHHHHHHHHH--SHHHHHHHHHHHHHHHHHHHHHHHGGG--HHHHHHHHHHHHHHHHHHHHHHHTT---HHHHHHHHHHHHHHHHHHHHHHGGG--TTTHHHHHHHHHHHHHHHHHHHHSTTT-S-HHHHHHHHHHHHHHHHHHHHHHHT---HHHHHHHHHHHHHHHHHHHHTT-

Radius of gyration: 34.01 Å; chains: 1; bounding box: 74×82×92 Å

pLDDT: mean 76.56, std 17.68, range [29.73, 97.44]

Organism: Auxenochlorella protothecoides (NCBI:txid3075)

Foldseek 3Di:
DLVVLLVLLCQLPPPPDPVSNVVSVVVLVVLLPDLCLQVSLVVLCPDPPRDPSSVVSSVVSVVCCVQPVVVSDDPQCPDCPNDDPVVVLVCCLVPNPDDNLQSLLLVLLVLLVVLVDPSRVDDPVVSVVSLVVLLVCLLVSLVSLLVSPPDPPHDLLSSLSSLLSSLVSQLVPPARDLVSVVSNVSSLVSLLVLCPDDLPDSSNLSSLSSLLSVLSRQFDPLAGDPSCVVVLLVSLVSLLVCLVVLVVLLVVQVVVVVVPDPDPPCSRSNNQSSLLSLQSNLLRNLLVLLVVDPSNVSSVVSLVSQCLRPDPSRNVSNLSSLLVNLQNNLPPCVVVVVVVVVVVVVSVDDDDCPPDVPPPDPDALLNLQSLVLSQLLSLVVDDPVVSVVSLVVVCCVRPNVPQVVPFWEWEDDLQKTKTWDAPVRQVNCLSNVFFDQFFFPVVSVVGCQQQVHDHDVRIGIGIGHLLSQLCCCPSNVRYFYFYDDPDDDPPDHTDTDDSVRSVVVSCVSPVCRVQLSVVCCVQSNVQWNWDQCVQLVARTFTDNGNVVPDDGPDGHHRQDPPDPPGDDCDPVNVVVSVVSNVDGLVVQLVQLLVQLVVLLVVLLVLLPDPVSPCNLVSLLSNLSSLLSLLVSLCVVADHPLLNLLSVLLNQLSVLQSQLSNLCPVVDPVSPVSSLVSNLVSLLSLLVSLVSLAFDVVQLVVQLVVLVVVLVVLCVVQVVQDDPVCPVSVVSSSVSLSSSLSSLSGNLVSAPQNPLSNQLSVLLSVLVSLVSCCPGPHNDSVSSNRSSVSNSSSSSSSSNSSD

Sequence (802 aa):
MADQLLQAVHALYQNPDPSVKEQANAWLDAWQQSPEAWAVSDAVLARPDAGLEARYLCAQTLRTKITRDYEELPPSAWAPAGGGVLAWAEAALLSGPVPAWPLAVELAGMLAAEGASFQPSLRPARRRAFLEELLAALPRALGLLGAALGRPGVDAGATLDAFAAWLRLGATNGGVPAPALASAGALVDATLAGLDADGEDDLLYQAVEATVELVYCGAARGAPRPELADLAGRIVSRVMALRPRFHVCCAAARAEAGGGVPGADDDSEEAKALARLFAEVGEAYTELIATGTPQVMGPLEAILDVAAHPSDNIASMSFNFWHRLSRGAAAQLAPELPALLRMFAEIQGSGDVAQNAYEQYDLDEEDVQQLIVGITTVSNTLAPGAQAACLSQLLETLVIGTLAEPGLHGLLRDAAVWVCANDDEVHKLDTLCFGNLDGGPGTAAEVSSLIGVELCPGANAVRLGLEEAFFLAHALGILSVHAELPPPSAGEAAPCLDTEALWHRCMQARPDFPVMYLGYHHYRGKGWIPRTGLQYGADYVLYQKHPALAHSDYAVLVVPQFEARGPRLEWHDLQTANRLSAQPPRGLARWGALLTTLACTALVVREAHPRRRGVALAKTLSSTGFLLVSLAGWAGARGAQRLRYARCVLAAQCLSWLGDALLITGAPGPFLAGLVAFLLGHACYALAFLAQGSHLPSAAAVGVPVAAAVAGAWAYLAPHLPPDMVLPVAAYLAVISGMVISAGAAVHASSRPIPLLLGATLFFVSDLAVARERFVSRAFLNQAIGLPMYYTAQLLLAWTAV